Protein AF-A0A8J5KS50-F1 (afdb_monomer_lite)

Sequence (984 aa):
MDVPKGFLASLWSFVAFLPFFVLLLVLGIIKAATIGPVVTSIVLVGNSAVVIGMWPAHFIWTYYCVLKTAKLGLVLKMFSLVALPFPLLLSPALSVLGSLLVGIGYGFFAPLIATFEAAGEQVVDKLYHCFADGCVDTVKGACTLVVDFTDFCFHSYFSYMDDLIENLGAGENPMDIKLTKLPSCLLVSLIGTLVDVPMISIVALCKSPYMLIKGWQRLFHDLIGREGPFLETVCVPFAGLAILLWPLAVIGAVITAFLCSFLLGFYGGIVVHQEDSFRMGIAYIVSVISIFDEYSNDLLYLREGSCFPRPKYRKSNADRELLENKEEVEKKKAQNGKVLSSSNTTKLATQRSTLKETIQQLKPIQIWDWLFMSCEINGRILFGEGLITVEDIEECIVKGKCKKLSIRLPSWCILQCLLQSVKSDTYGLRISDEVELTNFNWPRDKVFDWILGPLLIIKEQVRKLQLKENEEACLRKLILIGKNEKPEDWDEVGFPSDDHDSRDRCKHVQDSKFSSQTRGGPIQTVRWQNNIGLRFPPPYCEAYSPRDPSPVSLAAATVPSPPSPYPEKAIAPAFPRRVEDRKVWVSVVVDLICSRCLKEKPALLGFHMPAEWEPHQQCWIGWPERLDNWRDGALPVQDTFVKVAKAISKFEPVTVCVISDQYTKAYDRLHENGNIRVVEMSMNDAWFRDIGPTFVRRVKSTTEDQEHQIAGIDWKFNCWGGPEDGCYSDWTLDVLVAQKILELDRIARFSHRMVLEGGSIHVDGDGTCITTEECLLNPNRNPDMTKEEIEQELMMYLGVSKVIWLPRGLYGDDDTNGHVDNMCCFVKPGVVLLAWTDDEQDPQYERSVEAFNVLSNTTDAKNRNIEIIKLHIPGPLYITKEEADGLISLDGNAKPRLAGTRLAAAYVNFYIANGGIIAPAFGDEKWDQQAYAVLASAFPNHEPLLGIVVIGKEYIILFPFWIWVVKRCPTRAVVFPAAVTFFQ

Foldseek 3Di:
DDQQDDDVRLVVVVVVCVVVLVVLQVLLQVLLVVQLVVLLCLLLVLQLCLCVVCLVVLLVLLLVLLVQFPQADPARSVVCNVVVVVCSVCVSVVSSVVSNVVSNVLSRVQSSLQLLVLCPDPDDCSSVSSNPPCSVVSNVVSNVSSVVSNCCSVPVSSVVSVVSNDHDDDPDDHDYDPPVCVVLLVVQLVVLLVQLLVLLLVLLVVCLVLQLVLVLVVLVVCLSVVDDPSVDPSCNSVSVVCNVCSNVVSVVVSVLSNVVSSVQSSCLSVLCRVQVDSVLSVLSSQQVSQVSNQVSCVVSVHDHGGPTDRDHSHDDPVRVVVVVVVVVVVVVVVPDDDDDDDDDDDDDDDDPDDPCPDLAADDPVVLVVLLLVLLLVVVLVCVVVVLQDPVLLVCCQPVVDRCLSQFLSSVLSLLVQLVVCLVVVHQAGCSDPPDGDDPVRYDPDPVCCLPRVVSSVLSVLVNVLPQDPLLSVLLSQCSRPFPPPDPCSSVVSPRPPDDPSSSVSSVCSFQPDDDDDDDDDDDDDDGPRPRVDPDDDDDDDDDDDDDDDDDDDDDDDDDDDDDDDDDDDFDDDDDDDDDDVSSVSSCSSSLSSLQNADPFFQLVVQKAQAAQQPAFAEWEWEQFAAQQQAFQRNVQVNVVVLQVCVVLLVQHAYEYEYAPVCQVVSCVSHVVRVSYHYHHADWPGTQCQFLAWRKIAHDDDDVVPPPARIATEQAAAAQLQHCPQHQFRDGPRSSCRRVVVCSVVRHHYHYDDFHTTNLQWGDQRPQEIEGECQQRVPCSTCVPDDPVRVQVSCCRHNVHDYYQYQHAAAPLVSNNRHGCLLAWYALHPQEIEGEADPDPPDPRHVSSVSNVVSLQPDAGPVRRRHHYDYQYFADWDWQAPNNQVRGDDDPVRGDHRDGGRTDSGGQSLWHNRNAEIRTDDQPRVVSLVVSQVSVCVSCVRHHYDSDDDNRSRRDDHIYGHHDDDDDDHDDDDDDDDDDDPSPD

Structure (mmCIF, N/CA/C/O backbone):
data_AF-A0A8J5KS50-F1
#
_entry.id   AF-A0A8J5KS50-F1
#
loop_
_atom_site.group_PDB
_atom_site.id
_atom_site.type_symbol
_atom_site.label_atom_id
_atom_site.label_alt_id
_atom_site.label_comp_id
_atom_site.label_asym_id
_atom_site.label_entity_id
_atom_site.label_seq_id
_atom_site.pdbx_PDB_ins_code
_atom_site.Cartn_x
_atom_site.Cartn_y
_atom_site.Cartn_z
_atom_site.occupancy
_atom_site.B_iso_or_equiv
_atom_site.auth_seq_id
_atom_site.auth_comp_id
_atom_site.auth_asym_id
_atom_site.auth_atom_id
_atom_site.pdbx_PDB_model_num
ATOM 1 N N . MET A 1 1 ? 6.032 19.892 -30.804 1.00 39.31 1 MET A N 1
ATOM 2 C CA . MET A 1 1 ? 7.308 19.259 -31.197 1.00 39.31 1 MET A CA 1
ATOM 3 C C . MET A 1 1 ? 7.286 17.848 -30.660 1.00 39.31 1 MET A C 1
ATOM 5 O O . MET A 1 1 ? 7.054 17.696 -29.461 1.00 39.31 1 MET A O 1
ATOM 9 N N . ASP A 1 2 ? 7.478 16.860 -31.526 1.00 38.94 2 ASP A N 1
ATOM 10 C CA . ASP A 1 2 ? 7.552 15.455 -31.123 1.00 38.94 2 ASP A CA 1
ATOM 11 C C . ASP A 1 2 ? 8.758 15.204 -30.212 1.00 38.94 2 ASP A C 1
ATOM 13 O O . ASP A 1 2 ? 9.748 15.938 -30.258 1.00 38.94 2 ASP A O 1
ATOM 17 N N . VAL A 1 3 ? 8.665 14.187 -29.352 1.00 45.38 3 VAL A N 1
ATOM 18 C CA . VAL A 1 3 ? 9.762 13.824 -28.446 1.00 45.38 3 VAL A CA 1
ATOM 19 C C . VAL A 1 3 ? 10.892 13.197 -29.274 1.00 45.38 3 VAL A C 1
ATOM 21 O O . VAL A 1 3 ? 10.651 12.182 -29.936 1.00 45.38 3 VAL A O 1
ATOM 24 N N . PRO A 1 4 ? 12.117 13.758 -29.262 1.00 54.00 4 PRO A N 1
ATOM 25 C CA . PRO A 1 4 ? 13.228 13.190 -30.012 1.00 54.00 4 PRO A CA 1
ATOM 26 C C . PRO A 1 4 ? 13.583 11.801 -29.471 1.00 54.00 4 PRO A C 1
ATOM 28 O O . PRO A 1 4 ? 13.845 11.644 -28.280 1.00 54.00 4 PRO A O 1
ATOM 31 N N . LYS A 1 5 ? 13.612 10.785 -30.340 1.00 49.81 5 LYS A N 1
ATOM 32 C CA . LYS A 1 5 ? 14.054 9.435 -29.966 1.00 49.81 5 LYS A CA 1
ATOM 33 C C . LYS A 1 5 ? 15.538 9.259 -30.295 1.00 49.81 5 LYS A C 1
ATOM 35 O O . LYS A 1 5 ? 15.928 9.316 -31.458 1.00 49.81 5 LYS A O 1
ATOM 40 N N . GLY A 1 6 ? 16.344 9.008 -29.263 1.00 59.00 6 GLY A N 1
ATOM 41 C CA . GLY A 1 6 ? 17.785 8.758 -29.363 1.00 59.00 6 GLY A CA 1
ATOM 42 C C . GLY A 1 6 ? 18.655 9.988 -29.075 1.00 59.00 6 GLY A C 1
ATOM 43 O O . GLY A 1 6 ? 18.309 11.116 -29.417 1.00 59.00 6 GLY A O 1
ATOM 44 N N . PHE A 1 7 ? 19.825 9.748 -28.472 1.00 62.09 7 PHE A N 1
ATOM 45 C CA . PHE A 1 7 ? 20.727 10.772 -27.922 1.00 62.09 7 PHE A CA 1
ATOM 46 C C . PHE A 1 7 ? 21.045 11.929 -28.886 1.00 62.09 7 PHE A C 1
ATOM 48 O O . PHE A 1 7 ? 20.964 13.091 -28.500 1.00 62.09 7 PHE A O 1
ATOM 55 N N . LEU A 1 8 ? 21.349 11.629 -30.154 1.00 64.19 8 LEU A N 1
ATOM 56 C CA . LEU A 1 8 ? 21.655 12.648 -31.167 1.00 64.19 8 LEU A CA 1
ATOM 57 C C . LEU A 1 8 ? 20.447 13.535 -31.506 1.00 64.19 8 LEU A C 1
ATOM 59 O O . LEU A 1 8 ? 20.619 14.726 -31.754 1.00 64.19 8 LEU A O 1
ATOM 63 N N . ALA A 1 9 ? 19.232 12.982 -31.486 1.00 65.69 9 ALA A N 1
ATOM 64 C CA . ALA A 1 9 ? 18.011 13.739 -31.740 1.00 65.69 9 ALA A CA 1
ATOM 65 C C . ALA A 1 9 ? 17.662 14.643 -30.543 1.00 65.69 9 ALA A C 1
ATOM 67 O O . ALA A 1 9 ? 17.290 15.801 -30.738 1.00 65.69 9 ALA A O 1
ATOM 68 N N . SER A 1 10 ? 17.852 14.157 -29.311 1.00 57.44 10 SER A N 1
ATOM 69 C CA . SER A 1 10 ? 17.684 14.962 -28.091 1.00 57.44 10 SER A CA 1
ATOM 70 C C . SER A 1 10 ? 18.717 16.089 -28.015 1.00 57.44 10 SER A C 1
ATOM 72 O O . SER A 1 10 ? 18.355 17.237 -27.757 1.00 57.44 10 SER A O 1
ATOM 74 N N . LEU A 1 11 ? 19.983 15.797 -28.335 1.00 68.06 11 LEU A N 1
ATOM 75 C CA . LEU A 1 11 ? 21.056 16.790 -28.423 1.00 68.06 11 LEU A CA 1
ATOM 76 C C . LEU A 1 11 ? 20.754 17.854 -29.489 1.00 68.06 11 LEU A C 1
ATOM 78 O O . LEU A 1 11 ? 20.898 19.045 -29.224 1.00 68.06 11 LEU A O 1
ATOM 82 N N . TRP A 1 12 ? 20.277 17.448 -30.670 1.00 71.19 12 TRP A N 1
ATOM 83 C CA . TRP A 1 12 ? 19.874 18.384 -31.722 1.00 71.19 12 TRP A CA 1
ATOM 84 C C . TRP A 1 12 ? 18.685 19.256 -31.301 1.00 71.19 12 TRP A C 1
ATOM 86 O O . TRP A 1 12 ? 18.711 20.466 -31.512 1.00 71.19 12 TRP A O 1
ATOM 96 N N . SER A 1 13 ? 17.673 18.680 -30.643 1.00 63.62 13 SER A N 1
ATOM 97 C CA . SER A 1 13 ? 16.530 19.440 -30.121 1.00 63.62 13 SER A CA 1
ATOM 98 C C . SER A 1 13 ? 16.935 20.439 -29.034 1.00 63.62 13 SER A C 1
ATOM 100 O O . SER A 1 13 ? 16.372 21.530 -28.983 1.00 63.62 13 SER A O 1
ATOM 102 N N . PHE A 1 14 ? 17.908 20.099 -28.185 1.00 65.69 14 PHE A N 1
ATOM 103 C CA . PHE A 1 14 ? 18.468 21.011 -27.185 1.00 65.69 14 PHE A CA 1
ATOM 104 C C . PHE A 1 14 ? 19.232 22.172 -27.845 1.00 65.69 14 PHE A C 1
ATOM 106 O O . PHE A 1 14 ? 18.979 23.337 -27.538 1.00 65.69 14 PHE A O 1
ATOM 113 N N . VAL A 1 15 ? 20.101 21.874 -28.819 1.00 73.44 15 VAL A N 1
ATOM 114 C CA . VAL A 1 15 ? 20.845 22.893 -29.584 1.00 73.44 15 VAL A CA 1
ATOM 115 C C . VAL A 1 15 ? 19.903 23.805 -30.380 1.00 73.44 15 VAL A C 1
ATOM 117 O O . VAL A 1 15 ? 20.111 25.015 -30.407 1.00 73.44 15 VAL A O 1
ATOM 120 N N . ALA A 1 16 ? 18.837 23.262 -30.975 1.00 70.00 16 ALA A N 1
ATOM 121 C CA . ALA A 1 16 ? 17.832 24.033 -31.711 1.00 70.00 16 ALA A CA 1
ATOM 122 C C . ALA A 1 16 ? 16.915 24.880 -30.803 1.00 70.00 16 ALA A C 1
ATOM 124 O O . ALA A 1 16 ? 16.393 25.902 -31.245 1.00 70.00 16 ALA A O 1
ATOM 125 N N . PHE A 1 17 ? 16.728 24.486 -29.539 1.00 69.25 17 PHE A N 1
ATOM 126 C CA . PHE A 1 17 ? 15.967 25.252 -28.546 1.00 69.25 17 PHE A CA 1
ATOM 127 C C . PHE A 1 17 ? 16.758 26.443 -27.981 1.00 69.25 17 PHE A C 1
ATOM 129 O O . PHE A 1 17 ? 16.169 27.482 -27.674 1.00 69.25 17 PHE A O 1
ATOM 136 N N . LEU A 1 18 ? 18.087 26.328 -27.879 1.00 71.56 18 LEU A N 1
ATOM 137 C CA . LEU A 1 18 ? 18.941 27.331 -27.235 1.00 71.56 18 LEU A CA 1
ATOM 138 C C . LEU A 1 18 ? 18.754 28.770 -27.779 1.00 71.56 18 LEU A C 1
ATOM 140 O O . LEU A 1 18 ? 18.617 29.673 -26.954 1.00 71.56 18 LEU A O 1
ATOM 144 N N . PRO A 1 19 ? 18.657 29.036 -29.103 1.00 78.69 19 PRO A N 1
ATOM 145 C CA . PRO A 1 19 ? 18.406 30.388 -29.615 1.00 78.69 19 PRO A CA 1
ATOM 146 C C . PRO A 1 19 ? 17.043 30.961 -29.202 1.00 78.69 19 PRO A C 1
ATOM 148 O O . PRO A 1 19 ? 16.933 32.158 -28.948 1.00 78.69 19 PRO A O 1
ATOM 151 N N . PHE A 1 20 ? 16.009 30.117 -29.107 1.00 74.12 20 PHE A N 1
ATOM 152 C CA . PHE A 1 20 ? 14.667 30.529 -28.688 1.00 74.12 20 PHE A CA 1
ATOM 153 C C . PHE A 1 20 ? 14.627 30.859 -27.191 1.00 74.12 20 PHE A C 1
ATOM 155 O O . PHE A 1 20 ? 14.085 31.893 -26.802 1.00 74.12 20 PHE A O 1
ATOM 162 N N . PHE A 1 21 ? 15.276 30.038 -26.359 1.00 78.25 21 PHE A N 1
ATOM 163 C CA . PHE A 1 21 ? 15.445 30.332 -24.936 1.00 78.25 21 PHE A CA 1
ATOM 164 C C . PHE A 1 21 ? 16.231 31.626 -24.703 1.00 78.25 21 PHE A C 1
ATOM 166 O O . PHE A 1 21 ? 15.783 32.479 -23.941 1.00 78.25 21 PHE A O 1
ATOM 173 N N . VAL A 1 22 ? 17.364 31.807 -25.390 1.00 80.69 22 VAL A N 1
ATOM 174 C CA . VAL A 1 22 ? 18.179 33.028 -25.285 1.00 80.69 22 VAL A CA 1
ATOM 175 C C . VAL A 1 22 ? 17.378 34.262 -25.708 1.00 80.69 22 VAL A C 1
ATOM 177 O O . VAL A 1 22 ? 17.459 35.285 -25.033 1.00 80.69 22 VAL A O 1
ATOM 180 N N . LEU A 1 23 ? 16.553 34.174 -26.758 1.00 82.62 23 LEU A N 1
ATOM 181 C CA . LEU A 1 23 ? 15.673 35.273 -27.167 1.00 82.62 23 LEU A CA 1
ATOM 182 C C . LEU A 1 23 ? 14.635 35.624 -26.088 1.00 82.62 23 LEU A C 1
ATOM 184 O O . LEU A 1 23 ? 14.498 36.797 -25.746 1.00 82.62 23 LEU A O 1
ATOM 188 N N . LEU A 1 24 ? 13.931 34.634 -25.525 1.00 80.75 24 LEU A N 1
ATOM 189 C CA . LEU A 1 24 ? 12.957 34.875 -24.450 1.00 80.75 24 LEU A CA 1
ATOM 190 C C . LEU A 1 24 ? 13.619 35.411 -23.174 1.00 80.75 24 LEU A C 1
ATOM 192 O O . LEU A 1 24 ? 13.076 36.312 -22.541 1.00 80.75 24 LEU A O 1
ATOM 196 N N . LEU A 1 25 ? 14.804 34.906 -22.822 1.00 82.88 25 LEU A N 1
ATOM 197 C CA . LEU A 1 25 ? 15.590 35.391 -21.688 1.00 82.88 25 LEU A CA 1
ATOM 198 C C . LEU A 1 25 ? 16.012 36.853 -21.892 1.00 82.88 25 LEU A C 1
ATOM 200 O O . LEU A 1 25 ? 15.869 37.659 -20.977 1.00 82.88 25 LEU A O 1
ATOM 204 N N . VAL A 1 26 ? 16.466 37.226 -23.093 1.00 85.69 26 VAL A N 1
ATOM 205 C CA . VAL A 1 26 ? 16.792 38.622 -23.435 1.00 85.69 26 VAL A CA 1
ATOM 206 C C . VAL A 1 26 ? 15.549 39.513 -23.372 1.00 85.69 26 VAL A C 1
ATOM 208 O O . VAL A 1 26 ? 15.613 40.580 -22.766 1.00 85.69 26 VAL A O 1
ATOM 211 N N . LEU A 1 27 ? 14.407 39.080 -23.919 1.00 85.38 27 LEU A N 1
ATOM 212 C CA . LEU A 1 27 ? 13.145 39.827 -23.827 1.00 85.38 27 LEU A CA 1
ATOM 213 C C . LEU A 1 27 ? 12.706 40.027 -22.368 1.00 85.38 27 LEU A C 1
ATOM 215 O O . LEU A 1 27 ? 12.360 41.144 -21.984 1.00 85.38 27 LEU A O 1
ATOM 219 N N . GLY A 1 28 ? 12.792 38.982 -21.541 1.00 85.44 28 GLY A N 1
ATOM 220 C CA . GLY A 1 28 ? 12.454 39.041 -20.120 1.00 85.44 28 GLY A CA 1
ATOM 221 C C . GLY A 1 28 ? 13.407 39.924 -19.314 1.00 85.44 28 GLY A C 1
ATOM 222 O O . GLY A 1 28 ? 12.952 40.678 -18.458 1.00 85.44 28 GLY A O 1
ATOM 223 N N . ILE A 1 29 ? 14.706 39.921 -19.633 1.00 86.69 29 ILE A N 1
ATOM 224 C CA . ILE A 1 29 ? 15.696 40.841 -19.046 1.00 86.69 29 ILE A CA 1
ATOM 225 C C . ILE A 1 29 ? 15.400 42.294 -19.441 1.00 86.69 29 ILE A C 1
ATOM 227 O O . ILE A 1 29 ? 15.468 43.171 -18.584 1.00 86.69 29 ILE A O 1
ATOM 231 N N . ILE A 1 30 ? 15.037 42.572 -20.698 1.00 88.50 30 ILE A N 1
ATOM 232 C CA . ILE A 1 30 ? 14.659 43.929 -21.134 1.00 88.50 30 ILE A CA 1
ATOM 233 C C . ILE A 1 30 ? 13.385 44.381 -20.401 1.00 88.50 30 ILE A C 1
ATOM 235 O O . ILE A 1 30 ? 13.346 45.484 -19.858 1.00 88.50 30 ILE A O 1
ATOM 239 N N . LYS A 1 31 ? 12.369 43.517 -20.305 1.00 89.25 31 LYS A N 1
ATOM 240 C CA . LYS A 1 31 ? 11.120 43.782 -19.573 1.00 89.25 31 LYS A CA 1
ATOM 241 C C . LYS A 1 31 ? 11.383 44.055 -18.086 1.00 89.25 31 LYS A C 1
ATOM 243 O O . LYS A 1 31 ? 10.950 45.085 -17.564 1.00 89.25 31 LYS A O 1
ATOM 248 N N . ALA A 1 32 ? 12.187 43.213 -17.433 1.00 88.19 32 ALA A N 1
ATOM 249 C CA . ALA A 1 32 ? 12.662 43.411 -16.064 1.00 88.19 32 ALA A CA 1
ATOM 250 C C . ALA A 1 32 ? 13.457 44.719 -15.899 1.00 88.19 32 ALA A C 1
ATOM 252 O O . ALA A 1 32 ? 13.249 45.438 -14.928 1.00 88.19 32 ALA A O 1
ATOM 253 N N . ALA A 1 33 ? 14.304 45.096 -16.859 1.00 90.06 33 ALA A N 1
ATOM 254 C CA . ALA A 1 33 ? 15.016 46.374 -16.830 1.00 90.06 33 ALA A CA 1
ATOM 255 C C . ALA A 1 33 ? 14.076 47.589 -16.970 1.00 90.06 33 ALA A C 1
ATOM 257 O O . ALA A 1 33 ? 14.356 48.638 -16.394 1.00 90.06 33 ALA A O 1
ATOM 258 N N . THR A 1 34 ? 12.954 47.461 -17.690 1.00 88.94 34 THR A N 1
ATOM 259 C CA . THR A 1 34 ? 11.964 48.548 -17.831 1.00 88.94 34 THR A CA 1
ATOM 260 C C . THR A 1 34 ? 11.023 48.698 -16.631 1.00 88.94 34 THR A C 1
ATOM 262 O O . THR A 1 34 ? 10.734 49.822 -16.229 1.00 88.94 34 THR A O 1
ATOM 265 N N . ILE A 1 35 ? 10.556 47.594 -16.036 1.00 91.56 35 ILE A N 1
ATOM 266 C CA . ILE A 1 35 ? 9.517 47.606 -14.983 1.00 91.56 35 ILE A CA 1
ATOM 267 C C . ILE A 1 35 ? 10.092 47.365 -13.587 1.00 91.56 35 ILE A C 1
ATOM 269 O O . ILE A 1 35 ? 9.594 47.925 -12.608 1.00 91.56 35 ILE A O 1
ATOM 273 N N . GLY A 1 36 ? 11.174 46.597 -13.481 1.00 90.81 36 GLY A N 1
ATOM 274 C CA . GLY A 1 36 ? 11.853 46.294 -12.225 1.00 90.81 36 GLY A CA 1
ATOM 275 C C . GLY A 1 36 ? 12.241 47.527 -11.406 1.00 90.81 36 GLY A C 1
ATOM 276 O O . GLY A 1 36 ? 12.004 47.502 -10.199 1.00 90.81 36 GLY A O 1
ATOM 277 N N . PRO A 1 37 ? 12.733 48.641 -11.992 1.00 94.56 37 PRO A N 1
ATOM 278 C CA . PRO A 1 37 ? 12.988 49.872 -11.240 1.00 94.56 37 PRO A CA 1
ATOM 279 C C . PRO A 1 37 ? 11.725 50.492 -10.625 1.00 94.56 37 PRO A C 1
ATOM 281 O O . PRO A 1 37 ? 11.770 50.993 -9.501 1.00 94.56 37 PRO A O 1
ATOM 284 N N . VAL A 1 38 ? 10.585 50.430 -11.324 1.00 93.94 38 VAL A N 1
ATOM 285 C CA . VAL A 1 38 ? 9.289 50.934 -10.830 1.00 93.94 38 VAL A CA 1
ATOM 286 C C . VAL A 1 38 ? 8.787 50.056 -9.684 1.00 93.94 38 VAL A C 1
ATOM 288 O O . VAL A 1 38 ? 8.457 50.563 -8.616 1.00 93.94 38 VAL A O 1
ATOM 291 N N . VAL A 1 39 ? 8.814 48.735 -9.869 1.00 93.19 39 VAL A N 1
ATOM 292 C CA . VAL A 1 39 ? 8.426 47.735 -8.860 1.00 93.19 39 VAL A CA 1
ATOM 293 C C . VAL A 1 39 ? 9.302 47.820 -7.610 1.00 93.19 39 VAL A C 1
ATOM 295 O O . VAL A 1 39 ? 8.782 47.895 -6.499 1.00 93.19 39 VAL A O 1
ATOM 298 N N . THR A 1 40 ? 10.623 47.899 -7.788 1.00 93.38 40 THR A N 1
ATOM 299 C CA . THR A 1 40 ? 11.587 48.103 -6.696 1.00 93.38 40 THR A CA 1
ATOM 300 C C . THR A 1 40 ? 11.275 49.386 -5.934 1.00 93.38 40 THR A C 1
ATOM 302 O O . THR A 1 40 ? 11.278 49.374 -4.708 1.00 93.38 40 THR A O 1
ATOM 305 N N . SER A 1 41 ? 10.957 50.479 -6.637 1.00 93.94 41 SER A N 1
ATOM 306 C CA . SER A 1 41 ? 10.609 51.758 -6.007 1.00 93.94 41 SER A CA 1
ATOM 307 C C . SER A 1 41 ? 9.310 51.672 -5.200 1.00 93.94 41 SER A C 1
ATOM 309 O O . SER A 1 41 ? 9.259 52.208 -4.098 1.00 93.94 41 SER A O 1
ATOM 311 N N . ILE A 1 42 ? 8.286 50.970 -5.700 1.00 93.88 42 ILE A N 1
ATOM 312 C CA . ILE A 1 42 ? 7.014 50.755 -4.987 1.00 93.88 42 ILE A CA 1
ATOM 313 C C . ILE A 1 42 ? 7.247 49.972 -3.691 1.00 93.88 42 ILE A C 1
ATOM 315 O O . ILE A 1 42 ? 6.853 50.445 -2.626 1.00 93.88 42 ILE A O 1
ATOM 319 N N . VAL A 1 43 ? 7.926 48.821 -3.761 1.00 92.75 43 VAL A N 1
ATOM 320 C CA . VAL A 1 43 ? 8.199 47.979 -2.580 1.00 92.75 43 VAL A CA 1
ATOM 321 C C . VAL A 1 43 ? 9.097 48.713 -1.582 1.00 92.75 43 VAL A C 1
ATOM 323 O O . VAL A 1 43 ? 8.799 48.738 -0.389 1.00 92.75 43 VAL A O 1
ATOM 326 N N . LEU A 1 44 ? 10.163 49.366 -2.058 1.00 93.31 44 LEU A N 1
ATOM 327 C CA . LEU A 1 44 ? 11.086 50.113 -1.207 1.00 93.31 44 LEU A CA 1
ATOM 328 C C . LEU A 1 44 ? 10.385 51.270 -0.494 1.00 93.31 44 LEU A C 1
ATOM 330 O O . LEU A 1 44 ? 10.485 51.366 0.726 1.00 93.31 44 LEU A O 1
ATOM 334 N N . VAL A 1 45 ? 9.686 52.147 -1.222 1.00 94.62 45 VAL A N 1
ATOM 335 C CA . VAL A 1 45 ? 9.026 53.325 -0.633 1.00 94.62 45 VAL A CA 1
ATOM 336 C C . VAL A 1 45 ? 7.867 52.900 0.266 1.00 94.62 45 VAL A C 1
ATOM 338 O O . VAL A 1 45 ? 7.757 53.414 1.378 1.00 94.62 45 VAL A O 1
ATOM 341 N N . GLY A 1 46 ? 7.052 51.936 -0.172 1.00 93.12 46 GLY A N 1
ATOM 342 C CA . GLY A 1 46 ? 5.922 51.408 0.589 1.00 93.12 46 GLY A CA 1
ATOM 343 C C . GLY A 1 46 ? 6.353 50.803 1.922 1.00 93.12 46 GLY A C 1
ATOM 344 O O . GLY A 1 46 ? 5.959 51.297 2.979 1.00 93.12 46 GLY A O 1
ATOM 345 N N . ASN A 1 47 ? 7.235 49.802 1.895 1.00 91.81 47 ASN A N 1
ATOM 346 C CA . ASN A 1 47 ? 7.703 49.157 3.123 1.00 91.81 47 ASN A CA 1
ATOM 347 C C . ASN A 1 47 ? 8.500 50.124 4.008 1.00 91.81 47 ASN A C 1
ATOM 349 O O . ASN A 1 47 ? 8.343 50.092 5.226 1.00 91.81 47 ASN A O 1
ATOM 353 N N . SER A 1 48 ? 9.307 51.027 3.435 1.00 92.00 48 SER A N 1
ATOM 354 C CA . SER A 1 48 ? 10.021 52.040 4.230 1.00 92.00 48 SER A CA 1
ATOM 355 C C . SER A 1 48 ? 9.058 52.987 4.948 1.00 92.00 48 SER A C 1
ATOM 357 O O . SER A 1 48 ? 9.298 53.323 6.106 1.00 92.00 48 SER A O 1
ATOM 359 N N . ALA A 1 49 ? 7.958 53.393 4.306 1.00 93.69 49 ALA A N 1
ATOM 360 C CA . ALA A 1 49 ? 6.934 54.226 4.934 1.00 93.69 49 ALA A CA 1
ATOM 361 C C . ALA A 1 49 ? 6.227 53.493 6.088 1.00 93.69 49 ALA A C 1
ATOM 363 O O . ALA A 1 49 ? 6.045 54.080 7.155 1.00 93.69 49 ALA A O 1
ATOM 364 N N . VAL A 1 50 ? 5.904 52.206 5.913 1.00 91.69 50 VAL A N 1
ATOM 365 C CA . VAL A 1 50 ? 5.332 51.343 6.966 1.00 91.69 50 VAL A CA 1
ATOM 366 C C . VAL A 1 50 ? 6.300 51.200 8.141 1.00 91.69 50 VAL A C 1
ATOM 368 O O . VAL A 1 50 ? 5.921 51.463 9.280 1.00 91.69 50 VAL A O 1
ATOM 371 N N . VAL A 1 51 ? 7.562 50.846 7.870 1.00 89.00 51 VAL A N 1
ATOM 372 C CA . VAL A 1 51 ? 8.617 50.696 8.886 1.00 89.00 51 VAL A CA 1
ATOM 373 C C . VAL A 1 51 ? 8.793 51.993 9.668 1.00 89.00 51 VAL A C 1
ATOM 375 O O . VAL A 1 51 ? 8.707 51.977 10.890 1.00 89.00 51 VAL A O 1
ATOM 378 N N . ILE A 1 52 ? 9.004 53.126 8.992 1.00 89.69 52 ILE A N 1
ATOM 379 C CA . ILE A 1 52 ? 9.252 54.417 9.652 1.00 89.69 52 ILE A CA 1
ATOM 380 C C . ILE A 1 52 ? 8.011 54.894 10.422 1.00 89.69 52 ILE A C 1
ATOM 382 O O . ILE A 1 52 ? 8.150 55.424 11.524 1.00 89.69 52 ILE A O 1
ATOM 386 N N . GLY A 1 53 ? 6.807 54.685 9.879 1.00 90.31 53 GLY A N 1
ATOM 387 C CA . GLY A 1 53 ? 5.548 55.078 10.516 1.00 90.31 53 GLY A CA 1
ATOM 388 C C . GLY A 1 53 ? 5.204 54.257 11.761 1.00 90.31 53 GLY A C 1
ATOM 389 O O . GLY A 1 53 ? 4.771 54.822 12.764 1.00 90.31 53 GLY A O 1
ATOM 390 N N . MET A 1 54 ? 5.433 52.940 11.726 1.00 89.06 54 MET A N 1
ATOM 391 C CA . MET A 1 54 ? 5.131 52.032 12.842 1.00 89.06 54 MET A CA 1
ATOM 392 C C . MET A 1 54 ? 6.263 51.927 13.869 1.00 89.06 54 MET A C 1
ATOM 394 O O . MET A 1 54 ? 5.997 51.582 15.022 1.00 89.06 54 MET A O 1
ATOM 398 N N . TRP A 1 55 ? 7.505 52.267 13.502 1.00 90.56 55 TRP A N 1
ATOM 399 C CA . TRP A 1 55 ? 8.674 52.140 14.379 1.00 90.56 55 TRP A CA 1
ATOM 400 C C . TRP A 1 55 ? 8.498 52.780 15.768 1.00 90.56 55 TRP A C 1
ATOM 402 O O . TRP A 1 55 ? 8.806 52.096 16.743 1.00 90.56 55 TRP A O 1
ATOM 412 N N . PRO A 1 56 ? 7.949 54.003 15.940 1.00 91.25 56 PRO A N 1
ATOM 413 C CA . PRO A 1 56 ? 7.724 54.564 17.274 1.00 91.25 56 PRO A CA 1
ATOM 414 C C . PRO A 1 56 ? 6.760 53.726 18.126 1.00 91.25 56 PRO A C 1
ATOM 416 O O . PRO A 1 56 ? 6.991 53.550 19.322 1.00 91.25 56 PRO A O 1
ATOM 419 N N . ALA A 1 57 ? 5.705 53.173 17.520 1.00 88.00 57 ALA A N 1
ATOM 420 C CA . ALA A 1 57 ? 4.740 52.325 18.214 1.00 88.00 57 ALA A CA 1
ATOM 421 C C . ALA A 1 57 ? 5.366 50.977 18.603 1.00 88.00 57 ALA A C 1
ATOM 423 O O . ALA A 1 57 ? 5.258 50.564 19.755 1.00 88.00 57 ALA A O 1
ATOM 424 N N . HIS A 1 58 ? 6.092 50.337 17.682 1.00 87.69 58 HIS A N 1
ATOM 425 C CA . HIS A 1 58 ? 6.840 49.098 17.931 1.00 87.69 58 HIS A CA 1
ATOM 426 C C . HIS A 1 58 ? 7.915 49.268 19.012 1.00 87.69 58 HIS A C 1
ATOM 428 O O . HIS A 1 58 ? 8.027 48.441 19.919 1.00 87.69 58 HIS A O 1
ATOM 434 N N . PHE A 1 59 ? 8.658 50.376 18.972 1.00 88.06 59 PHE A N 1
ATOM 435 C CA . PHE A 1 59 ? 9.681 50.730 19.955 1.00 88.06 59 PHE A CA 1
ATOM 436 C C . PHE A 1 59 ? 9.074 50.879 21.357 1.00 88.06 59 PHE A C 1
ATOM 438 O O . PHE A 1 59 ? 9.517 50.219 22.300 1.00 88.06 59 PHE A O 1
ATOM 445 N N . ILE A 1 60 ? 8.026 51.700 21.496 1.00 89.06 60 ILE A N 1
ATOM 446 C CA . ILE A 1 60 ? 7.354 51.941 22.782 1.00 89.06 60 ILE A CA 1
ATOM 447 C C . ILE A 1 60 ? 6.688 50.660 23.299 1.00 89.06 60 ILE A C 1
ATOM 449 O O . ILE A 1 60 ? 6.837 50.338 24.481 1.00 89.06 60 ILE A O 1
ATOM 453 N N . TRP A 1 61 ? 6.002 49.901 22.437 1.00 87.50 61 TRP A N 1
ATOM 454 C CA . TRP A 1 61 ? 5.347 48.653 22.835 1.00 87.50 61 TRP A CA 1
ATOM 455 C C . TRP A 1 61 ? 6.358 47.615 23.314 1.00 87.50 61 TRP A C 1
ATOM 457 O O . TRP A 1 61 ? 6.151 47.005 24.358 1.00 87.50 61 TRP A O 1
ATOM 467 N N . THR A 1 62 ? 7.507 47.480 22.645 1.00 86.25 62 THR A N 1
ATOM 468 C CA . THR A 1 62 ? 8.552 46.539 23.080 1.00 86.25 62 THR A CA 1
ATOM 469 C C . THR A 1 62 ? 9.103 46.892 24.454 1.00 86.25 62 THR A C 1
ATOM 471 O O . THR A 1 62 ? 9.200 46.017 25.317 1.00 86.25 62 THR A O 1
ATOM 474 N N . TYR A 1 63 ? 9.395 48.171 24.704 1.00 86.62 63 TYR A N 1
ATOM 475 C CA . TYR A 1 63 ? 9.802 48.624 26.035 1.00 86.62 63 TYR A CA 1
ATOM 476 C C . TYR A 1 63 ? 8.729 48.343 27.093 1.00 86.62 63 TYR A C 1
ATOM 478 O O . TYR A 1 63 ? 9.053 47.843 28.171 1.00 86.62 63 TYR A O 1
ATOM 486 N N . TYR A 1 64 ? 7.456 48.601 26.785 1.00 87.25 64 TYR A N 1
ATOM 487 C CA . TYR A 1 64 ? 6.334 48.303 27.676 1.00 87.25 64 TYR A CA 1
ATOM 488 C C . TYR A 1 64 ? 6.229 46.803 28.003 1.00 87.25 64 TYR A C 1
ATOM 490 O O . TYR A 1 64 ? 6.123 46.439 29.176 1.00 87.25 64 TYR A O 1
ATOM 498 N N . CYS A 1 65 ? 6.339 45.930 26.999 1.00 83.69 65 CYS A N 1
ATOM 499 C CA . CYS A 1 65 ? 6.256 44.479 27.167 1.00 83.69 65 CYS A CA 1
ATOM 500 C C . CYS A 1 65 ? 7.411 43.928 28.017 1.00 83.69 65 CYS A C 1
ATOM 502 O O . CYS A 1 65 ? 7.176 43.191 28.976 1.00 83.69 65 CYS A O 1
ATOM 504 N N . VAL A 1 66 ? 8.652 44.345 27.737 1.00 82.31 66 VAL A N 1
ATOM 505 C CA . VAL A 1 66 ? 9.847 43.927 28.499 1.00 82.31 66 VAL A CA 1
ATOM 506 C C . VAL A 1 66 ? 9.822 44.458 29.939 1.00 82.31 66 VAL A C 1
ATOM 508 O O . VAL A 1 66 ? 10.266 43.770 30.858 1.00 82.31 66 VAL A O 1
ATOM 511 N N . LEU A 1 67 ? 9.258 45.646 30.184 1.00 83.75 67 LEU A N 1
ATOM 512 C CA . LEU A 1 67 ? 9.041 46.149 31.546 1.00 83.75 67 LEU A CA 1
ATOM 513 C C . LEU A 1 67 ? 7.977 45.331 32.294 1.00 83.75 67 LEU A C 1
ATOM 515 O O . LEU A 1 67 ? 8.189 44.960 33.452 1.00 83.75 67 LEU A O 1
ATOM 519 N N . LYS A 1 68 ? 6.847 45.037 31.642 1.00 83.19 68 LYS A N 1
ATOM 520 C CA . LYS A 1 68 ? 5.653 44.454 32.273 1.00 83.19 68 LYS A CA 1
ATOM 521 C C . LYS A 1 68 ? 5.705 42.935 32.452 1.00 83.19 68 LYS A C 1
ATOM 523 O O . LYS A 1 68 ? 5.120 42.446 33.411 1.00 83.19 68 LYS A O 1
ATOM 528 N N . THR A 1 69 ? 6.409 42.203 31.586 1.00 80.69 69 THR A N 1
ATOM 529 C CA . THR A 1 69 ? 6.454 40.729 31.607 1.00 80.69 69 THR A CA 1
ATOM 530 C C . THR A 1 69 ? 6.826 40.146 32.973 1.00 80.69 69 THR A C 1
ATOM 532 O O . THR A 1 69 ? 7.800 40.574 33.598 1.00 80.69 69 THR A O 1
ATOM 535 N N . ALA A 1 70 ? 6.083 39.136 33.429 1.00 74.00 70 ALA A N 1
ATOM 536 C CA . ALA A 1 70 ? 6.456 38.332 34.594 1.00 74.00 70 ALA A CA 1
ATOM 537 C C . ALA A 1 70 ? 7.455 37.209 34.243 1.00 74.00 70 ALA A C 1
ATOM 539 O O . ALA A 1 70 ? 8.124 36.690 35.134 1.00 74.00 70 ALA A O 1
ATOM 540 N N . LYS A 1 71 ? 7.584 36.851 32.954 1.00 72.19 71 LYS A N 1
ATOM 541 C CA . LYS A 1 71 ? 8.382 35.711 32.466 1.00 72.19 71 LYS A CA 1
ATOM 542 C C . LYS A 1 71 ? 9.900 35.935 32.595 1.00 72.19 71 LYS A C 1
ATOM 544 O O . LYS A 1 71 ? 10.647 34.960 32.652 1.00 72.19 71 LYS A O 1
ATOM 549 N N . LEU A 1 72 ? 10.364 37.190 32.669 1.00 74.75 72 LEU A N 1
ATOM 550 C CA . LEU A 1 72 ? 11.780 37.551 32.851 1.00 74.75 72 LEU A CA 1
ATOM 551 C C . LEU A 1 72 ? 12.093 37.922 34.308 1.00 74.75 72 LEU A C 1
ATOM 553 O O . LEU A 1 72 ? 11.468 38.822 34.877 1.00 74.75 72 LEU A O 1
ATOM 557 N N . GLY A 1 73 ? 13.121 37.288 34.874 1.00 75.88 73 GLY A N 1
ATOM 558 C CA . GLY A 1 73 ? 13.695 37.645 36.170 1.00 75.88 73 GLY A CA 1
ATOM 559 C C . GLY A 1 73 ? 14.362 39.023 36.172 1.00 75.88 73 GLY A C 1
ATOM 560 O O . GLY A 1 73 ? 14.583 39.638 35.125 1.00 75.88 73 GLY A O 1
ATOM 561 N N . LEU A 1 74 ? 14.665 39.540 37.366 1.00 78.75 74 LEU A N 1
ATOM 562 C CA . LEU A 1 74 ? 15.081 40.935 37.547 1.00 78.75 74 LEU A CA 1
ATOM 563 C C . LEU A 1 74 ? 16.382 41.261 36.797 1.00 78.75 74 LEU A C 1
ATOM 565 O O . LEU A 1 74 ? 16.484 42.328 36.191 1.00 78.75 74 LEU A O 1
ATOM 569 N N . VAL A 1 75 ? 17.363 40.351 36.811 1.00 76.75 75 VAL A N 1
ATOM 570 C CA . VAL A 1 75 ? 18.663 40.581 36.164 1.00 76.75 75 VAL A CA 1
ATOM 571 C C . VAL A 1 75 ? 18.511 40.545 34.648 1.00 76.75 75 VAL A C 1
ATOM 573 O O . VAL A 1 75 ? 18.967 41.467 33.967 1.00 76.75 75 VAL A O 1
ATOM 576 N N . LEU A 1 76 ? 17.832 39.520 34.120 1.00 74.31 76 LEU A N 1
ATOM 577 C CA . LEU A 1 76 ? 17.575 39.406 32.684 1.00 74.31 76 LEU A CA 1
ATOM 578 C C . LEU A 1 76 ? 16.747 40.590 32.164 1.00 74.31 76 LEU A C 1
ATOM 580 O O . LEU A 1 76 ? 17.109 41.165 31.144 1.00 74.31 76 LEU A O 1
ATOM 584 N N . LYS A 1 77 ? 15.717 41.034 32.894 1.00 80.06 77 LYS A N 1
ATOM 585 C CA . LYS A 1 77 ? 14.918 42.216 32.533 1.00 80.06 77 LYS A CA 1
ATOM 586 C C . LYS A 1 77 ? 15.773 43.484 32.434 1.00 80.06 77 LYS A C 1
ATOM 588 O O . LYS A 1 77 ? 15.693 44.191 31.431 1.00 80.06 77 LYS A O 1
ATOM 593 N N . MET A 1 78 ? 16.624 43.756 33.427 1.00 81.81 78 MET A N 1
ATOM 594 C CA . MET A 1 78 ? 17.521 44.920 33.392 1.00 81.81 78 MET A CA 1
ATOM 595 C C . MET A 1 78 ? 18.526 44.845 32.236 1.00 81.81 78 MET A C 1
ATOM 597 O O . MET A 1 78 ? 18.744 45.845 31.555 1.00 81.81 78 MET A O 1
ATOM 601 N N . PHE A 1 79 ? 19.098 43.666 31.969 1.00 80.69 79 PHE A N 1
ATOM 602 C CA . PHE A 1 79 ? 19.990 43.462 30.825 1.00 80.69 79 PHE A CA 1
ATOM 603 C C . PHE A 1 79 ? 19.264 43.673 29.489 1.00 80.69 79 PHE A C 1
ATOM 605 O O . PHE A 1 79 ? 19.756 44.412 28.635 1.00 80.69 79 PHE A O 1
ATOM 612 N N . SER A 1 80 ? 18.070 43.096 29.325 1.00 78.00 80 SER A N 1
ATOM 613 C CA . SER A 1 80 ? 17.242 43.258 28.129 1.00 78.00 80 SER A CA 1
ATOM 614 C C . SER A 1 80 ? 16.932 44.726 27.851 1.00 78.00 80 SER A C 1
ATOM 616 O O . SER A 1 80 ? 17.105 45.151 26.717 1.00 78.00 80 SER A O 1
ATOM 618 N N . LEU A 1 81 ? 16.558 45.522 28.859 1.00 84.00 81 LEU A N 1
ATOM 619 C CA . LEU A 1 81 ? 16.252 46.955 28.698 1.00 84.00 81 LEU A CA 1
ATOM 620 C C . LEU A 1 81 ? 17.457 47.798 28.249 1.00 84.00 81 LEU A C 1
ATOM 622 O O . LEU A 1 81 ? 17.277 48.772 27.516 1.00 84.00 81 LEU A O 1
ATOM 626 N N . VAL A 1 82 ? 18.670 47.421 28.670 1.00 84.38 82 VAL A N 1
ATOM 627 C CA . VAL A 1 82 ? 19.932 48.066 28.260 1.00 84.38 82 VAL A CA 1
ATOM 628 C C . VAL A 1 82 ? 20.373 47.615 26.865 1.00 84.38 82 VAL A C 1
ATOM 630 O O . VAL A 1 82 ? 20.936 48.413 26.121 1.00 84.38 82 VAL A O 1
ATOM 633 N N . ALA A 1 83 ? 20.103 46.362 26.487 1.00 79.00 83 ALA A N 1
ATOM 634 C CA . ALA A 1 83 ? 20.442 45.816 25.173 1.00 79.00 83 ALA A CA 1
ATOM 635 C C . ALA A 1 83 ? 19.444 46.217 24.068 1.00 79.00 83 ALA A C 1
ATOM 637 O O . ALA A 1 83 ? 19.850 46.376 22.919 1.00 79.00 83 ALA A O 1
ATOM 638 N N . LEU A 1 84 ? 18.166 46.429 24.410 1.00 81.81 84 LEU A N 1
ATOM 639 C CA . LEU A 1 84 ? 17.057 46.736 23.492 1.00 81.81 84 LEU A CA 1
ATOM 640 C C . LEU A 1 84 ? 17.262 47.919 22.518 1.00 81.81 84 LEU A C 1
ATOM 642 O O . LEU A 1 84 ? 16.790 47.800 21.384 1.00 81.81 84 LEU A O 1
ATOM 646 N N . PRO A 1 85 ? 17.944 49.036 22.873 1.00 85.12 85 PRO A N 1
ATOM 647 C CA . PRO A 1 85 ? 18.118 50.157 21.952 1.00 85.12 85 PRO A CA 1
ATOM 648 C C . PRO A 1 85 ? 18.839 49.751 20.668 1.00 85.12 85 PRO A C 1
ATOM 650 O O . PRO A 1 85 ? 18.490 50.234 19.599 1.00 85.12 85 PRO A O 1
ATOM 653 N N . PHE A 1 86 ? 19.833 48.861 20.757 1.00 80.12 86 PHE A N 1
ATOM 654 C CA . PHE A 1 86 ? 20.674 48.492 19.620 1.00 80.12 86 PHE A CA 1
ATOM 655 C C . PHE A 1 86 ? 19.892 47.796 18.487 1.00 80.12 86 PHE A C 1
ATOM 657 O O . PHE A 1 86 ? 19.876 48.343 17.382 1.00 80.12 86 PHE A O 1
ATOM 664 N N . PRO A 1 87 ? 19.188 46.663 18.706 1.00 76.56 87 PRO A N 1
ATOM 665 C CA . PRO A 1 87 ? 18.380 46.048 17.658 1.00 76.56 87 PRO A CA 1
ATOM 666 C C . PRO A 1 87 ? 17.201 46.935 17.243 1.00 76.56 87 PRO A C 1
ATOM 668 O O . PRO A 1 87 ? 16.899 46.993 16.056 1.00 76.56 87 PRO A O 1
ATOM 671 N N . LEU A 1 88 ? 16.567 47.677 18.162 1.00 82.56 88 LEU A N 1
ATOM 672 C CA . LEU A 1 88 ? 15.445 48.551 17.801 1.00 82.56 88 LEU A CA 1
ATOM 673 C C . LEU A 1 88 ? 15.869 49.739 16.924 1.00 82.56 88 LEU A C 1
ATOM 675 O O . LEU A 1 88 ? 15.122 50.086 16.015 1.00 82.56 88 LEU A O 1
ATOM 679 N N . LEU A 1 89 ? 17.048 50.333 17.135 1.00 85.12 89 LEU A N 1
ATOM 680 C CA . LEU A 1 89 ? 17.594 51.404 16.284 1.00 85.12 89 LEU A CA 1
ATOM 681 C C . LEU A 1 89 ? 18.181 50.877 14.967 1.00 85.12 89 LEU A C 1
ATOM 683 O O . LEU A 1 89 ? 18.162 51.586 13.964 1.00 85.12 89 LEU A O 1
ATOM 687 N N . LEU A 1 90 ? 18.688 49.642 14.953 1.00 84.12 90 LEU A N 1
ATOM 688 C CA . LEU A 1 90 ? 19.221 48.997 13.751 1.00 84.12 90 LEU A CA 1
ATOM 689 C C . LEU A 1 90 ? 18.110 48.426 12.847 1.00 84.12 90 LEU A C 1
ATOM 691 O O . LEU A 1 90 ? 18.265 48.392 11.624 1.00 84.12 90 LEU A O 1
ATOM 695 N N . SER A 1 91 ? 16.980 48.010 13.430 1.00 80.94 91 SER A N 1
ATOM 696 C CA . SER A 1 91 ? 15.884 47.348 12.710 1.00 80.94 91 SER A CA 1
ATOM 697 C C . SER A 1 91 ? 15.307 48.140 11.525 1.00 80.94 91 SER A C 1
ATOM 699 O O . SER A 1 91 ? 15.075 47.499 10.497 1.00 80.94 91 SER A O 1
ATOM 701 N N . PRO A 1 92 ? 15.147 49.485 11.545 1.00 87.12 92 PRO A N 1
ATOM 702 C CA . PRO A 1 92 ? 14.633 50.207 10.385 1.00 87.12 92 PRO A CA 1
ATOM 703 C C . PRO A 1 92 ? 15.623 50.178 9.222 1.00 87.12 92 PRO A C 1
ATOM 705 O O . PRO A 1 92 ? 15.231 49.900 8.095 1.00 87.12 92 PRO A O 1
ATOM 708 N N . ALA A 1 93 ? 16.918 50.376 9.492 1.00 85.81 93 ALA A N 1
ATOM 709 C CA . ALA A 1 93 ? 17.961 50.345 8.467 1.00 85.81 93 ALA A CA 1
ATOM 710 C C . ALA A 1 93 ? 18.068 48.964 7.796 1.00 85.81 93 ALA A C 1
ATOM 712 O O . ALA A 1 93 ? 18.152 48.878 6.570 1.00 85.81 93 ALA A O 1
ATOM 713 N N . LEU A 1 94 ? 17.990 47.884 8.582 1.00 83.06 94 LEU A N 1
ATOM 714 C CA . LEU A 1 94 ? 17.945 46.517 8.052 1.00 83.06 94 LEU A CA 1
ATOM 715 C C . LEU A 1 94 ? 16.653 46.234 7.273 1.00 83.06 94 LEU A C 1
ATOM 717 O O . LEU A 1 94 ? 16.708 45.574 6.240 1.00 83.06 94 LEU A O 1
ATOM 721 N N . SER A 1 95 ? 15.507 46.760 7.715 1.00 81.94 95 SER A N 1
ATOM 722 C CA . SER A 1 95 ? 14.215 46.556 7.039 1.00 81.94 95 SER A CA 1
ATOM 723 C C . SER A 1 95 ? 14.122 47.316 5.712 1.00 81.94 95 SER A C 1
ATOM 725 O O . SER A 1 95 ? 13.579 46.794 4.739 1.00 81.94 95 SER A O 1
ATOM 727 N N . VAL A 1 96 ? 14.706 48.517 5.631 1.00 87.25 96 VAL A N 1
ATOM 728 C CA . VAL A 1 96 ? 14.847 49.287 4.381 1.00 87.25 96 VAL A CA 1
ATOM 729 C C . VAL A 1 96 ? 15.782 48.561 3.408 1.00 87.25 96 VAL A C 1
ATOM 731 O O . VAL A 1 96 ? 15.437 48.395 2.239 1.00 87.25 96 VAL A O 1
ATOM 734 N N . LEU A 1 97 ? 16.927 48.054 3.884 1.00 85.75 97 LEU A N 1
ATOM 735 C CA . LEU A 1 97 ? 17.848 47.254 3.066 1.00 85.75 97 LEU A CA 1
ATOM 736 C C . LEU A 1 97 ? 17.198 45.946 2.580 1.00 85.75 97 LEU A C 1
ATOM 738 O O . LEU A 1 97 ? 17.320 45.599 1.407 1.00 85.75 97 LEU A O 1
ATOM 742 N N . GLY A 1 98 ? 16.458 45.253 3.447 1.00 81.00 98 GLY A N 1
ATOM 743 C CA . GLY A 1 98 ? 15.673 44.073 3.080 1.00 81.00 98 GLY A CA 1
ATOM 744 C C . GLY A 1 98 ? 14.600 44.390 2.037 1.00 81.00 98 GLY A C 1
ATOM 745 O O . GLY A 1 98 ? 14.467 43.663 1.058 1.00 81.00 98 GLY A O 1
ATOM 746 N N . SER A 1 99 ? 13.900 45.518 2.177 1.00 88.88 99 SER A N 1
ATOM 747 C CA . SER A 1 99 ? 12.886 45.969 1.211 1.00 88.88 99 SER A CA 1
ATOM 748 C C . SER A 1 99 ? 13.485 46.319 -0.153 1.00 88.88 99 SER A C 1
ATOM 750 O O . SER A 1 99 ? 12.869 46.033 -1.177 1.00 88.88 99 SER A O 1
ATOM 752 N N . LEU A 1 100 ? 14.707 46.866 -0.190 1.00 88.75 100 LEU A N 1
ATOM 753 C CA . LEU A 1 100 ? 15.461 47.058 -1.432 1.00 88.75 100 LEU A CA 1
ATOM 754 C C . LEU A 1 100 ? 15.787 45.713 -2.098 1.00 88.75 100 LEU A C 1
ATOM 756 O O . LEU A 1 100 ? 15.550 45.554 -3.292 1.00 88.75 100 LEU A O 1
ATOM 760 N N . LEU A 1 101 ? 16.293 44.736 -1.338 1.00 83.38 101 LEU A N 1
ATOM 761 C CA . LEU A 1 101 ? 16.640 43.408 -1.862 1.00 83.38 101 LEU A CA 1
ATOM 762 C C . LEU A 1 101 ? 15.408 42.642 -2.370 1.00 83.38 101 LEU A C 1
ATOM 764 O O . LEU A 1 101 ? 15.448 42.085 -3.467 1.00 83.38 101 LEU A O 1
ATOM 768 N N . VAL A 1 102 ? 14.302 42.661 -1.620 1.00 82.44 102 VAL A N 1
ATOM 769 C CA . VAL A 1 102 ? 13.019 42.059 -2.027 1.00 82.44 102 VAL A CA 1
ATOM 770 C C . VAL A 1 102 ? 12.449 42.769 -3.256 1.00 82.44 102 VAL A C 1
ATOM 772 O O . VAL A 1 102 ? 12.023 42.101 -4.194 1.00 82.44 102 VAL A O 1
ATOM 775 N N . GLY A 1 103 ? 12.497 44.105 -3.295 1.00 88.12 103 GLY A N 1
ATOM 776 C CA . GLY A 1 103 ? 12.057 44.900 -4.442 1.00 88.12 103 GLY A CA 1
ATOM 777 C C . GLY A 1 103 ? 12.839 44.583 -5.719 1.00 88.12 103 GLY A C 1
ATOM 778 O O . GLY A 1 103 ? 12.221 44.346 -6.756 1.00 88.12 103 GLY A O 1
ATOM 779 N N . ILE A 1 104 ? 14.173 44.496 -5.632 1.00 87.50 104 ILE A N 1
ATOM 780 C CA . ILE A 1 104 ? 15.048 44.102 -6.750 1.00 87.50 104 ILE A CA 1
ATOM 781 C C . ILE A 1 104 ? 14.740 42.669 -7.197 1.00 87.50 104 ILE A C 1
ATOM 783 O O . ILE A 1 104 ? 14.584 42.424 -8.391 1.00 87.50 104 ILE A O 1
ATOM 787 N N . GLY A 1 105 ? 14.632 41.724 -6.256 1.00 81.50 105 GLY A N 1
ATOM 788 C CA . GLY A 1 105 ? 14.344 40.322 -6.561 1.00 81.50 105 GLY A CA 1
ATOM 789 C C . GLY A 1 105 ? 13.001 40.153 -7.269 1.00 81.50 105 GLY A C 1
ATOM 790 O O . GLY A 1 105 ? 12.946 39.623 -8.378 1.00 81.50 105 GLY A O 1
ATOM 791 N N . TYR A 1 106 ? 11.923 40.664 -6.675 1.00 85.00 106 TYR A N 1
ATOM 792 C CA . TYR A 1 106 ? 10.581 40.588 -7.253 1.00 85.00 106 TYR A CA 1
ATOM 793 C C . TYR A 1 106 ? 10.486 41.357 -8.583 1.00 85.00 106 TYR A C 1
ATOM 795 O O . TYR A 1 106 ? 9.971 40.828 -9.567 1.00 85.00 106 TYR A O 1
ATOM 803 N N . GLY A 1 107 ? 11.069 42.559 -8.658 1.00 86.88 107 GLY A N 1
ATOM 804 C CA . GLY A 1 107 ? 11.125 43.375 -9.873 1.00 86.88 107 GLY A CA 1
ATOM 805 C C . GLY A 1 107 ? 11.957 42.778 -11.013 1.00 86.88 107 GLY A C 1
ATOM 806 O O . GLY A 1 107 ? 11.733 43.139 -12.166 1.00 86.88 107 GLY A O 1
ATOM 807 N N . PHE A 1 108 ? 12.881 41.859 -10.723 1.00 86.00 108 PHE A N 1
ATOM 808 C CA . PHE A 1 108 ? 13.622 41.110 -11.737 1.00 86.00 108 PHE A CA 1
ATOM 809 C C . PHE A 1 108 ? 12.890 39.829 -12.159 1.00 86.00 108 PHE A C 1
ATOM 811 O O . PHE A 1 108 ? 12.684 39.595 -13.351 1.00 86.00 108 PHE A O 1
ATOM 818 N N . PHE A 1 109 ? 12.477 39.002 -11.194 1.00 81.75 109 PHE A N 1
ATOM 819 C CA . PHE A 1 109 ? 11.948 37.668 -11.480 1.00 81.75 109 PHE A CA 1
ATOM 820 C C . PHE A 1 109 ? 10.495 37.665 -11.964 1.00 81.75 109 PHE A C 1
ATOM 822 O O . PHE A 1 109 ? 10.191 36.914 -12.887 1.00 81.75 109 PHE A O 1
ATOM 829 N N . ALA A 1 110 ? 9.603 38.500 -11.423 1.00 82.12 110 ALA A N 1
ATOM 830 C CA . ALA A 1 110 ? 8.191 38.463 -11.819 1.00 82.12 110 ALA A CA 1
ATOM 831 C C . ALA A 1 110 ? 7.957 38.871 -13.297 1.00 82.12 110 ALA A C 1
ATOM 833 O O . ALA A 1 110 ? 7.276 38.122 -14.002 1.00 82.12 110 ALA A O 1
ATOM 834 N N . PRO A 1 111 ? 8.582 39.938 -13.850 1.00 84.88 111 PRO A N 1
ATOM 835 C CA . PRO A 1 111 ? 8.494 40.226 -15.287 1.00 84.88 111 PRO A CA 1
ATOM 836 C C . PRO A 1 111 ? 9.108 39.132 -16.170 1.00 84.88 111 PRO A C 1
ATOM 838 O O . PRO A 1 111 ? 8.594 38.848 -17.255 1.00 84.88 111 PRO A O 1
ATOM 841 N N . LEU A 1 112 ? 10.205 38.514 -15.718 1.00 82.50 112 LEU A N 1
ATOM 842 C CA . LEU A 1 112 ? 10.879 37.429 -16.433 1.00 82.50 112 LEU A CA 1
ATOM 843 C C . LEU A 1 112 ? 9.977 36.186 -16.532 1.00 82.50 112 LEU A C 1
ATOM 845 O O . LEU A 1 112 ? 9.813 35.645 -17.623 1.00 82.50 112 LEU A O 1
ATOM 849 N N . ILE A 1 113 ? 9.326 35.800 -15.431 1.00 80.19 113 ILE A N 1
ATOM 850 C CA . ILE A 1 113 ? 8.346 34.703 -15.376 1.00 80.19 113 ILE A CA 1
ATOM 851 C C . ILE A 1 113 ? 7.162 34.987 -16.310 1.00 80.19 113 ILE A C 1
ATOM 853 O O . ILE A 1 113 ? 6.899 34.189 -17.210 1.00 80.19 113 ILE A O 1
ATOM 857 N N . ALA A 1 114 ? 6.549 36.172 -16.209 1.00 82.12 114 ALA A N 1
ATOM 858 C CA . ALA A 1 114 ? 5.439 36.580 -17.076 1.00 82.12 114 ALA A CA 1
ATOM 859 C C . ALA A 1 114 ? 5.802 36.589 -18.578 1.00 82.12 114 ALA A C 1
ATOM 861 O O . ALA A 1 114 ? 4.937 36.463 -19.441 1.00 82.12 114 ALA A O 1
ATOM 862 N N . THR A 1 115 ? 7.086 36.745 -18.922 1.00 82.81 115 THR A N 1
ATOM 863 C CA . THR A 1 115 ? 7.569 36.642 -20.315 1.00 82.81 115 THR A CA 1
ATOM 864 C C . THR A 1 115 ? 7.559 35.197 -20.820 1.00 82.81 115 THR A C 1
ATOM 866 O O . THR A 1 115 ? 7.257 34.956 -21.988 1.00 82.81 115 THR A O 1
ATOM 869 N N . PHE A 1 116 ? 7.886 34.228 -19.961 1.00 79.06 116 PHE A N 1
ATOM 870 C CA . PHE A 1 116 ? 7.850 32.807 -20.311 1.00 79.06 116 PHE A CA 1
ATOM 871 C C . PHE A 1 116 ? 6.419 32.256 -20.354 1.00 79.06 116 PHE A C 1
ATOM 873 O O . PHE A 1 116 ? 6.116 31.451 -21.233 1.00 79.06 116 PHE A O 1
ATOM 880 N N . GLU A 1 117 ? 5.535 32.731 -19.475 1.00 74.94 117 GLU A N 1
ATOM 881 C CA . GLU A 1 117 ? 4.105 32.390 -19.480 1.00 74.94 117 GLU A CA 1
ATOM 882 C C . GLU A 1 117 ? 3.435 32.831 -20.792 1.00 74.94 117 GLU A C 1
ATOM 884 O O . GLU A 1 117 ? 2.914 31.992 -21.530 1.00 74.94 117 GLU A O 1
ATOM 889 N N . ALA A 1 118 ? 3.571 34.109 -21.165 1.00 78.50 118 ALA A N 1
ATOM 890 C CA . ALA A 1 118 ? 3.023 34.657 -22.412 1.00 78.50 118 ALA A CA 1
ATOM 891 C C . ALA A 1 118 ? 3.572 33.973 -23.687 1.00 78.50 118 ALA A C 1
ATOM 893 O O . ALA A 1 118 ? 2.883 33.885 -24.705 1.00 78.50 118 ALA A O 1
ATOM 894 N N . ALA A 1 119 ? 4.790 33.418 -23.648 1.00 72.56 119 ALA A N 1
ATOM 895 C CA . ALA A 1 119 ? 5.339 32.644 -24.766 1.00 72.56 119 ALA A CA 1
ATOM 896 C C . ALA A 1 119 ? 4.596 31.309 -25.001 1.00 72.56 119 ALA A C 1
ATOM 898 O O . ALA A 1 119 ? 4.553 30.815 -26.140 1.00 72.56 119 ALA A O 1
ATOM 899 N N . GLY A 1 120 ? 4.009 30.739 -23.941 1.00 66.50 120 GLY A N 1
ATOM 900 C CA . GLY A 1 120 ? 3.226 29.502 -23.961 1.00 66.50 120 GLY A CA 1
ATOM 901 C C . GLY A 1 120 ? 1.845 29.643 -24.608 1.00 66.50 120 GLY A C 1
ATOM 902 O O . GLY A 1 120 ? 1.311 28.658 -25.121 1.00 66.50 120 GLY A O 1
ATOM 903 N N . GLU A 1 121 ? 1.287 30.853 -24.658 1.00 69.00 121 GLU A N 1
ATOM 904 C CA . GLU A 1 121 ? -0.059 31.102 -25.180 1.00 69.00 121 GLU A CA 1
ATOM 905 C C . GLU A 1 121 ? -0.139 31.057 -26.719 1.00 69.00 121 GLU A C 1
ATOM 907 O O . GLU A 1 121 ? 0.844 31.259 -27.443 1.00 69.00 121 GLU A O 1
ATOM 912 N N . GLN A 1 122 ? -1.329 30.773 -27.261 1.00 59.97 122 GLN A N 1
ATOM 913 C CA . GLN A 1 122 ? -1.584 30.712 -28.710 1.00 59.97 122 GLN A CA 1
ATOM 914 C C . GLN A 1 122 ? -2.055 32.065 -29.270 1.00 59.97 122 GLN A C 1
ATOM 916 O O . GLN A 1 122 ? -3.117 32.166 -29.879 1.00 59.97 122 GLN A O 1
ATOM 921 N N . VAL A 1 123 ? -1.250 33.109 -29.064 1.00 70.44 123 VAL A N 1
ATOM 922 C CA . VAL A 1 123 ? -1.509 34.471 -29.566 1.00 70.44 123 VAL A CA 1
ATOM 923 C C . VAL A 1 123 ? -0.800 34.742 -30.897 1.00 70.44 123 VAL A C 1
ATOM 925 O O . VAL A 1 123 ? 0.243 34.152 -31.184 1.00 70.44 123 VAL A O 1
ATOM 928 N N . VAL A 1 124 ? -1.371 35.637 -31.712 1.00 69.81 124 VAL A N 1
ATOM 929 C CA . VAL A 1 124 ? -0.892 35.942 -33.076 1.00 69.81 124 VAL A CA 1
ATOM 930 C C . VAL A 1 124 ? 0.431 36.721 -33.047 1.00 69.81 124 VAL A C 1
ATOM 932 O O . VAL A 1 124 ? 1.397 36.310 -33.686 1.00 69.81 124 VAL A O 1
ATOM 935 N N . ASP A 1 125 ? 0.517 37.779 -32.234 1.00 75.94 125 ASP A N 1
ATOM 936 C CA . ASP A 1 125 ? 1.704 38.637 -32.105 1.00 75.94 125 ASP A CA 1
ATOM 937 C C . ASP A 1 125 ? 2.546 38.280 -30.868 1.00 75.94 125 ASP A C 1
ATOM 939 O O . ASP A 1 125 ? 2.762 39.098 -29.969 1.00 75.94 125 ASP A O 1
ATOM 943 N N . LYS A 1 126 ? 3.044 37.036 -30.810 1.00 75.81 126 LYS A N 1
ATOM 944 C CA . LYS A 1 126 ? 3.771 36.494 -29.640 1.00 75.81 126 LYS A CA 1
ATOM 945 C C . LYS A 1 126 ? 4.852 37.417 -29.072 1.00 75.81 126 LYS A C 1
ATOM 947 O O . LYS A 1 126 ? 4.998 37.502 -27.861 1.00 75.81 126 LYS A O 1
ATOM 952 N N . LEU A 1 127 ? 5.608 38.115 -29.922 1.00 76.69 127 LEU A N 1
ATOM 953 C CA . LEU A 1 127 ? 6.707 38.979 -29.473 1.00 76.69 127 LEU A CA 1
ATOM 954 C C . LEU A 1 127 ? 6.211 40.235 -28.733 1.00 76.69 127 LEU A C 1
ATOM 956 O O . LEU A 1 127 ? 6.868 40.675 -27.791 1.00 76.69 127 LEU A O 1
ATOM 960 N N . TYR A 1 128 ? 5.044 40.772 -29.110 1.00 81.25 128 TYR A N 1
ATOM 961 C CA . TYR A 1 128 ? 4.395 41.862 -28.380 1.00 81.25 128 TYR A CA 1
ATOM 962 C C . TYR A 1 128 ? 3.845 41.364 -27.040 1.00 81.25 128 TYR A C 1
ATOM 964 O O . TYR A 1 128 ? 4.157 41.949 -26.007 1.00 81.25 128 TYR A O 1
ATOM 972 N N . HIS A 1 129 ? 3.119 40.244 -27.044 1.00 80.25 129 HIS A N 1
ATOM 973 C CA . HIS A 1 129 ? 2.530 39.643 -25.842 1.00 80.25 129 HIS A CA 1
ATOM 974 C C . HIS A 1 129 ? 3.583 39.253 -24.791 1.00 80.25 129 HIS A C 1
ATOM 976 O O . HIS A 1 129 ? 3.480 39.662 -23.635 1.00 80.25 129 HIS A O 1
ATOM 982 N N . CYS A 1 130 ? 4.691 38.617 -25.198 1.00 80.44 130 CYS A N 1
ATOM 983 C CA . CYS A 1 130 ? 5.838 38.357 -24.317 1.00 80.44 130 CYS A CA 1
ATOM 984 C C . CYS A 1 130 ? 6.355 39.624 -23.612 1.00 80.44 130 CYS A C 1
ATOM 986 O O . CYS A 1 130 ? 6.753 39.565 -22.446 1.00 80.44 130 CYS A O 1
ATOM 988 N N . PHE A 1 131 ? 6.347 40.773 -24.295 1.00 81.31 131 PHE A N 1
ATOM 989 C CA . PHE A 1 131 ? 6.809 42.042 -23.737 1.00 81.31 131 PHE A CA 1
ATOM 990 C C . PHE A 1 131 ? 5.733 42.782 -22.924 1.00 81.31 131 PHE A C 1
ATOM 992 O O . PHE A 1 131 ? 6.073 43.400 -21.920 1.00 81.31 131 PHE A O 1
ATOM 999 N N . ALA A 1 132 ? 4.461 42.721 -23.322 1.00 80.56 132 ALA A N 1
ATOM 1000 C CA . ALA A 1 132 ? 3.374 43.524 -22.757 1.00 80.56 132 ALA A CA 1
ATOM 1001 C C . ALA A 1 132 ? 2.628 42.849 -21.591 1.00 80.56 132 ALA A C 1
ATOM 1003 O O . ALA A 1 132 ? 2.286 43.524 -20.617 1.00 80.56 132 ALA A O 1
ATOM 1004 N N . ASP A 1 133 ? 2.403 41.537 -21.644 1.00 81.38 133 ASP A N 1
ATOM 1005 C CA . ASP A 1 133 ? 1.499 40.861 -20.706 1.00 81.38 133 ASP A CA 1
ATOM 1006 C C . ASP A 1 133 ? 2.148 40.649 -19.330 1.00 81.38 133 ASP A C 1
ATOM 1008 O O . ASP A 1 133 ? 3.371 40.539 -19.202 1.00 81.38 133 ASP A O 1
ATOM 1012 N N . GLY A 1 134 ? 1.351 40.680 -18.259 1.00 79.44 134 GLY A N 1
ATOM 1013 C CA . GLY A 1 134 ? 1.832 40.605 -16.870 1.00 79.44 134 GLY A CA 1
ATOM 1014 C C . GLY A 1 134 ? 2.629 41.827 -16.375 1.00 79.44 134 GLY A C 1
ATOM 1015 O O . GLY A 1 134 ? 2.969 41.901 -15.193 1.00 79.44 134 GLY A O 1
ATOM 1016 N N . CYS A 1 135 ? 2.892 42.830 -17.223 1.00 84.88 135 CYS A N 1
ATOM 1017 C CA . CYS A 1 135 ? 3.548 44.087 -16.833 1.00 84.88 135 CYS A CA 1
ATOM 1018 C C . CYS A 1 135 ? 2.776 44.835 -15.739 1.00 84.88 135 CYS A C 1
ATOM 1020 O O . CYS A 1 135 ? 3.328 45.204 -14.702 1.00 84.88 135 CYS A O 1
ATOM 1022 N N . VAL A 1 136 ? 1.477 45.038 -15.972 1.00 85.19 136 VAL A N 1
ATOM 1023 C CA . VAL A 1 136 ? 0.575 45.727 -15.040 1.00 85.19 136 VAL A CA 1
ATOM 1024 C C . VAL A 1 136 ? 0.367 44.895 -13.775 1.00 85.19 136 VAL A C 1
ATOM 1026 O O . VAL A 1 136 ? 0.322 45.442 -12.675 1.00 85.19 136 VAL A O 1
ATOM 1029 N N . ASP A 1 137 ? 0.285 43.573 -13.906 1.00 84.62 137 ASP A N 1
ATOM 1030 C CA . ASP A 1 137 ? 0.015 42.684 -12.775 1.00 84.62 137 ASP A CA 1
ATOM 1031 C C . ASP A 1 137 ? 1.244 42.502 -11.878 1.00 84.62 137 ASP A C 1
ATOM 1033 O O . ASP A 1 137 ? 1.097 42.460 -10.657 1.00 84.62 137 ASP A O 1
ATOM 1037 N N . THR A 1 138 ? 2.459 42.579 -12.435 1.00 85.75 138 THR A N 1
ATOM 1038 C CA . THR A 1 138 ? 3.690 42.725 -11.640 1.00 85.75 138 THR A CA 1
ATOM 1039 C C . THR A 1 138 ? 3.612 43.967 -10.743 1.00 85.75 138 THR A C 1
ATOM 1041 O O . THR A 1 138 ? 3.896 43.887 -9.546 1.00 85.75 138 THR A O 1
ATOM 1044 N N . VAL A 1 139 ? 3.186 45.111 -11.295 1.00 90.00 139 VAL A N 1
ATOM 1045 C CA . VAL A 1 139 ? 3.039 46.374 -10.548 1.00 90.00 139 VAL A CA 1
ATOM 1046 C C . VAL A 1 139 ? 1.938 46.277 -9.482 1.00 90.00 139 VAL A C 1
ATOM 1048 O O . VAL A 1 139 ? 2.150 46.718 -8.355 1.00 90.00 139 VAL A O 1
ATOM 1051 N N . LYS A 1 140 ? 0.794 45.640 -9.773 1.00 86.25 140 LYS A N 1
ATOM 1052 C CA . LYS A 1 140 ? -0.254 45.372 -8.763 1.00 86.25 140 LYS A CA 1
ATOM 1053 C C . LYS A 1 140 ? 0.243 44.457 -7.637 1.00 86.25 140 LYS A C 1
ATOM 1055 O O . LYS A 1 140 ? -0.025 44.722 -6.465 1.00 86.25 140 LYS A O 1
ATOM 1060 N N . GLY A 1 141 ? 0.982 43.400 -7.974 1.00 82.56 141 GLY A N 1
ATOM 1061 C CA . GLY A 1 141 ? 1.577 42.491 -6.993 1.00 82.56 141 GLY A CA 1
ATOM 1062 C C . GLY A 1 141 ? 2.598 43.194 -6.095 1.00 82.56 141 GLY A C 1
ATOM 1063 O O . GLY A 1 141 ? 2.621 42.946 -4.894 1.00 82.56 141 GLY A O 1
ATOM 1064 N N . ALA A 1 142 ? 3.346 44.169 -6.626 1.00 87.12 142 ALA A N 1
ATOM 1065 C CA . ALA A 1 142 ? 4.226 45.027 -5.829 1.00 87.12 142 ALA A CA 1
ATOM 1066 C C . ALA A 1 142 ? 3.457 45.837 -4.768 1.00 87.12 142 ALA A C 1
ATOM 1068 O O . ALA A 1 142 ? 3.910 45.940 -3.631 1.00 87.12 142 ALA A O 1
ATOM 1069 N N . CYS A 1 143 ? 2.273 46.362 -5.102 1.00 89.81 143 CYS A N 1
ATOM 1070 C CA . CYS A 1 143 ? 1.395 47.010 -4.122 1.00 89.81 143 CYS A CA 1
ATOM 1071 C C . CYS A 1 143 ? 0.838 46.011 -3.093 1.00 89.81 143 CYS A C 1
ATOM 1073 O O . CYS A 1 143 ? 0.739 46.344 -1.916 1.00 89.81 143 CYS A O 1
ATOM 1075 N N . THR A 1 144 ? 0.512 44.785 -3.515 1.00 85.94 144 THR A N 1
ATOM 1076 C CA . THR A 1 144 ? 0.010 43.725 -2.617 1.00 85.94 144 THR A CA 1
ATOM 1077 C C . THR A 1 144 ? 1.069 43.322 -1.587 1.00 85.94 144 THR A C 1
ATOM 1079 O O . THR A 1 144 ? 0.765 43.277 -0.402 1.00 85.94 144 THR A O 1
ATOM 1082 N N . LEU A 1 145 ? 2.333 43.167 -2.003 1.00 79.44 145 LEU A N 1
ATOM 1083 C CA . LEU A 1 145 ? 3.463 42.902 -1.099 1.00 79.44 145 LEU A CA 1
ATOM 1084 C C . LEU A 1 145 ? 3.613 43.967 0.002 1.00 79.44 145 LEU A C 1
ATOM 1086 O O . LEU A 1 145 ? 3.947 43.630 1.136 1.00 79.44 145 LEU A O 1
ATOM 1090 N N . VAL A 1 146 ? 3.352 45.241 -0.315 1.00 88.31 146 VAL A N 1
ATOM 1091 C CA . VAL A 1 146 ? 3.371 46.335 0.673 1.00 88.31 146 VAL A CA 1
ATOM 1092 C C . VAL A 1 146 ? 2.188 46.229 1.642 1.00 88.31 146 VAL A C 1
ATOM 1094 O O . VAL A 1 146 ? 2.359 46.467 2.838 1.00 88.31 146 VAL A O 1
ATOM 1097 N N . VAL A 1 147 ? 0.998 45.851 1.164 1.00 85.19 147 VAL A N 1
ATOM 1098 C CA . VAL A 1 147 ? -0.190 45.643 2.014 1.00 85.19 147 VAL A CA 1
ATOM 1099 C C . VAL A 1 147 ? 0.018 44.464 2.967 1.00 85.19 147 VAL A C 1
ATOM 1101 O O . VAL A 1 147 ? -0.128 44.643 4.173 1.00 85.19 147 VAL A O 1
ATOM 1104 N N . ASP A 1 148 ? 0.458 43.306 2.470 1.00 74.50 148 ASP A N 1
ATOM 1105 C CA . ASP A 1 148 ? 0.710 42.117 3.298 1.00 74.50 148 ASP A CA 1
ATOM 1106 C C . ASP A 1 148 ? 1.781 42.389 4.375 1.00 74.50 148 ASP A C 1
ATOM 1108 O O . ASP A 1 148 ? 1.649 41.979 5.533 1.00 74.50 148 ASP A O 1
ATOM 1112 N N . PHE A 1 149 ? 2.830 43.143 4.024 1.00 81.31 149 PHE A N 1
ATOM 1113 C CA . PHE A 1 149 ? 3.844 43.601 4.977 1.00 81.31 149 PHE A CA 1
ATOM 1114 C C . PHE A 1 149 ? 3.273 44.583 6.019 1.00 81.31 149 PHE A C 1
ATOM 1116 O O . PHE A 1 149 ? 3.632 44.515 7.198 1.00 81.31 149 PHE A O 1
ATOM 1123 N N . THR A 1 150 ? 2.346 45.459 5.616 1.00 84.31 150 THR A N 1
ATOM 1124 C CA . THR A 1 150 ? 1.632 46.372 6.527 1.00 84.31 150 THR A CA 1
ATOM 1125 C C . THR A 1 150 ? 0.806 45.596 7.549 1.00 84.31 150 THR A C 1
ATOM 1127 O O . THR A 1 150 ? 0.948 45.840 8.749 1.00 84.31 150 THR A O 1
ATOM 1130 N N . ASP A 1 151 ? 0.009 44.624 7.103 1.00 74.88 151 ASP A N 1
ATOM 1131 C CA . ASP A 1 151 ? -0.837 43.794 7.970 1.00 74.88 151 ASP A CA 1
ATOM 1132 C C . ASP A 1 151 ? 0.002 42.988 8.975 1.00 74.88 151 ASP A C 1
ATOM 1134 O O . ASP A 1 151 ? -0.338 42.909 10.162 1.00 74.88 151 ASP A O 1
ATOM 1138 N N . PHE A 1 152 ? 1.150 42.450 8.547 1.00 74.69 152 PHE A N 1
ATOM 1139 C CA . PHE A 1 152 ? 2.100 41.787 9.445 1.00 74.69 152 PHE A CA 1
ATOM 1140 C C . PHE A 1 152 ? 2.631 42.740 10.530 1.00 74.69 152 PHE A C 1
ATOM 1142 O O . PHE A 1 152 ? 2.573 42.421 11.724 1.00 74.69 152 PHE A O 1
ATOM 1149 N N . CYS A 1 153 ? 3.098 43.930 10.141 1.00 77.31 153 CYS A N 1
ATOM 1150 C CA . CYS A 1 153 ? 3.581 44.949 11.074 1.00 77.31 153 CYS A CA 1
ATOM 1151 C C . CYS A 1 153 ? 2.487 45.476 12.018 1.00 77.31 153 CYS A C 1
ATOM 1153 O O . CYS A 1 153 ? 2.798 45.847 13.152 1.00 77.31 153 CYS A O 1
ATOM 1155 N N . PHE A 1 154 ? 1.227 45.522 11.584 1.00 82.12 154 PHE A N 1
ATOM 1156 C CA . PHE A 1 154 ? 0.128 46.079 12.375 1.00 82.12 154 PHE A CA 1
ATOM 1157 C C . PHE A 1 154 ? -0.541 45.059 13.307 1.00 82.12 154 PHE A C 1
ATOM 1159 O O . PHE A 1 154 ? -0.952 45.421 14.406 1.00 82.12 154 PHE A O 1
ATOM 1166 N N . HIS A 1 155 ? -0.624 43.785 12.911 1.00 73.62 155 HIS A N 1
ATOM 1167 C CA . HIS A 1 155 ? -1.331 42.755 13.681 1.00 73.62 155 HIS A CA 1
ATOM 1168 C C . HIS A 1 155 ? -0.408 41.698 14.290 1.00 73.62 155 HIS A C 1
ATOM 1170 O O . HIS A 1 155 ? -0.475 41.445 15.493 1.00 73.62 155 HIS A O 1
ATOM 1176 N N . SER A 1 156 ? 0.474 41.096 13.487 1.00 71.88 156 SER A N 1
ATOM 1177 C CA . SER A 1 156 ? 1.304 39.973 13.952 1.00 71.88 156 SER A CA 1
ATOM 1178 C C . SER A 1 156 ? 2.324 40.427 14.994 1.00 71.88 156 SER A C 1
ATOM 1180 O O . SER A 1 156 ? 2.497 39.772 16.019 1.00 71.88 156 SER A O 1
ATOM 1182 N N . TYR A 1 157 ? 2.957 41.583 14.769 1.00 74.50 157 TYR A N 1
ATOM 1183 C CA . TYR A 1 157 ? 3.959 42.130 15.685 1.00 74.50 157 TYR A CA 1
ATOM 1184 C C . TYR A 1 157 ? 3.421 42.345 17.106 1.00 74.50 157 TYR A C 1
ATOM 1186 O O . TYR A 1 157 ? 4.026 41.880 18.067 1.00 74.50 157 TYR A O 1
ATOM 1194 N N . PHE A 1 158 ? 2.281 43.029 17.248 1.00 77.56 158 PHE A N 1
ATOM 1195 C CA . PHE A 1 158 ? 1.714 43.318 18.567 1.00 77.56 158 PHE A CA 1
ATOM 1196 C C . PHE A 1 158 ? 1.265 42.036 19.273 1.00 77.56 158 PHE A C 1
ATOM 1198 O O . PHE A 1 158 ? 1.584 41.874 20.445 1.00 77.56 158 PHE A O 1
ATOM 1205 N N . SER A 1 159 ? 0.666 41.079 18.551 1.00 73.69 159 SER A N 1
ATOM 1206 C CA . SER A 1 159 ? 0.304 39.770 19.117 1.00 73.69 159 SER A CA 1
ATOM 1207 C C . SER A 1 159 ? 1.513 39.042 19.723 1.00 73.69 159 SER A C 1
ATOM 1209 O O . SER A 1 159 ? 1.449 38.620 20.873 1.00 73.69 159 SER A O 1
ATOM 1211 N N . TYR A 1 160 ? 2.643 38.962 19.007 1.00 67.75 160 TYR A N 1
ATOM 1212 C CA . TYR A 1 160 ? 3.866 38.333 19.534 1.00 67.75 160 TYR A CA 1
ATOM 1213 C C . TYR A 1 160 ? 4.441 39.042 20.770 1.00 67.75 160 TYR A C 1
ATOM 1215 O O . TYR A 1 160 ? 5.103 38.417 21.601 1.00 67.75 160 TYR A O 1
ATOM 1223 N N . MET A 1 161 ? 4.226 40.353 20.886 1.00 76.56 161 MET A N 1
ATOM 1224 C CA . MET A 1 161 ? 4.688 41.141 22.028 1.00 76.56 161 MET A CA 1
ATOM 1225 C C . MET A 1 161 ? 3.723 41.071 23.223 1.00 76.56 161 MET A C 1
ATOM 1227 O O . MET A 1 161 ? 4.165 41.183 24.368 1.00 76.56 161 MET A O 1
ATOM 1231 N N . ASP A 1 162 ? 2.441 40.804 22.984 1.00 74.56 162 ASP A N 1
ATOM 1232 C CA . ASP A 1 162 ? 1.436 40.602 24.030 1.00 74.56 162 ASP A CA 1
ATOM 1233 C C . ASP A 1 162 ? 1.615 39.242 24.727 1.00 74.56 162 ASP A C 1
ATOM 1235 O O . ASP A 1 162 ? 1.570 39.182 25.959 1.00 74.56 162 ASP A O 1
ATOM 1239 N N . ASP A 1 163 ? 1.972 38.186 23.985 1.00 71.25 163 ASP A N 1
ATOM 1240 C CA . ASP A 1 163 ? 2.350 36.869 24.536 1.00 71.25 163 ASP A CA 1
ATOM 1241 C C . ASP A 1 163 ? 3.530 36.964 25.529 1.00 71.25 163 ASP A C 1
ATOM 1243 O O . ASP A 1 163 ? 3.662 36.179 26.476 1.00 71.25 163 ASP A O 1
ATOM 1247 N N . LEU A 1 164 ? 4.410 37.955 25.346 1.00 66.75 164 LEU A N 1
ATOM 1248 C CA . LEU A 1 164 ? 5.511 38.252 26.264 1.00 66.75 164 LEU A CA 1
ATOM 1249 C C . LEU A 1 164 ? 5.016 38.814 27.607 1.00 66.75 164 LEU A C 1
ATOM 1251 O O . LEU A 1 164 ? 5.694 38.612 28.613 1.00 66.75 164 LEU A O 1
ATOM 1255 N N . ILE A 1 165 ? 3.862 39.487 27.661 1.00 70.44 165 ILE A N 1
ATOM 1256 C CA . ILE A 1 165 ? 3.311 40.108 28.880 1.00 70.44 165 ILE A CA 1
ATOM 1257 C C . ILE A 1 165 ? 2.649 39.088 29.820 1.00 70.44 165 ILE A C 1
ATOM 1259 O O . ILE A 1 165 ? 2.583 39.353 31.022 1.00 70.44 165 ILE A O 1
ATOM 1263 N N . GLU A 1 166 ? 2.167 37.951 29.313 1.00 65.31 166 GLU A N 1
ATOM 1264 C CA . GLU A 1 166 ? 1.396 36.983 30.105 1.00 65.31 166 GLU A CA 1
ATOM 1265 C C . GLU A 1 166 ? 2.118 36.485 31.374 1.00 65.31 166 GLU A C 1
ATOM 1267 O O . GLU A 1 166 ? 3.348 36.396 31.443 1.00 65.31 166 GLU A O 1
ATOM 1272 N N . ASN A 1 167 ? 1.331 36.134 32.395 1.00 59.03 167 ASN A N 1
ATOM 1273 C CA . ASN A 1 167 ? 1.845 35.651 33.675 1.00 59.03 167 ASN A CA 1
ATOM 1274 C C . ASN A 1 167 ? 2.366 34.205 33.584 1.00 59.03 167 ASN A C 1
ATOM 1276 O O . ASN A 1 167 ? 1.859 33.404 32.805 1.00 59.03 167 ASN A O 1
ATOM 1280 N N . LEU A 1 168 ? 3.349 33.876 34.427 1.00 59.00 168 LEU A N 1
ATOM 1281 C CA . LEU A 1 168 ? 3.868 32.514 34.604 1.00 59.00 168 LEU A CA 1
ATOM 1282 C C . LEU A 1 168 ? 2.781 31.549 35.099 1.00 59.00 168 LEU A C 1
ATOM 1284 O O . LEU A 1 168 ? 1.938 31.925 35.922 1.00 59.00 168 LEU A O 1
ATOM 1288 N N . GLY A 1 169 ? 2.840 30.298 34.639 1.00 52.84 169 GLY A N 1
ATOM 1289 C CA . GLY A 1 169 ? 1.983 29.221 35.127 1.00 52.84 169 GLY A CA 1
ATOM 1290 C C . GLY A 1 169 ? 2.260 28.870 36.593 1.00 52.84 169 GLY A C 1
ATOM 1291 O O . GLY A 1 169 ? 3.334 29.138 37.136 1.00 52.84 169 GLY A O 1
ATOM 1292 N N . ALA A 1 170 ? 1.287 28.244 37.259 1.00 41.09 170 ALA A N 1
ATOM 1293 C CA . ALA A 1 170 ? 1.425 27.833 38.655 1.00 41.09 170 ALA A CA 1
ATOM 1294 C C . ALA A 1 170 ? 2.532 26.769 38.815 1.00 41.09 170 ALA A C 1
ATOM 1296 O O . ALA A 1 170 ? 2.315 25.594 38.535 1.00 41.09 170 ALA A O 1
ATOM 1297 N N . GLY A 1 171 ? 3.711 27.198 39.277 1.00 53.56 171 GLY A N 1
ATOM 1298 C CA . GLY A 1 171 ? 4.903 26.356 39.452 1.00 53.56 171 GLY A CA 1
ATOM 1299 C C . GLY A 1 171 ? 6.093 26.737 38.562 1.00 53.56 171 GLY A C 1
ATOM 1300 O O . GLY A 1 171 ? 7.191 26.227 38.779 1.00 53.56 171 GLY A O 1
ATOM 1301 N N . GLU A 1 172 ? 5.925 27.649 37.602 1.00 55.66 172 GLU A N 1
ATOM 1302 C CA . GLU A 1 172 ? 7.026 28.118 36.757 1.00 55.66 172 GLU A CA 1
ATOM 1303 C C . GLU A 1 172 ? 7.831 29.236 37.434 1.00 55.66 172 GLU A C 1
ATOM 1305 O O . GLU A 1 172 ? 7.283 30.223 37.929 1.00 55.66 172 GLU A O 1
ATOM 1310 N N . ASN A 1 173 ? 9.160 29.107 37.423 1.00 61.16 173 ASN A N 1
ATOM 1311 C CA . ASN A 1 173 ? 10.060 30.165 37.881 1.00 61.16 173 ASN A CA 1
ATOM 1312 C C . ASN A 1 173 ? 10.372 31.140 36.729 1.00 61.16 173 ASN A C 1
ATOM 1314 O O . ASN A 1 173 ? 10.566 30.679 35.601 1.00 61.16 173 ASN A O 1
ATOM 1318 N N . PRO A 1 174 ? 10.507 32.458 36.987 1.00 65.94 174 PRO A N 1
ATOM 1319 C CA . PRO A 1 174 ? 10.956 33.411 35.975 1.00 65.94 174 PRO A CA 1
ATOM 1320 C C . PRO A 1 174 ? 12.298 33.000 35.363 1.00 65.94 174 PRO A C 1
ATOM 1322 O O . PRO A 1 174 ? 13.213 32.577 36.076 1.00 65.94 174 PRO A O 1
ATOM 1325 N N . MET A 1 175 ? 12.449 33.181 34.050 1.00 64.25 175 MET A N 1
ATOM 1326 C CA . MET A 1 175 ? 13.735 33.004 33.379 1.00 64.25 175 MET A CA 1
ATOM 1327 C C . MET A 1 175 ? 14.696 34.090 33.862 1.00 64.25 175 MET A C 1
ATOM 1329 O O . MET A 1 175 ? 14.541 35.256 33.502 1.00 64.25 175 MET A O 1
ATOM 1333 N N . ASP A 1 176 ? 15.688 33.721 34.673 1.00 66.81 176 ASP A N 1
ATOM 1334 C CA . ASP A 1 176 ? 16.716 34.648 35.147 1.00 66.81 176 ASP A CA 1
ATOM 1335 C C . ASP A 1 176 ? 18.128 34.116 34.900 1.00 66.81 176 ASP A C 1
ATOM 1337 O O . ASP A 1 176 ? 18.421 32.924 35.051 1.00 66.81 176 ASP A O 1
ATOM 1341 N N . ILE A 1 177 ? 19.040 35.019 34.544 1.00 66.75 177 ILE A N 1
ATOM 1342 C CA . ILE A 1 177 ? 20.434 34.648 34.316 1.00 66.75 177 ILE A CA 1
ATOM 1343 C C . ILE A 1 177 ? 21.109 34.459 35.674 1.00 66.75 177 ILE A C 1
ATOM 1345 O O . ILE A 1 177 ? 21.373 35.420 36.397 1.00 66.75 177 ILE A O 1
ATOM 1349 N N . LYS A 1 178 ? 21.500 33.215 35.982 1.00 70.81 178 LYS A N 1
ATOM 1350 C CA . LYS A 1 178 ? 22.474 32.926 37.045 1.00 70.81 178 LYS A CA 1
ATOM 1351 C C . LYS A 1 178 ? 23.784 33.661 36.720 1.00 70.81 178 LYS A C 1
ATOM 1353 O O . LYS A 1 178 ? 24.608 33.148 35.964 1.00 70.81 178 LYS A O 1
ATOM 1358 N N . LEU A 1 179 ? 23.991 34.849 37.296 1.00 71.94 179 LEU A N 1
ATOM 1359 C CA . LEU A 1 179 ? 25.174 35.704 37.081 1.00 71.94 179 LEU A CA 1
ATOM 1360 C C . LEU A 1 179 ? 26.503 34.952 37.270 1.00 71.94 179 LEU A C 1
ATOM 1362 O O . LEU A 1 179 ? 27.465 35.191 36.548 1.00 71.94 179 LEU A O 1
ATOM 1366 N N . THR A 1 180 ? 26.531 33.977 38.180 1.00 75.75 180 THR A N 1
ATOM 1367 C CA . THR A 1 180 ? 27.673 33.082 38.434 1.00 75.75 180 THR A CA 1
ATOM 1368 C C . THR A 1 180 ? 28.062 32.197 37.243 1.00 75.75 180 THR A C 1
ATOM 1370 O O . THR A 1 180 ? 29.192 31.716 37.186 1.00 75.75 180 THR A O 1
ATOM 1373 N N . LYS A 1 181 ? 27.152 31.972 36.288 1.00 74.31 181 LYS A N 1
ATOM 1374 C CA . LYS A 1 181 ? 27.356 31.145 35.087 1.00 74.31 181 LYS A CA 1
ATOM 1375 C C . LYS A 1 181 ? 27.624 31.975 33.832 1.00 74.31 181 LYS A C 1
ATOM 1377 O O . LYS A 1 181 ? 28.162 31.430 32.872 1.00 74.31 181 LYS A O 1
ATOM 1382 N N . LEU A 1 182 ? 27.341 33.281 33.852 1.00 79.94 182 LEU A N 1
ATOM 1383 C CA . LEU A 1 182 ? 27.546 34.183 32.714 1.00 79.94 182 LEU A CA 1
ATOM 1384 C C . LEU A 1 182 ? 28.976 34.115 32.124 1.00 79.94 182 LEU A C 1
ATOM 1386 O O . LEU A 1 182 ? 29.076 33.996 30.903 1.00 79.94 182 LEU A O 1
ATOM 1390 N N . PRO A 1 183 ? 30.075 34.069 32.914 1.00 85.19 183 PRO A N 1
ATOM 1391 C CA . PRO A 1 183 ? 31.422 33.908 32.355 1.00 85.19 183 PRO A CA 1
ATOM 1392 C C . PRO A 1 183 ? 31.614 32.581 31.607 1.00 85.19 183 PRO A C 1
ATOM 1394 O O . PRO A 1 183 ? 32.295 32.538 30.589 1.00 85.19 183 PRO A O 1
ATOM 1397 N N . SER A 1 184 ? 30.989 31.497 32.085 1.00 83.44 184 SER A N 1
ATOM 1398 C CA . SER A 1 184 ? 31.037 30.183 31.428 1.00 83.44 184 SER A CA 1
ATOM 1399 C C . SER A 1 184 ? 30.220 30.157 30.137 1.00 83.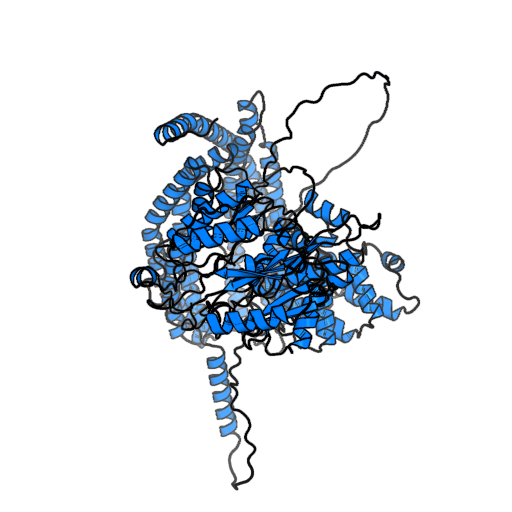44 184 SER A C 1
ATOM 1401 O O . SER A 1 184 ? 30.671 29.577 29.154 1.00 83.44 184 SER A O 1
ATOM 1403 N N . CYS A 1 185 ? 29.049 30.801 30.117 1.00 83.94 185 CYS A N 1
ATOM 1404 C CA . CYS A 1 185 ? 28.227 30.919 28.912 1.00 83.94 185 CYS A CA 1
ATOM 1405 C C . CYS A 1 185 ? 28.949 31.735 27.831 1.00 83.94 185 CYS A C 1
ATOM 1407 O O . CYS A 1 185 ? 29.075 31.259 26.709 1.00 83.94 185 CYS A O 1
ATOM 1409 N N . LEU A 1 186 ? 29.494 32.907 28.185 1.00 85.94 186 LEU A N 1
ATOM 1410 C CA . LEU A 1 186 ? 30.265 33.755 27.266 1.00 85.94 186 LEU A CA 1
ATOM 1411 C C . LEU A 1 186 ? 31.507 33.035 26.721 1.00 85.94 186 LEU A C 1
ATOM 1413 O O . LEU A 1 186 ? 31.783 33.116 25.526 1.00 85.94 186 LEU A O 1
ATOM 1417 N N . LEU A 1 187 ? 32.225 32.290 27.570 1.00 89.75 187 LEU A N 1
ATOM 1418 C CA . LEU A 1 187 ? 33.385 31.503 27.149 1.00 89.75 187 LEU A CA 1
ATOM 1419 C C . LEU A 1 187 ? 32.999 30.390 26.162 1.00 89.75 187 LEU A C 1
ATOM 1421 O O . LEU A 1 187 ? 33.674 30.231 25.149 1.00 89.75 187 LEU A O 1
ATOM 1425 N N . VAL A 1 188 ? 31.914 29.646 26.410 1.00 90.38 188 VAL A N 1
ATOM 1426 C CA . VAL A 1 188 ? 31.456 28.606 25.471 1.00 90.38 188 VAL A CA 1
ATOM 1427 C C . VAL A 1 188 ? 30.907 29.209 24.182 1.00 90.38 188 VAL A C 1
ATOM 1429 O O . VAL A 1 188 ? 31.235 28.693 23.124 1.00 90.38 188 VAL A O 1
ATOM 1432 N N . SER A 1 189 ? 30.155 30.311 24.223 1.00 88.50 189 SER A N 1
ATOM 1433 C CA . SER A 1 189 ? 29.706 31.004 23.006 1.00 88.50 189 SER A CA 1
ATOM 1434 C C . SER A 1 189 ? 30.877 31.509 22.152 1.00 88.50 189 SER A C 1
ATOM 1436 O O . SER A 1 189 ? 30.825 31.420 20.926 1.00 88.50 189 SER A O 1
ATOM 1438 N N . LEU A 1 190 ? 31.954 31.999 22.779 1.00 91.50 190 LEU A N 1
ATOM 1439 C CA . LEU A 1 190 ? 33.178 32.391 22.075 1.00 91.50 190 LEU A CA 1
ATOM 1440 C C . LEU A 1 190 ? 33.879 31.177 21.448 1.00 91.50 190 LEU A C 1
ATOM 1442 O O . LEU A 1 190 ? 34.224 31.224 20.272 1.00 91.50 190 LEU A O 1
ATOM 1446 N N . ILE A 1 191 ? 34.055 30.085 22.203 1.00 91.81 191 ILE A N 1
ATOM 1447 C CA . ILE A 1 191 ? 34.661 28.841 21.694 1.00 91.81 191 ILE A CA 1
ATOM 1448 C C . ILE A 1 191 ? 33.817 28.252 20.556 1.00 91.81 191 ILE A C 1
ATOM 1450 O O . ILE A 1 191 ? 34.374 27.889 19.528 1.00 91.81 191 ILE A O 1
ATOM 1454 N N . GLY A 1 192 ? 32.492 28.205 20.709 1.00 89.12 192 GLY A N 1
ATOM 1455 C CA . GLY A 1 192 ? 31.561 27.715 19.693 1.00 89.12 192 GLY A CA 1
ATOM 1456 C C . GLY A 1 192 ? 31.654 28.529 18.414 1.00 89.12 192 GLY A C 1
ATOM 1457 O O . GLY A 1 192 ? 31.868 27.966 17.353 1.00 89.12 192 GLY A O 1
ATOM 1458 N N . THR A 1 193 ? 31.641 29.859 18.507 1.00 89.94 193 THR A N 1
ATOM 1459 C CA . THR A 1 193 ? 31.829 30.724 17.329 1.00 89.94 193 THR A CA 1
ATOM 1460 C C . THR A 1 193 ? 33.204 30.516 16.674 1.00 89.94 193 THR A C 1
ATOM 1462 O O . THR A 1 193 ? 33.303 30.472 15.453 1.00 89.94 193 THR A O 1
ATOM 1465 N N . LEU A 1 194 ? 34.273 30.337 17.459 1.00 92.81 194 LEU A N 1
ATOM 1466 C CA . LEU A 1 194 ? 35.625 30.074 16.940 1.00 92.81 194 LEU A CA 1
ATOM 1467 C C . LEU A 1 194 ? 35.805 28.676 16.319 1.00 92.81 194 LEU A C 1
ATOM 1469 O O . LEU A 1 194 ? 36.797 28.461 15.626 1.00 92.81 194 LEU A O 1
ATOM 1473 N N . VAL A 1 195 ? 34.887 27.738 16.566 1.00 91.75 195 VAL A N 1
ATOM 1474 C CA . VAL A 1 195 ? 34.955 26.347 16.089 1.00 91.75 195 VAL A CA 1
ATOM 1475 C C . VAL A 1 195 ? 33.928 26.092 14.985 1.00 91.75 195 VAL A C 1
ATOM 1477 O O . VAL A 1 195 ? 34.304 25.661 13.896 1.00 91.75 195 VAL A O 1
ATOM 1480 N N . ASP A 1 196 ? 32.660 26.420 15.218 1.00 90.19 196 ASP A N 1
ATOM 1481 C CA . ASP A 1 196 ? 31.560 26.170 14.286 1.00 90.19 196 ASP A CA 1
ATOM 1482 C C . ASP A 1 196 ? 31.706 27.011 13.017 1.00 90.19 196 ASP A C 1
ATOM 1484 O O . ASP A 1 196 ? 31.536 26.476 11.924 1.00 90.19 196 ASP A O 1
ATOM 1488 N N . VAL A 1 197 ? 32.101 28.289 13.123 1.00 92.38 197 VAL A N 1
ATOM 1489 C CA . VAL A 1 197 ? 32.274 29.161 11.946 1.00 92.38 197 VAL A CA 1
ATOM 1490 C C . VAL A 1 197 ? 33.287 28.595 10.947 1.00 92.38 197 VAL A C 1
ATOM 1492 O O . VAL A 1 197 ? 32.900 28.378 9.795 1.00 92.38 197 VAL A O 1
ATOM 1495 N N . PRO A 1 198 ? 34.553 28.302 11.311 1.00 94.25 198 PRO A N 1
ATOM 1496 C CA . PRO A 1 198 ? 35.479 27.697 10.360 1.00 94.25 198 PRO A CA 1
ATOM 1497 C C . PRO A 1 198 ? 35.060 26.279 9.951 1.00 94.25 198 PRO A C 1
ATOM 1499 O O . PRO A 1 198 ? 35.148 25.963 8.767 1.00 94.25 198 PRO A O 1
ATOM 1502 N N . MET A 1 199 ? 34.572 25.432 10.865 1.00 93.06 199 MET A N 1
ATOM 1503 C CA . MET A 1 199 ? 34.264 24.032 10.539 1.00 93.06 199 MET A CA 1
ATOM 1504 C C . MET A 1 199 ? 33.065 23.882 9.597 1.00 93.06 199 MET A C 1
ATOM 1506 O O . MET A 1 199 ? 33.184 23.208 8.575 1.00 93.06 199 MET A O 1
ATOM 1510 N N . ILE A 1 200 ? 31.940 24.544 9.883 1.00 90.56 200 ILE A N 1
ATOM 1511 C CA . ILE A 1 200 ? 30.742 24.528 9.026 1.00 90.56 200 ILE A CA 1
ATOM 1512 C C . ILE A 1 200 ? 31.066 25.146 7.663 1.00 90.56 200 ILE A C 1
ATOM 1514 O O . ILE A 1 200 ? 30.677 24.597 6.632 1.00 90.56 200 ILE A O 1
ATOM 1518 N N . SER A 1 201 ? 31.849 26.230 7.634 1.00 93.00 201 SER A N 1
ATOM 1519 C CA . SER A 1 201 ? 32.276 26.861 6.378 1.00 93.00 201 SER A CA 1
ATOM 1520 C C . SER A 1 201 ? 33.186 25.959 5.546 1.00 93.00 201 SER A C 1
ATOM 1522 O O . SER A 1 201 ? 33.019 25.894 4.331 1.00 93.00 201 SER A O 1
ATOM 1524 N N . ILE A 1 202 ? 34.117 25.226 6.169 1.00 93.94 202 ILE A N 1
ATOM 1525 C CA . ILE A 1 202 ? 34.963 24.242 5.477 1.00 93.94 202 ILE A CA 1
ATOM 1526 C C . ILE A 1 202 ? 34.106 23.101 4.919 1.00 93.94 202 ILE A C 1
ATOM 1528 O O . ILE A 1 202 ? 34.245 22.778 3.742 1.00 93.94 202 ILE A O 1
ATOM 1532 N N . VAL A 1 203 ? 33.183 22.532 5.703 1.00 89.56 203 VAL A N 1
ATOM 1533 C CA . VAL A 1 203 ? 32.273 21.469 5.231 1.00 89.56 203 VAL A CA 1
ATOM 1534 C C . VAL A 1 203 ? 31.421 21.961 4.055 1.00 89.56 203 VAL A C 1
ATOM 1536 O O . VAL A 1 203 ? 31.362 21.291 3.023 1.00 89.56 203 VAL A O 1
ATOM 1539 N N . ALA A 1 204 ? 30.830 23.156 4.158 1.00 90.19 204 ALA A N 1
ATOM 1540 C CA . ALA A 1 204 ? 30.046 23.766 3.084 1.00 90.19 204 ALA A CA 1
ATOM 1541 C C . ALA A 1 204 ? 30.889 24.022 1.821 1.00 90.19 204 ALA A C 1
ATOM 1543 O O . ALA A 1 204 ? 30.470 23.662 0.721 1.00 90.19 204 ALA A O 1
ATOM 1544 N N . LEU A 1 205 ? 32.100 24.573 1.959 1.00 93.50 205 LEU A N 1
ATOM 1545 C CA . LEU A 1 205 ? 33.018 24.800 0.838 1.00 93.50 205 LEU A CA 1
ATOM 1546 C C . LEU A 1 205 ? 33.458 23.488 0.181 1.00 93.50 205 LEU A C 1
ATOM 1548 O O . LEU A 1 205 ? 33.419 23.401 -1.043 1.00 93.50 205 LEU A O 1
ATOM 1552 N N . CYS A 1 206 ? 33.807 22.457 0.955 1.00 91.94 206 CYS A N 1
ATOM 1553 C CA . CYS A 1 206 ? 34.194 21.141 0.440 1.00 91.94 206 CYS A CA 1
ATOM 1554 C C . CYS A 1 206 ? 33.044 20.405 -0.264 1.00 91.94 206 CYS A C 1
ATOM 1556 O O . CYS A 1 206 ? 33.291 19.681 -1.229 1.00 91.94 206 CYS A O 1
ATOM 1558 N N . LYS A 1 207 ? 31.795 20.592 0.182 1.00 91.00 207 LYS A N 1
ATOM 1559 C CA . LYS A 1 207 ? 30.601 19.992 -0.439 1.00 91.00 207 LYS A CA 1
ATOM 1560 C C . LYS A 1 207 ? 30.032 20.819 -1.599 1.00 91.00 207 LYS A C 1
ATOM 1562 O O . LYS A 1 207 ? 29.368 20.258 -2.471 1.00 91.00 207 LYS A O 1
ATOM 1567 N N . SER A 1 208 ? 30.343 22.115 -1.686 1.00 91.25 208 SER A N 1
ATOM 1568 C CA . SER A 1 208 ? 29.840 23.001 -2.749 1.00 91.25 208 SER A CA 1
ATOM 1569 C C . SER A 1 208 ? 30.116 22.532 -4.196 1.00 91.25 208 SER A C 1
ATOM 1571 O O . SER A 1 208 ? 29.197 22.653 -5.009 1.00 91.25 208 SER A O 1
ATOM 1573 N N . PRO A 1 209 ? 31.264 21.907 -4.558 1.00 92.44 209 PRO A N 1
ATOM 1574 C CA . PRO A 1 209 ? 31.482 21.398 -5.914 1.00 92.44 209 PRO A CA 1
ATOM 1575 C C . PRO A 1 209 ? 30.610 20.176 -6.218 1.00 92.44 209 PRO A C 1
ATOM 1577 O O . PRO A 1 209 ? 30.125 20.032 -7.337 1.00 92.44 209 PRO A O 1
ATOM 1580 N N . TYR A 1 210 ? 30.355 19.322 -5.219 1.00 86.56 210 TYR A N 1
ATOM 1581 C CA . TYR A 1 210 ? 29.443 18.185 -5.357 1.00 86.56 210 TYR A CA 1
ATOM 1582 C C . TYR A 1 210 ? 28.004 18.662 -5.562 1.00 86.56 210 TYR A C 1
ATOM 1584 O O . TYR A 1 210 ? 27.320 18.145 -6.441 1.00 86.56 210 TYR A O 1
ATOM 1592 N N . MET A 1 211 ? 27.564 19.682 -4.817 1.00 87.25 211 MET A N 1
ATOM 1593 C CA . MET A 1 211 ? 26.238 20.284 -4.994 1.00 87.25 211 MET A CA 1
ATOM 1594 C C . MET A 1 211 ? 26.081 20.967 -6.358 1.00 87.25 211 MET A C 1
ATOM 1596 O O . MET A 1 211 ? 25.043 20.828 -7.006 1.00 87.25 211 MET A O 1
ATOM 1600 N N . LEU A 1 212 ? 27.125 21.654 -6.832 1.00 87.31 212 LEU A N 1
ATOM 1601 C CA . LEU A 1 212 ? 27.162 22.244 -8.168 1.00 87.31 212 LEU A CA 1
ATOM 1602 C C . LEU A 1 212 ? 27.018 21.167 -9.254 1.00 87.31 212 LEU A C 1
ATOM 1604 O O . LEU A 1 212 ? 26.106 21.245 -10.073 1.00 87.31 212 LEU A O 1
ATOM 1608 N N . ILE A 1 213 ? 27.876 20.141 -9.227 1.00 87.12 213 ILE A N 1
ATOM 1609 C CA . ILE A 1 213 ? 27.929 19.098 -10.261 1.00 87.12 213 ILE A CA 1
ATOM 1610 C C . ILE A 1 213 ? 26.685 18.203 -10.223 1.00 87.12 213 ILE A C 1
ATOM 1612 O O . ILE A 1 213 ? 26.063 18.018 -11.267 1.00 87.12 213 ILE A O 1
ATOM 1616 N N . LYS A 1 214 ? 26.272 17.684 -9.054 1.00 79.25 214 LYS A N 1
ATOM 1617 C CA . LYS A 1 214 ? 25.061 16.846 -8.947 1.00 79.25 214 LYS A CA 1
ATOM 1618 C C . LYS A 1 214 ? 23.793 17.628 -9.283 1.00 79.25 214 LYS A C 1
ATOM 1620 O O . LYS A 1 214 ? 22.928 17.096 -9.971 1.00 79.25 214 LYS A O 1
ATOM 1625 N N . GLY A 1 215 ? 23.678 18.876 -8.825 1.00 78.81 215 GLY A N 1
ATOM 1626 C CA . GLY A 1 215 ? 22.513 19.708 -9.123 1.00 78.81 215 GLY A CA 1
ATOM 1627 C C . GLY A 1 215 ? 22.399 20.030 -10.612 1.00 78.81 215 GLY A C 1
ATOM 1628 O O . GLY A 1 215 ? 21.323 19.874 -11.180 1.00 78.81 215 GLY A O 1
ATOM 1629 N N . TRP A 1 216 ? 23.509 20.348 -11.287 1.00 84.25 216 TRP A N 1
ATOM 1630 C CA . TRP A 1 216 ? 23.522 20.449 -12.749 1.00 84.25 216 TRP A CA 1
ATOM 1631 C C . TRP A 1 216 ? 23.203 19.123 -13.437 1.00 84.25 216 TRP A C 1
ATOM 1633 O O . TRP A 1 216 ? 22.354 19.111 -14.321 1.00 84.25 216 TRP A O 1
ATOM 1643 N N . GLN A 1 217 ? 23.832 18.013 -13.041 1.00 79.12 217 GLN A N 1
ATOM 1644 C CA . GLN A 1 217 ? 23.563 16.692 -13.620 1.00 79.12 217 GLN A CA 1
ATOM 1645 C C . GLN A 1 217 ? 22.071 16.345 -13.545 1.00 79.12 217 GLN A C 1
ATOM 1647 O O . GLN A 1 217 ? 21.505 15.893 -14.537 1.00 79.12 217 GLN A O 1
ATOM 1652 N N . ARG A 1 218 ? 21.431 16.619 -12.401 1.00 75.25 218 ARG A N 1
ATOM 1653 C CA . ARG A 1 218 ? 19.990 16.452 -12.199 1.00 75.25 218 ARG A CA 1
ATOM 1654 C C . ARG A 1 218 ? 19.173 17.395 -13.080 1.00 75.25 218 ARG A C 1
ATOM 1656 O O . ARG A 1 218 ? 18.347 16.923 -13.841 1.00 75.25 218 ARG A O 1
ATOM 1663 N N . LEU A 1 219 ? 19.443 18.701 -13.063 1.00 74.06 219 LEU A N 1
ATOM 1664 C CA . LEU A 1 219 ? 18.697 19.667 -13.881 1.00 74.06 219 LEU A CA 1
ATOM 1665 C C . LEU A 1 219 ? 18.825 19.395 -15.394 1.00 74.06 219 LEU A C 1
ATOM 1667 O O . LEU A 1 219 ? 17.863 19.595 -16.131 1.00 74.06 219 LEU A O 1
ATOM 1671 N N . PHE A 1 220 ? 19.979 18.908 -15.866 1.00 74.56 220 PHE A N 1
ATOM 1672 C CA . PHE A 1 220 ? 20.146 18.442 -17.247 1.00 74.56 220 PHE A CA 1
ATOM 1673 C C . PHE A 1 220 ? 19.400 17.129 -17.516 1.00 74.56 220 PHE A C 1
ATOM 1675 O O . PHE A 1 220 ? 18.814 16.996 -18.588 1.00 74.56 220 PHE A O 1
ATOM 1682 N N . HIS A 1 221 ? 19.393 16.180 -16.574 1.00 66.31 221 HIS A N 1
ATOM 1683 C CA . HIS A 1 221 ? 18.614 14.944 -16.684 1.00 66.31 221 HIS A CA 1
ATOM 1684 C C . HIS A 1 221 ? 17.114 15.246 -16.784 1.00 66.31 221 HIS A C 1
ATOM 1686 O O . HIS A 1 221 ? 16.480 14.861 -17.764 1.00 66.31 221 HIS A O 1
ATOM 1692 N N . ASP A 1 222 ? 16.581 16.026 -15.843 1.00 62.91 222 ASP A N 1
ATOM 1693 C CA . ASP A 1 222 ? 15.168 16.404 -15.769 1.00 62.91 222 ASP A CA 1
ATOM 1694 C C . ASP A 1 222 ? 14.733 17.170 -17.043 1.00 62.91 222 ASP A C 1
ATOM 1696 O O . ASP A 1 222 ? 13.662 16.914 -17.598 1.00 62.91 222 ASP A O 1
ATOM 1700 N N . LEU A 1 223 ? 15.598 18.046 -17.581 1.00 66.06 223 LEU A N 1
ATOM 1701 C CA . LEU A 1 223 ? 15.379 18.763 -18.847 1.00 66.06 223 LEU A CA 1
ATOM 1702 C C . LEU A 1 223 ? 15.387 17.845 -20.086 1.00 66.06 223 LEU A C 1
ATOM 1704 O O . LEU A 1 223 ? 14.595 18.053 -21.007 1.00 66.06 223 LEU A O 1
ATOM 1708 N N . ILE A 1 224 ? 16.284 16.856 -20.145 1.00 64.94 224 ILE A N 1
ATOM 1709 C CA . ILE A 1 224 ? 16.412 15.942 -21.295 1.00 64.94 224 ILE A CA 1
ATOM 1710 C C . ILE A 1 224 ? 15.317 14.864 -21.271 1.00 64.94 224 ILE A C 1
ATOM 1712 O O . ILE A 1 224 ? 14.775 14.534 -22.326 1.00 64.94 224 ILE A O 1
ATOM 1716 N N . GLY A 1 225 ? 14.974 14.346 -20.089 1.00 55.44 225 GLY A N 1
ATOM 1717 C CA . GLY A 1 225 ? 13.925 13.342 -19.885 1.00 55.44 225 GLY A CA 1
ATOM 1718 C C . GLY A 1 225 ? 12.498 13.903 -19.898 1.00 55.44 225 GLY A C 1
ATOM 1719 O O . GLY A 1 225 ? 11.560 13.145 -20.126 1.00 55.44 225 GLY A O 1
ATOM 1720 N N . ARG A 1 226 ? 12.325 15.223 -19.707 1.00 54.34 226 ARG A N 1
ATOM 1721 C CA . ARG A 1 226 ? 11.036 15.872 -19.367 1.00 54.34 226 ARG A CA 1
ATOM 1722 C C . ARG A 1 226 ? 10.415 15.304 -18.089 1.00 54.34 226 ARG A C 1
ATOM 1724 O O . ARG A 1 226 ? 9.210 15.070 -18.012 1.00 54.34 226 ARG A O 1
ATOM 1731 N N . GLU A 1 227 ? 11.256 15.098 -17.087 1.00 45.56 227 GLU A N 1
ATOM 1732 C CA . GLU A 1 227 ? 10.866 14.576 -15.779 1.00 45.56 227 GLU A CA 1
ATOM 1733 C C . GLU A 1 227 ? 10.707 15.714 -14.754 1.00 45.56 227 GLU A C 1
ATOM 1735 O O . GLU A 1 227 ? 11.172 16.842 -14.947 1.00 45.56 227 GLU A O 1
ATOM 1740 N N . GLY A 1 228 ? 10.005 15.433 -13.653 1.00 48.19 228 GLY A N 1
ATOM 1741 C CA . GLY A 1 228 ? 9.792 16.396 -12.571 1.00 48.19 228 GLY A CA 1
ATOM 1742 C C . GLY A 1 228 ? 9.042 17.668 -13.020 1.00 48.19 228 GLY A C 1
ATOM 1743 O O . GLY A 1 228 ? 8.057 17.568 -13.756 1.00 48.19 228 GLY A O 1
ATOM 1744 N N . PRO A 1 229 ? 9.459 18.877 -12.589 1.00 34.81 229 PRO A N 1
ATOM 1745 C CA . PRO A 1 229 ? 8.745 20.130 -12.874 1.00 34.81 229 PRO A CA 1
ATOM 1746 C C . PRO A 1 229 ? 8.772 20.562 -14.354 1.00 34.81 229 PRO A C 1
ATOM 1748 O O . PRO A 1 229 ? 8.196 21.595 -14.697 1.00 34.81 229 PRO A O 1
ATOM 1751 N N . PHE A 1 230 ? 9.426 19.800 -15.238 1.00 52.69 230 PHE A N 1
ATOM 1752 C CA . PHE A 1 230 ? 9.647 20.148 -16.647 1.00 52.69 230 PHE A CA 1
ATOM 1753 C C . PHE A 1 230 ? 8.838 19.287 -17.639 1.00 52.69 230 PHE A C 1
ATOM 1755 O O . PHE A 1 230 ? 9.137 19.258 -18.834 1.00 52.69 230 PHE A O 1
ATOM 1762 N N . LEU A 1 231 ? 7.782 18.627 -17.145 1.00 46.62 231 LEU A N 1
ATOM 1763 C CA . LEU A 1 231 ? 6.813 17.844 -17.926 1.00 46.62 231 LEU A CA 1
ATOM 1764 C C . LEU A 1 231 ? 6.114 18.650 -19.039 1.00 46.62 231 LEU A C 1
ATOM 1766 O O . LEU A 1 231 ? 5.850 18.117 -20.119 1.00 46.62 231 LEU A O 1
ATOM 1770 N N . GLU A 1 232 ? 5.814 19.931 -18.805 1.00 48.94 232 GLU A N 1
ATOM 1771 C CA . GLU A 1 232 ? 5.161 20.788 -19.799 1.00 48.94 232 GLU A CA 1
ATOM 1772 C C . GLU A 1 232 ? 6.167 21.586 -20.640 1.00 48.94 232 GLU A C 1
ATOM 1774 O O . GLU A 1 232 ? 7.158 22.116 -20.140 1.00 48.94 232 GLU A O 1
ATOM 1779 N N . THR A 1 233 ? 5.873 21.776 -21.933 1.00 51.94 233 THR A N 1
ATOM 1780 C CA . THR A 1 233 ? 6.714 22.590 -22.832 1.00 51.94 233 THR A CA 1
ATOM 1781 C C . THR A 1 233 ? 6.828 24.061 -22.415 1.00 51.94 233 THR A C 1
ATOM 1783 O O . THR A 1 233 ? 7.757 24.738 -22.850 1.00 51.94 233 THR A O 1
ATOM 1786 N N . VAL A 1 234 ? 5.916 24.546 -21.565 1.00 50.47 234 VAL A N 1
ATOM 1787 C CA . VAL A 1 234 ? 5.957 25.888 -20.959 1.00 50.47 234 VAL A CA 1
ATOM 1788 C C . VAL A 1 234 ? 7.045 25.983 -19.878 1.00 50.47 234 VAL A C 1
ATOM 1790 O O . VAL A 1 234 ? 7.613 27.050 -19.680 1.00 50.47 234 VAL A O 1
ATOM 1793 N N . CYS A 1 235 ? 7.418 24.868 -19.241 1.00 55.97 235 CYS A N 1
ATOM 1794 C CA . CYS A 1 235 ? 8.409 24.820 -18.161 1.00 55.97 235 CYS A CA 1
ATOM 1795 C C . CYS A 1 235 ? 9.872 24.772 -18.653 1.00 55.97 235 CYS A C 1
ATOM 1797 O O . CYS A 1 235 ? 10.803 24.946 -17.867 1.00 55.97 235 CYS A O 1
ATOM 1799 N N . VAL A 1 236 ? 10.112 24.564 -19.952 1.00 57.47 236 VAL A N 1
ATOM 1800 C CA . VAL A 1 236 ? 11.468 24.402 -20.520 1.00 57.47 236 VAL A CA 1
ATOM 1801 C C . VAL A 1 236 ? 12.343 25.671 -20.381 1.00 57.47 236 VAL A C 1
ATOM 1803 O O . VAL A 1 236 ? 13.520 25.537 -20.039 1.00 57.47 236 VAL A O 1
ATOM 1806 N N . PRO A 1 237 ? 11.829 26.911 -20.551 1.00 59.84 237 PRO A N 1
ATOM 1807 C CA . PRO A 1 237 ? 12.583 28.123 -20.215 1.00 59.84 237 PRO A CA 1
ATOM 1808 C C . PRO A 1 237 ? 12.930 28.231 -18.722 1.00 59.84 237 PRO A C 1
ATOM 1810 O O . PRO A 1 237 ? 14.023 28.674 -18.373 1.00 59.84 237 PRO A O 1
ATOM 1813 N N . PHE A 1 238 ? 12.044 27.772 -17.834 1.00 62.91 238 PHE A N 1
ATOM 1814 C CA . PHE A 1 238 ? 12.288 27.765 -16.390 1.00 62.91 238 PHE A CA 1
ATOM 1815 C C . PHE A 1 238 ? 13.411 26.785 -16.017 1.00 62.91 238 PHE A C 1
ATOM 1817 O O . PHE A 1 238 ? 14.263 27.122 -15.197 1.00 62.91 238 PHE A O 1
ATOM 1824 N N . ALA A 1 239 ? 13.489 25.627 -16.685 1.00 64.62 239 ALA A N 1
ATOM 1825 C CA . ALA A 1 239 ? 14.618 24.699 -16.568 1.00 64.62 239 ALA A CA 1
ATOM 1826 C C . ALA A 1 239 ? 15.946 25.343 -17.002 1.00 64.62 239 ALA A C 1
ATOM 1828 O O . ALA A 1 239 ? 16.943 25.272 -16.283 1.00 64.62 239 ALA A O 1
ATOM 1829 N N . GLY A 1 240 ? 15.955 26.023 -18.156 1.00 68.12 240 GLY A N 1
ATOM 1830 C CA . GLY A 1 240 ? 17.131 26.742 -18.656 1.00 68.12 240 GLY A CA 1
ATOM 1831 C C . GLY A 1 240 ? 17.611 27.832 -17.691 1.00 68.12 240 GLY A C 1
ATOM 1832 O O . GLY A 1 240 ? 18.813 27.967 -17.454 1.00 68.12 240 GLY A O 1
ATOM 1833 N N . LEU A 1 241 ? 16.676 28.565 -17.078 1.00 70.25 241 LEU A N 1
ATOM 1834 C CA . LEU A 1 241 ? 16.981 29.562 -16.052 1.00 70.25 241 LEU A CA 1
ATOM 1835 C C . LEU A 1 241 ? 17.527 28.912 -14.769 1.00 70.25 241 LEU A C 1
ATOM 1837 O O . LEU A 1 241 ? 18.523 29.390 -14.229 1.00 70.25 241 LEU A O 1
ATOM 1841 N N . ALA A 1 242 ? 16.934 27.806 -14.308 1.00 71.94 242 ALA A N 1
ATOM 1842 C CA . ALA A 1 242 ? 17.398 27.073 -13.130 1.00 71.94 242 ALA A CA 1
ATOM 1843 C C . ALA A 1 242 ? 18.832 26.541 -13.305 1.00 71.94 242 ALA A C 1
ATOM 1845 O O . ALA A 1 242 ? 19.659 26.719 -12.414 1.00 71.94 242 ALA A O 1
ATOM 1846 N N . ILE A 1 243 ? 19.162 25.972 -14.472 1.00 78.44 243 ILE A N 1
ATOM 1847 C CA . ILE A 1 243 ? 20.525 25.520 -14.813 1.00 78.44 243 ILE A CA 1
ATOM 1848 C C . ILE A 1 243 ? 21.519 26.689 -14.773 1.00 78.44 243 ILE A C 1
ATOM 1850 O O . ILE A 1 243 ? 22.609 26.557 -14.210 1.00 78.44 243 ILE A O 1
ATOM 1854 N N . LEU A 1 244 ? 21.149 27.837 -15.348 1.00 78.19 244 LEU A N 1
ATOM 1855 C CA . LEU A 1 244 ? 22.014 29.016 -15.436 1.00 78.19 244 LEU A CA 1
ATOM 1856 C C . LEU A 1 244 ? 22.231 29.697 -14.074 1.00 78.19 244 LEU A C 1
ATOM 1858 O O . LEU A 1 244 ? 23.330 30.179 -13.803 1.00 78.19 244 LEU A O 1
ATOM 1862 N N . LEU A 1 245 ? 21.214 29.718 -13.208 1.00 78.50 245 LEU A N 1
ATOM 1863 C CA . LEU A 1 245 ? 21.280 30.330 -11.874 1.00 78.50 245 LEU A CA 1
ATOM 1864 C C . LEU A 1 245 ? 21.770 29.372 -10.774 1.00 78.50 245 LEU A C 1
ATOM 1866 O O . LEU A 1 245 ? 22.101 29.838 -9.683 1.00 78.50 245 LEU A O 1
ATOM 1870 N N . TRP A 1 246 ? 21.883 28.065 -11.039 1.00 85.69 246 TRP A N 1
ATOM 1871 C CA . TRP A 1 246 ? 22.352 27.077 -10.058 1.00 85.69 246 TRP A CA 1
ATOM 1872 C C . TRP A 1 246 ? 23.684 27.444 -9.361 1.00 85.69 246 TRP A C 1
ATOM 1874 O O . TRP A 1 246 ? 23.755 27.314 -8.138 1.00 85.69 246 TRP A O 1
ATOM 1884 N N . PRO A 1 247 ? 24.715 27.998 -10.040 1.00 87.75 247 PRO A N 1
ATOM 1885 C CA . PRO A 1 247 ? 25.934 28.458 -9.366 1.00 87.75 247 PRO A CA 1
ATOM 1886 C C . PRO A 1 247 ? 25.687 29.548 -8.316 1.00 87.75 247 PRO A C 1
ATOM 1888 O O . PRO A 1 247 ? 26.345 29.562 -7.278 1.00 87.75 247 PRO A O 1
ATOM 1891 N N . LEU A 1 248 ? 24.725 30.447 -8.554 1.00 81.25 248 LEU A N 1
ATOM 1892 C CA . LEU A 1 248 ? 24.358 31.494 -7.599 1.00 81.25 248 LEU A CA 1
ATOM 1893 C C . LEU A 1 248 ? 23.608 30.909 -6.396 1.00 81.25 248 LEU A C 1
ATOM 1895 O O . LEU A 1 248 ? 23.842 31.351 -5.275 1.00 81.25 248 LEU A O 1
ATOM 1899 N N . ALA A 1 249 ? 22.783 29.877 -6.601 1.00 77.81 249 ALA A N 1
ATOM 1900 C CA . ALA A 1 249 ? 22.160 29.130 -5.507 1.00 77.81 249 ALA A CA 1
ATOM 1901 C C . ALA A 1 249 ? 23.209 28.404 -4.639 1.00 77.81 249 ALA A C 1
ATOM 1903 O O . ALA A 1 249 ? 23.131 28.453 -3.412 1.00 77.81 249 ALA A O 1
ATOM 1904 N N . VAL A 1 250 ? 24.240 27.809 -5.256 1.00 84.31 250 VAL A N 1
ATOM 1905 C CA . VAL A 1 250 ? 25.371 27.186 -4.543 1.00 84.31 250 VAL A CA 1
ATOM 1906 C C . VAL A 1 250 ? 26.156 28.216 -3.722 1.00 84.31 250 VAL A C 1
ATOM 1908 O O . VAL A 1 250 ? 26.427 27.977 -2.545 1.00 84.31 250 VAL A O 1
ATOM 1911 N N . ILE A 1 251 ? 26.478 29.378 -4.300 1.00 85.88 251 ILE A N 1
ATOM 1912 C CA . ILE A 1 251 ? 27.141 30.481 -3.582 1.00 85.88 251 ILE A CA 1
ATOM 1913 C C . ILE A 1 251 ? 26.264 30.978 -2.423 1.00 85.88 251 ILE A C 1
ATOM 1915 O O . ILE A 1 251 ? 26.760 31.147 -1.309 1.00 85.88 251 ILE A O 1
ATOM 1919 N N . GLY A 1 252 ? 24.961 31.154 -2.659 1.00 79.12 252 GLY A N 1
ATOM 1920 C CA . GLY A 1 252 ? 23.990 31.550 -1.640 1.00 79.12 252 GLY A CA 1
ATOM 1921 C C . GLY A 1 252 ? 23.959 30.582 -0.459 1.00 79.12 252 GLY A C 1
ATOM 1922 O O . GLY A 1 252 ? 24.067 31.016 0.681 1.00 79.12 252 GLY A O 1
ATOM 1923 N N . ALA A 1 253 ? 23.912 29.273 -0.714 1.00 80.44 253 ALA A N 1
ATOM 1924 C CA . ALA A 1 253 ? 23.928 28.253 0.333 1.00 80.44 253 ALA A CA 1
ATOM 1925 C C . ALA A 1 253 ? 25.213 28.274 1.182 1.00 80.44 253 ALA A C 1
ATOM 1927 O O . ALA A 1 253 ? 25.138 28.133 2.402 1.00 80.44 253 ALA A O 1
ATOM 1928 N N . VAL A 1 254 ? 26.385 28.497 0.571 1.00 86.69 254 VAL A N 1
ATOM 1929 C CA . VAL A 1 254 ? 27.659 28.634 1.306 1.00 86.69 254 VAL A CA 1
ATOM 1930 C C . VAL A 1 254 ? 27.664 29.895 2.177 1.00 86.69 254 VAL A C 1
ATOM 1932 O O . VAL A 1 254 ? 28.072 29.832 3.337 1.00 86.69 254 VAL A O 1
ATOM 1935 N N . ILE A 1 255 ? 27.171 31.026 1.659 1.00 83.44 255 ILE A N 1
ATOM 1936 C CA . ILE A 1 255 ? 27.042 32.275 2.429 1.00 83.44 255 ILE A CA 1
ATOM 1937 C C . ILE A 1 255 ? 26.061 32.090 3.595 1.00 83.44 255 ILE A C 1
ATOM 1939 O O . ILE A 1 255 ? 26.371 32.483 4.718 1.00 83.44 255 ILE A O 1
ATOM 1943 N N . THR A 1 256 ? 24.913 31.452 3.367 1.00 81.50 256 THR A N 1
ATOM 1944 C CA . THR A 1 256 ? 23.932 31.159 4.420 1.00 81.50 256 THR A CA 1
ATOM 1945 C C . THR A 1 256 ? 24.516 30.232 5.485 1.00 81.50 256 THR A C 1
ATOM 1947 O O . THR A 1 256 ? 24.403 30.542 6.667 1.00 81.50 256 THR A O 1
ATOM 1950 N N . ALA A 1 257 ? 25.220 29.159 5.108 1.00 82.88 257 ALA A N 1
ATOM 1951 C CA . ALA A 1 257 ? 25.895 28.276 6.065 1.00 82.88 257 ALA A CA 1
ATOM 1952 C C . ALA A 1 257 ? 26.926 29.032 6.925 1.00 82.88 257 ALA A C 1
ATOM 1954 O O . ALA A 1 257 ? 26.941 28.875 8.148 1.00 82.88 257 ALA A O 1
ATOM 1955 N N . PHE A 1 258 ? 27.727 29.913 6.313 1.00 89.62 258 PHE A N 1
ATOM 1956 C CA . PHE A 1 258 ? 28.639 30.806 7.033 1.00 89.62 258 PHE A CA 1
ATOM 1957 C C . PHE A 1 258 ? 27.884 31.721 8.012 1.00 89.62 258 PHE A C 1
ATOM 1959 O O . PHE A 1 258 ? 28.250 31.786 9.182 1.00 89.62 258 PHE A O 1
ATOM 1966 N N . LEU A 1 259 ? 26.801 32.382 7.598 1.00 81.81 259 LEU A N 1
ATOM 1967 C CA . LEU A 1 259 ? 26.037 33.282 8.476 1.00 81.81 259 LEU A CA 1
ATOM 1968 C C . LEU A 1 259 ? 25.344 32.536 9.634 1.00 81.81 259 LEU A C 1
ATOM 1970 O O . LEU A 1 259 ? 25.415 32.977 10.782 1.00 81.81 259 LEU A O 1
ATOM 1974 N N . CYS A 1 260 ? 24.729 31.382 9.364 1.00 82.62 260 CYS A N 1
ATOM 1975 C CA . CYS A 1 260 ? 24.066 30.549 10.372 1.00 82.62 260 CYS A CA 1
ATOM 1976 C C . CYS A 1 260 ? 25.049 29.957 11.397 1.00 82.62 260 CYS A C 1
ATOM 1978 O O . CYS A 1 260 ? 24.690 29.801 12.565 1.00 82.62 260 CYS A O 1
ATOM 1980 N N . SER A 1 261 ? 26.296 29.675 11.000 1.00 86.88 261 SER A N 1
ATOM 1981 C CA . SER A 1 261 ? 27.319 29.097 11.887 1.00 86.88 261 SER A CA 1
ATOM 1982 C C . SER A 1 261 ? 27.636 29.960 13.118 1.00 86.88 261 SER A C 1
ATOM 1984 O O . SER A 1 261 ? 27.883 29.418 14.195 1.00 86.88 261 SER A O 1
ATOM 1986 N N . PHE A 1 262 ? 27.528 31.292 13.014 1.00 83.75 262 PHE A N 1
ATOM 1987 C CA . PHE A 1 262 ? 27.655 32.191 14.168 1.00 83.75 262 PHE A CA 1
ATOM 1988 C C . PHE A 1 262 ? 26.540 31.949 15.191 1.00 83.75 262 PHE A C 1
ATOM 1990 O O . PHE A 1 262 ? 26.811 31.815 16.381 1.00 83.75 262 PHE A O 1
ATOM 1997 N N . LEU A 1 263 ? 25.285 31.866 14.736 1.00 82.25 263 LEU A N 1
ATOM 1998 C CA . LEU A 1 263 ? 24.122 31.653 15.605 1.00 82.25 263 LEU A CA 1
ATOM 1999 C C . LEU A 1 263 ? 24.198 30.294 16.312 1.00 82.25 263 LEU A C 1
ATOM 2001 O O . LEU A 1 263 ? 23.940 30.211 17.515 1.00 82.25 263 LEU A O 1
ATOM 2005 N N . LEU A 1 264 ? 24.618 29.256 15.583 1.00 81.62 264 LEU A N 1
ATOM 2006 C CA . LEU A 1 264 ? 24.860 27.924 16.133 1.00 81.62 264 LEU A CA 1
ATOM 2007 C C . LEU A 1 264 ? 25.955 27.954 17.212 1.00 81.62 264 LEU A C 1
ATOM 2009 O O . LEU A 1 264 ? 25.706 27.487 18.324 1.00 81.62 264 LEU A O 1
ATOM 2013 N N . GLY A 1 265 ? 27.093 28.603 16.943 1.00 82.12 265 GLY A N 1
ATOM 2014 C CA . GLY A 1 265 ? 28.185 28.762 17.908 1.00 82.12 265 GLY A CA 1
ATOM 2015 C C . GLY A 1 265 ? 27.784 29.537 19.168 1.00 82.12 265 GLY A C 1
ATOM 2016 O O . GLY A 1 265 ? 28.114 29.129 20.286 1.00 82.12 265 GLY A O 1
ATOM 2017 N N . PHE A 1 266 ? 26.999 30.612 19.028 1.00 84.25 266 PHE A N 1
ATOM 2018 C CA . PHE A 1 266 ? 26.452 31.349 20.174 1.00 84.25 266 PHE A CA 1
ATOM 2019 C C . PHE A 1 266 ? 25.530 30.478 21.041 1.00 84.25 266 PHE A C 1
ATOM 2021 O O . PHE A 1 266 ? 25.600 30.572 22.273 1.00 84.25 266 PHE A O 1
ATOM 2028 N N . TYR A 1 267 ? 24.724 29.599 20.432 1.00 82.19 267 TYR A N 1
ATOM 2029 C CA . TYR A 1 267 ? 23.771 28.726 21.130 1.00 82.19 267 TYR A CA 1
ATOM 2030 C C . TYR A 1 267 ? 24.444 27.745 22.109 1.00 82.19 267 TYR A C 1
ATOM 2032 O O . TYR A 1 267 ? 23.835 27.366 23.113 1.00 82.19 267 TYR A O 1
ATOM 2040 N N . GLY A 1 268 ? 25.729 27.414 21.930 1.00 83.56 268 GLY A N 1
ATOM 2041 C CA . GLY A 1 268 ? 26.487 26.618 22.905 1.00 83.56 268 GLY A CA 1
ATOM 2042 C C . GLY A 1 268 ? 26.478 27.213 24.322 1.00 83.56 268 GLY A C 1
ATOM 2043 O O . GLY A 1 268 ? 26.355 26.479 25.304 1.00 83.56 268 GLY A O 1
ATOM 2044 N N . GLY A 1 269 ? 26.506 28.545 24.453 1.00 81.88 269 GLY A N 1
ATOM 2045 C CA . GLY A 1 269 ? 26.370 29.230 25.747 1.00 81.88 269 GLY A CA 1
ATOM 2046 C C . GLY A 1 269 ? 24.961 29.147 26.350 1.00 81.88 269 GLY A C 1
ATOM 2047 O O . GLY A 1 269 ? 24.818 29.130 27.575 1.00 81.88 269 GLY A O 1
ATOM 2048 N N . ILE A 1 270 ? 23.924 29.018 25.515 1.00 81.62 270 ILE A N 1
ATOM 2049 C CA . ILE A 1 270 ? 22.543 28.763 25.957 1.00 81.62 270 ILE A CA 1
ATOM 2050 C C . ILE A 1 270 ? 22.437 27.340 26.522 1.00 81.62 270 ILE A C 1
ATOM 2052 O O . ILE A 1 270 ? 21.837 27.151 27.579 1.00 81.62 270 ILE A O 1
ATOM 2056 N N . VAL A 1 271 ? 23.095 26.350 25.905 1.00 80.00 271 VAL A N 1
ATOM 2057 C CA . VAL A 1 271 ? 23.162 24.972 26.433 1.00 80.00 271 VAL A CA 1
ATOM 2058 C C . VAL A 1 271 ? 23.853 24.918 27.802 1.00 80.00 271 VAL A C 1
ATOM 2060 O O . VAL A 1 271 ? 23.356 24.238 28.700 1.00 80.00 271 VAL A O 1
ATOM 2063 N N . VAL A 1 272 ? 24.936 25.681 28.022 1.00 83.69 272 VAL A N 1
ATOM 2064 C CA . VAL A 1 272 ? 25.571 25.795 29.359 1.00 83.69 272 VAL A CA 1
ATOM 2065 C C . VAL A 1 272 ? 24.575 26.273 30.415 1.00 83.69 272 VAL A C 1
ATOM 2067 O O . VAL A 1 272 ? 24.582 25.760 31.535 1.00 83.69 272 VAL A O 1
ATOM 2070 N N . HIS A 1 273 ? 23.724 27.239 30.061 1.00 79.69 273 HIS A N 1
ATOM 2071 C CA . HIS A 1 273 ? 22.710 27.790 30.955 1.00 79.69 273 HIS A CA 1
ATOM 2072 C C . HIS A 1 273 ? 21.551 26.804 31.202 1.00 79.69 273 HIS A C 1
ATOM 2074 O O . HIS A 1 273 ? 21.187 26.588 32.356 1.00 79.69 273 HIS A O 1
ATOM 2080 N N . GLN A 1 274 ? 21.024 26.156 30.154 1.00 77.56 274 GLN A N 1
ATOM 2081 C CA . GLN A 1 274 ? 19.907 25.197 30.241 1.00 77.56 274 GLN A CA 1
ATOM 2082 C C . GLN A 1 274 ? 20.258 23.906 31.005 1.00 77.56 274 GLN A C 1
ATOM 2084 O O . GLN A 1 274 ? 19.432 23.388 31.756 1.00 77.56 274 GLN A O 1
ATOM 2089 N N . GLU A 1 275 ? 21.471 23.373 30.822 1.00 80.44 275 GLU A N 1
ATOM 2090 C CA . GLU A 1 275 ? 21.911 22.096 31.416 1.00 80.44 275 GLU A CA 1
ATOM 2091 C C . GLU A 1 275 ? 22.698 22.259 32.732 1.00 80.44 275 GLU A C 1
ATOM 2093 O O . GLU A 1 275 ? 23.101 21.265 33.355 1.00 80.44 275 GLU A O 1
ATOM 2098 N N . ASP A 1 276 ? 22.939 23.513 33.131 1.00 81.00 276 ASP A N 1
ATOM 2099 C CA . ASP A 1 276 ? 23.818 23.956 34.221 1.00 81.00 276 ASP A CA 1
ATOM 2100 C C . ASP A 1 276 ? 25.227 23.321 34.166 1.00 81.00 276 ASP A C 1
ATOM 2102 O O . ASP A 1 276 ? 25.818 22.925 35.175 1.00 81.00 276 ASP A O 1
ATOM 2106 N N . SER A 1 277 ? 25.767 23.160 32.950 1.00 83.69 277 SER A N 1
ATOM 2107 C CA . SER A 1 277 ? 26.992 22.390 32.706 1.00 83.69 277 SER A CA 1
ATOM 2108 C C . SER A 1 277 ? 27.823 22.919 31.537 1.00 83.69 277 SER A C 1
ATOM 2110 O O . SER A 1 277 ? 27.441 22.818 30.372 1.00 83.69 277 SER A O 1
ATOM 2112 N N . PHE A 1 278 ? 29.038 23.380 31.849 1.00 87.12 278 PHE A N 1
ATOM 2113 C CA . PHE A 1 278 ? 30.049 23.767 30.859 1.00 87.12 278 PHE A CA 1
ATOM 2114 C C . PHE A 1 278 ? 30.380 22.620 29.887 1.00 87.12 278 PHE A C 1
ATOM 2116 O O . PHE A 1 278 ? 30.489 22.836 28.684 1.00 87.12 278 PHE A O 1
ATOM 2123 N N . ARG A 1 279 ? 30.475 21.378 30.392 1.00 87.19 279 ARG A N 1
ATOM 2124 C CA . ARG A 1 279 ? 30.782 20.196 29.567 1.00 87.19 279 ARG A CA 1
ATOM 2125 C C . ARG A 1 279 ? 29.706 19.920 28.514 1.00 87.19 279 ARG A C 1
ATOM 2127 O O . ARG A 1 279 ? 30.049 19.483 27.424 1.00 87.19 279 ARG A O 1
ATOM 2134 N N . MET A 1 280 ? 28.439 20.202 28.824 1.00 86.94 280 MET A N 1
ATOM 2135 C CA . MET A 1 280 ? 27.333 20.016 27.877 1.00 86.94 280 MET A CA 1
ATOM 2136 C C . MET A 1 280 ? 27.363 21.067 26.764 1.00 86.94 280 MET A C 1
ATOM 2138 O O . MET A 1 280 ? 27.166 20.722 25.605 1.00 86.94 280 MET A O 1
ATOM 2142 N N . GLY A 1 281 ? 27.717 22.317 27.078 1.00 86.62 281 GLY A N 1
ATOM 2143 C CA . GLY A 1 281 ? 27.954 23.345 26.059 1.00 86.62 281 GLY A CA 1
ATOM 2144 C C . GLY A 1 281 ? 29.097 22.996 25.097 1.00 86.62 281 GLY A C 1
ATOM 2145 O O . GLY A 1 281 ? 28.949 23.150 23.889 1.00 86.62 281 GLY A O 1
ATOM 2146 N N . ILE A 1 282 ? 30.206 22.442 25.605 1.00 90.62 282 ILE A N 1
ATOM 2147 C CA . ILE A 1 282 ? 31.306 21.947 24.756 1.00 90.62 282 ILE A CA 1
ATOM 2148 C C . ILE A 1 282 ? 30.884 20.718 23.930 1.00 90.62 282 ILE A C 1
ATOM 2150 O O . ILE A 1 282 ? 31.227 20.626 22.754 1.00 90.62 282 ILE A O 1
ATOM 2154 N N . ALA A 1 283 ? 30.107 19.792 24.503 1.00 88.19 283 ALA A N 1
ATOM 2155 C CA . ALA A 1 283 ? 29.567 18.648 23.764 1.00 88.19 283 ALA A CA 1
ATOM 2156 C C . ALA A 1 283 ? 28.608 19.078 22.637 1.00 88.19 283 ALA A C 1
ATOM 2158 O O . ALA A 1 283 ? 28.609 18.468 21.569 1.00 88.19 283 ALA A O 1
ATOM 2159 N N . TYR A 1 284 ? 27.823 20.138 22.844 1.00 91.12 284 TYR A N 1
ATOM 2160 C CA . TYR A 1 284 ? 26.931 20.686 21.822 1.00 91.12 284 TYR A CA 1
ATOM 2161 C C . TYR A 1 284 ? 27.704 21.174 20.589 1.00 91.12 284 TYR A C 1
ATOM 2163 O O . TYR A 1 284 ? 27.378 20.737 19.493 1.00 91.12 284 TYR A O 1
ATOM 2171 N N . ILE A 1 285 ? 28.765 21.973 20.767 1.00 89.62 285 ILE A N 1
ATOM 2172 C CA . ILE A 1 285 ? 29.620 22.488 19.671 1.00 89.62 285 ILE A CA 1
ATOM 2173 C C . ILE A 1 285 ? 30.100 21.335 18.772 1.00 89.62 285 ILE A C 1
ATOM 2175 O O . ILE A 1 285 ? 29.890 21.322 17.563 1.00 89.62 285 ILE A O 1
ATOM 2179 N N . VAL A 1 286 ? 30.652 20.283 19.383 1.00 88.31 286 VAL A N 1
ATOM 2180 C CA . VAL A 1 286 ? 31.118 19.090 18.655 1.00 88.31 286 VAL A CA 1
ATOM 2181 C C . VAL A 1 286 ? 29.966 18.363 17.937 1.00 88.31 286 VAL A C 1
ATOM 2183 O O . VAL A 1 286 ? 30.133 17.885 16.817 1.00 88.31 286 VAL A O 1
ATOM 2186 N N . SER A 1 287 ? 28.782 18.313 18.554 1.00 85.88 287 SER A N 1
ATOM 2187 C CA . SER A 1 287 ? 27.598 17.646 17.992 1.00 85.88 287 SER A CA 1
ATOM 2188 C C . SER A 1 287 ? 26.974 18.399 16.819 1.00 85.88 287 SER A C 1
ATOM 2190 O O . SER A 1 287 ? 26.464 17.758 15.905 1.00 85.88 287 SER A O 1
ATOM 2192 N N . VAL A 1 288 ? 26.999 19.735 16.827 1.00 87.38 288 VAL A N 1
ATOM 2193 C CA . VAL A 1 288 ? 26.450 20.573 15.748 1.00 87.38 288 VAL A CA 1
ATOM 2194 C C . VAL A 1 288 ? 27.166 20.307 14.434 1.00 87.38 288 VAL A C 1
ATOM 2196 O O . VAL A 1 288 ? 26.507 20.135 13.413 1.00 87.38 288 VAL A O 1
ATOM 2199 N N . ILE A 1 289 ? 28.498 20.215 14.459 1.00 87.62 289 ILE A N 1
ATOM 2200 C CA . ILE A 1 289 ? 29.296 19.920 13.262 1.00 87.62 289 ILE A CA 1
ATOM 2201 C C . ILE A 1 289 ? 28.918 18.543 12.697 1.00 87.62 289 ILE A C 1
ATOM 2203 O O . ILE A 1 289 ? 28.742 18.410 11.489 1.00 87.62 289 ILE A O 1
ATOM 2207 N N . SER A 1 290 ? 28.720 17.546 13.568 1.00 87.06 290 SER A N 1
ATOM 2208 C CA . SER A 1 290 ? 28.248 16.207 13.185 1.00 87.06 290 SER A CA 1
ATOM 2209 C C . SER A 1 290 ? 26.853 16.244 12.545 1.00 87.06 290 SER A C 1
ATOM 2211 O O . SER A 1 290 ? 26.656 15.692 11.468 1.00 87.06 290 SER A O 1
ATOM 2213 N N . ILE A 1 291 ? 25.905 16.973 13.142 1.00 83.19 291 ILE A N 1
ATOM 2214 C CA . ILE A 1 291 ? 24.537 17.127 12.615 1.00 83.19 291 ILE A CA 1
ATOM 2215 C C . ILE A 1 291 ? 24.527 17.867 11.265 1.00 83.19 291 ILE A C 1
ATOM 2217 O O . ILE A 1 291 ? 23.813 17.464 10.351 1.00 83.19 291 ILE A O 1
ATOM 2221 N N . PHE A 1 292 ? 25.322 18.930 11.114 1.00 85.06 292 PHE A N 1
ATOM 2222 C CA . PHE A 1 292 ? 25.419 19.682 9.860 1.00 85.06 292 PHE A CA 1
ATOM 2223 C C . PHE A 1 292 ? 26.063 18.853 8.739 1.00 85.06 292 PHE A C 1
ATOM 2225 O O . PHE A 1 292 ? 25.630 18.914 7.586 1.00 85.06 292 PHE A O 1
ATOM 2232 N N . ASP A 1 293 ? 27.091 18.067 9.060 1.00 85.31 293 ASP A N 1
ATOM 2233 C CA . ASP A 1 293 ? 27.747 17.162 8.118 1.00 85.31 293 ASP A CA 1
ATOM 2234 C C . ASP A 1 293 ? 26.826 16.008 7.682 1.00 85.31 293 ASP A C 1
ATOM 2236 O O . ASP A 1 293 ? 26.728 15.758 6.484 1.00 85.31 293 ASP A O 1
ATOM 2240 N N . GLU A 1 294 ? 26.099 15.387 8.615 1.00 81.88 294 GLU A N 1
ATOM 2241 C CA . GLU A 1 294 ? 25.062 14.371 8.354 1.00 81.88 294 GLU A CA 1
ATOM 2242 C C . GLU A 1 294 ? 23.969 14.931 7.425 1.00 81.88 294 GLU A C 1
ATOM 2244 O O . GLU A 1 294 ? 23.817 14.470 6.296 1.00 81.88 294 GLU A O 1
ATOM 2249 N N . TYR A 1 295 ? 23.320 16.034 7.814 1.00 75.94 295 TYR A N 1
ATOM 2250 C CA . TYR A 1 295 ? 22.261 16.675 7.021 1.00 75.94 295 TYR A CA 1
ATOM 2251 C C . TYR A 1 295 ? 22.715 17.081 5.606 1.00 75.94 295 TYR A C 1
ATOM 2253 O O . TYR A 1 295 ? 21.971 16.957 4.631 1.00 75.94 295 TYR A O 1
ATOM 2261 N N . SER A 1 296 ? 23.958 17.555 5.465 1.00 77.19 296 SER A N 1
ATOM 2262 C CA . SER A 1 2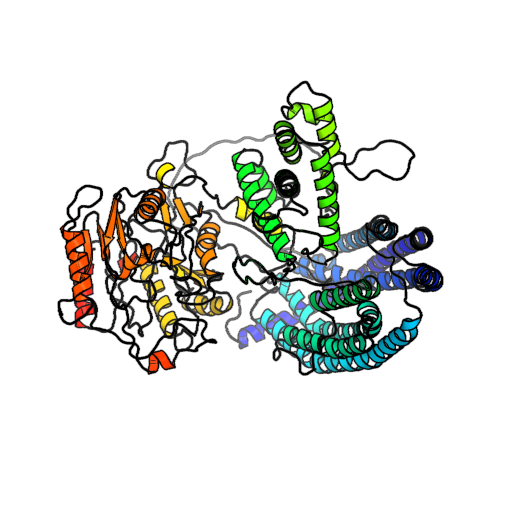96 ? 24.526 17.906 4.156 1.00 77.19 296 SER A CA 1
ATOM 2263 C C . SER A 1 296 ? 25.048 16.705 3.356 1.00 77.19 296 SER A C 1
ATOM 2265 O O . SER A 1 296 ? 25.293 16.858 2.159 1.00 77.19 296 SER A O 1
ATOM 2267 N N . ASN A 1 297 ? 25.212 15.522 3.961 1.00 76.44 297 ASN A N 1
ATOM 2268 C CA . ASN A 1 297 ? 25.392 14.271 3.218 1.00 76.44 297 ASN A CA 1
ATOM 2269 C C . ASN A 1 297 ? 24.058 13.808 2.630 1.00 76.44 297 ASN A C 1
ATOM 2271 O O . ASN A 1 297 ? 24.000 13.551 1.426 1.00 76.44 297 ASN A O 1
ATOM 2275 N N . ASP A 1 298 ? 22.996 13.802 3.436 1.00 72.75 298 ASP A N 1
ATOM 2276 C CA . ASP A 1 298 ? 21.654 13.371 3.031 1.00 72.75 298 ASP A CA 1
ATOM 2277 C C . ASP A 1 298 ? 21.115 14.233 1.878 1.00 72.75 298 ASP A C 1
ATOM 2279 O O . ASP A 1 298 ? 20.732 13.716 0.827 1.00 72.75 298 ASP A O 1
ATOM 2283 N N . LEU A 1 299 ? 21.198 15.566 2.011 1.00 69.62 299 LEU A N 1
ATOM 2284 C CA . LEU A 1 299 ? 20.779 16.528 0.979 1.00 69.62 299 LEU A CA 1
ATOM 2285 C C . LEU A 1 299 ? 21.502 16.333 -0.368 1.00 69.62 299 LEU A C 1
ATOM 2287 O O . LEU A 1 299 ? 20.976 16.685 -1.425 1.00 69.62 299 LEU A O 1
ATOM 2291 N N . LEU A 1 300 ? 22.722 15.791 -0.337 1.00 73.19 300 LEU A N 1
ATOM 2292 C CA . LEU A 1 300 ? 23.560 15.568 -1.514 1.00 73.19 300 LEU A CA 1
ATOM 2293 C C . LEU A 1 300 ? 23.594 14.105 -1.964 1.00 73.19 300 LEU A C 1
ATOM 2295 O O . LEU A 1 300 ? 24.326 13.797 -2.912 1.00 73.19 300 LEU A O 1
ATOM 2299 N N . TYR A 1 301 ? 22.825 13.211 -1.336 1.00 72.00 301 TYR A N 1
ATOM 2300 C CA . TYR A 1 301 ? 22.874 11.761 -1.557 1.00 72.00 301 TYR A CA 1
ATOM 2301 C C . TYR A 1 301 ? 24.324 11.237 -1.511 1.00 72.00 301 TYR A C 1
ATOM 2303 O O . TYR A 1 301 ? 24.836 10.654 -2.476 1.00 72.00 301 TYR A O 1
ATOM 2311 N N . LEU A 1 302 ? 25.042 11.593 -0.447 1.00 71.88 302 LEU A N 1
ATOM 2312 C CA . LEU A 1 302 ? 26.375 11.080 -0.120 1.00 71.88 302 LEU A CA 1
ATOM 2313 C C . LEU A 1 302 ? 26.245 9.930 0.893 1.00 71.88 302 LEU A C 1
ATOM 2315 O O . LEU A 1 302 ? 25.148 9.469 1.183 1.00 71.88 302 LEU A O 1
ATOM 2319 N N . ARG A 1 303 ? 27.376 9.424 1.396 1.00 72.38 303 ARG A N 1
ATOM 2320 C CA . ARG A 1 303 ? 27.388 8.355 2.401 1.00 72.38 303 ARG A CA 1
ATOM 2321 C C . ARG A 1 303 ? 26.649 8.800 3.669 1.00 72.38 303 ARG A C 1
ATOM 2323 O O . ARG A 1 303 ? 26.969 9.857 4.204 1.00 72.38 303 ARG A O 1
ATOM 2330 N N . GLU A 1 304 ? 25.747 7.950 4.149 1.00 75.06 304 GLU A N 1
ATOM 2331 C CA . GLU A 1 304 ? 24.957 8.164 5.364 1.00 75.06 304 GLU A CA 1
ATOM 2332 C C . GLU A 1 304 ? 25.818 8.383 6.619 1.00 75.06 304 GLU A C 1
ATOM 2334 O O . GLU A 1 304 ? 26.900 7.799 6.781 1.00 75.06 304 GLU A O 1
ATOM 2339 N N . GLY A 1 305 ? 25.291 9.206 7.529 1.00 72.69 305 GLY A N 1
ATOM 2340 C CA . GLY A 1 305 ? 25.937 9.588 8.782 1.00 72.69 305 GLY A CA 1
ATOM 2341 C C . GLY A 1 305 ? 27.005 10.675 8.621 1.00 72.69 305 GLY A C 1
ATOM 2342 O O . GLY A 1 305 ? 27.213 11.242 7.548 1.00 72.69 305 GLY A O 1
ATOM 2343 N N . SER A 1 306 ? 27.700 10.974 9.720 1.00 80.88 306 SER A N 1
ATOM 2344 C CA . SER A 1 306 ? 28.783 11.964 9.768 1.00 80.88 306 SER A CA 1
ATOM 2345 C C . SER A 1 306 ? 30.128 11.340 10.137 1.00 80.88 306 SER A C 1
ATOM 2347 O O . SER A 1 306 ? 30.199 10.377 10.902 1.00 80.88 306 SER A O 1
ATOM 2349 N N . CYS A 1 307 ? 31.219 11.930 9.640 1.00 83.25 307 CYS A N 1
ATOM 2350 C CA . CYS A 1 307 ? 32.577 11.587 10.070 1.00 83.25 307 CYS A CA 1
ATOM 2351 C C . CYS A 1 307 ? 32.991 12.242 11.406 1.00 83.25 307 CYS A C 1
ATOM 2353 O O . CYS A 1 307 ? 34.051 11.913 11.943 1.00 83.25 307 CYS A O 1
ATOM 2355 N N . PHE A 1 308 ? 32.170 13.142 11.961 1.00 85.56 308 PHE A N 1
ATOM 2356 C CA . PHE A 1 308 ? 32.426 13.834 13.225 1.00 85.56 308 PHE A CA 1
ATOM 2357 C C . PHE A 1 308 ? 31.723 13.150 14.413 1.00 85.56 308 PHE A C 1
ATOM 2359 O O . PHE A 1 308 ? 30.600 12.658 14.272 1.00 85.56 308 PHE A O 1
ATOM 2366 N N . PRO A 1 309 ? 32.337 13.138 15.614 1.00 85.25 309 PRO A N 1
ATOM 2367 C CA . PRO A 1 309 ? 31.756 12.505 16.797 1.00 85.25 309 PRO A CA 1
ATOM 2368 C C . PRO A 1 309 ? 30.506 13.243 17.304 1.00 85.25 309 PRO A C 1
ATOM 2370 O O . PRO A 1 309 ? 30.449 14.468 17.291 1.00 85.25 309 PRO A O 1
ATOM 2373 N N . ARG A 1 310 ? 29.533 12.493 17.841 1.00 85.62 310 ARG A N 1
ATOM 2374 C CA . ARG A 1 310 ? 28.230 13.011 18.305 1.00 85.62 310 ARG A CA 1
ATOM 2375 C C . ARG A 1 310 ? 28.011 12.790 19.816 1.00 85.62 310 ARG A C 1
ATOM 2377 O O . ARG A 1 310 ? 27.273 11.883 20.208 1.00 85.62 310 ARG A O 1
ATOM 2384 N N . PRO A 1 311 ? 28.691 13.542 20.702 1.00 86.06 311 PRO A N 1
ATOM 2385 C CA . PRO A 1 311 ? 28.553 13.379 22.150 1.00 86.06 311 PRO A CA 1
ATOM 2386 C C . PRO A 1 311 ? 27.172 13.829 22.665 1.00 86.06 311 PRO A C 1
ATOM 2388 O O . PRO A 1 311 ? 26.564 14.765 22.160 1.00 86.06 311 PRO A O 1
ATOM 2391 N N . LYS A 1 312 ? 26.663 13.202 23.733 1.00 81.50 312 LYS A N 1
ATOM 2392 C CA . LYS A 1 312 ? 25.384 13.618 24.337 1.00 81.50 312 LYS A CA 1
ATOM 2393 C C . LYS A 1 312 ? 25.539 14.960 25.064 1.00 81.50 312 LYS A C 1
ATOM 2395 O O . LYS A 1 312 ? 26.273 15.041 26.045 1.00 81.50 312 LYS A O 1
ATOM 2400 N N . TYR A 1 313 ? 24.811 15.983 24.612 1.00 77.12 313 TYR A N 1
ATOM 2401 C CA . TYR A 1 313 ? 24.849 17.345 25.167 1.00 77.12 313 TYR A CA 1
ATOM 2402 C C . TYR A 1 313 ? 23.606 17.738 25.991 1.00 77.12 313 TYR A C 1
ATOM 2404 O O . TYR A 1 313 ? 23.522 18.866 26.468 1.00 77.12 313 TYR A O 1
ATOM 2412 N N . ARG A 1 314 ? 22.649 16.822 26.200 1.00 76.75 314 ARG A N 1
ATOM 2413 C CA . ARG A 1 314 ? 21.452 17.031 27.039 1.00 76.75 314 ARG A CA 1
ATOM 2414 C C . ARG A 1 314 ? 21.275 15.882 28.035 1.00 76.75 314 ARG A C 1
ATOM 2416 O O . ARG A 1 314 ? 21.505 14.730 27.666 1.00 76.75 314 ARG A O 1
ATOM 2423 N N . LYS A 1 315 ? 20.896 16.179 29.281 1.00 69.50 315 LYS A N 1
ATOM 2424 C CA . LYS A 1 315 ? 20.493 15.167 30.281 1.00 69.50 315 LYS A CA 1
ATOM 2425 C C . LYS A 1 315 ? 19.098 14.629 29.942 1.00 69.50 315 LYS A C 1
ATOM 2427 O O . LYS A 1 315 ? 18.282 15.372 29.397 1.00 69.50 315 LYS A O 1
ATOM 2432 N N . SER A 1 316 ? 18.801 13.367 30.262 1.00 54.50 316 SER A N 1
ATOM 2433 C CA . SER A 1 316 ? 17.428 12.858 30.128 1.00 54.50 316 SER A CA 1
ATOM 2434 C C . SER A 1 316 ? 16.547 13.340 31.288 1.00 54.50 316 SER A C 1
ATOM 2436 O O . SER A 1 316 ? 17.057 13.708 32.349 1.00 54.50 316 SER A O 1
ATOM 2438 N N . ASN A 1 317 ? 15.220 13.321 31.113 1.00 46.66 317 ASN A N 1
ATOM 2439 C CA . ASN A 1 317 ? 14.291 13.661 32.199 1.00 46.66 317 ASN A CA 1
ATOM 2440 C C . ASN A 1 317 ? 14.477 12.725 33.409 1.00 46.66 317 ASN A C 1
ATOM 2442 O O . ASN A 1 317 ? 14.517 13.204 34.538 1.00 46.66 317 ASN A O 1
ATOM 2446 N N . ALA A 1 318 ? 14.720 11.431 33.168 1.00 46.44 318 ALA A N 1
ATOM 2447 C CA . ALA A 1 318 ? 15.002 10.454 34.220 1.00 46.44 318 ALA A CA 1
ATOM 2448 C C . ALA A 1 318 ? 16.264 10.805 35.036 1.00 46.44 318 ALA A C 1
ATOM 2450 O O . ALA A 1 318 ? 16.279 10.619 36.250 1.00 46.44 318 ALA A O 1
ATOM 2451 N N . ASP A 1 319 ? 17.307 11.364 34.404 1.00 50.38 319 ASP A N 1
ATOM 2452 C CA . ASP A 1 319 ? 18.513 11.819 35.116 1.00 50.38 319 ASP A CA 1
ATOM 2453 C C . ASP A 1 319 ? 18.239 13.050 36.000 1.00 50.38 319 ASP A C 1
ATOM 2455 O O . ASP A 1 319 ? 18.866 13.202 37.051 1.00 50.38 319 ASP A O 1
ATOM 2459 N N . ARG A 1 320 ? 17.317 13.936 35.587 1.00 50.59 320 ARG A N 1
ATOM 2460 C CA . ARG A 1 320 ? 16.881 15.091 36.395 1.00 50.59 320 ARG A CA 1
ATOM 2461 C C . ARG A 1 320 ? 16.048 14.643 37.593 1.00 50.59 320 ARG A C 1
ATOM 2463 O O . ARG A 1 320 ? 16.400 14.993 38.716 1.00 50.59 320 ARG A O 1
ATOM 2470 N N . GLU A 1 321 ? 15.038 13.802 37.380 1.00 50.28 321 GLU A N 1
ATOM 2471 C CA . GLU A 1 321 ? 14.211 13.246 38.462 1.00 50.28 321 GLU A CA 1
ATOM 2472 C C . GLU A 1 321 ? 15.048 12.445 39.471 1.00 50.28 321 GLU A C 1
ATOM 2474 O O . GLU A 1 321 ? 14.832 12.556 40.677 1.00 50.28 321 GLU A O 1
ATOM 2479 N N . LEU A 1 322 ? 16.045 11.676 39.017 1.00 49.47 322 LEU A N 1
ATOM 2480 C CA . LEU A 1 322 ? 16.974 10.960 39.902 1.00 49.47 322 LEU A CA 1
ATOM 2481 C C . LEU A 1 322 ? 17.843 11.894 40.754 1.00 49.47 322 LEU A C 1
ATOM 2483 O O . LEU A 1 322 ? 18.173 11.541 41.886 1.00 49.47 322 LEU A O 1
ATOM 2487 N N . LEU A 1 323 ? 18.226 13.065 40.238 1.00 52.28 323 LEU A N 1
ATOM 2488 C CA . LEU A 1 323 ? 18.993 14.066 40.986 1.00 52.28 323 LEU A CA 1
ATOM 2489 C C . LEU A 1 323 ? 18.113 14.813 41.997 1.00 52.28 323 LEU A C 1
ATOM 2491 O O . LEU A 1 323 ? 18.492 14.921 43.163 1.00 52.28 323 LEU A O 1
ATOM 2495 N N . GLU A 1 324 ? 16.923 15.252 41.590 1.00 51.50 324 GLU A N 1
ATOM 2496 C CA . GLU A 1 324 ? 15.980 15.976 42.454 1.00 51.50 324 GLU A CA 1
ATOM 2497 C C . GLU A 1 324 ? 15.466 15.092 43.602 1.00 51.50 324 GLU A C 1
ATOM 2499 O O . GLU A 1 324 ? 15.513 15.501 44.765 1.00 51.50 324 GLU A O 1
ATOM 2504 N N . ASN A 1 325 ? 15.108 13.831 43.322 1.00 51.31 325 ASN A N 1
ATOM 2505 C CA . ASN A 1 325 ? 14.758 12.856 44.364 1.00 51.31 325 ASN A CA 1
ATOM 2506 C C . ASN A 1 325 ? 15.916 12.597 45.340 1.00 51.31 325 ASN A C 1
ATOM 2508 O O . ASN A 1 325 ? 15.690 12.353 46.526 1.00 51.31 325 ASN A O 1
ATOM 2512 N N . LYS A 1 326 ? 17.170 12.652 44.876 1.00 49.56 326 LYS A N 1
ATOM 2513 C CA . LYS A 1 326 ? 18.341 12.436 45.735 1.00 49.56 326 LYS A CA 1
ATOM 2514 C C . LYS A 1 326 ? 18.570 13.611 46.689 1.00 49.56 326 LYS A C 1
ATOM 2516 O O . LYS A 1 326 ? 18.806 13.377 47.874 1.00 49.56 326 LYS A O 1
ATOM 2521 N N . GLU A 1 327 ? 18.417 14.848 46.215 1.00 50.75 327 GLU A N 1
ATOM 2522 C CA . GLU A 1 327 ? 18.467 16.045 47.067 1.00 50.75 327 GLU A CA 1
ATOM 2523 C C . GLU A 1 327 ? 17.289 16.114 48.059 1.00 50.75 327 GLU A C 1
ATOM 2525 O O . GLU A 1 327 ? 17.476 16.498 49.218 1.00 50.75 327 GLU A O 1
ATOM 2530 N N . GLU A 1 328 ? 16.085 15.694 47.656 1.00 51.41 328 GLU A N 1
ATOM 2531 C CA . GLU A 1 328 ? 14.937 15.533 48.561 1.00 51.41 328 GLU A CA 1
ATOM 2532 C C . GLU A 1 328 ? 15.200 14.495 49.663 1.00 51.41 328 GLU A C 1
ATOM 2534 O O . GLU A 1 328 ? 14.921 14.747 50.839 1.00 51.41 328 GLU A O 1
ATOM 2539 N N . VAL A 1 329 ? 15.742 13.325 49.308 1.00 51.62 329 VAL A N 1
ATOM 2540 C CA . VAL A 1 329 ? 16.034 12.242 50.261 1.00 51.62 329 VAL A CA 1
ATOM 2541 C C . VAL A 1 329 ? 17.144 12.636 51.238 1.00 51.62 329 VAL A C 1
ATOM 2543 O O . VAL A 1 329 ? 17.060 12.292 52.420 1.00 51.62 329 VAL A O 1
ATOM 2546 N N . GLU A 1 330 ? 18.155 13.390 50.800 1.00 51.97 330 GLU A N 1
ATOM 2547 C CA . GLU A 1 330 ? 19.186 13.929 51.696 1.00 51.97 330 GLU A CA 1
ATOM 2548 C C . GLU A 1 330 ? 18.623 15.008 52.639 1.00 51.97 330 GLU A C 1
ATOM 2550 O O . GLU A 1 330 ? 18.890 14.952 53.844 1.00 51.97 330 GLU A O 1
ATOM 2555 N N . LYS A 1 331 ? 17.742 15.904 52.165 1.00 50.03 331 LYS A N 1
ATOM 2556 C CA . LYS A 1 331 ? 17.014 16.858 53.031 1.00 50.03 331 LYS A CA 1
ATOM 2557 C C . LYS A 1 331 ? 16.113 16.156 54.056 1.00 50.03 331 LYS A C 1
ATOM 2559 O O . LYS A 1 331 ? 16.154 16.500 55.237 1.00 50.03 331 LYS A O 1
ATOM 2564 N N . LYS A 1 332 ? 15.355 15.132 53.648 1.00 50.34 332 LYS A N 1
ATOM 2565 C CA . LYS A 1 332 ? 14.483 14.343 54.545 1.00 50.34 332 LYS A CA 1
ATOM 2566 C C . LYS A 1 332 ? 15.289 13.544 55.583 1.00 50.34 332 LYS A C 1
ATOM 2568 O O . LYS A 1 332 ? 14.879 13.467 56.742 1.00 50.34 332 LYS A O 1
ATOM 2573 N N . LYS A 1 333 ? 16.474 13.029 55.223 1.00 48.59 333 LYS A N 1
ATOM 2574 C CA . LYS A 1 333 ? 17.421 12.412 56.178 1.00 48.59 333 LYS A CA 1
ATOM 2575 C C . LYS A 1 333 ? 18.028 13.407 57.169 1.00 48.59 333 LYS A C 1
ATOM 2577 O O . LYS A 1 333 ? 18.299 13.016 58.300 1.00 48.59 333 LYS A O 1
ATOM 2582 N N . ALA A 1 334 ? 18.230 14.664 56.776 1.00 49.16 334 ALA A N 1
ATOM 2583 C CA . ALA A 1 334 ? 18.745 15.700 57.671 1.00 49.16 334 ALA A CA 1
ATOM 2584 C C . ALA A 1 334 ? 17.715 16.175 58.716 1.00 49.16 334 ALA A C 1
ATOM 2586 O O . ALA A 1 334 ? 18.112 16.643 59.781 1.00 49.16 334 ALA A O 1
ATOM 2587 N N . GLN A 1 335 ? 16.409 16.049 58.443 1.00 50.16 335 GLN A N 1
ATOM 2588 C CA . GLN A 1 335 ? 15.347 16.490 59.360 1.00 50.16 335 GLN A CA 1
ATOM 2589 C C . GLN A 1 335 ? 14.905 15.428 60.381 1.00 50.16 335 GLN A C 1
ATOM 2591 O O . GLN A 1 335 ? 14.671 15.774 61.538 1.00 50.16 335 GLN A O 1
ATOM 2596 N N . ASN A 1 336 ? 14.832 14.142 60.012 1.00 42.44 336 ASN A N 1
ATOM 2597 C CA . ASN A 1 336 ? 14.322 13.095 60.912 1.00 42.44 336 ASN A CA 1
ATOM 2598 C C . ASN A 1 336 ? 15.428 12.342 61.664 1.00 42.44 336 ASN A C 1
ATOM 2600 O O . ASN A 1 336 ? 15.772 11.196 61.367 1.00 42.44 336 ASN A O 1
ATOM 2604 N N . GLY A 1 337 ? 15.947 12.985 62.709 1.00 38.44 337 GLY A N 1
ATOM 2605 C CA . GLY A 1 337 ? 16.814 12.345 63.690 1.00 38.44 337 GLY A CA 1
ATOM 2606 C C . GLY A 1 337 ? 16.050 11.581 64.783 1.00 38.44 337 GLY A C 1
ATOM 2607 O O . GLY A 1 337 ? 15.456 12.207 65.655 1.00 38.44 337 GLY A O 1
ATOM 2608 N N . LYS A 1 338 ? 16.282 10.255 64.838 1.00 36.03 338 LYS A N 1
ATOM 2609 C CA . LYS A 1 338 ? 16.272 9.374 66.040 1.00 36.03 338 LYS A CA 1
ATOM 2610 C C . LYS A 1 338 ? 14.963 8.625 66.426 1.00 36.03 338 LYS A C 1
ATOM 2612 O O . LYS A 1 338 ? 13.907 9.216 66.587 1.00 36.03 338 LYS A O 1
ATOM 2617 N N . VAL A 1 339 ? 15.167 7.337 66.774 1.00 32.66 339 VAL A N 1
ATOM 2618 C CA . VAL A 1 339 ? 14.367 6.410 67.635 1.00 32.66 339 VAL A CA 1
ATOM 2619 C C . VAL A 1 339 ? 13.539 5.271 66.970 1.00 32.66 339 VAL A C 1
ATOM 2621 O O . VAL A 1 339 ? 12.339 5.368 66.769 1.00 32.66 339 VAL A O 1
ATOM 2624 N N . LEU A 1 340 ? 14.241 4.133 66.824 1.00 31.36 340 LEU A N 1
ATOM 2625 C CA . LEU A 1 340 ? 13.894 2.729 67.164 1.00 31.36 340 LEU A CA 1
ATOM 2626 C C . LEU A 1 340 ? 12.930 1.808 66.363 1.00 31.36 340 LEU A C 1
ATOM 2628 O O . LEU A 1 340 ? 11.912 2.171 65.797 1.00 31.36 340 LEU A O 1
ATOM 2632 N N . SER A 1 341 ? 13.343 0.539 66.418 1.00 29.75 341 SER A N 1
ATOM 2633 C CA . SER A 1 341 ? 12.956 -0.722 65.769 1.00 29.75 341 SER A CA 1
ATOM 2634 C C . SER A 1 341 ? 11.659 -1.425 66.211 1.00 29.75 341 SER A C 1
ATOM 2636 O O . SER A 1 341 ? 11.361 -1.451 67.402 1.00 29.75 341 SER A O 1
ATOM 2638 N N . SER A 1 342 ? 11.067 -2.237 65.320 1.00 26.30 342 SER A N 1
ATOM 2639 C CA . SER A 1 342 ? 10.972 -3.720 65.450 1.00 26.30 342 SER A CA 1
ATOM 2640 C C . SER A 1 342 ? 10.392 -4.357 64.162 1.00 26.30 342 SER A C 1
ATOM 2642 O O . SER A 1 342 ? 10.126 -3.634 63.204 1.00 26.30 342 SER A O 1
ATOM 2644 N N . SER A 1 343 ? 10.309 -5.693 64.068 1.00 26.36 343 SER A N 1
ATOM 2645 C CA . SER A 1 343 ? 10.241 -6.447 62.797 1.00 26.36 343 SER A CA 1
ATOM 2646 C C . SER A 1 343 ? 9.076 -7.449 62.659 1.00 26.36 343 SER A C 1
ATOM 2648 O O . SER A 1 343 ? 8.679 -8.068 63.638 1.00 26.36 343 SER A O 1
ATOM 2650 N N . ASN A 1 344 ? 8.675 -7.702 61.395 1.00 25.62 344 ASN A N 1
ATOM 2651 C CA . ASN A 1 344 ? 7.885 -8.843 60.864 1.00 25.62 344 ASN A CA 1
ATOM 2652 C C . ASN A 1 344 ? 6.419 -8.952 61.366 1.00 25.62 344 ASN A C 1
ATOM 2654 O O . ASN A 1 344 ? 6.163 -8.987 62.557 1.00 25.62 344 ASN A O 1
ATOM 2658 N N . THR A 1 345 ? 5.366 -9.060 60.547 1.00 23.50 345 THR A N 1
ATOM 2659 C CA . THR A 1 345 ? 5.083 -9.828 59.305 1.00 23.50 345 THR A CA 1
ATOM 2660 C C . THR A 1 345 ? 3.928 -9.114 58.541 1.00 23.50 345 THR A C 1
ATOM 2662 O O . THR A 1 345 ? 3.384 -8.159 59.076 1.00 23.50 345 THR A O 1
ATOM 2665 N N . THR A 1 346 ? 3.488 -9.431 57.313 1.00 24.25 346 THR A N 1
ATOM 2666 C CA . THR A 1 346 ? 3.526 -10.668 56.498 1.00 24.25 346 THR A CA 1
ATOM 2667 C C . THR A 1 346 ? 3.556 -10.331 54.990 1.00 24.25 346 THR A C 1
ATOM 2669 O O . THR A 1 346 ? 3.276 -9.205 54.591 1.00 24.25 346 THR A O 1
ATOM 2672 N N . LYS A 1 347 ? 3.905 -11.304 54.134 1.00 30.06 347 LYS A N 1
ATOM 2673 C CA . LYS A 1 347 ? 3.977 -11.146 52.667 1.00 30.06 347 LYS A CA 1
ATOM 2674 C C . LYS A 1 347 ? 2.588 -11.134 52.011 1.00 30.06 347 LYS A C 1
ATOM 2676 O O . LYS A 1 347 ? 1.780 -12.002 52.325 1.00 30.06 347 LYS A O 1
ATOM 2681 N N . LEU A 1 348 ? 2.431 -10.345 50.949 1.00 22.23 348 LEU A N 1
ATOM 2682 C CA . LEU A 1 348 ? 1.793 -10.830 49.722 1.00 22.23 348 LEU A CA 1
ATOM 2683 C C . LEU A 1 348 ? 2.722 -10.515 48.545 1.00 22.23 348 LEU A C 1
ATOM 2685 O O . LEU A 1 348 ? 3.352 -9.459 48.521 1.00 22.23 348 LEU A O 1
ATOM 2689 N N . ALA A 1 349 ? 2.873 -11.460 47.621 1.00 30.55 349 ALA A N 1
ATOM 2690 C CA . ALA A 1 349 ? 3.722 -11.303 46.450 1.00 30.55 349 ALA A CA 1
ATOM 2691 C C . ALA A 1 349 ? 2.843 -11.124 45.214 1.00 30.55 349 ALA A C 1
ATOM 2693 O O . ALA A 1 349 ? 2.112 -12.045 44.861 1.00 30.55 349 ALA A O 1
ATOM 2694 N N . THR A 1 350 ? 2.986 -9.990 44.529 1.00 24.44 350 THR A N 1
ATOM 2695 C CA . THR A 1 350 ? 2.469 -9.821 43.170 1.00 24.44 350 THR A CA 1
ATOM 2696 C C . THR A 1 350 ? 3.466 -9.005 42.353 1.00 24.44 350 THR A C 1
ATOM 2698 O O . THR A 1 350 ? 3.925 -7.958 42.796 1.00 24.44 350 THR A O 1
ATOM 2701 N N . GLN A 1 351 ? 3.840 -9.566 41.203 1.00 23.88 351 GLN A N 1
ATOM 2702 C CA . GLN A 1 351 ? 4.473 -8.952 40.029 1.00 23.88 351 GLN A CA 1
ATOM 2703 C C . GLN A 1 351 ? 5.421 -7.752 40.229 1.00 23.88 351 GLN A C 1
ATOM 2705 O O . GLN A 1 351 ? 5.024 -6.604 40.407 1.00 23.88 351 GLN A O 1
ATOM 2710 N N . ARG A 1 352 ? 6.711 -8.010 39.971 1.00 28.34 352 ARG A N 1
ATOM 2711 C CA . ARG A 1 352 ? 7.589 -7.002 39.363 1.00 28.34 352 ARG A CA 1
ATOM 2712 C C . ARG A 1 352 ? 7.128 -6.765 37.919 1.00 28.34 352 ARG A C 1
ATOM 2714 O O . ARG A 1 352 ? 7.620 -7.441 37.020 1.00 28.34 352 ARG A O 1
ATOM 2721 N N . SER A 1 353 ? 6.231 -5.812 37.699 1.00 23.95 353 SER A N 1
ATOM 2722 C CA . SER A 1 353 ? 6.072 -5.162 36.398 1.00 23.95 353 SER A CA 1
ATOM 2723 C C . SER A 1 353 ? 6.783 -3.810 36.419 1.00 23.95 353 SER A C 1
ATOM 2725 O O . SER A 1 353 ? 6.755 -3.044 37.379 1.00 23.95 353 SER A O 1
ATOM 2727 N N . THR A 1 354 ? 7.530 -3.581 35.354 1.00 30.16 354 THR A N 1
ATOM 2728 C CA . THR A 1 354 ? 8.361 -2.420 35.060 1.00 30.16 354 THR A CA 1
ATOM 2729 C C . THR A 1 354 ? 7.634 -1.083 35.213 1.00 30.16 354 THR A C 1
ATOM 2731 O O . THR A 1 354 ? 6.958 -0.648 34.287 1.00 30.16 354 THR A O 1
ATOM 2734 N N . LEU A 1 355 ? 7.900 -0.342 36.298 1.00 26.11 355 LEU A N 1
ATOM 2735 C CA . LEU A 1 355 ? 7.562 1.090 36.400 1.00 26.11 355 LEU A CA 1
ATOM 2736 C C . LEU A 1 355 ? 8.555 1.946 35.578 1.00 26.11 355 LEU A C 1
ATOM 2738 O O . LEU A 1 355 ? 9.246 2.832 36.076 1.00 26.11 355 LEU A O 1
ATOM 2742 N N . LYS A 1 356 ? 8.678 1.576 34.302 1.00 30.45 356 LYS A N 1
ATOM 2743 C CA . LYS A 1 356 ? 9.472 2.211 33.247 1.00 30.45 356 LYS A CA 1
ATOM 2744 C C . LYS A 1 356 ? 8.618 2.325 31.979 1.00 30.45 356 LYS A C 1
ATOM 2746 O O . LYS A 1 356 ? 9.122 2.189 30.862 1.00 30.45 356 LYS A O 1
ATOM 2751 N N . GLU A 1 357 ? 7.321 2.564 32.162 1.00 29.16 357 GLU A N 1
ATOM 2752 C CA . GLU A 1 357 ? 6.483 3.077 31.089 1.00 29.16 357 GLU A CA 1
ATOM 2753 C C . GLU A 1 357 ? 7.040 4.441 30.702 1.00 29.16 357 GLU A C 1
ATOM 2755 O O . GLU A 1 357 ? 7.122 5.392 31.479 1.00 29.16 357 GLU A O 1
ATOM 2760 N N . THR A 1 358 ? 7.604 4.448 29.506 1.00 32.66 358 THR A N 1
ATOM 2761 C CA . THR A 1 358 ? 8.368 5.561 28.978 1.00 32.66 358 THR A CA 1
ATOM 2762 C C . THR A 1 358 ? 7.357 6.557 28.444 1.00 32.66 358 THR A C 1
ATOM 2764 O O . THR A 1 358 ? 6.644 6.215 27.506 1.00 32.66 358 THR A O 1
ATOM 2767 N N . ILE A 1 359 ? 7.290 7.768 29.011 1.00 42.47 359 ILE A N 1
ATOM 2768 C CA . ILE A 1 359 ? 6.443 8.838 28.462 1.00 42.47 359 ILE A CA 1
ATOM 2769 C C . ILE A 1 359 ? 6.940 9.137 27.043 1.00 42.47 359 ILE A C 1
ATOM 2771 O O . ILE A 1 359 ? 7.925 9.854 26.849 1.00 42.47 359 ILE A O 1
ATOM 2775 N N . GLN A 1 360 ? 6.282 8.541 26.049 1.00 47.19 360 GLN A N 1
ATOM 2776 C CA . GLN A 1 360 ? 6.525 8.828 24.646 1.00 47.19 360 GLN A CA 1
ATOM 2777 C C . GLN A 1 360 ? 6.018 10.239 24.359 1.00 47.19 360 GLN A C 1
ATOM 2779 O O . GLN A 1 360 ? 4.865 10.569 24.633 1.00 47.19 360 GLN A O 1
ATOM 2784 N N . GLN A 1 361 ? 6.890 11.079 23.805 1.00 57.34 361 GLN A N 1
ATOM 2785 C CA . GLN A 1 361 ? 6.459 12.342 23.219 1.00 57.34 361 GLN A CA 1
ATOM 2786 C C . GLN A 1 361 ? 5.756 12.044 21.899 1.00 57.34 361 GLN A C 1
ATOM 2788 O O . GLN A 1 361 ? 6.332 11.396 21.022 1.00 57.34 361 GLN A O 1
ATOM 2793 N N . LEU A 1 362 ? 4.527 12.533 21.763 1.00 58.31 362 LEU A N 1
ATOM 2794 C CA . LEU A 1 362 ? 3.778 12.471 20.518 1.00 58.31 362 LEU A CA 1
ATOM 2795 C C . LEU A 1 362 ? 4.479 13.342 19.473 1.00 58.31 362 LEU A C 1
ATOM 2797 O O . LEU A 1 362 ? 4.903 14.467 19.749 1.00 58.31 362 LEU A O 1
ATOM 2801 N N . LYS A 1 363 ? 4.612 12.815 18.258 1.00 67.75 363 LYS A N 1
ATOM 2802 C CA . LYS A 1 363 ? 5.140 13.555 17.109 1.00 67.75 363 LYS A CA 1
ATOM 2803 C C . LYS A 1 363 ? 4.049 14.483 16.553 1.00 67.75 363 LYS A C 1
ATOM 2805 O O . LYS A 1 363 ? 2.888 14.079 16.538 1.00 67.75 363 LYS A O 1
ATOM 2810 N N . PRO A 1 364 ? 4.399 15.662 15.998 1.00 57.28 364 PRO A N 1
ATOM 2811 C CA . PRO A 1 364 ? 3.466 16.547 15.290 1.00 57.28 364 PRO A CA 1
ATOM 2812 C C . PRO A 1 364 ? 2.524 15.831 14.317 1.00 57.28 364 PRO A C 1
ATOM 2814 O O . PRO A 1 364 ? 1.329 16.112 14.290 1.00 57.28 364 PRO A O 1
ATOM 2817 N N . ILE A 1 365 ? 3.065 14.870 13.558 1.00 56.09 365 ILE A N 1
ATOM 2818 C CA . ILE A 1 365 ? 2.312 14.091 12.574 1.00 56.09 365 ILE A CA 1
ATOM 2819 C C . ILE A 1 365 ? 1.154 13.317 13.218 1.00 56.09 365 ILE A C 1
ATOM 2821 O O . ILE A 1 365 ? 0.044 13.417 12.730 1.00 56.09 365 ILE A O 1
ATOM 2825 N N . GLN A 1 366 ? 1.341 12.708 14.396 1.00 59.72 366 GLN A N 1
ATOM 2826 C CA . GLN A 1 366 ? 0.307 11.898 15.059 1.00 59.72 366 GLN A CA 1
ATOM 2827 C C . GLN A 1 366 ? -0.921 12.719 15.491 1.00 59.72 366 GLN A C 1
ATOM 2829 O O . GLN A 1 366 ? -2.029 12.190 15.553 1.00 59.72 366 GLN A O 1
ATOM 2834 N N . ILE A 1 367 ? -0.745 14.013 15.785 1.00 65.56 367 ILE A N 1
ATOM 2835 C CA . ILE A 1 367 ? -1.861 14.910 16.127 1.00 65.56 367 ILE A CA 1
ATOM 2836 C C . ILE A 1 367 ? -2.588 15.374 14.860 1.00 65.56 367 ILE A C 1
ATOM 2838 O O . ILE A 1 367 ? -3.815 15.475 14.864 1.00 65.56 367 ILE A O 1
ATOM 2842 N N . TRP A 1 368 ? -1.854 15.627 13.773 1.00 60.72 368 TRP A N 1
ATOM 2843 C CA . TRP A 1 368 ? -2.462 15.918 12.475 1.00 60.72 368 TRP A CA 1
ATOM 2844 C C . TRP A 1 368 ? -3.218 14.703 11.926 1.00 60.72 368 TRP A C 1
ATOM 2846 O O . TRP A 1 368 ? -4.384 14.847 11.573 1.00 60.72 368 TRP A O 1
ATOM 2856 N N . ASP A 1 369 ? -2.612 13.515 11.958 1.00 59.28 369 ASP A N 1
ATOM 2857 C CA . ASP A 1 369 ? -3.220 12.239 11.564 1.00 59.28 369 ASP A CA 1
ATOM 2858 C C . ASP A 1 369 ? -4.515 11.986 12.343 1.00 59.28 369 ASP A C 1
ATOM 2860 O O . ASP A 1 369 ? -5.546 11.678 11.746 1.00 59.28 369 ASP A O 1
ATOM 2864 N N . TRP A 1 370 ? -4.506 12.201 13.665 1.00 77.62 370 TRP A N 1
ATOM 2865 C CA . TRP A 1 370 ? -5.727 12.150 14.468 1.00 77.62 370 TRP A CA 1
ATOM 2866 C C . TRP A 1 370 ? -6.776 13.162 14.008 1.00 77.62 370 TRP A C 1
ATOM 2868 O O . TRP A 1 370 ? -7.944 12.803 13.862 1.00 77.62 370 TRP A O 1
ATOM 2878 N N . LEU A 1 371 ? -6.400 14.428 13.802 1.00 67.50 371 LEU A N 1
ATOM 2879 C CA . LEU A 1 371 ? -7.363 15.455 13.412 1.00 67.50 371 LEU A CA 1
ATOM 2880 C C . LEU A 1 371 ? -7.970 15.138 12.040 1.00 67.50 371 LEU A C 1
ATOM 2882 O O . LEU A 1 371 ? -9.164 15.360 11.848 1.00 67.50 371 LEU A O 1
ATOM 2886 N N . PHE A 1 372 ? -7.189 14.578 11.114 1.00 58.78 372 PHE A N 1
ATOM 2887 C CA . PHE A 1 372 ? -7.663 14.126 9.806 1.00 58.78 372 PHE A CA 1
ATOM 2888 C C . PHE A 1 372 ? -8.586 12.910 9.924 1.00 58.78 372 PHE A C 1
ATOM 2890 O O . PHE A 1 372 ? -9.705 12.976 9.422 1.00 58.78 372 PHE A O 1
ATOM 2897 N N . MET A 1 373 ? -8.195 11.873 10.671 1.00 57.34 373 MET A N 1
ATOM 2898 C CA . MET A 1 373 ? -9.025 10.695 10.969 1.00 57.34 373 MET A CA 1
ATOM 2899 C C . MET A 1 373 ? -10.343 11.086 11.662 1.00 57.34 373 MET A C 1
ATOM 2901 O O . MET A 1 373 ? -11.418 10.579 11.351 1.00 57.34 373 MET A O 1
ATOM 2905 N N . SER A 1 374 ? -10.292 12.060 12.572 1.00 65.31 374 SER A N 1
ATOM 2906 C CA . SER A 1 374 ? -11.468 12.615 13.242 1.00 65.31 374 SER A CA 1
ATOM 2907 C C . SER A 1 374 ? -12.346 13.418 12.274 1.00 65.31 374 SER A C 1
ATOM 2909 O O . SER A 1 374 ? -13.566 13.254 12.288 1.00 65.31 374 SER A O 1
ATOM 2911 N N . CYS A 1 375 ? -11.765 14.238 11.390 1.00 65.19 375 CYS A N 1
ATOM 2912 C CA . CYS A 1 375 ? -12.512 14.941 10.338 1.00 65.19 375 CYS A CA 1
ATOM 2913 C C . CYS A 1 375 ? -13.154 13.974 9.337 1.00 65.19 375 CYS A C 1
ATOM 2915 O O . CYS A 1 375 ? -14.287 14.205 8.928 1.00 65.19 375 CYS A O 1
ATOM 2917 N N . GLU A 1 376 ? -12.483 12.879 8.991 1.00 56.28 376 GLU A N 1
ATOM 2918 C CA . GLU A 1 376 ? -13.037 11.797 8.181 1.00 56.28 376 GLU A CA 1
ATOM 2919 C C . GLU A 1 376 ? -14.251 11.162 8.877 1.00 56.28 376 GLU A C 1
ATOM 2921 O O . GLU A 1 376 ? -15.372 11.259 8.372 1.00 56.28 376 GLU A O 1
ATOM 2926 N N . ILE A 1 377 ? -14.050 10.540 10.048 1.00 60.00 377 ILE A N 1
ATOM 2927 C CA . ILE A 1 377 ? -15.086 9.783 10.777 1.00 60.00 377 ILE A CA 1
ATOM 2928 C C . ILE A 1 377 ? -16.330 10.646 10.989 1.00 60.00 377 ILE A C 1
ATOM 2930 O O . ILE A 1 377 ? -17.459 10.213 10.748 1.00 60.00 377 ILE A O 1
ATOM 2934 N N . ASN A 1 378 ? -16.124 11.894 11.397 1.00 67.75 378 ASN A N 1
ATOM 2935 C CA . ASN A 1 378 ? -17.210 12.807 11.708 1.00 67.75 378 ASN A CA 1
ATOM 2936 C C . ASN A 1 378 ? -17.805 13.467 10.460 1.00 67.75 378 ASN A C 1
ATOM 2938 O O . ASN A 1 378 ? -19.013 13.682 10.415 1.00 67.75 378 ASN A O 1
ATOM 2942 N N . GLY A 1 379 ? -17.017 13.706 9.411 1.00 63.78 379 GLY A N 1
ATOM 2943 C CA . GLY A 1 379 ? -17.520 14.156 8.113 1.00 63.78 379 GLY A CA 1
ATOM 2944 C C . GLY A 1 379 ? -18.478 13.138 7.496 1.00 63.78 379 GLY A C 1
ATOM 2945 O O . GLY A 1 379 ? -19.558 13.509 7.043 1.00 63.78 379 GLY A O 1
ATOM 2946 N N . ARG A 1 380 ? -18.147 11.843 7.594 1.00 57.00 380 ARG A N 1
ATOM 2947 C CA . ARG A 1 380 ? -19.017 10.722 7.193 1.00 57.00 380 ARG A CA 1
ATOM 2948 C C . ARG A 1 380 ? -20.331 10.690 7.986 1.00 57.00 380 ARG A C 1
ATOM 2950 O O . ARG A 1 380 ? -21.388 10.475 7.399 1.00 57.00 380 ARG A O 1
ATOM 2957 N N . ILE A 1 381 ? -20.280 10.917 9.305 1.00 65.00 381 ILE A N 1
ATOM 2958 C CA . ILE A 1 381 ? -21.477 10.992 10.167 1.00 65.00 381 ILE A CA 1
ATOM 2959 C C . ILE A 1 381 ? -22.364 12.170 9.748 1.00 65.00 381 ILE A C 1
ATOM 2961 O O . ILE A 1 381 ? -23.548 11.986 9.489 1.00 65.00 381 ILE A O 1
ATOM 2965 N N . LEU A 1 382 ? -21.783 13.361 9.606 1.00 69.12 382 LEU A N 1
ATOM 2966 C CA . LEU A 1 382 ? -22.504 14.590 9.265 1.00 69.12 382 LEU A CA 1
ATOM 2967 C C . LEU A 1 382 ? -23.051 14.602 7.827 1.00 69.12 382 LEU A C 1
ATOM 2969 O O . LEU A 1 382 ? -24.049 15.271 7.558 1.00 69.12 382 LEU A O 1
ATOM 2973 N N . PHE A 1 383 ? -22.430 13.847 6.920 1.00 64.62 383 PHE A N 1
ATOM 2974 C CA . PHE A 1 383 ? -22.966 13.542 5.592 1.00 64.62 383 PHE A CA 1
ATOM 2975 C C . PHE A 1 383 ? -24.165 12.583 5.676 1.00 64.62 383 PHE A C 1
ATOM 2977 O O . PHE A 1 383 ? -25.197 12.833 5.060 1.00 64.62 383 PHE A O 1
ATOM 2984 N N . GLY A 1 384 ? -24.082 11.531 6.501 1.00 52.34 384 GLY A N 1
ATOM 2985 C CA . GLY A 1 384 ? -25.207 10.625 6.775 1.00 52.34 384 GLY A CA 1
ATOM 2986 C C . GLY A 1 384 ? -26.405 11.299 7.461 1.00 52.34 384 GLY A C 1
ATOM 2987 O O . GLY A 1 384 ? -27.544 10.912 7.223 1.00 52.34 384 GLY A O 1
ATOM 2988 N N . GLU A 1 385 ? -26.164 12.339 8.262 1.00 66.81 385 GLU A N 1
ATOM 2989 C CA . GLU A 1 385 ? -27.198 13.190 8.875 1.00 66.81 385 GLU A CA 1
ATOM 2990 C C . GLU A 1 385 ? -27.745 14.282 7.925 1.00 66.81 385 GLU A C 1
ATOM 2992 O O . GLU A 1 385 ? -28.618 15.056 8.319 1.00 66.81 385 GLU A O 1
ATOM 2997 N N . GLY A 1 386 ? -27.243 14.378 6.686 1.00 62.00 386 GLY A N 1
ATOM 2998 C CA . GLY A 1 386 ? -27.676 15.367 5.687 1.00 62.00 386 GLY A CA 1
ATOM 2999 C C . GLY A 1 386 ? -27.245 16.813 5.971 1.00 62.00 386 GLY A C 1
ATOM 3000 O O . GLY A 1 386 ? -27.769 17.747 5.366 1.00 62.00 386 GLY A O 1
ATOM 3001 N N . LEU A 1 387 ? -26.305 17.029 6.898 1.00 68.06 387 LEU A N 1
ATOM 3002 C CA . LEU A 1 387 ? -25.835 18.362 7.305 1.00 68.06 387 LEU A CA 1
ATOM 3003 C C . LEU A 1 387 ? -24.672 18.871 6.433 1.00 68.06 387 LEU A C 1
ATOM 3005 O O . LEU A 1 387 ? -24.501 20.085 6.246 1.00 68.06 387 LEU A O 1
ATOM 3009 N N . ILE A 1 388 ? -23.904 17.936 5.872 1.00 70.12 388 ILE A N 1
ATOM 3010 C CA . ILE A 1 388 ? -23.003 18.132 4.732 1.00 70.12 388 ILE A CA 1
ATOM 3011 C C . ILE A 1 388 ? -23.690 17.489 3.522 1.00 70.12 388 ILE A C 1
ATOM 3013 O O . ILE A 1 388 ? -24.083 16.329 3.605 1.00 70.12 388 ILE A O 1
ATOM 3017 N N . THR A 1 389 ? -23.858 18.224 2.425 1.00 71.06 389 THR A N 1
ATOM 3018 C CA . THR A 1 389 ? -24.501 17.729 1.198 1.00 71.06 389 THR A CA 1
ATOM 3019 C C . THR A 1 389 ? -23.480 17.412 0.106 1.00 71.06 389 THR A C 1
ATOM 3021 O O . THR A 1 389 ? -22.297 17.747 0.219 1.00 71.06 389 THR A O 1
ATOM 3024 N N . VAL A 1 390 ? -23.929 16.767 -0.975 1.00 61.97 390 VAL A N 1
ATOM 3025 C CA . VAL A 1 390 ? -23.081 16.506 -2.150 1.00 61.97 390 VAL A CA 1
ATOM 3026 C C . VAL A 1 390 ? -22.650 17.827 -2.796 1.00 61.97 390 VAL A C 1
ATOM 3028 O O . VAL A 1 390 ? -21.483 17.979 -3.141 1.00 61.97 390 VAL A O 1
ATOM 3031 N N . GLU A 1 391 ? -23.528 18.831 -2.850 1.00 65.00 391 GLU A N 1
ATOM 3032 C CA . GLU A 1 391 ? -23.206 20.163 -3.376 1.00 65.00 391 GLU A CA 1
ATOM 3033 C C . GLU A 1 391 ? -22.151 20.896 -2.528 1.00 65.00 391 GLU A C 1
ATOM 3035 O O . GLU A 1 391 ? -21.305 21.593 -3.086 1.00 65.00 391 GLU A O 1
ATOM 3040 N N . ASP A 1 392 ? -22.145 20.723 -1.197 1.00 62.91 392 ASP A N 1
ATOM 3041 C CA . ASP A 1 392 ? -21.086 21.276 -0.334 1.00 62.91 392 ASP A CA 1
ATOM 3042 C C . ASP A 1 392 ? -19.712 20.654 -0.644 1.00 62.91 392 ASP A C 1
ATOM 3044 O O . ASP A 1 392 ? -18.684 21.330 -0.524 1.00 62.91 392 ASP A O 1
ATOM 3048 N N . ILE A 1 393 ? -19.690 19.366 -1.008 1.00 59.47 393 ILE A N 1
ATOM 3049 C CA . ILE A 1 393 ? -18.484 18.615 -1.380 1.00 59.47 393 ILE A CA 1
ATOM 3050 C C . ILE A 1 393 ? -18.021 19.033 -2.780 1.00 59.47 393 ILE A C 1
ATOM 3052 O O . ILE A 1 393 ? -16.862 19.416 -2.949 1.00 59.47 393 ILE A O 1
ATOM 3056 N N . GLU A 1 394 ? -18.924 19.062 -3.763 1.00 52.62 394 GLU A N 1
ATOM 3057 C CA . GLU A 1 394 ? -18.638 19.520 -5.128 1.00 52.62 394 GLU A CA 1
ATOM 3058 C C . GLU A 1 394 ? -18.166 20.980 -5.163 1.00 52.62 394 GLU A C 1
ATOM 3060 O O . GLU A 1 394 ? -17.180 21.288 -5.833 1.00 52.62 394 GLU A O 1
ATOM 3065 N N . GLU A 1 395 ? -18.782 21.889 -4.397 1.00 60.34 395 GLU A N 1
ATOM 3066 C CA . GLU A 1 395 ? -18.302 23.272 -4.276 1.00 60.34 395 GLU A CA 1
ATOM 3067 C C . GLU A 1 395 ? -16.887 23.334 -3.677 1.00 60.34 395 GLU A C 1
ATOM 3069 O O . GLU A 1 395 ? -16.073 24.170 -4.087 1.00 60.34 395 GLU A O 1
ATOM 3074 N N . CYS A 1 396 ? -16.556 22.434 -2.747 1.00 55.34 396 CYS A N 1
ATOM 3075 C CA . CYS A 1 396 ? -15.212 22.345 -2.185 1.00 55.34 396 CYS A CA 1
ATOM 3076 C C . CYS A 1 396 ? -14.186 21.879 -3.226 1.00 55.34 396 CYS A C 1
ATOM 3078 O O . CYS A 1 396 ? -13.143 22.519 -3.362 1.00 55.34 396 CYS A O 1
ATOM 3080 N N . ILE A 1 397 ? -14.503 20.831 -3.995 1.00 44.91 397 ILE A N 1
ATOM 3081 C CA . ILE A 1 397 ? -13.648 20.292 -5.067 1.00 44.91 397 ILE A CA 1
ATOM 3082 C C . ILE A 1 397 ? -13.454 21.334 -6.181 1.00 44.91 397 ILE A C 1
ATOM 3084 O O . ILE A 1 397 ? -12.327 21.610 -6.589 1.00 44.91 397 ILE A O 1
ATOM 3088 N N . VAL A 1 398 ? -14.542 21.940 -6.665 1.00 43.81 398 VAL A N 1
ATOM 3089 C CA . VAL A 1 398 ? -14.536 22.810 -7.855 1.00 43.81 398 VAL A CA 1
ATOM 3090 C C . VAL A 1 398 ? -14.013 24.216 -7.553 1.00 43.81 398 VAL A C 1
ATOM 3092 O O . VAL A 1 398 ? -13.299 24.791 -8.373 1.00 43.81 398 VAL A O 1
ATOM 3095 N N . LYS A 1 399 ? -14.358 24.802 -6.396 1.00 48.44 399 LYS A N 1
ATOM 3096 C CA . LYS A 1 399 ? -13.996 26.196 -6.055 1.00 48.44 399 LYS A CA 1
ATOM 3097 C C . LYS A 1 399 ? -12.879 26.307 -5.014 1.00 48.44 399 LYS A C 1
ATOM 3099 O O . LYS A 1 399 ? -12.459 27.424 -4.702 1.00 48.44 399 LYS A O 1
ATOM 3104 N N . GLY A 1 400 ? -12.429 25.193 -4.428 1.00 41.59 400 GLY A N 1
ATOM 3105 C CA . GLY A 1 400 ? -11.431 25.163 -3.349 1.00 41.59 400 GLY A CA 1
ATOM 3106 C C . GLY A 1 400 ? -11.875 25.868 -2.059 1.00 41.59 400 GLY A C 1
ATOM 3107 O O . GLY A 1 400 ? -11.029 26.266 -1.256 1.00 41.59 400 GLY A O 1
ATOM 3108 N N . LYS A 1 401 ? -13.183 26.126 -1.890 1.00 47.88 401 LYS A N 1
ATOM 3109 C CA . LYS A 1 401 ? -13.732 27.049 -0.878 1.00 47.88 401 LYS A CA 1
ATOM 3110 C C . LYS A 1 401 ? -15.132 26.643 -0.378 1.00 47.88 401 LYS A C 1
ATOM 3112 O O . LYS A 1 401 ? -16.076 27.409 -0.542 1.00 47.88 401 LYS A O 1
ATOM 3117 N N . CYS A 1 402 ? -15.273 25.511 0.316 1.00 60.84 402 CYS A N 1
ATOM 3118 C CA . CYS A 1 402 ? -16.486 25.234 1.106 1.00 60.84 402 CYS A CA 1
ATOM 3119 C C . CYS A 1 402 ? -16.237 25.471 2.601 1.00 60.84 402 CYS A C 1
ATOM 3121 O O . CYS A 1 402 ? -15.527 24.705 3.247 1.00 60.84 402 CYS A O 1
ATOM 3123 N N . LYS A 1 403 ? -16.868 26.498 3.191 1.00 59.88 403 LYS A N 1
ATOM 3124 C CA . LYS A 1 403 ? -16.704 26.823 4.626 1.00 59.88 403 LYS A CA 1
ATOM 3125 C C . LYS A 1 403 ? -17.181 25.706 5.567 1.00 59.88 403 LYS A C 1
ATOM 3127 O O . LYS A 1 403 ? -16.700 25.653 6.701 1.00 59.88 403 LYS A O 1
ATOM 3132 N N . LYS A 1 404 ? -18.121 24.844 5.144 1.00 67.25 404 LYS A N 1
ATOM 3133 C CA . LYS A 1 404 ? -18.584 23.714 5.969 1.00 67.25 404 LYS A CA 1
ATOM 3134 C C . LYS A 1 404 ? -17.452 22.713 6.185 1.00 67.25 404 LYS A C 1
ATOM 3136 O O . LYS A 1 404 ? -17.032 22.516 7.320 1.00 67.25 404 LYS A O 1
ATOM 3141 N N . LEU A 1 405 ? -16.901 22.174 5.101 1.00 61.41 405 LEU A N 1
ATOM 3142 C CA . LEU A 1 405 ? -15.778 21.236 5.155 1.00 61.41 405 LEU A CA 1
ATOM 3143 C C . LEU A 1 405 ? -14.502 21.916 5.666 1.00 61.41 405 LEU A C 1
ATOM 3145 O O . LEU A 1 405 ? -13.813 21.372 6.520 1.00 61.41 405 LEU A O 1
ATOM 3149 N N . SER A 1 406 ? -14.217 23.140 5.210 1.00 52.78 406 SER A N 1
ATOM 3150 C CA . SER A 1 406 ? -12.907 23.757 5.428 1.00 52.78 406 SER A CA 1
ATOM 3151 C C . SER A 1 406 ? -12.722 24.475 6.775 1.00 52.78 406 SER A C 1
ATOM 3153 O O . SER A 1 406 ? -11.629 24.962 7.050 1.00 52.78 406 SER A O 1
ATOM 3155 N N . ILE A 1 407 ? -13.783 24.651 7.573 1.00 59.84 407 ILE A N 1
ATOM 3156 C CA . ILE A 1 407 ? -13.729 25.349 8.876 1.00 59.84 407 ILE A CA 1
ATOM 3157 C C . ILE A 1 407 ? -14.665 24.683 9.888 1.00 59.84 407 ILE A C 1
ATOM 3159 O O . ILE A 1 407 ? -14.253 24.396 11.014 1.00 59.84 407 ILE A O 1
ATOM 3163 N N . ARG A 1 408 ? -15.933 24.449 9.517 1.00 69.00 408 ARG A N 1
ATOM 3164 C CA . ARG A 1 408 ? -16.946 23.960 10.470 1.00 69.00 408 ARG A CA 1
ATOM 3165 C C . ARG A 1 408 ? -16.696 22.509 10.886 1.00 69.00 408 ARG A C 1
ATOM 3167 O O . ARG A 1 408 ? -16.815 22.223 12.071 1.00 69.00 408 ARG A O 1
ATOM 3174 N N . LEU A 1 409 ? -16.288 21.635 9.963 1.00 69.75 409 LEU A N 1
ATOM 3175 C CA . LEU A 1 409 ? -15.993 20.227 10.249 1.00 69.75 409 LEU A CA 1
ATOM 3176 C C . LEU A 1 409 ? -14.846 20.053 11.276 1.00 69.75 409 LEU A C 1
ATOM 3178 O O . LEU A 1 409 ? -15.114 19.467 12.323 1.00 69.75 409 LEU A O 1
ATOM 3182 N N . PRO A 1 410 ? -13.640 20.643 11.119 1.00 67.69 410 PRO A N 1
ATOM 3183 C CA . PRO A 1 410 ? -12.614 20.588 12.171 1.00 67.69 410 PRO A CA 1
ATOM 3184 C C . PRO A 1 410 ? -13.056 21.208 13.494 1.00 67.69 410 PRO A C 1
ATOM 3186 O O . PRO A 1 410 ? -12.778 20.655 14.554 1.00 67.69 410 PRO A O 1
ATOM 3189 N N . SER A 1 411 ? -13.782 22.333 13.447 1.00 71.38 411 SER A N 1
ATOM 3190 C CA . SER A 1 411 ? -14.314 22.976 14.659 1.00 71.38 411 SER A CA 1
ATOM 3191 C C . SER A 1 411 ? -15.269 22.047 15.420 1.00 71.38 411 SER A C 1
ATOM 3193 O O . SER A 1 411 ? -15.271 22.028 16.649 1.00 71.38 411 SER A O 1
ATOM 3195 N N . TRP A 1 412 ? -16.056 21.248 14.695 1.00 76.12 412 TRP A N 1
ATOM 3196 C CA . TRP A 1 412 ? -16.954 20.239 15.250 1.00 76.12 412 TRP A CA 1
ATOM 3197 C C . TRP A 1 412 ? -16.172 19.062 15.853 1.00 76.12 412 TRP A C 1
ATOM 3199 O O . TRP A 1 412 ? -16.456 18.659 16.978 1.00 76.12 412 TRP A O 1
ATOM 3209 N N . CYS A 1 413 ? -15.142 18.555 15.166 1.00 74.88 413 CYS A N 1
ATOM 3210 C CA . CYS A 1 413 ? -14.272 17.479 15.666 1.00 74.88 413 CYS A CA 1
ATOM 3211 C C . CYS A 1 413 ? -13.526 17.879 16.947 1.00 74.88 413 CYS A C 1
ATOM 3213 O O . CYS A 1 413 ? -13.471 17.112 17.909 1.00 74.88 413 CYS A O 1
ATOM 3215 N N . ILE A 1 414 ? -13.015 19.111 16.988 1.00 79.44 414 ILE A N 1
ATOM 3216 C CA . ILE A 1 414 ? -12.380 19.693 18.173 1.00 79.44 414 ILE A CA 1
ATOM 3217 C C . ILE A 1 414 ? -13.401 19.836 19.312 1.00 79.44 414 ILE A C 1
ATOM 3219 O O . ILE A 1 414 ? -13.095 19.457 20.441 1.00 79.44 414 ILE A O 1
ATOM 3223 N N . LEU A 1 415 ? -14.634 20.293 19.040 1.00 80.00 415 LEU A N 1
ATOM 3224 C CA . LEU A 1 415 ? -15.685 20.337 20.065 1.00 80.00 415 LEU A CA 1
ATOM 3225 C C . LEU A 1 415 ? -16.000 18.940 20.630 1.00 80.00 415 LEU A C 1
ATOM 3227 O O . LEU A 1 415 ? -16.156 18.810 21.843 1.00 80.00 415 LEU A O 1
ATOM 3231 N N . GLN A 1 416 ? -16.066 17.895 19.798 1.00 81.31 416 GLN A N 1
ATOM 3232 C CA . GLN A 1 416 ? -16.271 16.531 20.304 1.00 81.31 416 GLN A CA 1
ATOM 3233 C C . GLN A 1 416 ? -15.134 16.073 21.207 1.00 81.31 416 GLN A C 1
ATOM 3235 O O . GLN A 1 416 ? -15.404 15.560 22.290 1.00 81.31 416 GLN A O 1
ATOM 3240 N N . CYS A 1 417 ? -13.881 16.302 20.803 1.00 83.00 417 CYS A N 1
ATOM 3241 C CA . CYS A 1 417 ? -12.713 15.986 21.623 1.00 83.00 417 CYS A CA 1
ATOM 3242 C C . CYS A 1 417 ? -12.812 16.651 23.004 1.00 83.00 417 CYS A C 1
ATOM 3244 O O . CYS A 1 417 ? -12.624 15.990 24.026 1.00 83.00 417 CYS A O 1
ATOM 3246 N N . LEU A 1 418 ? -13.193 17.933 23.053 1.00 81.69 418 LEU A N 1
ATOM 3247 C CA . LEU A 1 418 ? -13.404 18.667 24.303 1.00 81.69 418 LEU A CA 1
ATOM 3248 C C . LEU A 1 418 ? -14.512 18.032 25.157 1.00 81.69 418 LEU A C 1
ATOM 3250 O O . LEU A 1 418 ? -14.269 17.708 26.319 1.00 81.69 418 LEU A O 1
ATOM 3254 N N . LEU A 1 419 ? -15.698 17.790 24.588 1.00 81.62 419 LEU A N 1
ATOM 3255 C CA . LEU A 1 419 ? -16.834 17.190 25.303 1.00 81.62 419 LEU A CA 1
ATOM 3256 C C . LEU A 1 419 ? -16.520 15.773 25.811 1.00 81.62 419 LEU A C 1
ATOM 3258 O O . LEU A 1 419 ? -16.794 15.458 26.967 1.00 81.62 419 LEU A O 1
ATOM 3262 N N . GLN A 1 420 ? -15.888 14.927 24.995 1.00 81.31 420 GLN A N 1
ATOM 3263 C CA . GLN A 1 420 ? -15.484 13.571 25.378 1.00 81.31 420 GLN A CA 1
ATOM 3264 C C . GLN A 1 420 ? -14.398 13.579 26.463 1.00 81.31 420 GLN A C 1
ATOM 3266 O O . GLN A 1 420 ? -14.445 12.754 27.377 1.00 81.31 420 GLN A O 1
ATOM 3271 N N . SER A 1 421 ? -13.463 14.534 26.415 1.00 84.56 421 SER A N 1
ATOM 3272 C CA . SER A 1 421 ? -12.446 14.734 27.460 1.00 84.56 421 SER A CA 1
ATOM 3273 C C . SER A 1 421 ? -13.065 15.176 28.788 1.00 84.56 421 SER A C 1
ATOM 3275 O O . SER A 1 421 ? -12.612 14.754 29.848 1.00 84.56 421 SER A O 1
ATOM 3277 N N . VAL A 1 422 ? -14.109 16.011 28.747 1.00 83.12 422 VAL A N 1
ATOM 3278 C CA . VAL A 1 422 ? -14.879 16.407 29.937 1.00 83.12 422 VAL A CA 1
ATOM 3279 C C . VAL A 1 422 ? -15.665 15.219 30.500 1.00 83.12 422 VAL A C 1
ATOM 3281 O O . VAL A 1 422 ? -15.572 14.956 31.695 1.00 83.12 422 VAL A O 1
ATOM 3284 N N . LYS A 1 423 ? -16.385 14.459 29.660 1.00 81.19 423 LYS A N 1
ATOM 3285 C CA . LYS A 1 423 ? -17.164 13.282 30.099 1.00 81.19 423 LYS A CA 1
ATOM 3286 C C . LYS A 1 423 ? -16.303 12.131 30.625 1.00 81.19 423 LYS A C 1
ATOM 3288 O O . LYS A 1 423 ? -16.750 11.406 31.504 1.00 81.19 423 LYS A O 1
ATOM 3293 N N . SER A 1 424 ? -15.086 11.969 30.103 1.00 76.44 424 SER A N 1
ATOM 3294 C CA . SER A 1 424 ? -14.122 10.954 30.566 1.00 76.44 424 SER A CA 1
ATOM 3295 C C . SER A 1 424 ? -13.348 11.379 31.827 1.00 76.44 424 SER A C 1
ATOM 3297 O O . SER A 1 424 ? -12.482 10.635 32.271 1.00 76.44 424 SER A O 1
ATOM 3299 N N . ASP A 1 425 ? -13.599 12.588 32.343 1.00 78.50 425 ASP A N 1
ATOM 3300 C CA . ASP A 1 425 ? -12.870 13.263 33.430 1.00 78.50 425 ASP A CA 1
ATOM 3301 C C . ASP A 1 425 ? -11.330 13.205 33.335 1.00 78.50 425 ASP A C 1
ATOM 3303 O O . ASP A 1 425 ? -10.619 13.180 34.338 1.00 78.50 425 ASP A O 1
ATOM 3307 N N . THR A 1 426 ? -10.789 13.224 32.113 1.00 78.38 426 THR A N 1
ATOM 3308 C CA . THR A 1 426 ? -9.337 13.191 31.876 1.00 78.38 426 THR A CA 1
ATOM 3309 C C . THR A 1 426 ? -8.659 14.473 32.364 1.00 78.38 426 THR A C 1
ATOM 3311 O O . THR A 1 426 ? -9.312 15.503 32.586 1.00 78.38 426 THR A O 1
ATOM 3314 N N . TYR A 1 427 ? -7.330 14.480 32.455 1.00 75.19 427 TYR A N 1
ATOM 3315 C CA . TYR A 1 427 ? -6.553 15.694 32.705 1.00 75.19 427 TYR A CA 1
ATOM 3316 C C . TYR A 1 427 ? -6.351 16.478 31.394 1.00 75.19 427 TYR A C 1
ATOM 3318 O O . TYR A 1 427 ? -6.813 17.613 31.263 1.00 75.19 427 TYR A O 1
ATOM 3326 N N . GLY A 1 428 ? -5.795 15.833 30.370 1.00 80.19 428 GLY A N 1
ATOM 3327 C CA . GLY A 1 428 ? -5.540 16.352 29.025 1.00 80.19 428 GLY A CA 1
ATOM 3328 C C . GLY A 1 428 ? -6.685 16.187 28.013 1.00 80.19 428 GLY A C 1
ATOM 3329 O O . GLY A 1 428 ? -7.814 15.834 28.362 1.00 80.19 428 GLY A O 1
ATOM 3330 N N . LEU A 1 429 ? -6.405 16.451 26.736 1.00 81.06 429 LEU A N 1
ATOM 3331 C CA . LEU A 1 429 ? -7.326 16.198 25.622 1.00 81.06 429 LEU A CA 1
ATOM 3332 C C . LEU A 1 429 ? -7.278 14.713 25.246 1.00 81.06 429 LEU A C 1
ATOM 3334 O O . LEU A 1 429 ? -6.226 14.197 24.878 1.00 81.06 429 LEU A O 1
ATOM 3338 N N . ARG A 1 430 ? -8.410 14.012 25.323 1.00 79.50 430 ARG A N 1
ATOM 3339 C CA . ARG A 1 430 ? -8.515 12.617 24.893 1.00 79.50 430 ARG A CA 1
ATOM 3340 C C . ARG A 1 430 ? -8.594 12.567 23.369 1.00 79.50 430 ARG A C 1
ATOM 3342 O O . ARG A 1 430 ? -9.581 13.003 22.778 1.00 79.50 430 ARG A O 1
ATOM 3349 N N . ILE A 1 431 ? -7.522 12.074 22.759 1.00 74.56 431 ILE A N 1
ATOM 3350 C CA . ILE A 1 431 ? -7.327 12.007 21.309 1.00 74.56 431 ILE A CA 1
ATOM 3351 C C . ILE A 1 431 ? -7.792 10.641 20.790 1.00 74.56 431 ILE A C 1
ATOM 3353 O O . ILE A 1 431 ? -8.584 10.573 19.853 1.00 74.56 431 ILE A O 1
ATOM 3357 N N . SER A 1 432 ? -7.408 9.555 21.456 1.00 66.75 432 SER A N 1
ATOM 3358 C CA . SER A 1 432 ? -7.975 8.221 21.223 1.00 66.75 432 SER A CA 1
ATOM 3359 C C . SER A 1 432 ? -8.348 7.555 22.547 1.00 66.75 432 SER A C 1
ATOM 3361 O O . SER A 1 432 ? -8.173 8.140 23.620 1.00 66.75 432 SER A O 1
ATOM 3363 N N . ASP A 1 433 ? -8.874 6.331 22.492 1.00 57.91 433 ASP A N 1
ATOM 3364 C CA . ASP A 1 433 ? -9.240 5.604 23.707 1.00 57.91 433 ASP A CA 1
ATOM 3365 C C . ASP A 1 433 ? -8.038 5.328 24.626 1.00 57.91 433 ASP A C 1
ATOM 3367 O O . ASP A 1 433 ? -8.222 5.311 25.843 1.00 57.91 433 ASP A O 1
ATOM 3371 N N . GLU A 1 434 ? -6.832 5.223 24.057 1.00 54.53 434 GLU A N 1
ATOM 3372 C CA . GLU A 1 434 ? -5.565 4.934 24.749 1.00 54.53 434 GLU A CA 1
ATOM 3373 C C . GLU A 1 434 ? -4.608 6.143 24.829 1.00 54.53 434 GLU A C 1
ATOM 3375 O O . GLU A 1 434 ? -3.655 6.123 25.606 1.00 54.53 434 GLU A O 1
ATOM 3380 N N . VAL A 1 435 ? -4.839 7.212 24.050 1.00 69.44 435 VAL A N 1
ATOM 3381 C CA . VAL A 1 435 ? -3.945 8.383 23.981 1.00 69.44 435 VAL A CA 1
ATOM 3382 C C . VAL A 1 435 ? -4.607 9.634 24.559 1.00 69.44 435 VAL A C 1
ATOM 3384 O O . VAL A 1 435 ? -5.472 10.267 23.943 1.00 69.44 435 VAL A O 1
ATOM 3387 N N . GLU A 1 436 ? -4.122 10.035 25.733 1.00 79.31 436 GLU A N 1
ATOM 3388 C CA . GLU A 1 436 ? -4.422 11.311 26.379 1.00 79.31 436 GLU A CA 1
ATOM 3389 C C . GLU A 1 436 ? -3.285 12.314 26.140 1.00 79.31 436 GLU A C 1
ATOM 3391 O O . GLU A 1 436 ? -2.130 12.076 26.496 1.00 79.31 436 GLU A O 1
ATOM 3396 N N . LEU A 1 437 ? -3.610 13.457 25.543 1.00 77.06 437 LEU A N 1
ATOM 3397 C CA . LEU A 1 437 ? -2.664 14.513 25.213 1.00 77.06 437 LEU A CA 1
ATOM 3398 C C . LEU A 1 437 ? -2.636 15.582 26.313 1.00 77.06 437 LEU A C 1
ATOM 3400 O O . LEU A 1 437 ? -3.605 16.302 26.552 1.00 77.06 437 LEU A O 1
ATOM 3404 N N . THR A 1 438 ? -1.488 15.695 26.966 1.00 74.69 438 THR A N 1
ATOM 3405 C CA . THR A 1 438 ? -1.219 16.547 28.127 1.00 74.69 438 THR A CA 1
ATOM 3406 C C . THR A 1 438 ? -0.027 17.465 27.854 1.00 74.69 438 THR A C 1
ATOM 3408 O O . THR A 1 438 ? 0.794 17.202 26.972 1.00 74.69 438 THR A O 1
ATOM 3411 N N . ASN A 1 439 ? 0.153 18.476 28.706 1.00 67.12 439 ASN A N 1
ATOM 3412 C CA . ASN A 1 439 ? 1.309 19.384 28.691 1.00 67.12 439 ASN A CA 1
ATOM 3413 C C . ASN A 1 439 ? 2.676 18.666 28.823 1.00 67.12 439 ASN A C 1
ATOM 3415 O O . ASN A 1 439 ? 3.722 19.294 28.666 1.00 67.12 439 ASN A O 1
ATOM 3419 N N . PHE A 1 440 ? 2.691 17.368 29.156 1.00 61.47 440 PHE A N 1
ATOM 3420 C CA . PHE A 1 440 ? 3.906 16.578 29.367 1.00 61.47 440 PHE A CA 1
ATOM 3421 C C . PHE A 1 440 ? 4.310 15.719 28.157 1.00 61.47 440 PHE A C 1
ATOM 3423 O O . PHE A 1 440 ? 5.497 15.408 28.022 1.00 61.47 440 PHE A O 1
ATOM 3430 N N . ASN A 1 441 ? 3.365 15.347 27.282 1.00 67.38 441 ASN A N 1
ATOM 3431 C CA . ASN A 1 441 ? 3.602 14.432 26.154 1.00 67.38 441 ASN A CA 1
ATOM 3432 C C . ASN A 1 441 ? 3.324 15.028 24.761 1.00 67.38 441 ASN A C 1
ATOM 3434 O O . ASN A 1 441 ? 3.645 14.372 23.770 1.00 67.38 441 ASN A O 1
ATOM 3438 N N . TRP A 1 442 ? 2.788 16.248 24.653 1.00 71.44 442 TRP A N 1
ATOM 3439 C CA . TRP A 1 442 ? 2.583 16.904 23.356 1.00 71.44 442 TRP A CA 1
ATOM 3440 C C . TRP A 1 442 ? 3.898 17.386 22.692 1.00 71.44 442 TRP A C 1
ATOM 3442 O O . TRP A 1 442 ? 4.921 17.535 23.376 1.00 71.44 442 TRP A O 1
ATOM 3452 N N . PRO A 1 443 ? 3.916 17.648 21.366 1.00 64.25 443 PRO A N 1
ATOM 3453 C CA . PRO A 1 443 ? 5.078 18.201 20.677 1.00 64.25 443 PRO A CA 1
ATOM 3454 C C . PRO A 1 443 ? 5.467 19.575 21.225 1.00 64.25 443 PRO A C 1
ATOM 3456 O O . PRO A 1 443 ? 4.624 20.455 21.352 1.00 64.25 443 PRO A O 1
ATOM 3459 N N . ARG A 1 444 ? 6.764 19.800 21.457 1.00 55.97 444 ARG A N 1
ATOM 3460 C CA . ARG A 1 444 ? 7.317 21.098 21.903 1.00 55.97 444 ARG A CA 1
ATOM 3461 C C . ARG A 1 444 ? 7.546 22.091 20.755 1.00 55.97 444 ARG A C 1
ATOM 3463 O O . ARG A 1 444 ? 8.534 22.824 20.749 1.00 55.97 444 ARG A O 1
ATOM 3470 N N . ASP A 1 445 ? 6.685 22.038 19.748 1.00 58.41 445 ASP A N 1
ATOM 3471 C CA . ASP A 1 445 ? 6.685 22.978 18.633 1.00 58.41 445 ASP A CA 1
ATOM 3472 C C . ASP A 1 445 ? 5.710 24.117 18.958 1.00 58.41 445 ASP A C 1
ATOM 3474 O O . ASP A 1 445 ? 4.590 23.875 19.412 1.00 58.41 445 ASP A O 1
ATOM 3478 N N . LYS A 1 446 ? 6.125 25.363 18.704 1.00 48.88 446 LYS A N 1
ATOM 3479 C CA . LYS A 1 446 ? 5.338 26.562 19.025 1.00 48.88 446 LYS A CA 1
ATOM 3480 C C . LYS A 1 446 ? 3.949 26.568 18.385 1.00 48.88 446 LYS A C 1
ATOM 3482 O O . LYS A 1 446 ? 3.036 27.160 18.955 1.00 48.88 446 LYS A O 1
ATOM 3487 N N . VAL A 1 447 ? 3.774 25.929 17.225 1.00 46.97 447 VAL A N 1
ATOM 3488 C CA . VAL A 1 447 ? 2.464 25.803 16.566 1.00 46.97 447 VAL A CA 1
ATOM 3489 C C . VAL A 1 447 ? 1.505 24.981 17.429 1.00 46.97 447 VAL A C 1
ATOM 3491 O O . VAL A 1 447 ? 0.330 25.318 17.542 1.00 46.97 447 VAL A O 1
ATOM 3494 N N . PHE A 1 448 ? 2.004 23.931 18.081 1.00 55.72 448 PHE A N 1
ATOM 3495 C CA . PHE A 1 448 ? 1.200 23.062 18.933 1.00 55.72 448 PHE A CA 1
ATOM 3496 C C . PHE A 1 448 ? 0.935 23.679 20.304 1.00 55.72 448 PHE A C 1
ATOM 3498 O O . PHE A 1 448 ? -0.204 23.612 20.760 1.00 55.72 448 PHE A O 1
ATOM 3505 N N . ASP A 1 449 ? 1.906 24.369 20.908 1.00 56.38 449 ASP A N 1
ATOM 3506 C CA . ASP A 1 449 ? 1.662 25.141 22.136 1.00 56.38 449 ASP A CA 1
ATOM 3507 C C . ASP A 1 449 ? 0.571 26.218 21.916 1.00 56.38 449 ASP A C 1
ATOM 3509 O O . ASP A 1 449 ? -0.333 26.363 22.744 1.00 56.38 449 ASP A O 1
ATOM 3513 N N . TRP A 1 450 ? 0.591 26.916 20.767 1.00 52.03 450 TRP A N 1
ATOM 3514 C CA . TRP A 1 450 ? -0.407 27.936 20.397 1.00 52.03 450 TRP A CA 1
ATOM 3515 C C . TRP A 1 450 ? -1.821 27.366 20.179 1.00 52.03 450 TRP A C 1
ATOM 3517 O O . TRP A 1 450 ? -2.805 28.030 20.501 1.00 52.03 450 TRP A O 1
ATOM 3527 N N . ILE A 1 451 ? -1.944 26.138 19.661 1.00 58.62 451 ILE A N 1
ATOM 3528 C CA . ILE A 1 451 ? -3.243 25.493 19.399 1.00 58.62 451 ILE A CA 1
ATOM 3529 C C . ILE A 1 451 ? -3.786 24.780 20.646 1.00 58.62 451 ILE A C 1
ATOM 3531 O O . ILE A 1 451 ? -4.961 24.925 20.984 1.00 58.62 451 ILE A O 1
ATOM 3535 N N . LEU A 1 452 ? -2.960 23.988 21.330 1.00 66.94 452 LEU A N 1
ATOM 3536 C CA . LEU A 1 452 ? -3.408 23.024 22.342 1.00 66.94 452 LEU A CA 1
ATOM 3537 C C . LEU A 1 452 ? -3.624 23.658 23.723 1.00 66.94 452 LEU A C 1
ATOM 3539 O O . LEU A 1 452 ? -4.557 23.271 24.431 1.00 66.94 452 LEU A O 1
ATOM 3543 N N . GLY A 1 453 ? -2.820 24.663 24.090 1.00 65.38 453 GLY A N 1
ATOM 3544 C CA . GLY A 1 453 ? -2.973 25.405 25.347 1.00 65.38 453 GLY A CA 1
ATOM 3545 C C . GLY A 1 453 ? -4.367 26.030 25.507 1.00 65.38 453 GLY A C 1
ATOM 3546 O O . GLY A 1 453 ? -5.054 25.734 26.491 1.00 65.38 453 GLY A O 1
ATOM 3547 N N . PRO A 1 454 ? -4.852 26.825 24.532 1.00 69.38 454 PRO A N 1
ATOM 3548 C CA . PRO A 1 454 ? -6.209 27.367 24.553 1.00 69.38 454 PRO A CA 1
ATOM 3549 C C . PRO A 1 454 ? -7.305 26.294 24.598 1.00 69.38 454 PRO A C 1
ATOM 3551 O O . PRO A 1 454 ? -8.314 26.489 25.274 1.00 69.38 454 PRO A O 1
ATOM 3554 N N . LEU A 1 455 ? -7.116 25.146 23.935 1.00 73.75 455 LEU A N 1
ATOM 3555 C CA . LEU A 1 455 ? -8.101 24.058 23.943 1.00 73.75 455 LEU A CA 1
ATOM 3556 C C . LEU A 1 455 ? -8.262 23.420 25.329 1.00 73.75 455 LEU A C 1
ATOM 3558 O O . LEU A 1 455 ? -9.392 23.157 25.736 1.00 73.75 455 LEU A O 1
ATOM 3562 N N . LEU A 1 456 ? -7.186 23.248 26.102 1.00 71.75 456 LEU A N 1
ATOM 3563 C CA . LEU A 1 456 ? -7.299 22.804 27.498 1.00 71.75 456 LEU A CA 1
ATOM 3564 C C . LEU A 1 456 ? -8.040 23.822 28.378 1.00 71.75 456 LEU A C 1
ATOM 3566 O O . LEU A 1 456 ? -8.852 23.435 29.217 1.00 71.75 456 LEU A O 1
ATOM 3570 N N . ILE A 1 457 ? -7.836 25.123 28.159 1.00 70.31 457 ILE A N 1
ATOM 3571 C CA . ILE A 1 457 ? -8.583 26.167 28.880 1.00 70.31 457 ILE A CA 1
ATOM 3572 C C . ILE A 1 457 ? -10.080 26.090 28.539 1.00 70.31 457 ILE A C 1
ATOM 3574 O O . ILE A 1 457 ? -10.918 26.149 29.442 1.00 70.31 457 ILE A O 1
ATOM 3578 N N . ILE A 1 458 ? -10.424 25.903 27.260 1.00 68.69 458 ILE A N 1
ATOM 3579 C CA . ILE A 1 458 ? -11.815 25.728 26.812 1.00 68.69 458 ILE A CA 1
ATOM 3580 C C . ILE A 1 458 ? -12.415 24.446 27.408 1.00 68.69 458 ILE A C 1
ATOM 3582 O O . ILE A 1 458 ? -13.553 24.477 27.873 1.00 68.69 458 ILE A O 1
ATOM 3586 N N . LYS A 1 459 ? -11.658 23.342 27.487 1.00 80.56 459 LYS A N 1
ATOM 3587 C CA . LYS A 1 459 ? -12.091 22.101 28.156 1.00 80.56 459 LYS A CA 1
ATOM 3588 C C . LYS A 1 459 ? -12.508 22.366 29.607 1.00 80.56 459 LYS A C 1
ATOM 3590 O O . LYS A 1 459 ? -13.597 21.960 30.007 1.00 80.56 459 LYS A O 1
ATOM 3595 N N . GLU A 1 460 ? -11.697 23.087 30.384 1.00 76.25 460 GLU A N 1
ATOM 3596 C CA . GLU A 1 460 ? -12.038 23.425 31.776 1.00 76.25 460 GLU A CA 1
ATOM 3597 C C . GLU A 1 460 ? -13.223 24.395 31.896 1.00 76.25 460 GLU A C 1
ATOM 3599 O O . GLU A 1 460 ? -13.979 24.336 32.869 1.00 76.25 460 GLU A O 1
ATOM 3604 N N . GLN A 1 461 ? -13.418 25.288 30.922 1.00 71.12 461 GLN A N 1
ATOM 3605 C CA . GLN A 1 461 ? -14.600 26.155 30.862 1.00 71.12 461 GLN A CA 1
ATOM 3606 C C . GLN A 1 461 ? -15.869 25.337 30.579 1.00 71.12 461 GLN A C 1
ATOM 3608 O O . GLN A 1 461 ? -16.855 25.475 31.300 1.00 71.12 461 GLN A O 1
ATOM 3613 N N . VAL A 1 462 ? -15.824 24.421 29.608 1.00 73.44 462 VAL A N 1
ATOM 3614 C CA . VAL A 1 462 ? -16.928 23.504 29.280 1.00 73.44 462 VAL A CA 1
ATOM 3615 C C . VAL A 1 462 ? -17.239 22.563 30.453 1.00 73.44 462 VAL A C 1
ATOM 3617 O O . VAL A 1 462 ? -18.409 22.407 30.800 1.00 73.44 462 VAL A O 1
ATOM 3620 N N . ARG A 1 463 ? -16.221 22.026 31.150 1.00 78.50 463 ARG A N 1
ATOM 3621 C CA . ARG A 1 463 ? -16.388 21.230 32.386 1.00 78.50 463 ARG A CA 1
ATOM 3622 C C . ARG A 1 463 ? -17.169 21.995 33.459 1.00 78.50 463 ARG A C 1
ATOM 3624 O O . ARG A 1 463 ? -18.067 21.436 34.083 1.00 78.50 463 ARG A O 1
ATOM 3631 N N . LYS A 1 464 ? -16.860 23.281 33.662 1.00 74.75 464 LYS A N 1
ATOM 3632 C CA . LYS A 1 464 ? -17.537 24.140 34.655 1.00 74.75 464 LYS A CA 1
ATOM 3633 C C . LYS A 1 464 ? -18.980 24.492 34.293 1.00 74.75 464 LYS A C 1
ATOM 3635 O O . LYS A 1 464 ? -19.748 24.808 35.195 1.00 74.75 464 LYS A O 1
ATOM 3640 N N . LEU A 1 465 ? -19.344 24.449 33.012 1.00 71.75 465 LEU A N 1
ATOM 3641 C CA . LEU A 1 465 ? -20.691 24.788 32.543 1.00 71.75 465 LEU A CA 1
ATOM 3642 C C . LEU A 1 465 ? -21.701 23.641 32.679 1.00 71.75 465 LEU A C 1
ATOM 3644 O O . LEU A 1 465 ? -22.894 23.912 32.587 1.00 71.75 465 LEU A O 1
ATOM 3648 N N . GLN A 1 466 ? -21.241 22.403 32.917 1.00 73.31 466 GLN A N 1
ATOM 3649 C CA . GLN A 1 466 ? -22.082 21.215 33.147 1.00 73.31 466 GLN A CA 1
ATOM 3650 C C . GLN A 1 466 ? -23.222 21.069 32.121 1.00 73.31 466 GLN A C 1
ATOM 3652 O O . GLN A 1 466 ? -24.389 20.911 32.482 1.00 73.31 466 GLN A O 1
ATOM 3657 N N . LEU A 1 467 ? -22.871 21.153 30.833 1.00 74.19 467 LEU A N 1
ATOM 3658 C CA . LEU A 1 467 ? -23.831 21.077 29.732 1.00 74.19 467 LEU A CA 1
ATOM 3659 C C . LEU A 1 467 ? -24.612 19.755 29.761 1.00 74.19 467 LEU A C 1
ATOM 3661 O O . LEU A 1 467 ? -24.040 18.671 29.881 1.00 74.19 467 LEU A O 1
ATOM 3665 N N . LYS A 1 468 ? -25.930 19.852 29.600 1.00 75.38 468 LYS A N 1
ATOM 3666 C CA . LYS A 1 468 ? -26.833 18.717 29.392 1.00 75.38 468 LYS A CA 1
ATOM 3667 C C . LYS A 1 468 ? -26.710 18.208 27.952 1.00 75.38 468 LYS A C 1
ATOM 3669 O O . LYS A 1 468 ? -26.348 18.947 27.039 1.00 75.38 468 LYS A O 1
ATOM 3674 N N . GLU A 1 469 ? -27.080 16.953 27.707 1.00 71.44 469 GLU A N 1
ATOM 3675 C CA . GLU A 1 469 ? -26.919 16.322 26.384 1.00 71.44 469 GLU A CA 1
ATOM 3676 C C . GLU A 1 469 ? -27.687 17.033 25.253 1.00 71.44 469 GLU A C 1
ATOM 3678 O O . GLU A 1 469 ? -27.229 17.063 24.110 1.00 71.44 469 GLU A O 1
ATOM 3683 N N . ASN A 1 470 ? -28.822 17.664 25.568 1.00 67.12 470 ASN A N 1
ATOM 3684 C CA . ASN A 1 470 ? -29.576 18.494 24.626 1.00 67.12 470 ASN A CA 1
ATOM 3685 C C . ASN A 1 470 ? -28.870 19.827 24.302 1.00 67.12 470 ASN A C 1
ATOM 3687 O O . ASN A 1 470 ? -28.941 20.287 23.162 1.00 67.12 470 ASN A O 1
ATOM 3691 N N . GLU A 1 471 ? -28.157 20.421 25.263 1.00 68.00 471 GLU A N 1
ATOM 3692 C CA . GLU A 1 471 ? -27.322 21.613 25.056 1.00 68.00 471 GLU A CA 1
ATOM 3693 C C . GLU A 1 471 ? -26.092 21.271 24.195 1.00 68.00 471 GLU A C 1
ATOM 3695 O O . GLU A 1 471 ? -25.800 21.978 23.229 1.00 68.00 471 GLU A O 1
ATOM 3700 N N . GLU A 1 472 ? -25.425 20.138 24.459 1.00 72.88 472 GLU A N 1
ATOM 3701 C CA . GLU A 1 472 ? -24.328 19.630 23.617 1.00 72.88 472 GLU A CA 1
ATOM 3702 C C . GLU A 1 472 ? -24.770 19.394 22.167 1.00 72.88 472 GLU A C 1
ATOM 3704 O O . GLU A 1 472 ? -24.086 19.801 21.223 1.00 72.88 472 GLU A O 1
ATOM 3709 N N . ALA A 1 473 ? -25.919 18.738 21.976 1.00 68.94 473 ALA A N 1
ATOM 3710 C CA . ALA A 1 473 ? -26.481 18.473 20.655 1.00 68.94 473 ALA A CA 1
ATOM 3711 C C . ALA A 1 473 ? -26.812 19.770 19.899 1.00 68.94 473 ALA A C 1
ATOM 3713 O O . ALA A 1 473 ? -26.586 19.853 18.688 1.00 68.94 473 ALA A O 1
ATOM 3714 N N . CYS A 1 474 ? -27.292 20.801 20.600 1.00 65.50 474 CYS A N 1
ATOM 3715 C CA . CYS A 1 474 ? -27.541 22.106 19.998 1.00 65.50 474 CYS A CA 1
ATOM 3716 C C . CYS A 1 474 ? -26.237 22.813 19.594 1.00 65.50 474 CYS A C 1
ATOM 3718 O O . CYS A 1 474 ? -26.113 23.260 18.453 1.00 65.50 474 CYS A O 1
ATOM 3720 N N . LEU A 1 475 ? -25.231 22.839 20.476 1.00 69.19 475 LEU A N 1
ATOM 3721 C CA . LEU A 1 475 ? -23.926 23.455 20.207 1.00 69.19 475 LEU A CA 1
ATOM 3722 C C . LEU A 1 475 ? -23.231 22.822 18.983 1.00 69.19 475 LEU A C 1
ATOM 3724 O O . LEU A 1 475 ? -22.697 23.531 18.126 1.00 69.19 475 LEU A O 1
ATOM 3728 N N . ARG A 1 476 ? -23.324 21.492 18.841 1.00 71.06 476 ARG A N 1
ATOM 3729 C CA . ARG A 1 476 ? -22.855 20.741 17.659 1.00 71.06 476 ARG A CA 1
ATOM 3730 C C . ARG A 1 476 ? -23.566 21.175 16.368 1.00 71.06 476 ARG A C 1
ATOM 3732 O O . ARG A 1 476 ? -22.900 21.394 15.355 1.00 71.06 476 ARG A O 1
ATOM 3739 N N . LYS A 1 477 ? -24.896 21.342 16.391 1.00 66.69 477 LYS A N 1
ATOM 3740 C CA . LYS A 1 477 ? -25.677 21.824 15.231 1.00 66.69 477 LYS A CA 1
ATOM 3741 C C . LYS A 1 477 ? -25.363 23.283 14.881 1.00 66.69 477 LYS A C 1
ATOM 3743 O O . LYS A 1 477 ? -25.220 23.604 13.701 1.00 66.69 477 LYS A O 1
ATOM 3748 N N . LEU A 1 478 ? -25.196 24.151 15.880 1.00 66.25 478 LEU A N 1
ATOM 3749 C CA . LEU A 1 478 ? -24.872 25.573 15.703 1.00 66.25 478 LEU A CA 1
ATOM 3750 C C . LEU A 1 478 ? -23.548 25.790 14.957 1.00 66.25 478 LEU A C 1
ATOM 3752 O O . LEU A 1 478 ? -23.514 26.583 14.015 1.00 66.25 478 LEU A O 1
ATOM 3756 N N . ILE A 1 479 ? -22.488 25.048 15.306 1.00 68.31 479 ILE A N 1
ATOM 3757 C CA . ILE A 1 479 ? -21.188 25.115 14.608 1.00 68.31 479 ILE A CA 1
ATOM 3758 C C . ILE A 1 479 ? -21.329 24.805 13.114 1.00 68.31 479 ILE A C 1
ATOM 3760 O O . ILE A 1 479 ? -20.669 25.438 12.286 1.00 68.31 479 ILE A O 1
ATOM 3764 N N . LEU A 1 480 ? -22.175 23.831 12.768 1.00 66.56 480 LEU A N 1
ATOM 3765 C CA . LEU A 1 480 ? -22.242 23.265 11.425 1.00 66.56 480 LEU A CA 1
ATOM 3766 C C . LEU A 1 480 ? -23.254 23.965 10.508 1.00 66.56 480 LEU A C 1
ATOM 3768 O O . LEU A 1 480 ? -22.978 24.129 9.318 1.00 66.56 480 LEU A O 1
ATOM 3772 N N . ILE A 1 481 ? -24.386 24.422 11.049 1.00 62.62 481 ILE A N 1
ATOM 3773 C CA . ILE A 1 481 ? -25.492 25.032 10.293 1.00 62.62 481 ILE A CA 1
ATOM 3774 C C . ILE A 1 481 ? -25.413 26.566 10.334 1.00 62.62 481 ILE A C 1
ATOM 3776 O O . ILE A 1 481 ? -25.451 27.216 9.284 1.00 62.62 481 ILE A O 1
ATOM 3780 N N . GLY A 1 482 ? -25.239 27.151 11.524 1.00 57.47 482 GLY A N 1
ATOM 3781 C CA . GLY A 1 482 ? -25.489 28.570 11.791 1.00 57.47 482 GLY A CA 1
ATOM 3782 C C . GLY A 1 482 ? -24.703 29.537 10.901 1.00 57.47 482 GLY A C 1
ATOM 3783 O O . GLY A 1 482 ? -23.482 29.429 10.747 1.00 57.47 482 GLY A O 1
ATOM 3784 N N . LYS A 1 483 ? -25.386 30.537 10.326 1.00 52.34 483 LYS A N 1
ATOM 3785 C CA . LYS A 1 483 ? -24.718 31.675 9.660 1.00 52.34 483 LYS A CA 1
ATOM 3786 C C . LYS A 1 483 ? -23.916 32.505 10.677 1.00 52.34 483 LYS A C 1
ATOM 3788 O O . LYS A 1 483 ? -22.829 32.985 10.342 1.00 52.34 483 LYS A O 1
ATOM 3793 N N . ASN A 1 484 ? -24.383 32.531 11.931 1.00 51.28 484 ASN A N 1
ATOM 3794 C CA . ASN A 1 484 ? -23.748 33.163 13.089 1.00 51.28 484 ASN A CA 1
ATOM 3795 C C . ASN A 1 484 ? -23.556 34.674 12.893 1.00 51.28 484 ASN A C 1
ATOM 3797 O O . ASN A 1 484 ? -22.527 35.247 13.257 1.00 51.28 484 ASN A O 1
ATOM 3801 N N . GLU A 1 485 ? -24.546 35.318 12.278 1.00 42.84 485 GLU A N 1
ATOM 3802 C CA . GLU A 1 485 ? -24.557 36.755 12.013 1.00 42.84 485 GLU A CA 1
ATOM 3803 C C . GLU A 1 485 ? -25.403 37.514 13.040 1.00 42.84 485 GLU A C 1
ATOM 3805 O O . GLU A 1 485 ? -25.080 38.671 13.315 1.00 42.84 485 GLU A O 1
ATOM 3810 N N . LYS A 1 486 ? -26.436 36.881 13.624 1.00 47.06 486 LYS A N 1
ATOM 3811 C CA . LYS A 1 486 ? -27.353 37.508 14.597 1.00 47.06 486 LYS A CA 1
ATOM 3812 C C . LYS A 1 486 ? -27.823 36.560 15.720 1.00 47.06 486 LYS A C 1
ATOM 3814 O O . LYS A 1 486 ? -27.839 35.347 15.518 1.00 47.06 486 LYS A O 1
ATOM 3819 N N . PRO A 1 487 ? -28.257 37.082 16.888 1.00 42.41 487 PRO A N 1
ATOM 3820 C CA . PRO A 1 487 ? -28.853 36.282 17.971 1.00 42.41 487 PRO A CA 1
ATOM 3821 C C . PRO A 1 487 ? -30.141 35.530 17.594 1.00 42.41 487 PRO A C 1
ATOM 3823 O O . PRO A 1 487 ? -30.452 34.513 18.218 1.00 42.41 487 PRO A O 1
ATOM 3826 N N . GLU A 1 488 ? -30.863 36.017 16.582 1.00 49.31 488 GLU A N 1
ATOM 3827 C CA . GLU A 1 488 ? -32.072 35.388 16.028 1.00 49.31 488 GLU A CA 1
ATOM 3828 C C . GLU A 1 488 ? -31.771 34.114 15.205 1.00 49.31 488 GLU A C 1
ATOM 3830 O O . GLU A 1 488 ? -32.632 33.248 15.084 1.00 49.31 488 GLU A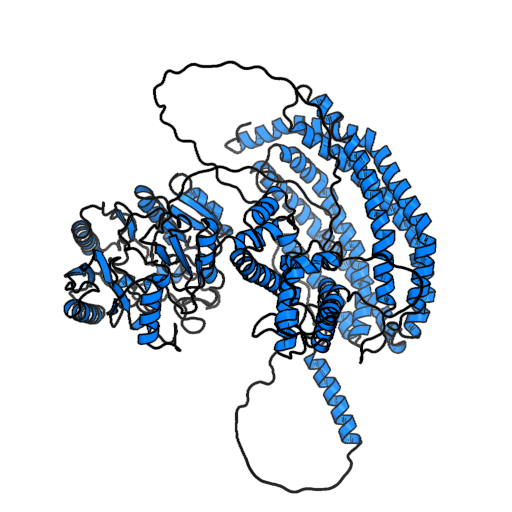 O 1
ATOM 3835 N N . ASP A 1 489 ? -30.534 33.930 14.710 1.00 48.62 489 ASP A N 1
ATOM 3836 C CA . ASP A 1 489 ? -30.114 32.722 13.963 1.00 48.62 489 ASP A CA 1
ATOM 3837 C C . ASP A 1 489 ? -30.220 31.428 14.811 1.00 48.62 489 ASP A C 1
ATOM 3839 O O . ASP A 1 489 ? -30.101 30.319 14.292 1.00 48.62 489 ASP A O 1
ATOM 3843 N N . TRP A 1 490 ? -30.396 31.563 16.129 1.00 49.06 490 TRP A N 1
ATOM 3844 C CA . TRP A 1 490 ? -30.517 30.462 17.090 1.00 49.06 490 TRP A CA 1
ATOM 3845 C C . TRP A 1 490 ? -31.917 29.838 17.110 1.00 49.06 490 TRP A C 1
ATOM 3847 O O . TRP A 1 490 ? -32.061 28.677 17.493 1.00 49.06 490 TRP A O 1
ATOM 3857 N N . ASP A 1 491 ? -32.941 30.593 16.708 1.00 51.75 491 ASP A N 1
ATOM 3858 C CA . ASP A 1 491 ? -34.339 30.160 16.779 1.00 51.75 491 ASP A CA 1
ATOM 3859 C C . ASP A 1 491 ? -34.695 29.179 15.640 1.00 51.75 491 ASP A C 1
ATOM 3861 O O . ASP A 1 491 ? -35.551 28.313 15.807 1.00 51.75 491 ASP A O 1
ATOM 3865 N N . GLU A 1 492 ? -33.961 29.218 14.518 1.00 49.31 492 GLU A N 1
ATOM 3866 C CA . GLU A 1 492 ? -34.111 28.278 13.390 1.00 49.31 492 GLU A CA 1
ATOM 3867 C C . GLU A 1 492 ? -33.543 26.866 13.670 1.00 49.31 492 GLU A C 1
ATOM 3869 O O . GLU A 1 492 ? -33.852 25.921 12.946 1.00 49.31 492 GLU A O 1
ATOM 3874 N N . VAL A 1 493 ? -32.718 26.681 14.713 1.00 52.66 493 VAL A N 1
ATOM 3875 C CA . VAL A 1 493 ? -31.973 25.420 14.963 1.00 52.66 493 VAL A CA 1
ATOM 3876 C C . VAL A 1 493 ? -32.772 24.405 15.807 1.00 52.66 493 VAL A C 1
ATOM 3878 O O . VAL A 1 493 ? -32.295 23.303 16.086 1.00 52.66 493 VAL A O 1
ATOM 3881 N N . GLY A 1 494 ? -34.006 24.742 16.202 1.00 50.75 494 GLY A N 1
ATOM 3882 C CA . GLY A 1 494 ? -34.866 23.861 17.002 1.00 50.75 494 GLY A CA 1
ATOM 3883 C C . GLY A 1 494 ? -34.398 23.723 18.453 1.00 50.75 494 GLY A C 1
ATOM 3884 O O . GLY A 1 494 ? -34.350 22.616 18.992 1.00 50.75 494 GLY A O 1
ATOM 3885 N N . PHE A 1 495 ? -34.017 24.841 19.078 1.00 51.75 495 PHE A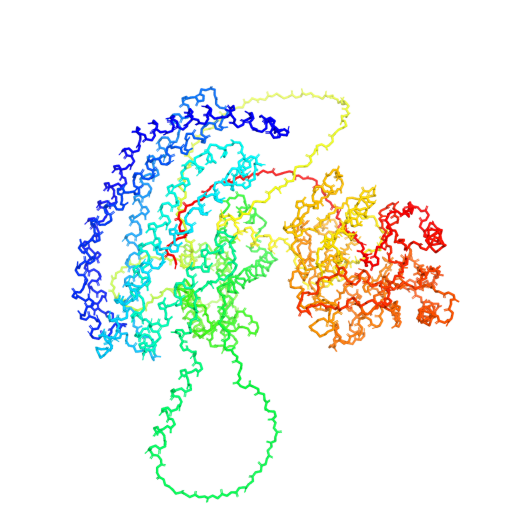 N 1
ATOM 3886 C CA . PHE A 1 495 ? -33.696 24.891 20.506 1.00 51.75 495 PHE A CA 1
ATOM 3887 C C . PHE A 1 495 ? -34.931 24.478 21.335 1.00 51.75 495 PHE A C 1
ATOM 3889 O O . PHE A 1 495 ? -36.029 24.961 21.046 1.00 51.75 495 PHE A O 1
ATOM 3896 N N . PRO A 1 496 ? -34.798 23.638 22.379 1.00 47.81 496 PRO A N 1
ATOM 3897 C CA . PRO A 1 496 ? -35.887 23.398 23.319 1.00 47.81 496 PRO A CA 1
ATOM 3898 C C . PRO A 1 496 ? -36.223 24.671 24.117 1.00 47.81 496 PRO A C 1
ATOM 3900 O O . PRO A 1 496 ? -35.607 24.961 25.143 1.00 47.81 496 PRO A O 1
ATOM 3903 N N . SER A 1 497 ? -37.207 25.421 23.615 1.00 53.09 497 SER A N 1
ATOM 3904 C CA . SER A 1 497 ? -38.059 26.365 24.360 1.00 53.09 497 SER A CA 1
ATOM 3905 C C . SER A 1 497 ? -38.355 25.777 25.757 1.00 53.09 497 SER A C 1
ATOM 3907 O O . SER A 1 497 ? -38.777 24.626 25.835 1.00 53.09 497 SER A O 1
ATOM 3909 N N . ASP A 1 498 ? -38.095 26.409 26.907 1.00 50.62 498 ASP A N 1
ATOM 3910 C CA . ASP A 1 498 ? -38.147 27.845 27.232 1.00 50.62 498 ASP A CA 1
ATOM 3911 C C . ASP A 1 498 ? -37.016 28.322 28.188 1.00 50.62 498 ASP A C 1
ATOM 3913 O O . ASP A 1 498 ? -37.139 29.355 28.848 1.00 50.62 498 ASP A O 1
ATOM 3917 N N . ASP A 1 499 ? -35.922 27.565 28.334 1.00 56.53 499 ASP A N 1
ATOM 3918 C CA . ASP A 1 499 ? -34.915 27.803 29.386 1.00 56.53 499 ASP A CA 1
ATOM 3919 C C . ASP A 1 499 ? -33.837 28.838 28.984 1.00 56.53 499 ASP A C 1
ATOM 3921 O O . ASP A 1 499 ? -32.845 28.521 28.317 1.00 56.53 499 ASP A O 1
ATOM 3925 N N . HIS A 1 500 ? -34.026 30.091 29.413 1.00 58.09 500 HIS A N 1
ATOM 3926 C CA . HIS A 1 500 ? -33.134 31.220 29.108 1.00 58.09 500 HIS A CA 1
ATOM 3927 C C . HIS A 1 500 ? -31.689 30.981 29.587 1.00 58.09 500 HIS A C 1
ATOM 3929 O O . HIS A 1 500 ? -30.741 31.293 28.860 1.00 58.09 500 HIS A O 1
ATOM 3935 N N . ASP A 1 501 ? -31.515 30.337 30.748 1.00 57.12 501 ASP A N 1
ATOM 3936 C CA . ASP A 1 501 ? -30.198 30.020 31.309 1.00 57.12 501 ASP A CA 1
ATOM 3937 C C . ASP A 1 501 ? -29.442 29.008 30.430 1.00 57.12 501 ASP A C 1
ATOM 3939 O O . ASP A 1 501 ? -28.219 29.083 30.304 1.00 57.12 501 ASP A O 1
ATOM 3943 N N . SER A 1 502 ? -30.155 28.072 29.786 1.00 56.41 502 SER A N 1
ATOM 3944 C CA . SER A 1 502 ? -29.565 27.116 28.833 1.00 56.41 502 SER A CA 1
ATOM 3945 C C . SER A 1 502 ? -29.049 27.810 27.569 1.00 56.41 502 SER A C 1
ATOM 3947 O O . SER A 1 502 ? -27.947 27.519 27.089 1.00 56.41 502 SER A O 1
ATOM 3949 N N . ARG A 1 503 ? -29.805 28.784 27.043 1.00 60.19 503 ARG A N 1
ATOM 3950 C CA . ARG A 1 503 ? -29.387 29.586 25.880 1.00 60.19 503 ARG A CA 1
ATOM 3951 C C . ARG A 1 503 ? -28.173 30.451 26.216 1.00 60.19 503 ARG A C 1
ATOM 3953 O O . ARG A 1 503 ? -27.250 30.530 25.408 1.00 60.19 503 ARG A O 1
ATOM 3960 N N . ASP A 1 504 ? -28.128 31.040 27.408 1.00 59.78 504 ASP A N 1
ATOM 3961 C CA . ASP A 1 504 ? -27.016 31.898 27.821 1.00 59.78 504 ASP A CA 1
ATOM 3962 C C . ASP A 1 504 ? -25.753 31.100 28.222 1.00 59.78 504 ASP A C 1
ATOM 3964 O O . ASP A 1 504 ? -24.648 31.557 27.927 1.00 59.78 504 ASP A O 1
ATOM 3968 N N . ARG A 1 505 ? -25.868 29.862 28.738 1.00 61.66 505 ARG A N 1
ATOM 3969 C CA . ARG A 1 505 ? -24.723 28.924 28.854 1.00 61.66 505 ARG A CA 1
ATOM 3970 C C . ARG A 1 505 ? -24.137 28.549 27.492 1.00 61.66 505 ARG A C 1
ATOM 3972 O O . ARG A 1 505 ? -22.921 28.604 27.319 1.00 61.66 505 ARG A O 1
ATOM 3979 N N . CYS A 1 506 ? -24.978 28.206 26.514 1.00 58.31 506 CYS A N 1
ATOM 3980 C CA . CYS A 1 506 ? -24.516 27.861 25.164 1.00 58.31 506 CYS A CA 1
ATOM 3981 C C . CYS A 1 506 ? -23.868 29.061 24.458 1.00 58.31 506 CYS A C 1
ATOM 3983 O O . CYS A 1 506 ? -22.802 28.916 23.855 1.00 58.31 506 CYS A O 1
ATOM 3985 N N . LYS A 1 507 ? -24.452 30.262 24.592 1.00 59.88 507 LYS A N 1
ATOM 3986 C CA . LYS A 1 507 ? -23.796 31.507 24.165 1.00 59.88 507 LYS A CA 1
ATOM 3987 C C . LYS A 1 507 ? -22.474 31.712 24.884 1.00 59.88 507 LYS A C 1
ATOM 3989 O O . LYS A 1 507 ? -21.522 32.079 24.223 1.00 59.88 507 LYS A O 1
ATOM 3994 N N . HIS A 1 508 ? -22.356 31.422 26.181 1.00 59.25 508 HIS A N 1
ATOM 3995 C CA . HIS A 1 508 ? -21.085 31.585 26.890 1.00 59.25 508 HIS A CA 1
ATOM 3996 C C . HIS A 1 508 ? -19.956 30.728 26.291 1.00 59.25 508 HIS A C 1
ATOM 3998 O O . HIS A 1 508 ? -18.841 31.222 26.203 1.00 59.25 508 HIS A O 1
ATOM 4004 N N . VAL A 1 509 ? -20.230 29.512 25.796 1.00 57.62 509 VAL A N 1
ATOM 4005 C CA . VAL A 1 509 ? -19.237 28.691 25.055 1.00 57.62 509 VAL A CA 1
ATOM 4006 C C . VAL A 1 509 ? -18.922 29.267 23.665 1.00 57.62 509 VAL A C 1
ATOM 4008 O O . VAL A 1 509 ? -17.797 29.163 23.176 1.00 57.62 509 VAL A O 1
ATOM 4011 N N . GLN A 1 510 ? -19.905 29.887 23.007 1.00 52.38 510 GLN A N 1
ATOM 4012 C CA . GLN A 1 510 ? -19.719 30.525 21.698 1.00 52.38 510 GLN A CA 1
ATOM 4013 C C . GLN A 1 510 ? -19.078 31.928 21.784 1.00 52.38 510 GLN A C 1
ATOM 4015 O O . GLN A 1 510 ? -18.405 32.366 20.853 1.00 52.38 510 GLN A O 1
ATOM 4020 N N . ASP A 1 511 ? -19.246 32.627 22.899 1.00 48.09 511 ASP A N 1
ATOM 4021 C CA . ASP A 1 511 ? -18.756 33.984 23.137 1.00 48.09 511 ASP A CA 1
ATOM 4022 C C . ASP A 1 511 ? -17.520 33.992 24.053 1.00 48.09 511 ASP A C 1
ATOM 4024 O O . ASP A 1 511 ? -16.937 35.054 24.278 1.00 48.09 511 ASP A O 1
ATOM 4028 N N . SER A 1 512 ? -17.055 32.826 24.533 1.00 44.66 512 SER A N 1
ATOM 4029 C CA . SER A 1 512 ? -15.805 32.654 25.289 1.00 44.66 512 SER A CA 1
ATOM 4030 C C . SER A 1 512 ? -14.561 32.845 24.413 1.00 44.66 512 SER A C 1
ATOM 4032 O O . SER A 1 512 ? -13.718 31.960 24.258 1.00 44.66 512 SER A O 1
ATOM 4034 N N . LYS A 1 513 ? -14.395 34.062 23.897 1.00 41.72 513 LYS A N 1
ATOM 4035 C CA . LYS A 1 513 ? -13.078 34.674 23.755 1.00 41.72 513 LYS A CA 1
ATOM 4036 C C . LYS A 1 513 ? -12.747 35.398 25.058 1.00 41.72 513 LYS A C 1
ATOM 4038 O O . LYS A 1 513 ? -13.442 36.331 25.438 1.00 41.72 513 LYS A O 1
ATOM 4043 N N . PHE A 1 514 ? -11.677 34.940 25.709 1.00 37.28 514 PHE A N 1
ATOM 4044 C CA . PHE A 1 514 ? -10.805 35.678 26.633 1.00 37.28 514 PHE A CA 1
ATOM 4045 C C . PHE A 1 514 ? -11.337 37.013 27.196 1.00 37.28 514 PHE A C 1
ATOM 4047 O O . PHE A 1 514 ? -11.310 38.039 26.519 1.00 37.28 514 PHE A O 1
ATOM 4054 N N . SER A 1 515 ? -11.698 37.036 28.487 1.00 25.30 515 SER A N 1
ATOM 4055 C CA . SER A 1 515 ? -11.983 38.287 29.206 1.00 25.30 515 SER A CA 1
ATOM 4056 C C . SER A 1 515 ? -11.533 38.270 30.672 1.00 25.30 515 SER A C 1
ATOM 4058 O O . SER A 1 515 ? -12.296 37.969 31.585 1.00 25.30 515 SER A O 1
ATOM 4060 N N . SER A 1 516 ? -10.273 38.654 30.884 1.00 25.14 516 SER A N 1
ATOM 4061 C CA . SER A 1 516 ? -9.844 39.671 31.865 1.00 25.14 516 SER A CA 1
ATOM 4062 C C . SER A 1 516 ? -8.359 39.942 31.577 1.00 25.14 516 SER A C 1
ATOM 4064 O O . SER A 1 516 ? -7.588 38.992 31.576 1.00 25.14 516 SER A O 1
ATOM 4066 N N . GLN A 1 517 ? -7.859 41.145 31.283 1.00 24.06 517 GLN A N 1
ATOM 4067 C CA . GLN A 1 517 ? -8.215 42.521 31.677 1.00 24.06 517 GLN A CA 1
ATOM 4068 C C . GLN A 1 517 ? -7.989 43.464 30.456 1.00 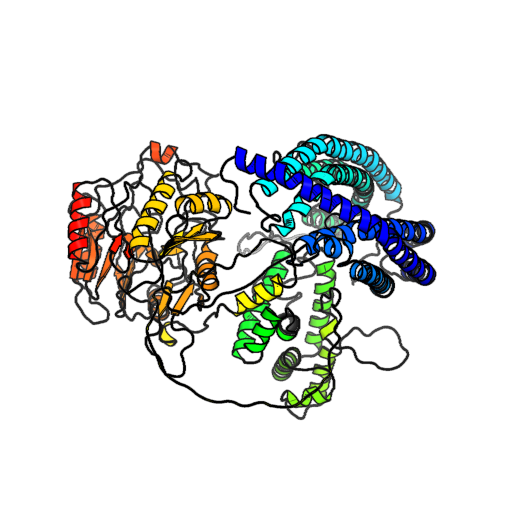24.06 517 GLN A C 1
ATOM 4070 O O . GLN A 1 517 ? -7.208 43.118 29.584 1.00 24.06 517 GLN A O 1
ATOM 4075 N N . THR A 1 518 ? -8.577 44.658 30.275 1.00 24.44 518 THR A N 1
ATOM 4076 C CA . THR A 1 518 ? -9.129 45.658 31.217 1.00 24.44 518 THR A CA 1
ATOM 4077 C C . THR A 1 518 ? -10.221 46.520 30.532 1.00 24.44 518 THR A C 1
ATOM 4079 O O . THR A 1 518 ? -10.318 46.550 29.313 1.00 24.44 518 THR A O 1
ATOM 4082 N N . ARG A 1 519 ? -11.042 47.237 31.317 1.00 25.83 519 ARG A N 1
ATOM 4083 C CA . ARG A 1 519 ? -12.253 47.996 30.903 1.00 25.83 519 ARG A CA 1
ATOM 4084 C C . ARG A 1 519 ? -12.047 49.088 29.824 1.00 25.83 519 ARG A C 1
ATOM 4086 O O . ARG A 1 519 ? -11.151 49.908 29.992 1.00 25.83 519 ARG A O 1
ATOM 4093 N N . GLY A 1 520 ? -13.027 49.259 28.914 1.00 23.42 520 GLY A N 1
ATOM 4094 C CA . GLY A 1 520 ? -13.426 50.600 28.427 1.00 23.42 520 GLY A CA 1
ATOM 4095 C C . GLY A 1 520 ? -13.953 50.772 26.985 1.00 23.42 520 GLY A C 1
ATOM 4096 O O . GLY A 1 520 ? -13.206 51.240 26.137 1.00 23.42 520 GLY A O 1
ATOM 4097 N N . GLY A 1 521 ? -15.257 50.572 26.731 1.00 21.50 521 GLY A N 1
ATOM 4098 C CA . GLY A 1 521 ? -15.944 51.127 25.537 1.00 21.50 521 GLY A CA 1
ATOM 4099 C C . GLY A 1 521 ? -16.467 50.106 24.505 1.00 21.50 521 GLY A C 1
ATOM 4100 O O . GLY A 1 521 ? -16.089 48.939 24.573 1.00 21.50 521 GLY A O 1
ATOM 4101 N N . PRO A 1 522 ? -17.423 50.486 23.627 1.00 28.83 522 PRO A N 1
ATOM 4102 C CA . PRO A 1 522 ? -18.531 49.581 23.302 1.00 28.83 522 PRO A CA 1
ATOM 4103 C C . PRO A 1 522 ? -18.454 48.805 21.971 1.00 28.83 522 PRO A C 1
ATOM 4105 O O . PRO A 1 522 ? -18.296 49.380 20.901 1.00 28.83 522 PRO A O 1
ATOM 4108 N N . ILE A 1 523 ? -18.744 47.502 22.085 1.00 26.06 523 ILE A N 1
ATOM 4109 C CA . ILE A 1 523 ? -19.533 46.647 21.172 1.00 26.06 523 ILE A CA 1
ATOM 4110 C C . ILE A 1 523 ? -19.231 46.741 19.660 1.00 26.06 523 ILE A C 1
ATOM 4112 O O . ILE A 1 523 ? -19.880 47.498 18.942 1.00 26.06 523 ILE A O 1
ATOM 4116 N N . GLN A 1 524 ? -18.432 45.791 19.155 1.00 22.19 524 GLN A N 1
ATOM 4117 C CA . GLN A 1 524 ? -18.780 45.020 17.947 1.00 22.19 524 GLN A CA 1
ATOM 4118 C C . GLN A 1 524 ? -18.387 43.538 18.115 1.00 22.19 524 GLN A C 1
ATOM 4120 O O . GLN A 1 524 ? -17.300 43.211 18.584 1.00 22.19 524 GLN A O 1
ATOM 4125 N N . THR A 1 525 ? -19.304 42.638 17.757 1.00 25.05 525 THR A N 1
ATOM 4126 C CA . THR A 1 525 ? -19.218 41.171 17.894 1.00 25.05 525 THR A CA 1
ATOM 4127 C C . THR A 1 525 ? -18.304 40.513 16.853 1.00 25.05 525 THR A C 1
ATOM 4129 O O . THR A 1 525 ? -18.455 40.778 15.661 1.00 25.05 525 THR A O 1
ATOM 4132 N N . VAL A 1 526 ? -17.434 39.571 17.260 1.00 25.91 526 VAL A N 1
ATOM 4133 C CA . VAL A 1 526 ? -16.609 38.761 16.332 1.00 25.91 526 VAL A CA 1
ATOM 4134 C C . VAL A 1 526 ? -16.657 37.261 16.661 1.00 25.91 526 VAL A C 1
ATOM 4136 O O . VAL A 1 526 ? -16.265 36.824 17.737 1.00 25.91 526 VAL A O 1
ATOM 4139 N N . ARG A 1 527 ? -17.083 36.487 15.656 1.00 32.19 527 ARG A N 1
ATOM 4140 C CA . ARG A 1 527 ? -17.496 35.069 15.679 1.00 32.19 527 ARG A CA 1
ATOM 4141 C C . ARG A 1 527 ? -16.388 34.058 16.034 1.00 32.19 527 ARG A C 1
ATOM 4143 O O . ARG A 1 527 ? -15.222 34.255 15.682 1.00 32.19 527 ARG A O 1
ATOM 4150 N N . TRP A 1 528 ? -16.810 32.895 16.549 1.00 29.61 528 TRP A N 1
ATOM 4151 C CA . TRP A 1 528 ? -16.017 31.656 16.730 1.00 29.61 528 TRP A CA 1
ATOM 4152 C C . TRP A 1 528 ? -15.178 31.261 15.496 1.00 29.61 528 TRP A C 1
ATOM 4154 O O . TRP A 1 528 ? -14.040 30.820 15.624 1.00 29.61 528 TRP A O 1
ATOM 4164 N N . GLN A 1 529 ? -15.710 31.482 14.286 1.00 30.00 529 GLN A N 1
ATOM 4165 C CA . GLN A 1 529 ? -15.121 31.040 13.009 1.00 30.00 529 GLN A CA 1
ATOM 4166 C C . GLN A 1 529 ? -13.720 31.600 12.685 1.00 30.00 529 GLN A C 1
ATOM 4168 O O . GLN A 1 529 ? -13.070 31.080 11.783 1.00 30.00 529 GLN A O 1
ATOM 4173 N N . ASN A 1 530 ? -13.252 32.660 13.356 1.00 32.31 530 ASN A N 1
ATOM 4174 C CA . ASN A 1 530 ? -12.011 33.349 12.973 1.00 32.31 530 ASN A CA 1
ATOM 4175 C C . ASN A 1 530 ? -10.746 32.940 13.754 1.00 32.31 530 ASN A C 1
ATOM 4177 O O . ASN A 1 530 ? -9.671 33.318 13.307 1.00 32.31 530 ASN A O 1
ATOM 4181 N N . ASN A 1 531 ? -10.827 32.193 14.866 1.00 33.91 531 ASN A N 1
ATOM 4182 C CA . ASN A 1 531 ? -9.639 31.907 15.702 1.00 33.91 531 ASN A CA 1
ATOM 4183 C C . ASN A 1 531 ? -8.995 30.525 15.499 1.00 33.91 531 ASN A C 1
ATOM 4185 O O . ASN A 1 531 ? -7.840 30.361 15.862 1.00 33.91 531 ASN A O 1
ATOM 4189 N N . ILE A 1 532 ? -9.692 29.566 14.884 1.00 30.62 532 ILE A N 1
ATOM 4190 C CA . ILE A 1 532 ? -9.099 28.293 14.410 1.00 30.62 532 ILE A CA 1
ATOM 4191 C C . ILE A 1 532 ? -8.693 28.424 12.919 1.00 30.62 532 ILE A C 1
ATOM 4193 O O . ILE A 1 532 ? -8.102 27.536 12.311 1.00 30.62 532 ILE A O 1
ATOM 4197 N N . GLY A 1 533 ? -9.003 29.566 12.295 1.00 27.23 533 GLY A N 1
ATOM 4198 C CA . GLY A 1 533 ? -8.758 29.808 10.881 1.00 27.23 533 GLY A CA 1
ATOM 4199 C C . GLY A 1 533 ? -7.296 30.110 10.567 1.00 27.23 533 GLY A C 1
ATOM 4200 O O . GLY A 1 533 ? -6.907 31.276 10.557 1.00 27.23 533 GLY A O 1
ATOM 4201 N N . LEU A 1 534 ? -6.538 29.088 10.160 1.00 26.17 534 LEU A N 1
ATOM 4202 C CA . LEU A 1 534 ? -5.362 29.264 9.304 1.00 26.17 534 LEU A CA 1
ATOM 4203 C C . LEU A 1 534 ? -5.772 30.101 8.074 1.00 26.17 534 LEU A C 1
ATOM 4205 O O . LEU A 1 534 ? -6.421 29.597 7.149 1.00 26.17 534 LEU A O 1
ATOM 4209 N N . ARG A 1 535 ? -5.425 31.393 8.051 1.00 26.34 535 ARG A N 1
ATOM 4210 C CA . ARG A 1 535 ? -5.655 32.310 6.921 1.00 26.34 535 ARG A CA 1
ATOM 4211 C C . ARG A 1 535 ? -4.337 32.603 6.201 1.00 26.34 535 ARG A C 1
ATOM 4213 O O . ARG A 1 535 ? -3.444 33.218 6.761 1.00 26.34 535 ARG A O 1
ATOM 4220 N N . PHE A 1 536 ? -4.278 32.195 4.938 1.00 25.05 536 PHE A N 1
ATOM 4221 C CA . PHE A 1 536 ? -3.381 32.733 3.915 1.00 25.05 536 PHE A CA 1
ATOM 4222 C C . PHE A 1 536 ? -4.173 33.803 3.118 1.00 25.05 536 PHE A C 1
ATOM 4224 O O . PHE A 1 536 ? -5.412 33.740 3.138 1.00 25.05 536 PHE A O 1
ATOM 4231 N N . PRO A 1 537 ? -3.513 34.795 2.487 1.00 21.45 537 PRO A N 1
ATOM 4232 C CA . PRO A 1 537 ? -4.161 36.019 1.993 1.00 21.45 537 PRO A CA 1
ATOM 4233 C C . PRO A 1 537 ? -5.199 35.803 0.867 1.00 21.45 537 PRO A C 1
ATOM 4235 O O . PRO A 1 537 ? -5.235 34.744 0.231 1.00 21.45 537 PRO A O 1
ATOM 4238 N N . PRO A 1 538 ? -6.103 36.780 0.639 1.00 23.39 538 PRO A N 1
ATOM 4239 C CA . PRO A 1 538 ? -7.263 36.612 -0.233 1.00 23.39 538 PRO A CA 1
ATOM 4240 C C . PRO A 1 538 ? -6.978 36.941 -1.712 1.00 23.39 538 PRO A C 1
ATOM 4242 O O . PRO A 1 538 ? -6.335 37.946 -2.003 1.00 23.39 538 PRO A O 1
ATOM 4245 N N . PRO A 1 539 ? -7.577 36.214 -2.674 1.00 23.12 539 PRO A N 1
ATOM 4246 C CA . PRO A 1 539 ? -7.824 36.765 -4.000 1.00 23.12 539 PRO A CA 1
ATOM 4247 C C . PRO A 1 539 ? -9.044 37.701 -3.949 1.00 23.12 539 PRO A C 1
ATOM 4249 O O . PRO A 1 539 ? -10.094 37.333 -3.410 1.00 23.12 539 PRO A O 1
ATOM 4252 N N . TYR A 1 540 ? -8.898 38.899 -4.517 1.00 24.20 540 TYR A N 1
ATOM 4253 C CA . TYR A 1 540 ? -9.971 39.887 -4.647 1.00 24.20 540 TYR A CA 1
ATOM 4254 C C . TYR A 1 540 ? -11.115 39.382 -5.542 1.00 24.20 540 TYR A C 1
ATOM 4256 O O . TYR A 1 540 ? -10.890 38.680 -6.527 1.00 24.20 540 TYR A O 1
ATOM 4264 N N . CYS A 1 541 ? -12.338 39.805 -5.221 1.00 23.31 541 CYS A N 1
ATOM 4265 C CA . CYS A 1 541 ? -13.506 39.694 -6.092 1.00 23.31 541 CYS A CA 1
ATOM 4266 C C . CYS A 1 541 ? -13.941 41.090 -6.538 1.00 23.31 541 CYS A C 1
ATOM 4268 O O . CYS A 1 541 ? -13.956 42.004 -5.718 1.00 23.31 541 CYS A O 1
ATOM 4270 N N . GLU A 1 542 ? -14.454 41.205 -7.760 1.00 22.86 542 GLU A N 1
ATOM 4271 C CA . GLU A 1 542 ? -15.524 42.154 -8.073 1.00 22.86 542 GLU A CA 1
ATOM 4272 C C . GLU A 1 542 ? -16.468 41.525 -9.108 1.00 22.86 542 GLU A C 1
ATOM 4274 O O . GLU A 1 542 ? -16.059 40.653 -9.878 1.00 22.86 542 GLU A O 1
ATOM 4279 N N . ALA A 1 543 ? -17.755 41.874 -9.059 1.00 22.64 543 ALA A N 1
ATOM 4280 C CA . ALA A 1 543 ? -18.807 41.196 -9.816 1.00 22.64 543 ALA A CA 1
ATOM 4281 C C . ALA A 1 543 ? -19.993 42.128 -10.124 1.00 22.64 543 ALA A C 1
ATOM 4283 O O . ALA A 1 543 ? -20.262 43.043 -9.349 1.00 22.64 543 ALA A O 1
ATOM 4284 N N . TYR A 1 544 ? -20.756 41.781 -11.176 1.00 21.84 544 TYR A N 1
ATOM 4285 C CA . TYR A 1 544 ? -22.059 42.358 -11.579 1.00 21.84 544 TYR A CA 1
ATOM 4286 C C . TYR A 1 544 ? -22.011 43.807 -12.151 1.00 21.84 544 TYR A C 1
ATOM 4288 O O . TYR A 1 544 ? -21.121 44.578 -11.826 1.00 21.84 544 TYR A O 1
ATOM 4296 N N . SER A 1 545 ? -22.898 44.272 -13.053 1.00 23.92 545 SER A N 1
ATOM 4297 C CA . SER A 1 545 ? -24.215 43.771 -13.514 1.00 23.92 545 SER A CA 1
ATOM 4298 C C . SER A 1 545 ? -24.598 44.303 -14.945 1.00 23.92 545 SER A C 1
ATOM 4300 O O . SER A 1 545 ? -23.677 44.640 -15.687 1.00 23.92 545 SER A O 1
ATOM 4302 N N . PRO A 1 546 ? -25.867 44.336 -15.444 1.00 32.50 546 PRO A N 1
ATOM 4303 C CA . PRO A 1 546 ? -26.284 43.499 -16.583 1.00 32.50 546 PRO A CA 1
ATOM 4304 C C . PRO A 1 546 ? -26.837 44.274 -17.807 1.00 32.50 546 PRO A C 1
ATOM 4306 O O . PRO A 1 546 ? -27.159 45.457 -17.700 1.00 32.50 546 PRO A O 1
ATOM 4309 N N . ARG A 1 547 ? -27.081 43.589 -18.943 1.00 23.25 547 ARG A N 1
ATOM 4310 C CA . ARG A 1 547 ? -28.100 43.990 -19.945 1.00 23.25 547 ARG A CA 1
ATOM 4311 C C . ARG A 1 547 ? -28.745 42.788 -20.645 1.00 23.25 547 ARG A C 1
ATOM 4313 O O . ARG A 1 547 ? -28.053 41.922 -21.161 1.00 23.25 547 ARG A O 1
ATOM 4320 N N . ASP A 1 548 ? -30.066 42.843 -20.704 1.00 24.09 548 ASP A N 1
ATOM 4321 C CA . ASP A 1 548 ? -31.013 42.019 -21.470 1.00 24.09 548 ASP A CA 1
ATOM 4322 C C . ASP A 1 548 ? -31.856 43.014 -22.322 1.00 24.09 548 ASP A C 1
ATOM 4324 O O . ASP A 1 548 ? -31.745 44.224 -22.067 1.00 24.09 548 ASP A O 1
ATOM 4328 N N . PRO A 1 549 ? -32.765 42.628 -23.244 1.00 43.81 549 PRO A N 1
ATOM 4329 C CA . PRO A 1 549 ? -32.950 41.351 -23.948 1.00 43.81 549 PRO A CA 1
ATOM 4330 C C . PRO A 1 549 ? -33.087 41.525 -25.489 1.00 43.81 549 PRO A C 1
ATOM 4332 O O . PRO A 1 549 ? -33.177 42.646 -25.990 1.00 43.81 549 PRO A O 1
ATOM 4335 N N . SER A 1 550 ? -33.199 40.432 -26.262 1.00 23.44 550 SER A N 1
ATOM 4336 C CA . SER A 1 550 ? -34.224 40.241 -27.334 1.00 23.44 550 SER A CA 1
ATOM 4337 C C . SER A 1 550 ? -33.983 38.975 -28.198 1.00 23.44 550 SER A C 1
ATOM 4339 O O . SER A 1 550 ? -32.862 38.470 -28.228 1.00 23.44 550 SER A O 1
ATOM 4341 N N . PRO A 1 551 ? -35.022 38.409 -28.862 1.00 33.69 551 PRO A N 1
ATOM 4342 C CA . PRO A 1 551 ? -35.001 37.022 -29.346 1.00 33.69 551 PRO A CA 1
ATOM 4343 C C . PRO A 1 551 ? -34.993 36.864 -30.880 1.00 33.69 551 PRO A C 1
ATOM 4345 O O . PRO A 1 551 ? -35.522 37.708 -31.600 1.00 33.69 551 PRO A O 1
ATOM 4348 N N . VAL A 1 552 ? -34.535 35.704 -31.376 1.00 24.27 552 VAL A N 1
ATOM 4349 C CA . VAL A 1 552 ? -34.870 35.200 -32.726 1.00 24.27 552 VAL A CA 1
ATOM 4350 C C . VAL A 1 552 ? -35.124 33.687 -32.688 1.00 24.27 552 VAL A C 1
ATOM 4352 O O . VAL A 1 552 ? -34.334 32.921 -32.146 1.00 24.27 552 VAL A O 1
ATOM 4355 N N . SER A 1 553 ? -36.236 33.265 -33.290 1.00 22.12 553 SER A N 1
ATOM 4356 C CA . SER A 1 553 ? -36.676 31.873 -33.459 1.00 22.12 553 SER A CA 1
ATOM 4357 C C . SER A 1 553 ? -36.456 31.364 -34.888 1.00 22.12 553 SER A C 1
ATOM 4359 O O . SER A 1 553 ? -36.747 32.123 -35.803 1.00 22.12 553 SER A O 1
ATOM 4361 N N . LEU A 1 554 ? -36.107 30.086 -35.085 1.00 23.83 554 LEU A N 1
ATOM 4362 C CA . LEU A 1 554 ? -36.469 29.219 -36.239 1.00 23.83 554 LEU A CA 1
ATOM 4363 C C . LEU A 1 554 ? -35.816 27.835 -35.974 1.00 23.83 554 LEU A C 1
ATOM 4365 O O . LEU A 1 554 ? -34.608 27.772 -35.799 1.00 23.83 554 LEU A O 1
ATOM 4369 N N . ALA A 1 555 ? -36.517 26.738 -35.665 1.00 21.95 555 ALA A N 1
ATOM 4370 C CA . ALA A 1 555 ? -37.542 25.972 -36.396 1.00 21.95 555 ALA A CA 1
ATOM 4371 C C . ALA A 1 555 ? -36.981 24.913 -37.386 1.00 21.95 555 ALA A C 1
ATOM 4373 O O . ALA A 1 555 ? -36.506 25.250 -38.460 1.00 21.95 555 ALA A O 1
ATOM 4374 N N . ALA A 1 556 ? -37.153 23.639 -36.989 1.00 22.81 556 ALA A N 1
ATOM 4375 C CA . ALA A 1 556 ? -37.311 22.398 -37.774 1.00 22.81 556 ALA A CA 1
ATOM 4376 C C . ALA A 1 556 ? -36.295 21.980 -38.871 1.00 22.81 556 ALA A C 1
ATOM 4378 O O . ALA A 1 556 ? -36.193 22.623 -39.908 1.00 22.81 556 ALA A O 1
ATOM 4379 N N . ALA A 1 557 ? -35.741 20.759 -38.741 1.00 23.42 557 ALA A N 1
ATOM 4380 C CA . ALA A 1 557 ? -36.035 19.624 -39.646 1.00 23.42 557 ALA A CA 1
ATOM 4381 C C . ALA A 1 557 ? -35.359 18.305 -39.192 1.00 23.42 557 ALA A C 1
ATOM 4383 O O . ALA A 1 557 ? -34.249 18.305 -38.670 1.00 23.42 557 ALA A O 1
ATOM 4384 N N . THR A 1 558 ? -36.034 17.175 -39.414 1.00 23.66 558 THR A N 1
ATOM 4385 C CA . THR A 1 558 ? -35.567 15.792 -39.180 1.00 23.66 558 THR A CA 1
ATOM 4386 C C . THR A 1 558 ? -34.992 15.147 -40.451 1.00 23.66 558 THR A C 1
ATOM 4388 O O . THR A 1 558 ? -35.463 15.468 -41.536 1.00 23.66 558 THR A O 1
ATOM 4391 N N . VAL A 1 559 ? -34.047 14.195 -40.310 1.00 23.09 559 VAL A N 1
ATOM 4392 C CA . VAL A 1 559 ? -33.894 12.904 -41.053 1.00 23.09 559 VAL A CA 1
ATOM 4393 C C . VAL A 1 559 ? -32.603 12.175 -40.559 1.00 23.09 559 VAL A C 1
ATOM 4395 O O . VAL A 1 559 ? -31.665 12.875 -40.180 1.00 23.09 559 VAL A O 1
ATOM 4398 N N . PRO A 1 560 ? -32.522 10.818 -40.482 1.00 29.27 560 PRO A N 1
ATOM 4399 C CA . PRO A 1 560 ? -31.464 10.113 -39.720 1.00 29.27 560 PRO A CA 1
ATOM 4400 C C . PRO A 1 560 ? -30.478 9.218 -40.529 1.00 29.27 560 PRO A C 1
ATOM 4402 O O . PRO A 1 560 ? -30.658 9.004 -41.726 1.00 29.27 560 PRO A O 1
ATOM 4405 N N . SER A 1 561 ? -29.538 8.578 -39.795 1.00 22.84 561 SER A N 1
ATOM 4406 C CA . SER A 1 561 ? -28.570 7.493 -40.153 1.00 22.84 561 SER A CA 1
ATOM 4407 C C . SER A 1 561 ? -27.230 7.906 -40.808 1.00 22.84 561 SER A C 1
ATOM 4409 O O . SER A 1 561 ? -27.193 8.969 -41.426 1.00 22.84 561 SER A O 1
ATOM 4411 N N . PRO A 1 562 ? -26.129 7.103 -40.723 1.00 24.06 562 PRO A N 1
ATOM 4412 C CA . PRO A 1 562 ? -25.886 5.825 -40.008 1.00 24.06 562 PRO A CA 1
ATOM 4413 C C . PRO A 1 562 ? -24.741 5.900 -38.938 1.00 24.06 562 PRO A C 1
ATOM 4415 O O . PRO A 1 562 ? -24.118 6.952 -38.797 1.00 24.06 562 PRO A O 1
ATOM 4418 N N . PRO A 1 563 ? -24.436 4.834 -38.155 1.00 24.34 563 PRO A N 1
ATOM 4419 C CA . PRO A 1 563 ? -23.439 4.898 -37.071 1.00 24.34 563 PRO A CA 1
ATOM 4420 C C . PRO A 1 563 ? -21.976 4.736 -37.537 1.00 24.34 563 PRO A C 1
ATOM 4422 O O . PRO A 1 563 ? -21.682 3.939 -38.425 1.00 24.34 563 PRO A O 1
ATOM 4425 N N . SER A 1 564 ? -21.050 5.443 -36.872 1.00 23.75 564 SER A N 1
ATOM 4426 C CA . SER A 1 564 ? -19.590 5.346 -37.067 1.00 23.75 564 SER A CA 1
ATOM 4427 C C . SER A 1 564 ? -18.913 4.615 -35.885 1.00 23.75 564 SER A C 1
ATOM 4429 O O . SER A 1 564 ? -19.317 4.853 -34.744 1.00 23.75 564 SER A O 1
ATOM 4431 N N . PRO A 1 565 ? -17.905 3.739 -36.097 1.00 26.22 565 PRO A N 1
ATOM 4432 C CA . PRO A 1 565 ? -17.460 2.787 -35.075 1.00 26.22 565 PRO A CA 1
ATOM 4433 C C . PRO A 1 565 ? -16.149 3.171 -34.348 1.00 26.22 565 PRO A C 1
ATOM 4435 O O . PRO A 1 565 ? -15.127 2.531 -34.571 1.00 26.22 565 PRO A O 1
ATOM 4438 N N . TYR A 1 566 ? -16.159 4.154 -33.434 1.00 21.58 566 TYR A N 1
ATOM 4439 C CA . TYR A 1 566 ? -15.035 4.388 -32.495 1.00 21.58 566 TYR A CA 1
ATOM 4440 C C . TYR A 1 566 ? -15.470 5.061 -31.173 1.00 21.58 566 TYR A C 1
ATOM 4442 O O . TYR A 1 566 ? -15.848 6.232 -31.201 1.00 21.58 566 TYR A O 1
ATOM 4450 N N . PRO A 1 567 ? -15.342 4.403 -30.001 1.00 26.22 567 PRO A N 1
ATOM 4451 C CA . PRO A 1 567 ? -15.491 5.054 -28.699 1.00 26.22 567 PRO A CA 1
ATOM 4452 C C . PRO A 1 567 ? -14.134 5.458 -28.089 1.00 26.22 567 PRO A C 1
ATOM 4454 O O . PRO A 1 567 ? -13.495 4.676 -27.391 1.00 26.22 567 PRO A O 1
ATOM 4457 N N . GLU A 1 568 ? -13.745 6.711 -28.333 1.00 25.16 568 GLU A N 1
ATOM 4458 C CA . GLU A 1 568 ? -12.812 7.578 -27.577 1.00 25.16 568 GLU A CA 1
ATOM 4459 C C . GLU A 1 568 ? -11.879 6.939 -26.521 1.00 25.16 568 GLU A C 1
ATOM 4461 O O . GLU A 1 568 ? -12.319 6.414 -25.489 1.00 25.16 568 GLU A O 1
ATOM 4466 N N . LYS A 1 569 ? -10.563 7.126 -26.716 1.00 23.69 569 LYS A N 1
ATOM 4467 C CA . LYS A 1 569 ? -9.520 6.842 -25.715 1.00 23.69 569 LYS A CA 1
ATOM 4468 C C . LYS A 1 569 ? -9.781 7.634 -24.428 1.00 23.69 569 LYS A C 1
ATOM 4470 O O . LYS A 1 569 ? -9.766 8.862 -24.453 1.00 23.69 569 LYS A O 1
ATOM 4475 N N . ALA A 1 570 ? -9.969 6.936 -23.309 1.00 22.72 570 ALA A N 1
ATOM 4476 C CA . ALA A 1 570 ? -10.000 7.567 -21.994 1.00 22.72 570 ALA A CA 1
ATOM 4477 C C . ALA A 1 570 ? -8.576 7.992 -21.597 1.00 22.72 570 ALA A C 1
ATOM 4479 O O . ALA A 1 570 ? -7.639 7.202 -21.703 1.00 22.72 570 ALA A O 1
ATOM 4480 N N . ILE A 1 571 ? -8.417 9.244 -21.168 1.00 24.84 571 ILE A N 1
ATOM 4481 C CA . ILE A 1 571 ? -7.140 9.803 -20.712 1.00 24.84 571 ILE A CA 1
ATOM 4482 C C . ILE A 1 571 ? -7.110 9.710 -19.185 1.00 24.84 571 ILE A C 1
ATOM 4484 O O . ILE A 1 571 ? -8.025 10.196 -18.520 1.00 24.84 571 ILE A O 1
ATOM 4488 N N . ALA A 1 572 ? -6.069 9.079 -18.640 1.00 22.67 572 ALA A N 1
ATOM 4489 C CA . ALA A 1 572 ? -5.885 8.936 -17.200 1.00 22.67 572 ALA A CA 1
ATOM 4490 C C . ALA A 1 572 ? -5.594 10.296 -16.525 1.00 22.67 572 ALA A C 1
ATOM 4492 O O . ALA A 1 572 ? -4.848 11.104 -17.089 1.00 22.67 572 ALA A O 1
ATOM 4493 N N . PRO A 1 573 ? -6.129 10.564 -15.319 1.00 23.56 573 PRO A N 1
ATOM 4494 C CA . PRO A 1 573 ? -5.728 11.720 -14.528 1.00 23.56 573 PRO A CA 1
ATOM 4495 C C . PRO A 1 573 ? -4.347 11.477 -13.901 1.00 23.56 573 PRO A C 1
ATOM 4497 O O . PRO A 1 573 ? -4.173 10.576 -13.085 1.00 23.56 573 PRO A O 1
ATOM 4500 N N . ALA A 1 574 ? -3.363 12.298 -14.265 1.00 22.92 574 ALA A N 1
ATOM 4501 C CA . ALA A 1 574 ? -2.062 12.309 -13.605 1.00 22.92 574 ALA A CA 1
ATOM 4502 C C . ALA A 1 574 ? -2.129 13.108 -12.289 1.00 22.92 574 ALA A C 1
ATOM 4504 O O . ALA A 1 574 ? -2.530 14.274 -12.297 1.00 22.92 574 ALA A O 1
ATOM 4505 N N . PHE A 1 575 ? -1.687 12.507 -11.182 1.00 24.53 575 PHE A N 1
ATOM 4506 C CA . PHE A 1 575 ? -1.476 13.184 -9.897 1.00 24.53 575 PHE A CA 1
ATOM 4507 C C . PHE A 1 575 ? 0.011 13.557 -9.721 1.00 24.53 575 PHE A C 1
ATOM 4509 O O . PHE A 1 575 ? 0.862 12.673 -9.823 1.00 24.53 575 PHE A O 1
ATOM 4516 N N . PRO A 1 576 ? 0.361 14.829 -9.443 1.00 26.94 576 PRO A N 1
ATOM 4517 C CA . PRO A 1 576 ? 1.741 15.239 -9.179 1.00 26.94 576 PRO A CA 1
ATOM 4518 C C . PRO A 1 576 ? 2.085 15.290 -7.676 1.00 26.94 576 PRO A C 1
ATOM 4520 O O . PRO A 1 576 ? 1.269 15.663 -6.834 1.00 26.94 576 PRO A O 1
ATOM 4523 N N . ARG A 1 577 ? 3.342 14.964 -7.341 1.00 25.47 577 ARG A N 1
ATOM 4524 C CA . ARG A 1 577 ? 3.885 14.981 -5.969 1.00 25.47 577 ARG A CA 1
ATOM 4525 C C . ARG A 1 577 ? 4.199 16.420 -5.484 1.00 25.47 577 ARG A C 1
ATOM 4527 O O . ARG A 1 577 ? 4.898 17.153 -6.171 1.00 25.47 577 ARG A O 1
ATOM 4534 N N . ARG A 1 578 ? 3.753 16.749 -4.258 1.00 26.78 578 ARG A N 1
ATOM 4535 C CA . ARG A 1 578 ? 4.156 17.858 -3.340 1.00 26.78 578 ARG A CA 1
ATOM 4536 C C . ARG A 1 578 ? 4.304 19.297 -3.897 1.00 26.78 578 ARG A C 1
ATOM 4538 O O . ARG A 1 578 ? 5.371 19.674 -4.366 1.00 26.78 578 ARG A O 1
ATOM 4545 N N . VAL A 1 579 ? 3.286 20.134 -3.643 1.00 29.48 579 VAL A N 1
ATOM 4546 C CA . VAL A 1 579 ? 3.277 21.345 -2.763 1.00 29.48 579 VAL A CA 1
ATOM 4547 C C . VAL A 1 579 ? 2.063 22.211 -3.148 1.00 29.48 579 VAL A C 1
ATOM 4549 O O . VAL A 1 579 ? 2.101 22.885 -4.171 1.00 29.48 579 VAL A O 1
ATOM 4552 N N . GLU A 1 580 ? 0.994 22.196 -2.337 1.00 28.77 580 GLU A N 1
ATOM 4553 C CA . GLU A 1 580 ? -0.103 23.193 -2.336 1.00 28.77 580 GLU A CA 1
ATOM 4554 C C . GLU A 1 580 ? -1.070 22.925 -1.146 1.00 28.77 580 GLU A C 1
ATOM 4556 O O . GLU A 1 580 ? -2.161 22.359 -1.285 1.00 28.77 580 GLU A O 1
ATOM 4561 N N . ASP A 1 581 ? -0.664 23.327 0.065 1.00 34.78 581 ASP A N 1
ATOM 4562 C CA . ASP A 1 581 ? -1.196 22.847 1.365 1.00 34.78 581 ASP A CA 1
ATOM 4563 C C . ASP A 1 581 ? -2.634 23.279 1.749 1.00 34.78 581 ASP A C 1
ATOM 4565 O O . ASP A 1 581 ? -3.035 23.201 2.909 1.00 34.78 581 ASP A O 1
ATOM 4569 N N . ARG A 1 582 ? -3.459 23.713 0.788 1.00 28.52 582 ARG A N 1
ATOM 4570 C CA . ARG A 1 582 ? -4.919 23.879 0.972 1.00 28.52 582 ARG A CA 1
ATOM 4571 C C . ARG A 1 582 ? -5.746 22.896 0.156 1.00 28.52 582 ARG A C 1
ATOM 4573 O O . ARG A 1 582 ? -6.750 22.400 0.662 1.00 28.52 582 ARG A O 1
ATOM 4580 N N . LYS A 1 583 ? -5.334 22.605 -1.083 1.00 32.06 583 LYS A N 1
ATOM 4581 C CA . LYS A 1 583 ? -6.038 21.638 -1.938 1.00 32.06 583 LYS A CA 1
ATOM 4582 C C . LYS A 1 583 ? -5.841 20.219 -1.421 1.00 32.06 583 LYS A C 1
ATOM 4584 O O . LYS A 1 583 ? -6.801 19.466 -1.411 1.00 32.06 583 LYS A O 1
ATOM 4589 N N . VAL A 1 584 ? -4.647 19.894 -0.912 1.00 37.06 584 VAL A N 1
ATOM 4590 C CA . VAL A 1 584 ? -4.365 18.590 -0.286 1.00 37.06 584 VAL A CA 1
ATOM 4591 C C . VAL A 1 584 ? -5.289 18.341 0.900 1.00 37.06 584 VAL A C 1
ATOM 4593 O O . VAL A 1 584 ? -5.894 17.285 0.972 1.00 37.06 584 VAL A O 1
ATOM 4596 N N . TRP A 1 585 ? -5.455 19.312 1.802 1.00 35.78 585 TRP A N 1
ATOM 4597 C CA . TRP A 1 585 ? -6.281 19.105 2.991 1.00 35.78 585 TRP A CA 1
ATOM 4598 C C . TRP A 1 585 ? -7.770 18.917 2.657 1.00 35.78 585 TRP A C 1
ATOM 4600 O O . TRP A 1 585 ? -8.417 18.033 3.212 1.00 35.78 585 TRP A O 1
ATOM 4610 N N . VAL A 1 586 ? -8.298 19.686 1.697 1.00 36.09 586 VAL A N 1
ATOM 4611 C CA . VAL A 1 586 ? -9.659 19.475 1.181 1.00 36.09 586 VAL A CA 1
ATOM 4612 C C . VAL A 1 586 ? -9.780 18.143 0.441 1.00 36.09 586 VAL A C 1
ATOM 4614 O O . VAL A 1 586 ? -10.732 17.429 0.717 1.00 36.09 586 VAL A O 1
ATOM 4617 N N . SER A 1 587 ? -8.847 17.797 -0.454 1.00 36.22 587 SER A N 1
ATOM 4618 C CA . SER A 1 587 ? -8.895 16.536 -1.210 1.00 36.22 587 SER A CA 1
ATOM 4619 C C . SER A 1 587 ? -8.811 15.350 -0.265 1.00 36.22 587 SER A C 1
ATOM 4621 O O . SER A 1 587 ? -9.737 14.571 -0.243 1.00 36.22 587 SER A O 1
ATOM 4623 N N . VAL A 1 588 ? -7.809 15.273 0.615 1.00 36.53 588 VAL A N 1
ATOM 4624 C CA . VAL A 1 588 ? -7.656 14.164 1.570 1.00 36.53 588 VAL A CA 1
ATOM 4625 C C . VAL A 1 588 ? -8.896 14.011 2.451 1.00 36.53 588 VAL A C 1
ATOM 4627 O O . VAL A 1 588 ? -9.415 12.910 2.562 1.00 36.53 588 VAL A O 1
ATOM 4630 N N . VAL A 1 589 ? -9.440 15.093 3.022 1.00 36.69 589 VAL A N 1
ATOM 4631 C CA . VAL A 1 589 ? -10.674 14.999 3.825 1.00 36.69 589 VAL A CA 1
ATOM 4632 C C . VAL A 1 589 ? -11.886 14.616 2.967 1.00 36.69 589 VAL A C 1
ATOM 4634 O O . VAL A 1 589 ? -12.731 13.861 3.433 1.00 36.69 589 VAL A O 1
ATOM 4637 N N . VAL A 1 590 ? -11.988 15.083 1.720 1.00 39.41 590 VAL A N 1
ATOM 4638 C CA . VAL A 1 590 ? -13.086 14.722 0.809 1.00 39.41 590 VAL A CA 1
ATOM 4639 C C . VAL A 1 590 ? -12.957 13.286 0.305 1.00 39.41 590 VAL A C 1
ATOM 4641 O O . VAL A 1 590 ? -13.949 12.576 0.344 1.00 39.41 590 VAL A O 1
ATOM 4644 N N . ASP A 1 591 ? -11.779 12.829 -0.103 1.00 39.78 591 ASP A N 1
ATOM 4645 C CA . ASP A 1 591 ? -11.496 11.480 -0.597 1.00 39.78 591 ASP A CA 1
ATOM 4646 C C . ASP A 1 591 ? -11.714 10.447 0.530 1.00 39.78 591 ASP A C 1
ATOM 4648 O O . ASP A 1 591 ? -12.400 9.442 0.323 1.00 39.78 591 ASP A O 1
ATOM 4652 N N . LEU A 1 592 ? -11.280 10.764 1.760 1.00 41.69 592 LEU A N 1
ATOM 4653 C CA . LEU A 1 592 ? -11.576 9.985 2.971 1.00 41.69 592 LEU A CA 1
ATOM 4654 C C . LEU A 1 592 ? -13.067 10.017 3.364 1.00 41.69 592 LEU A C 1
ATOM 4656 O O . LEU A 1 592 ? -13.590 9.023 3.861 1.00 41.69 592 LEU A O 1
ATOM 4660 N N . ILE A 1 593 ? -13.797 11.115 3.137 1.00 39.84 593 ILE A N 1
ATOM 4661 C CA . ILE A 1 593 ? -15.267 11.142 3.302 1.00 39.84 593 ILE A CA 1
ATOM 4662 C C . ILE A 1 593 ? -15.974 10.360 2.173 1.00 39.84 593 ILE A C 1
ATOM 4664 O O . ILE A 1 593 ? -17.032 9.774 2.418 1.00 39.84 593 ILE A O 1
ATOM 4668 N N . CYS A 1 594 ? -15.405 10.341 0.961 1.00 38.75 594 CYS A N 1
ATOM 4669 C CA . CYS A 1 594 ? -16.001 9.778 -0.255 1.00 38.75 594 CYS A CA 1
ATOM 4670 C C . CYS A 1 594 ? -15.891 8.255 -0.362 1.00 38.75 594 CYS A C 1
ATOM 4672 O O . CYS A 1 594 ? -16.833 7.641 -0.866 1.00 38.75 594 CYS A O 1
ATOM 4674 N N . SER A 1 595 ? -14.819 7.611 0.120 1.00 44.66 595 SER A N 1
ATOM 4675 C CA . SER A 1 595 ? -14.907 6.162 0.368 1.00 44.66 595 SER A CA 1
ATOM 4676 C C . SER A 1 595 ? -15.976 5.987 1.443 1.00 44.66 595 SER A C 1
ATOM 4678 O O . SER A 1 595 ? -15.842 6.570 2.505 1.00 44.66 595 SER A O 1
ATOM 4680 N N . ARG A 1 596 ? -17.094 5.290 1.211 1.00 57.81 596 ARG A N 1
ATOM 4681 C CA . ARG A 1 596 ? -18.193 5.204 2.202 1.00 57.81 596 ARG A CA 1
ATOM 4682 C C . ARG A 1 596 ? -17.993 3.964 3.078 1.00 57.81 596 ARG A C 1
ATOM 4684 O O . ARG A 1 596 ? -18.137 2.849 2.591 1.00 57.81 596 ARG A O 1
ATOM 4691 N N . CYS A 1 597 ? -17.650 4.148 4.354 1.00 63.09 597 CYS A N 1
ATOM 4692 C CA . CYS A 1 597 ? -17.506 3.061 5.318 1.00 63.09 597 CYS A CA 1
ATOM 4693 C C . CYS A 1 597 ? -18.894 2.702 5.859 1.00 63.09 597 CYS A C 1
ATOM 4695 O O . CYS A 1 597 ? -19.551 3.521 6.510 1.00 63.09 597 CYS A O 1
ATOM 4697 N N . LEU A 1 598 ? -19.363 1.507 5.522 1.00 75.56 598 LEU A N 1
ATOM 4698 C CA . LEU A 1 598 ? -20.685 1.008 5.870 1.00 75.56 598 LEU A CA 1
ATOM 4699 C C . LEU A 1 598 ? -20.637 0.407 7.281 1.00 75.56 598 LEU A C 1
ATOM 4701 O O . LEU A 1 598 ? -19.786 -0.425 7.583 1.00 75.56 598 LEU A O 1
ATOM 4705 N N . LYS A 1 599 ? -21.535 0.871 8.160 1.00 73.12 599 LYS A N 1
ATOM 4706 C CA . LYS A 1 599 ? -21.540 0.512 9.593 1.00 73.12 599 LYS A CA 1
ATOM 4707 C C . LYS A 1 599 ? -22.222 -0.821 9.912 1.00 73.12 599 LYS A C 1
ATOM 4709 O O . LYS A 1 599 ? -21.978 -1.372 10.977 1.00 73.12 599 LYS A O 1
ATOM 4714 N N . GLU A 1 600 ? -23.101 -1.287 9.031 1.00 85.19 600 GLU A N 1
ATOM 4715 C CA . GLU A 1 600 ? -23.832 -2.549 9.189 1.00 85.19 600 GLU A CA 1
ATOM 4716 C C . GLU A 1 600 ? -23.086 -3.709 8.530 1.00 85.19 600 GLU A C 1
ATOM 4718 O O . GLU A 1 600 ? -22.271 -3.493 7.633 1.00 85.19 600 GLU A O 1
ATOM 4723 N N . LYS A 1 601 ? -23.383 -4.949 8.934 1.00 89.12 601 LYS A N 1
ATOM 4724 C CA . LYS A 1 601 ? -22.753 -6.133 8.328 1.00 89.12 601 LYS A CA 1
ATOM 4725 C C . LYS A 1 601 ? -23.259 -6.370 6.888 1.00 89.12 601 LYS A C 1
ATOM 4727 O O . LYS A 1 601 ? -24.458 -6.192 6.644 1.00 89.12 601 LYS A O 1
ATOM 4732 N N . PRO A 1 602 ? -22.405 -6.816 5.942 1.00 92.12 602 PRO A N 1
ATOM 4733 C CA . PRO A 1 602 ? -22.765 -7.019 4.534 1.00 92.12 602 PRO A CA 1
ATOM 4734 C C . PRO A 1 602 ? -24.075 -7.783 4.301 1.00 92.12 602 PRO A C 1
ATOM 4736 O O . PRO A 1 602 ? -24.938 -7.298 3.562 1.00 92.12 602 PRO A O 1
ATOM 4739 N N . ALA A 1 603 ? -24.273 -8.921 4.976 1.00 91.88 603 ALA A N 1
ATOM 4740 C CA . ALA A 1 603 ? -25.462 -9.758 4.807 1.00 91.88 603 ALA A CA 1
ATOM 4741 C C . ALA A 1 603 ? -26.773 -9.031 5.170 1.00 91.88 603 ALA A C 1
ATOM 4743 O O . ALA A 1 603 ? -27.780 -9.195 4.480 1.00 91.88 603 ALA A O 1
ATOM 4744 N N . LEU A 1 604 ? -26.762 -8.167 6.197 1.00 90.12 604 LEU A N 1
ATOM 4745 C CA . LEU A 1 604 ? -27.929 -7.360 6.597 1.00 90.12 604 LEU A CA 1
ATOM 4746 C C . LEU A 1 604 ? -28.306 -6.331 5.526 1.00 90.12 604 LEU A C 1
ATOM 4748 O O . LEU A 1 604 ? -29.481 -6.035 5.322 1.00 90.12 604 LEU A O 1
ATOM 4752 N N . LEU A 1 605 ? -27.305 -5.824 4.805 1.00 88.56 605 LEU A N 1
ATOM 4753 C CA . LEU A 1 605 ? -27.468 -4.915 3.673 1.00 88.56 605 LEU A CA 1
ATOM 4754 C C . LEU A 1 605 ? -27.675 -5.649 2.332 1.00 88.56 605 LEU A C 1
ATOM 4756 O O . LEU A 1 605 ? -27.630 -5.011 1.274 1.00 88.56 605 LEU A O 1
ATOM 4760 N N . GLY A 1 606 ? -27.906 -6.967 2.359 1.00 89.62 606 GLY A N 1
ATOM 4761 C CA . GLY A 1 606 ? -28.172 -7.800 1.184 1.00 89.62 606 GLY A CA 1
ATOM 4762 C C . GLY A 1 606 ? -26.964 -8.030 0.273 1.00 89.62 606 GLY A C 1
ATOM 4763 O O . GLY A 1 606 ? -27.159 -8.361 -0.900 1.00 89.62 606 GLY A O 1
ATOM 4764 N N . PHE A 1 607 ? -25.746 -7.820 0.783 1.00 92.69 607 PHE A N 1
ATOM 4765 C CA . PHE A 1 607 ? -24.497 -8.145 0.098 1.00 92.69 607 PHE A CA 1
ATOM 4766 C C . PHE A 1 607 ? -24.069 -9.593 0.373 1.00 92.69 607 PHE A C 1
ATOM 4768 O O . PHE A 1 607 ? -24.333 -10.141 1.441 1.00 92.69 607 PHE A O 1
ATOM 4775 N N . HIS A 1 608 ? -23.379 -10.187 -0.598 1.00 94.38 608 HIS A N 1
ATOM 4776 C CA . HIS A 1 608 ? -22.721 -11.492 -0.502 1.00 94.38 608 HIS A CA 1
ATOM 4777 C C . HIS A 1 608 ? -21.448 -11.491 -1.355 1.00 94.38 608 HIS A C 1
ATOM 4779 O O . HIS A 1 608 ? -21.349 -10.715 -2.313 1.00 94.38 608 HIS A O 1
ATOM 4785 N N . MET A 1 609 ? -20.492 -12.353 -1.024 1.00 96.25 609 MET A N 1
ATOM 4786 C CA . MET A 1 609 ? -19.334 -12.637 -1.864 1.00 96.25 609 MET A CA 1
ATOM 4787 C C . MET A 1 609 ? -19.796 -13.497 -3.058 1.00 96.25 609 MET A C 1
ATOM 4789 O O . MET A 1 609 ? -20.403 -14.549 -2.832 1.00 96.25 609 MET A O 1
ATOM 4793 N N . PRO A 1 610 ? -19.575 -13.062 -4.314 1.00 94.31 610 PRO A N 1
ATOM 4794 C CA . PRO A 1 610 ? -19.868 -13.879 -5.490 1.00 94.31 610 PRO A CA 1
ATOM 4795 C C . PRO A 1 610 ? -18.927 -15.087 -5.568 1.00 94.31 610 PRO A C 1
ATOM 4797 O O . PRO A 1 610 ? -17.866 -15.098 -4.942 1.00 94.31 610 PRO A O 1
ATOM 4800 N N . ALA A 1 611 ? -19.289 -16.089 -6.366 1.00 93.56 611 ALA A N 1
ATOM 4801 C CA . ALA A 1 611 ? -18.367 -17.177 -6.672 1.00 93.56 611 ALA A CA 1
ATOM 4802 C C . ALA A 1 611 ? -17.204 -16.702 -7.554 1.00 93.56 611 ALA A C 1
ATOM 4804 O O . ALA A 1 611 ? -17.367 -15.816 -8.393 1.00 93.56 611 ALA A O 1
ATOM 4805 N N . GLU A 1 612 ? -16.053 -17.363 -7.424 1.00 91.00 612 GLU A N 1
ATOM 4806 C CA . GLU A 1 612 ? -14.838 -17.012 -8.167 1.00 91.00 612 GLU A CA 1
ATOM 4807 C C . GLU A 1 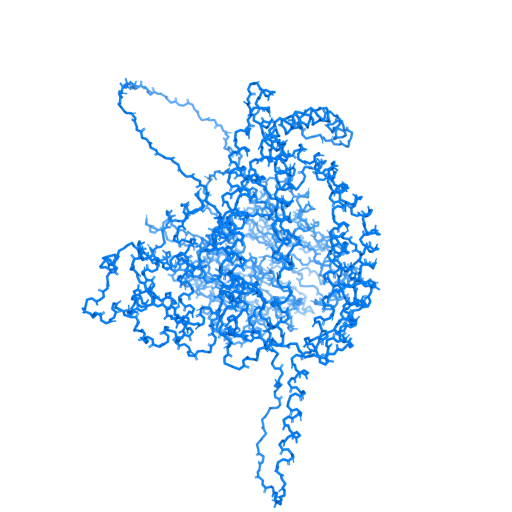612 ? -14.977 -17.184 -9.699 1.00 91.00 612 GLU A C 1
ATOM 4809 O O . GLU A 1 612 ? -14.302 -16.502 -10.452 1.00 91.00 612 GLU A O 1
ATOM 4814 N N . TRP A 1 613 ? -15.889 -18.021 -10.203 1.00 90.44 613 TRP A N 1
ATOM 4815 C CA . TRP A 1 613 ? -16.142 -18.159 -11.652 1.00 90.44 613 TRP A CA 1
ATOM 4816 C C . TRP A 1 613 ? -17.177 -17.176 -12.223 1.00 90.44 613 TRP A C 1
ATOM 4818 O O . TRP A 1 613 ? -17.576 -17.306 -13.384 1.00 90.44 613 TRP A O 1
ATOM 4828 N N . GLU A 1 614 ? -17.713 -16.250 -11.426 1.00 91.06 614 GLU A N 1
ATOM 4829 C CA . GLU A 1 614 ? -18.635 -15.244 -11.956 1.00 91.06 614 GLU A CA 1
ATOM 4830 C C . GLU A 1 614 ? -17.857 -14.146 -12.765 1.00 91.06 614 GLU A C 1
ATOM 4832 O O . GLU A 1 614 ? -16.675 -13.920 -12.515 1.00 91.06 614 GLU A O 1
ATOM 4837 N N . PRO A 1 615 ? -18.489 -13.417 -13.716 1.00 90.56 615 PRO A N 1
ATOM 4838 C CA . PRO A 1 615 ? -17.803 -12.483 -14.645 1.00 90.56 615 PRO A CA 1
ATOM 4839 C C . PRO A 1 615 ? -17.037 -11.224 -14.122 1.00 90.56 615 PRO A C 1
ATOM 4841 O O . PRO A 1 615 ? -17.577 -10.114 -14.136 1.00 90.56 615 PRO A O 1
ATOM 4844 N N . HIS A 1 616 ? -15.749 -11.337 -13.775 1.00 86.75 616 HIS A N 1
ATOM 4845 C CA . HIS A 1 616 ? -14.856 -10.234 -13.345 1.00 86.75 616 HIS A CA 1
ATOM 4846 C C . HIS A 1 616 ? -14.820 -8.960 -14.218 1.00 86.75 616 HIS A C 1
ATOM 4848 O O . HIS A 1 616 ? -15.114 -8.967 -15.413 1.00 86.75 616 HIS A O 1
ATOM 4854 N N . GLN A 1 617 ? -14.327 -7.857 -13.634 1.00 88.12 617 GLN A N 1
ATOM 4855 C CA . GLN A 1 617 ? -13.959 -6.648 -14.388 1.00 88.12 617 GLN A CA 1
ATOM 4856 C C . GLN A 1 617 ? -12.448 -6.493 -14.581 1.00 88.12 617 GLN A C 1
ATOM 4858 O O . GLN A 1 617 ? -12.029 -6.082 -15.661 1.00 88.12 617 GLN A O 1
ATOM 4863 N N . GLN A 1 618 ? -11.640 -6.724 -13.542 1.00 90.56 618 GLN A N 1
ATOM 4864 C CA . GLN A 1 618 ? -10.195 -6.519 -13.611 1.00 90.56 618 GLN A CA 1
ATOM 4865 C C . GLN A 1 618 ? -9.424 -7.357 -12.587 1.00 90.56 618 GLN A C 1
ATOM 4867 O O . GLN A 1 618 ? -9.835 -7.491 -11.439 1.00 90.56 618 GLN A O 1
ATOM 4872 N N . CYS A 1 619 ? -8.234 -7.815 -12.950 1.00 91.44 619 CYS A N 1
ATOM 4873 C CA . CYS A 1 619 ? -7.291 -8.429 -12.025 1.00 91.44 619 CYS A CA 1
ATOM 4874 C C . CYS A 1 619 ? -6.508 -7.398 -11.202 1.00 91.44 619 CYS A C 1
ATOM 4876 O O . CYS A 1 619 ? -6.192 -6.336 -11.728 1.00 91.44 619 CYS A O 1
ATOM 4878 N N . TRP A 1 620 ? -6.169 -7.693 -9.942 1.00 95.38 620 TRP A N 1
ATOM 4879 C CA . TRP A 1 620 ? -5.278 -6.860 -9.123 1.00 95.38 620 TRP A CA 1
ATOM 4880 C C . TRP A 1 620 ? -4.054 -7.665 -8.683 1.00 95.38 620 TRP A C 1
ATOM 4882 O O . TRP A 1 620 ? -4.177 -8.742 -8.111 1.00 95.38 620 TRP A O 1
ATOM 4892 N N . ILE A 1 621 ? -2.858 -7.143 -8.953 1.00 92.69 621 ILE A N 1
ATOM 4893 C CA . ILE A 1 621 ? -1.594 -7.859 -8.737 1.00 92.69 621 ILE A CA 1
ATOM 4894 C C . ILE A 1 621 ? -0.600 -6.942 -8.024 1.00 92.69 621 ILE A C 1
ATOM 4896 O O . ILE A 1 621 ? -0.324 -5.848 -8.511 1.00 92.69 621 ILE A O 1
ATOM 4900 N N . GLY A 1 622 ? -0.014 -7.398 -6.917 1.00 92.50 622 GLY A N 1
ATOM 4901 C CA . GLY A 1 622 ? 1.137 -6.741 -6.295 1.00 92.50 622 GLY A CA 1
ATOM 4902 C C . GLY A 1 622 ? 2.435 -7.071 -7.033 1.00 92.50 622 GLY A C 1
ATOM 4903 O O . GLY A 1 622 ? 2.626 -8.187 -7.503 1.00 92.50 622 GLY A O 1
ATOM 4904 N N . TRP A 1 623 ? 3.346 -6.112 -7.160 1.00 94.94 623 TRP A N 1
ATOM 4905 C CA . TRP A 1 623 ? 4.661 -6.326 -7.766 1.00 94.94 623 TRP A CA 1
ATOM 4906 C C . TRP A 1 623 ? 5.711 -6.792 -6.738 1.00 94.94 623 TRP A C 1
ATOM 4908 O O . TRP A 1 623 ? 6.002 -6.042 -5.805 1.00 94.94 623 TRP A O 1
ATOM 4918 N N . PRO A 1 624 ? 6.326 -7.978 -6.900 1.00 91.00 624 PRO A N 1
ATOM 4919 C CA . PRO A 1 624 ? 7.284 -8.515 -5.934 1.00 91.00 624 PRO A CA 1
ATOM 4920 C C . PRO A 1 624 ? 8.656 -7.838 -6.042 1.00 91.00 624 PRO A C 1
ATOM 4922 O O . PRO A 1 624 ? 9.169 -7.602 -7.141 1.00 91.00 624 PRO A O 1
ATOM 4925 N N . GLU A 1 625 ? 9.285 -7.554 -4.900 1.00 89.94 625 GLU A N 1
ATOM 4926 C CA . GLU A 1 625 ? 10.646 -6.993 -4.870 1.00 89.94 625 GLU A CA 1
ATOM 4927 C C . GLU A 1 625 ? 11.521 -7.333 -3.654 1.00 89.94 625 GLU A C 1
ATOM 4929 O O . GLU A 1 625 ? 12.742 -7.216 -3.757 1.00 89.94 625 GLU A O 1
ATOM 4934 N N . ARG A 1 626 ? 10.941 -7.729 -2.514 1.00 88.75 626 ARG A N 1
ATOM 4935 C CA . ARG A 1 626 ? 11.698 -7.938 -1.273 1.00 88.75 626 ARG A CA 1
ATOM 4936 C C . ARG A 1 626 ? 12.746 -9.055 -1.405 1.00 88.75 626 ARG A C 1
ATOM 4938 O O . ARG A 1 626 ? 12.462 -10.149 -1.884 1.00 88.75 626 ARG A O 1
ATOM 4945 N N . LEU A 1 627 ? 13.972 -8.765 -0.980 1.00 90.88 627 LEU A N 1
ATOM 4946 C CA . LEU A 1 627 ? 15.161 -9.567 -1.308 1.00 90.88 627 LEU A CA 1
ATOM 4947 C C . LEU A 1 627 ? 15.404 -10.750 -0.357 1.00 90.88 627 LEU A C 1
ATOM 4949 O O . LEU A 1 627 ? 16.241 -11.607 -0.628 1.00 90.88 627 LEU A O 1
ATOM 4953 N N . ASP A 1 628 ? 14.685 -10.776 0.757 1.00 87.38 628 ASP A N 1
ATOM 4954 C CA . ASP A 1 628 ? 14.688 -11.806 1.797 1.00 87.38 628 ASP A CA 1
ATOM 4955 C C . ASP A 1 628 ? 13.682 -12.942 1.522 1.00 87.38 628 ASP A C 1
ATOM 4957 O O . ASP A 1 628 ? 13.862 -14.042 2.040 1.00 87.38 628 ASP A O 1
ATOM 4961 N N . ASN A 1 629 ? 12.670 -12.704 0.675 1.00 86.75 629 ASN A N 1
ATOM 4962 C CA . ASN A 1 629 ? 11.723 -13.722 0.198 1.00 86.75 629 ASN A CA 1
ATOM 4963 C C . ASN A 1 629 ? 11.929 -14.103 -1.281 1.00 86.75 629 ASN A C 1
ATOM 4965 O O . ASN A 1 629 ? 11.751 -15.266 -1.636 1.00 86.75 629 ASN A O 1
ATOM 4969 N N . TRP A 1 630 ? 12.321 -13.152 -2.138 1.00 87.75 630 TRP A N 1
ATOM 4970 C CA . TRP A 1 630 ? 12.465 -13.354 -3.585 1.00 87.75 630 TRP A CA 1
ATOM 4971 C C . TRP A 1 630 ? 13.938 -13.295 -4.014 1.00 87.75 630 TRP A C 1
ATOM 4973 O O . TRP A 1 630 ? 14.621 -12.286 -3.811 1.00 87.75 630 TRP A O 1
ATOM 4983 N N . ARG A 1 631 ? 14.445 -14.375 -4.618 1.00 86.75 631 ARG A N 1
ATOM 4984 C CA . ARG A 1 631 ? 15.886 -14.535 -4.896 1.00 86.75 631 ARG A CA 1
ATOM 4985 C C . ARG A 1 631 ? 16.358 -13.683 -6.071 1.00 86.75 631 ARG A C 1
ATOM 4987 O O . ARG A 1 631 ? 15.563 -13.178 -6.865 1.00 86.75 631 ARG A O 1
ATOM 4994 N N . ASP A 1 632 ? 17.675 -13.548 -6.207 1.00 89.12 632 ASP A N 1
ATOM 4995 C CA . ASP A 1 632 ? 18.341 -12.949 -7.372 1.00 89.12 632 ASP A CA 1
ATOM 4996 C C . ASP A 1 632 ? 17.816 -11.538 -7.722 1.00 89.12 632 ASP A C 1
ATOM 4998 O O . ASP A 1 632 ? 17.618 -11.185 -8.888 1.00 89.12 632 ASP A O 1
ATOM 5002 N N . GLY A 1 633 ? 17.554 -10.714 -6.701 1.00 88.06 633 GLY A N 1
ATOM 5003 C CA . GLY A 1 633 ? 17.023 -9.360 -6.896 1.00 88.06 633 GLY A CA 1
ATOM 5004 C C . GLY A 1 633 ? 15.521 -9.303 -7.202 1.00 88.06 633 GLY A C 1
ATOM 5005 O O . GLY A 1 633 ? 15.082 -8.336 -7.825 1.00 88.06 633 GLY A O 1
ATOM 5006 N N . ALA A 1 634 ? 14.765 -10.351 -6.852 1.00 89.81 634 ALA A N 1
ATOM 5007 C CA . ALA A 1 634 ? 13.377 -10.601 -7.255 1.00 89.81 634 ALA A CA 1
ATOM 5008 C C . ALA A 1 634 ? 13.146 -10.690 -8.780 1.00 89.81 634 ALA A C 1
ATOM 5010 O O . ALA A 1 634 ? 12.006 -10.741 -9.245 1.00 89.81 634 ALA A O 1
ATOM 5011 N N . LEU A 1 635 ? 14.202 -10.727 -9.599 1.00 91.12 635 LEU A N 1
ATOM 5012 C CA . LEU A 1 635 ? 14.070 -10.768 -11.058 1.00 91.12 635 LEU A CA 1
ATOM 5013 C C . LEU A 1 635 ? 13.323 -12.020 -11.577 1.00 91.12 635 LEU A C 1
ATOM 5015 O O . LEU A 1 635 ? 12.474 -11.846 -12.458 1.00 91.12 635 LEU A O 1
ATOM 5019 N N . PRO A 1 636 ? 13.549 -13.247 -11.050 1.00 85.81 636 PRO A N 1
ATOM 5020 C CA . PRO A 1 636 ? 12.863 -14.452 -11.529 1.00 85.81 636 PRO A CA 1
ATOM 5021 C C . PRO A 1 636 ? 11.348 -14.429 -11.266 1.00 85.81 636 PRO A C 1
ATOM 5023 O O . PRO A 1 636 ? 10.554 -14.691 -12.180 1.00 85.81 636 PRO A O 1
ATOM 5026 N N . VAL A 1 637 ? 10.930 -14.034 -10.059 1.00 85.94 637 VAL A N 1
ATOM 5027 C CA . VAL A 1 637 ? 9.510 -13.862 -9.731 1.00 85.94 637 VAL A CA 1
ATOM 5028 C C . VAL A 1 637 ? 8.888 -12.715 -10.539 1.00 85.94 637 VAL A C 1
ATOM 5030 O O . VAL A 1 637 ? 7.808 -12.889 -11.101 1.00 85.94 637 VAL A O 1
ATOM 5033 N N . GLN A 1 638 ? 9.573 -11.581 -10.731 1.00 91.94 638 GLN A N 1
ATOM 5034 C CA . GLN A 1 638 ? 9.051 -10.482 -11.555 1.00 91.94 638 GLN A CA 1
ATOM 5035 C C . GLN A 1 638 ? 8.872 -10.886 -13.028 1.00 91.94 638 GLN A C 1
ATOM 5037 O O . GLN A 1 638 ? 7.909 -10.472 -13.671 1.00 91.94 638 GLN A O 1
ATOM 5042 N N . ASP A 1 639 ? 9.780 -11.691 -13.594 1.00 88.69 639 ASP A N 1
ATOM 5043 C CA . ASP A 1 639 ? 9.596 -12.303 -14.923 1.00 88.69 639 ASP A CA 1
ATOM 5044 C C . ASP A 1 639 ? 8.342 -13.172 -14.987 1.00 88.69 639 ASP A C 1
ATOM 5046 O O . ASP A 1 639 ? 7.667 -13.209 -16.020 1.00 88.69 639 ASP A O 1
ATOM 5050 N N . THR A 1 640 ? 7.998 -13.840 -13.890 1.00 83.69 640 THR A N 1
ATOM 5051 C CA . THR A 1 640 ? 6.758 -14.606 -13.794 1.00 83.69 640 THR A CA 1
ATOM 5052 C C . THR A 1 640 ? 5.528 -13.716 -13.684 1.00 83.69 640 THR A C 1
ATOM 5054 O O . THR A 1 640 ? 4.612 -13.874 -14.488 1.00 83.69 640 THR A O 1
ATOM 5057 N N . PHE A 1 641 ? 5.513 -12.743 -12.773 1.00 89.62 641 PHE A N 1
ATOM 5058 C CA . PHE A 1 641 ? 4.380 -11.827 -12.596 1.00 89.62 641 PHE A CA 1
ATOM 5059 C C . PHE A 1 641 ? 4.053 -11.068 -13.895 1.00 89.62 641 PHE A C 1
ATOM 5061 O O . PHE A 1 641 ? 2.882 -10.869 -14.218 1.00 89.62 641 PHE A O 1
ATOM 5068 N N . VAL A 1 642 ? 5.057 -10.739 -14.719 1.00 91.56 642 VAL A N 1
ATOM 5069 C CA . VAL A 1 642 ? 4.840 -10.183 -16.068 1.00 91.56 642 VAL A CA 1
ATOM 5070 C C . VAL A 1 642 ? 4.172 -11.182 -17.019 1.00 91.56 642 VAL A C 1
ATOM 5072 O O . VAL A 1 642 ? 3.251 -10.798 -17.742 1.00 91.56 642 VAL A O 1
ATOM 5075 N N . LYS A 1 643 ? 4.608 -12.450 -17.053 1.00 88.00 643 LYS A N 1
ATOM 5076 C CA . LYS A 1 643 ? 3.990 -13.499 -17.896 1.00 88.00 643 LYS A CA 1
ATOM 5077 C C . LYS A 1 643 ? 2.540 -13.746 -17.492 1.00 88.00 643 LYS A C 1
ATOM 5079 O O . LYS A 1 643 ? 1.668 -13.802 -18.352 1.00 88.00 643 LYS A O 1
ATOM 5084 N N . VAL A 1 644 ? 2.305 -13.827 -16.189 1.00 86.38 644 VAL A N 1
ATOM 5085 C CA . VAL A 1 644 ? 1.002 -13.961 -15.543 1.00 86.38 644 VAL A CA 1
ATOM 5086 C C . VAL A 1 644 ? 0.073 -12.802 -15.902 1.00 86.38 644 VAL A C 1
ATOM 5088 O O . VAL A 1 644 ? -0.991 -13.034 -16.469 1.00 86.38 644 VAL A O 1
ATOM 5091 N N . ALA A 1 645 ? 0.482 -11.550 -15.674 1.00 91.38 645 ALA A N 1
ATOM 5092 C CA . ALA A 1 645 ? -0.338 -10.387 -16.008 1.00 91.38 645 ALA A CA 1
ATOM 5093 C C . ALA A 1 645 ? -0.648 -10.343 -17.518 1.00 91.38 645 ALA A C 1
ATOM 5095 O O . ALA A 1 645 ? -1.762 -10.015 -17.930 1.00 91.38 645 ALA A O 1
ATOM 5096 N N . LYS A 1 646 ? 0.305 -10.761 -18.365 1.00 91.31 646 LYS A N 1
ATOM 5097 C CA . LYS A 1 646 ? 0.117 -10.926 -19.820 1.00 91.31 646 LYS A CA 1
ATOM 5098 C C . LYS A 1 646 ? -0.761 -12.125 -20.215 1.00 91.31 646 LYS A C 1
ATOM 5100 O O . LYS A 1 646 ? -1.296 -12.124 -21.321 1.00 91.31 646 LYS A O 1
ATOM 5105 N N . ALA A 1 647 ? -0.939 -13.124 -19.354 1.00 88.06 647 ALA A N 1
ATOM 5106 C CA . ALA A 1 647 ? -1.876 -14.227 -19.561 1.00 88.06 647 ALA A CA 1
ATOM 5107 C C . ALA A 1 647 ? -3.305 -13.803 -19.190 1.00 88.06 647 ALA A C 1
ATOM 5109 O O . ALA A 1 647 ? -4.213 -13.959 -20.001 1.00 88.06 647 ALA A O 1
ATOM 5110 N N . ILE A 1 648 ? -3.476 -13.180 -18.021 1.00 88.75 648 ILE A N 1
ATOM 5111 C CA . ILE A 1 648 ? -4.768 -12.701 -17.507 1.00 88.75 648 ILE A CA 1
ATOM 5112 C C . ILE A 1 648 ? -5.362 -11.614 -18.412 1.00 88.75 648 ILE A C 1
ATOM 5114 O O . ILE A 1 648 ? -6.532 -11.686 -18.781 1.00 88.75 648 ILE A O 1
ATOM 5118 N N . SER A 1 649 ? -4.530 -10.671 -18.867 1.00 93.12 649 SER A N 1
ATOM 5119 C CA . SER A 1 649 ? -4.926 -9.564 -19.760 1.00 93.12 649 SER A CA 1
ATOM 5120 C C . SER A 1 649 ? -5.498 -9.967 -21.125 1.00 93.12 649 SER A C 1
ATOM 5122 O O . SER A 1 649 ? -5.978 -9.101 -21.861 1.00 93.12 649 SER A O 1
ATOM 5124 N N . LYS A 1 650 ? -5.478 -11.261 -21.473 1.00 91.81 650 LYS A N 1
ATOM 5125 C CA . LYS A 1 650 ? -6.198 -11.817 -22.630 1.00 91.81 650 LYS A CA 1
ATOM 5126 C C . LYS A 1 650 ? -7.702 -11.955 -22.382 1.00 91.81 650 LYS A C 1
ATOM 5128 O O . LYS A 1 650 ? -8.469 -11.879 -23.337 1.00 91.81 650 LYS A O 1
ATOM 5133 N N . PHE A 1 651 ? -8.102 -12.167 -21.129 1.00 90.31 651 PHE A N 1
ATOM 5134 C CA . PHE A 1 651 ? -9.483 -12.429 -20.719 1.00 90.31 651 PHE A CA 1
ATOM 5135 C C . PHE A 1 651 ? -10.131 -11.207 -20.064 1.00 90.31 651 PHE A C 1
ATOM 5137 O O . PHE A 1 651 ? -11.313 -10.958 -20.277 1.00 90.31 651 PHE A O 1
ATOM 5144 N N . GLU A 1 652 ? -9.358 -10.420 -19.313 1.00 91.50 652 GLU A N 1
ATOM 5145 C CA . GLU A 1 652 ? -9.853 -9.253 -18.578 1.00 91.50 652 GLU A CA 1
ATOM 5146 C C . GLU A 1 652 ? -8.744 -8.234 -18.273 1.00 91.50 652 GLU A C 1
ATOM 5148 O O . GLU A 1 652 ? -7.582 -8.620 -18.181 1.00 91.50 652 GLU A O 1
ATOM 5153 N N . PRO A 1 653 ? -9.061 -6.935 -18.115 1.00 94.81 653 PRO A N 1
ATOM 5154 C CA . PRO A 1 653 ? -8.120 -5.919 -17.642 1.00 94.81 653 PRO A CA 1
ATOM 5155 C C . PRO A 1 653 ? -7.309 -6.341 -16.406 1.00 94.81 653 PRO A C 1
ATOM 5157 O O . PRO A 1 653 ? -7.772 -7.121 -15.586 1.00 94.81 653 PRO A O 1
ATOM 5160 N N . VAL A 1 654 ? -6.110 -5.790 -16.227 1.00 94.12 654 VAL A N 1
ATOM 5161 C CA . VAL A 1 654 ? -5.244 -6.055 -15.065 1.00 94.12 654 VAL A CA 1
ATOM 5162 C C . VAL A 1 654 ? -4.728 -4.735 -14.508 1.00 94.12 654 VAL A C 1
ATOM 5164 O O . VAL A 1 654 ? -4.260 -3.896 -15.270 1.00 94.12 654 VAL A O 1
ATOM 5167 N N . THR A 1 655 ? -4.749 -4.562 -13.193 1.00 95.50 655 THR A N 1
ATOM 5168 C CA . THR A 1 655 ? -4.087 -3.475 -12.475 1.00 95.50 655 THR A CA 1
ATOM 5169 C C . THR A 1 655 ? -2.923 -4.036 -11.668 1.00 95.50 655 THR A C 1
ATOM 5171 O O . THR A 1 655 ? -3.114 -4.802 -10.727 1.00 95.50 655 THR A O 1
ATOM 5174 N N . VAL A 1 656 ? -1.704 -3.656 -12.043 1.00 95.56 656 VAL A N 1
ATOM 5175 C CA . VAL A 1 656 ? -0.478 -4.027 -11.333 1.00 95.56 656 VAL A CA 1
ATOM 5176 C C . VAL A 1 656 ? -0.064 -2.875 -10.422 1.00 95.56 656 VAL A C 1
ATOM 5178 O O . VAL A 1 656 ? 0.253 -1.778 -10.886 1.00 95.56 656 VAL A O 1
ATOM 5181 N N . CYS A 1 657 ? -0.080 -3.136 -9.122 1.00 94.88 657 CYS A N 1
ATOM 5182 C CA . CYS A 1 657 ? 0.331 -2.232 -8.061 1.00 94.88 657 CYS A CA 1
ATOM 5183 C C . CYS A 1 657 ? 1.824 -2.390 -7.782 1.00 94.88 657 CYS A C 1
ATOM 5185 O O . CYS A 1 657 ? 2.314 -3.496 -7.564 1.00 94.88 657 CYS A O 1
ATOM 5187 N N . VAL A 1 658 ? 2.554 -1.279 -7.812 1.00 92.50 658 VAL A N 1
ATOM 5188 C CA . VAL A 1 658 ? 4.018 -1.255 -7.773 1.00 92.50 658 VAL A CA 1
ATOM 5189 C C . VAL A 1 658 ? 4.482 -0.177 -6.806 1.00 92.50 658 VAL A C 1
ATOM 5191 O O . VAL A 1 658 ? 3.999 0.952 -6.864 1.00 92.50 658 VAL A O 1
ATOM 5194 N N . ILE A 1 659 ? 5.457 -0.479 -5.952 1.00 87.19 659 ILE A N 1
ATOM 5195 C CA . ILE A 1 659 ? 6.073 0.545 -5.104 1.00 87.19 659 ILE A CA 1
ATOM 5196 C C . ILE A 1 659 ? 6.853 1.569 -5.957 1.00 87.19 659 ILE A C 1
ATOM 5198 O O . ILE A 1 659 ? 7.325 1.247 -7.051 1.00 87.19 659 ILE A O 1
ATOM 5202 N N . SER A 1 660 ? 7.005 2.802 -5.455 1.00 86.44 660 SER A N 1
ATOM 5203 C CA . SER A 1 660 ? 7.645 3.937 -6.158 1.00 86.44 660 SER A CA 1
ATOM 5204 C C . SER A 1 660 ? 8.917 3.551 -6.930 1.00 86.44 660 SER A C 1
ATOM 5206 O O . SER A 1 660 ? 9.064 3.894 -8.102 1.00 86.44 660 SER A O 1
ATOM 5208 N N . ASP A 1 661 ? 9.816 2.798 -6.299 1.00 88.06 661 ASP A N 1
ATOM 5209 C CA . ASP A 1 661 ? 11.181 2.593 -6.794 1.00 88.06 661 ASP A CA 1
ATOM 5210 C C . ASP A 1 661 ? 11.283 1.488 -7.864 1.00 88.06 661 ASP A C 1
ATOM 5212 O O . ASP A 1 661 ? 12.257 1.427 -8.622 1.00 88.06 661 ASP A O 1
ATOM 5216 N N . GLN A 1 662 ? 10.251 0.646 -7.989 1.00 90.69 662 GLN A N 1
ATOM 5217 C CA . GLN A 1 662 ? 10.119 -0.339 -9.071 1.00 90.69 662 GLN A CA 1
ATOM 5218 C C . GLN A 1 662 ? 9.178 0.135 -10.185 1.00 90.69 662 GLN A C 1
ATOM 5220 O O . GLN A 1 662 ? 9.169 -0.485 -11.252 1.00 90.69 662 GLN A O 1
ATOM 5225 N N . TYR A 1 663 ? 8.415 1.221 -9.977 1.00 91.31 663 TYR A N 1
ATOM 5226 C CA . TYR A 1 663 ? 7.343 1.662 -10.879 1.00 91.31 663 TYR A CA 1
ATOM 5227 C C . TYR A 1 663 ? 7.795 1.731 -12.341 1.00 91.31 663 TYR A C 1
ATOM 5229 O O . TYR A 1 663 ? 7.183 1.092 -13.194 1.00 91.31 663 TYR A O 1
ATOM 5237 N N . THR A 1 664 ? 8.906 2.415 -12.636 1.00 90.31 664 THR A N 1
ATOM 5238 C CA . THR A 1 664 ? 9.431 2.539 -14.008 1.00 90.31 664 THR A CA 1
ATOM 5239 C C . THR A 1 664 ? 9.781 1.179 -14.619 1.00 90.31 664 THR A C 1
ATOM 5241 O O . THR A 1 664 ? 9.397 0.903 -15.751 1.00 90.31 664 THR A O 1
ATOM 5244 N N . LYS A 1 665 ? 10.430 0.280 -13.863 1.00 90.75 665 LYS A N 1
ATOM 5245 C CA . LYS A 1 665 ? 10.822 -1.054 -14.360 1.00 90.75 665 LYS A CA 1
ATOM 5246 C C . LYS A 1 665 ? 9.608 -1.934 -14.662 1.00 90.75 665 LYS A C 1
ATOM 5248 O O . LYS A 1 665 ? 9.610 -2.667 -15.650 1.00 90.75 665 LYS A O 1
ATOM 5253 N N . ALA A 1 666 ? 8.588 -1.887 -13.807 1.00 90.69 666 ALA A N 1
ATOM 5254 C CA . ALA A 1 666 ? 7.341 -2.615 -14.012 1.00 90.69 666 ALA A CA 1
ATOM 5255 C C . ALA A 1 666 ? 6.554 -2.030 -15.195 1.00 90.69 666 ALA A C 1
ATOM 5257 O O . ALA A 1 666 ? 6.116 -2.774 -16.074 1.00 90.69 666 ALA A O 1
ATOM 5258 N N . TYR A 1 667 ? 6.450 -0.699 -15.262 1.00 91.69 667 TYR A N 1
ATOM 5259 C CA . TYR A 1 667 ? 5.815 0.030 -16.357 1.00 91.69 667 TYR A CA 1
ATOM 5260 C C . TYR A 1 667 ? 6.449 -0.331 -17.703 1.00 91.69 667 TYR A C 1
ATOM 5262 O O . TYR A 1 667 ? 5.748 -0.814 -18.591 1.00 91.69 667 TYR A O 1
ATOM 5270 N N . ASP A 1 668 ? 7.773 -0.225 -17.843 1.00 91.94 668 ASP A N 1
ATOM 5271 C CA . ASP A 1 668 ? 8.498 -0.550 -19.081 1.00 91.94 668 ASP A CA 1
ATOM 5272 C C . ASP A 1 668 ? 8.214 -1.976 -19.584 1.00 91.94 668 ASP A C 1
ATOM 5274 O O . ASP A 1 668 ? 8.122 -2.203 -20.789 1.00 91.94 668 ASP A O 1
ATOM 5278 N N . ARG A 1 669 ? 7.992 -2.935 -18.676 1.00 93.00 669 ARG A N 1
ATOM 5279 C CA . ARG A 1 669 ? 7.740 -4.352 -19.002 1.00 93.00 669 ARG A CA 1
ATOM 5280 C C . ARG A 1 669 ? 6.272 -4.677 -19.306 1.00 93.00 669 ARG A C 1
ATOM 5282 O O . ARG A 1 669 ? 5.999 -5.728 -19.902 1.00 93.00 669 ARG A O 1
ATOM 5289 N N . LEU A 1 670 ? 5.335 -3.814 -18.905 1.00 91.75 670 LEU A N 1
ATOM 5290 C CA . LEU A 1 670 ? 3.886 -4.065 -18.937 1.00 91.75 670 LEU A CA 1
ATOM 5291 C C . LEU A 1 670 ? 3.094 -3.118 -19.855 1.00 91.75 670 LEU A C 1
ATOM 5293 O O . LEU A 1 670 ? 2.145 -3.574 -20.488 1.00 91.75 670 LEU A O 1
ATOM 5297 N N . HIS A 1 671 ? 3.490 -1.845 -19.969 1.00 84.81 671 HIS A N 1
ATOM 5298 C CA . HIS A 1 671 ? 2.709 -0.771 -20.611 1.00 84.81 671 HIS A CA 1
ATOM 5299 C C . HIS A 1 671 ? 2.387 -0.986 -22.100 1.00 84.81 671 HIS A C 1
ATOM 5301 O O . HIS A 1 671 ? 1.449 -0.384 -22.619 1.00 84.81 671 HIS A O 1
ATOM 5307 N N . GLU A 1 672 ? 3.153 -1.827 -22.803 1.00 82.94 672 GLU A N 1
ATOM 5308 C CA . GLU A 1 672 ? 2.878 -2.192 -24.200 1.00 82.94 672 GLU A CA 1
ATOM 5309 C C . GLU A 1 672 ? 1.524 -2.905 -24.359 1.00 82.94 672 GLU A C 1
ATOM 5311 O O . GLU A 1 672 ? 0.913 -2.861 -25.429 1.00 82.94 672 GLU A O 1
ATOM 5316 N N . ASN A 1 673 ? 1.040 -3.558 -23.298 1.00 84.81 673 ASN A N 1
ATOM 5317 C CA . ASN A 1 673 ? -0.258 -4.209 -23.272 1.00 84.81 673 ASN A CA 1
ATOM 5318 C C . ASN A 1 673 ? -1.320 -3.247 -22.723 1.00 84.81 673 ASN A C 1
ATOM 5320 O O . ASN A 1 673 ? -1.407 -3.019 -21.520 1.00 84.81 673 ASN A O 1
ATOM 5324 N N . GLY A 1 674 ? -2.169 -2.724 -23.612 1.00 81.31 674 GLY A N 1
ATOM 5325 C CA . GLY A 1 674 ? -3.213 -1.752 -23.266 1.00 81.31 674 GLY A CA 1
ATOM 5326 C C . GLY A 1 674 ? -4.303 -2.248 -22.305 1.00 81.31 674 GLY A C 1
ATOM 5327 O O . GLY A 1 674 ? -5.077 -1.423 -21.825 1.00 81.31 674 GLY A O 1
ATOM 5328 N N . ASN A 1 675 ? -4.359 -3.550 -22.005 1.00 91.75 675 ASN A N 1
ATOM 5329 C CA . ASN A 1 675 ? -5.230 -4.111 -20.968 1.00 91.75 675 ASN A CA 1
ATOM 5330 C C . ASN A 1 675 ? -4.572 -4.118 -19.572 1.00 91.75 675 ASN A C 1
ATOM 5332 O O . ASN A 1 675 ? -5.224 -4.531 -18.617 1.00 91.75 675 ASN A O 1
ATOM 5336 N N . ILE A 1 676 ? -3.313 -3.679 -19.427 1.00 94.69 676 ILE A N 1
ATOM 5337 C CA . ILE A 1 676 ? -2.599 -3.630 -18.143 1.00 94.69 676 ILE A CA 1
ATOM 5338 C C . ILE A 1 676 ? -2.407 -2.172 -17.687 1.00 94.69 676 ILE A C 1
ATOM 5340 O O . ILE A 1 676 ? -1.628 -1.412 -18.261 1.00 94.69 676 ILE A O 1
ATOM 5344 N N . ARG A 1 677 ? -3.107 -1.789 -16.615 1.00 93.62 677 ARG A N 1
ATOM 5345 C CA . ARG A 1 677 ? -2.928 -0.554 -15.837 1.00 93.62 677 ARG A CA 1
ATOM 5346 C C . ARG A 1 677 ? -1.785 -0.776 -14.836 1.00 93.62 677 ARG A C 1
ATOM 5348 O O . ARG A 1 677 ? -1.769 -1.787 -14.147 1.00 93.62 677 ARG A O 1
ATOM 5355 N N . VAL A 1 678 ? -0.841 0.158 -14.727 1.00 92.50 678 VAL A N 1
ATOM 5356 C CA . VAL A 1 678 ? 0.231 0.119 -13.710 1.00 92.50 678 VAL A CA 1
ATOM 5357 C C . VAL A 1 678 ? 0.046 1.304 -12.764 1.00 92.50 678 VAL A C 1
ATOM 5359 O O . VAL A 1 678 ? -0.173 2.424 -13.223 1.00 92.50 678 VAL A O 1
ATOM 5362 N N . VAL A 1 679 ? 0.073 1.052 -11.456 1.00 89.94 679 VAL A N 1
ATOM 5363 C CA . VAL A 1 679 ? -0.295 2.007 -10.396 1.00 89.94 679 VAL A CA 1
ATOM 5364 C C . VAL A 1 679 ? 0.798 2.058 -9.337 1.00 89.94 679 VAL A C 1
ATOM 5366 O O . VAL A 1 679 ? 1.266 1.016 -8.888 1.00 89.94 679 VAL A O 1
ATOM 5369 N N . GLU A 1 680 ? 1.170 3.261 -8.895 1.00 90.50 680 GLU A N 1
ATOM 5370 C CA . GLU A 1 680 ? 2.028 3.421 -7.719 1.00 90.50 680 GLU A CA 1
ATOM 5371 C C . GLU A 1 680 ? 1.234 3.095 -6.441 1.00 90.50 680 GLU A C 1
ATOM 5373 O O . GLU A 1 680 ? 0.240 3.755 -6.139 1.00 90.50 680 GLU A O 1
ATOM 5378 N N . MET A 1 681 ? 1.665 2.085 -5.685 1.00 89.19 681 MET A N 1
ATOM 5379 C CA . MET A 1 681 ? 1.059 1.697 -4.411 1.00 89.19 681 MET A CA 1
ATOM 5380 C C . MET A 1 681 ? 2.120 1.116 -3.471 1.00 89.19 681 MET A C 1
ATOM 5382 O O . MET A 1 681 ? 2.810 0.165 -3.820 1.00 89.19 681 MET A O 1
ATOM 5386 N N . SER A 1 682 ? 2.255 1.683 -2.271 1.00 86.19 682 SER A N 1
ATOM 5387 C CA . SER A 1 682 ? 3.153 1.154 -1.234 1.00 86.19 682 SER A CA 1
ATOM 5388 C C . SER A 1 682 ? 2.548 -0.081 -0.556 1.00 86.19 682 SER A C 1
ATOM 5390 O O . SER A 1 682 ? 1.399 -0.013 -0.117 1.00 86.19 682 SER A O 1
ATOM 5392 N N . MET A 1 683 ? 3.336 -1.144 -0.415 1.00 90.94 683 MET A N 1
ATOM 5393 C CA . MET A 1 683 ? 3.051 -2.406 0.290 1.00 90.94 683 MET A CA 1
ATOM 5394 C C . MET A 1 683 ? 4.385 -2.978 0.819 1.00 90.94 683 MET A C 1
ATOM 5396 O O . MET A 1 683 ? 5.437 -2.475 0.419 1.00 90.94 683 MET A O 1
ATOM 5400 N N . ASN A 1 684 ? 4.366 -3.983 1.695 1.00 90.81 684 ASN A N 1
ATOM 5401 C CA . ASN A 1 684 ? 5.569 -4.685 2.165 1.00 90.81 684 ASN A CA 1
ATOM 5402 C C . ASN A 1 684 ? 5.844 -5.972 1.354 1.00 90.81 684 ASN A C 1
ATOM 5404 O O . ASN A 1 684 ? 7.010 -6.330 1.181 1.00 90.81 684 ASN A O 1
ATOM 5408 N N . ASP A 1 685 ? 4.817 -6.651 0.822 1.00 90.81 685 ASP A N 1
ATOM 5409 C CA . ASP A 1 685 ? 4.986 -7.741 -0.159 1.00 90.81 685 ASP A CA 1
ATOM 5410 C C . ASP A 1 685 ? 3.775 -7.893 -1.116 1.00 90.81 685 ASP A C 1
ATOM 5412 O O . ASP A 1 685 ? 2.760 -7.209 -0.998 1.00 90.81 685 ASP A O 1
ATOM 5416 N N . ALA A 1 686 ? 3.890 -8.759 -2.125 1.00 91.62 686 ALA A N 1
ATOM 5417 C CA . ALA A 1 686 ? 3.010 -8.820 -3.300 1.00 91.62 686 ALA A CA 1
ATOM 5418 C C . ALA A 1 686 ? 1.693 -9.630 -3.151 1.00 91.62 686 ALA A C 1
ATOM 5420 O O . ALA A 1 686 ? 1.014 -9.883 -4.150 1.00 91.62 686 ALA A O 1
ATOM 5421 N N . TRP A 1 687 ? 1.297 -10.025 -1.939 1.00 91.44 687 TRP A N 1
ATOM 5422 C CA . TRP A 1 687 ? 0.250 -11.033 -1.676 1.00 91.44 687 TRP A CA 1
ATOM 5423 C C . TRP A 1 687 ? -1.191 -10.509 -1.723 1.00 91.44 687 TRP A C 1
ATOM 5425 O O . TRP A 1 687 ? -1.942 -10.571 -0.752 1.00 91.44 687 TRP A O 1
ATOM 5435 N N . PHE A 1 688 ? -1.608 -10.000 -2.882 1.00 93.38 688 PHE A N 1
ATOM 5436 C CA . PHE A 1 688 ? -2.893 -9.303 -3.055 1.00 93.38 688 PHE A CA 1
ATOM 5437 C C . PHE A 1 688 ? -4.146 -10.174 -2.850 1.00 93.38 688 PHE A C 1
ATOM 5439 O O . PHE A 1 688 ? -5.217 -9.618 -2.613 1.00 93.38 688 PHE A O 1
ATOM 5446 N N . ARG A 1 689 ? -4.022 -11.510 -2.871 1.00 91.12 689 ARG A N 1
ATOM 5447 C CA . ARG A 1 689 ? -5.083 -12.430 -2.417 1.00 91.12 689 ARG A CA 1
ATOM 5448 C C . ARG A 1 689 ? -5.423 -12.215 -0.936 1.00 91.12 689 ARG A C 1
ATOM 5450 O O . ARG A 1 689 ? -6.593 -12.291 -0.575 1.00 91.12 689 ARG A O 1
ATOM 5457 N N . ASP A 1 690 ? -4.419 -11.920 -0.115 1.00 93.19 690 ASP A N 1
ATOM 5458 C CA . ASP A 1 690 ? -4.523 -11.916 1.346 1.00 93.19 690 ASP A CA 1
ATOM 5459 C C . ASP A 1 690 ? -4.641 -10.509 1.933 1.00 93.19 690 ASP A C 1
ATOM 5461 O O . ASP A 1 690 ? -5.384 -10.306 2.889 1.00 93.19 690 ASP A O 1
ATOM 5465 N N . ILE A 1 691 ? -3.958 -9.533 1.325 1.00 93.88 691 ILE A N 1
ATOM 5466 C CA . ILE A 1 691 ? -3.925 -8.125 1.772 1.00 93.88 691 ILE A CA 1
ATOM 5467 C C . ILE A 1 691 ? -4.903 -7.220 0.995 1.00 93.88 691 ILE A C 1
ATOM 5469 O O . ILE A 1 691 ? -5.038 -6.029 1.286 1.00 93.88 691 ILE A O 1
ATOM 5473 N N . GLY A 1 692 ? -5.555 -7.766 -0.038 1.00 94.38 692 GLY A N 1
ATOM 5474 C CA . GLY A 1 692 ? -6.573 -7.087 -0.839 1.00 94.38 692 GLY A CA 1
ATOM 5475 C C . GLY A 1 692 ? -7.978 -7.163 -0.219 1.00 94.38 692 GLY A C 1
ATOM 5476 O O . GLY A 1 692 ? -8.222 -7.952 0.693 1.00 94.38 692 GLY A O 1
ATOM 5477 N N . PRO A 1 693 ? -8.941 -6.359 -0.703 1.00 95.62 693 PRO A N 1
ATOM 5478 C CA . PRO A 1 693 ? -10.290 -6.352 -0.157 1.00 95.62 693 PRO A CA 1
ATOM 5479 C C . PRO A 1 693 ? -11.103 -7.530 -0.702 1.00 95.62 693 PRO A C 1
ATOM 5481 O O . PRO A 1 693 ? -11.063 -7.812 -1.895 1.00 95.62 693 PRO A O 1
ATOM 5484 N N . THR A 1 694 ? -11.923 -8.178 0.126 1.00 96.75 694 THR A N 1
ATOM 5485 C CA . THR A 1 694 ? -12.882 -9.190 -0.358 1.00 96.75 694 THR A CA 1
ATOM 5486 C C . THR A 1 694 ? -14.143 -8.504 -0.875 1.00 96.75 694 THR A C 1
ATOM 5488 O O . THR A 1 694 ? -14.916 -7.945 -0.099 1.00 96.75 694 THR A O 1
ATOM 5491 N N . PHE A 1 695 ? -14.367 -8.514 -2.188 1.00 94.69 695 PHE A N 1
ATOM 5492 C CA . PHE A 1 695 ? -15.500 -7.807 -2.791 1.00 94.69 695 PHE A CA 1
ATOM 5493 C C . PHE A 1 695 ? -16.821 -8.556 -2.614 1.00 94.69 695 PHE A C 1
ATOM 5495 O O . PHE A 1 695 ? -16.900 -9.776 -2.740 1.00 94.69 695 PHE A O 1
ATOM 5502 N N . VAL A 1 696 ? -17.883 -7.791 -2.367 1.00 93.94 696 VAL A N 1
ATOM 5503 C CA . VAL A 1 696 ? -19.248 -8.279 -2.167 1.00 93.94 696 VAL A CA 1
ATOM 5504 C C . VAL A 1 696 ? -20.240 -7.478 -3.009 1.00 93.94 696 VAL A C 1
ATOM 5506 O O . VAL A 1 696 ? -20.078 -6.272 -3.216 1.00 93.94 696 VAL A O 1
ATOM 5509 N N . ARG A 1 697 ? -21.301 -8.137 -3.489 1.00 89.69 697 ARG A N 1
ATOM 5510 C CA . ARG A 1 697 ? -22.328 -7.545 -4.366 1.00 89.69 697 ARG A CA 1
ATOM 5511 C C . ARG A 1 697 ? -23.745 -7.710 -3.817 1.00 89.69 697 ARG A C 1
ATOM 5513 O O . ARG A 1 697 ? -24.056 -8.714 -3.173 1.00 89.69 697 ARG A O 1
ATOM 5520 N N . ARG A 1 698 ? -24.629 -6.751 -4.102 1.00 86.25 698 ARG A N 1
ATOM 5521 C CA . ARG A 1 698 ? -26.052 -6.786 -3.708 1.00 86.25 698 ARG A CA 1
ATOM 5522 C C . ARG A 1 698 ? -26.921 -7.437 -4.793 1.00 86.25 698 ARG A C 1
ATOM 5524 O O . ARG A 1 698 ? -26.817 -7.090 -5.964 1.00 86.25 698 ARG A O 1
ATOM 5531 N N . VAL A 1 699 ? -27.818 -8.355 -4.410 1.00 69.12 699 VAL A N 1
ATOM 5532 C CA . VAL A 1 699 ? -28.660 -9.126 -5.366 1.00 69.12 699 VAL A CA 1
ATOM 5533 C C . VAL A 1 699 ? -29.938 -8.394 -5.809 1.00 69.12 699 VAL A C 1
ATOM 5535 O O . VAL A 1 699 ? -30.478 -8.685 -6.875 1.00 69.12 699 VAL A O 1
ATOM 5538 N N . LYS A 1 700 ? -30.456 -7.450 -5.012 1.00 55.69 700 LYS A N 1
ATOM 5539 C CA . LYS A 1 700 ? -31.735 -6.770 -5.283 1.00 55.69 700 LYS A CA 1
ATOM 5540 C C . LYS A 1 700 ? -31.556 -5.278 -5.542 1.00 55.69 700 LYS A C 1
ATOM 5542 O O . LYS A 1 700 ? -31.141 -4.549 -4.649 1.00 55.69 700 LYS A O 1
ATOM 5547 N N . SER A 1 701 ? -31.977 -4.839 -6.728 1.00 44.66 701 SER A N 1
ATOM 5548 C CA . SER A 1 701 ? -32.366 -3.451 -6.978 1.00 44.66 701 SER A CA 1
ATOM 5549 C C . SER A 1 701 ? -33.854 -3.296 -6.666 1.00 44.66 701 SER A C 1
ATOM 5551 O O . SER A 1 701 ? -34.719 -3.772 -7.401 1.00 44.66 701 SER A O 1
ATOM 5553 N N . THR A 1 702 ? -34.151 -2.609 -5.569 1.00 45.72 702 THR A N 1
ATOM 5554 C CA . THR A 1 702 ? -35.292 -1.692 -5.504 1.00 45.72 702 THR A CA 1
ATOM 5555 C C . THR A 1 702 ? -35.019 -0.536 -6.470 1.00 45.72 702 THR A C 1
ATOM 5557 O O . THR A 1 702 ? -33.870 -0.136 -6.660 1.00 45.72 702 THR A O 1
ATOM 5560 N N . THR A 1 703 ? -36.057 0.004 -7.111 1.00 45.59 703 THR A N 1
ATOM 5561 C CA . THR A 1 703 ? -35.925 1.062 -8.135 1.00 45.59 703 THR A CA 1
ATOM 5562 C C . THR A 1 703 ? -35.442 2.413 -7.597 1.00 45.59 703 THR A C 1
ATOM 5564 O O . THR A 1 703 ? -35.223 3.327 -8.385 1.00 45.59 703 THR A O 1
ATOM 5567 N N . GLU A 1 704 ? -35.272 2.536 -6.280 1.00 45.28 704 GLU A N 1
ATOM 5568 C CA . GLU A 1 704 ? -34.827 3.749 -5.583 1.00 45.28 704 GLU A CA 1
ATOM 5569 C C . GLU A 1 704 ? -33.350 3.666 -5.131 1.00 45.28 704 GLU A C 1
ATOM 5571 O O . GLU A 1 704 ? -32.713 4.700 -4.958 1.00 45.28 704 GLU A O 1
ATOM 5576 N N . ASP A 1 705 ? -32.758 2.463 -5.052 1.00 45.62 705 ASP A N 1
ATOM 5577 C CA . ASP A 1 705 ? -31.379 2.228 -4.586 1.00 45.62 705 ASP A CA 1
ATOM 5578 C C . ASP A 1 705 ? -30.425 1.878 -5.747 1.00 45.62 705 ASP A C 1
ATOM 5580 O O . ASP A 1 705 ? -29.928 0.753 -5.855 1.00 45.62 705 ASP A O 1
ATOM 5584 N N . GLN A 1 706 ? -30.157 2.830 -6.650 1.00 45.31 706 GLN A N 1
ATOM 5585 C CA . GLN A 1 706 ? -29.109 2.652 -7.677 1.00 45.31 706 GLN A CA 1
ATOM 5586 C C . GLN A 1 706 ? -27.686 2.950 -7.174 1.00 45.31 706 GLN A C 1
ATOM 5588 O O . GLN A 1 706 ? -26.713 2.679 -7.877 1.00 45.31 706 GLN A O 1
ATOM 5593 N N . GLU A 1 707 ? -27.542 3.474 -5.957 1.00 49.28 707 GLU A N 1
ATOM 5594 C CA . GLU A 1 707 ? -26.245 3.756 -5.346 1.00 49.28 707 GLU A CA 1
ATOM 5595 C C . GLU A 1 707 ? -25.657 2.491 -4.679 1.00 49.28 707 GLU A C 1
ATOM 5597 O O . GLU A 1 707 ? -26.261 1.925 -3.772 1.00 49.28 707 GLU A O 1
ATOM 5602 N N . HIS A 1 708 ? -24.434 2.106 -5.070 1.00 60.31 708 HIS A N 1
ATOM 5603 C CA . HIS A 1 708 ? -23.598 1.057 -4.447 1.00 60.31 708 HIS A CA 1
ATOM 5604 C C . HIS A 1 708 ? -24.091 -0.403 -4.602 1.00 60.31 708 HIS A C 1
ATOM 5606 O O . HIS A 1 708 ? -24.467 -1.065 -3.636 1.00 60.31 708 HIS A O 1
ATOM 5612 N N . GLN A 1 709 ? -24.000 -0.961 -5.818 1.00 76.50 709 GLN A N 1
ATOM 5613 C CA . GLN A 1 709 ? -24.206 -2.407 -6.050 1.00 76.50 709 GLN A CA 1
ATOM 5614 C C . GLN A 1 709 ? -23.032 -3.294 -5.587 1.00 76.50 709 GLN A C 1
ATOM 5616 O O . GLN A 1 709 ? -23.223 -4.497 -5.397 1.00 76.50 709 GLN A O 1
ATOM 5621 N N . ILE A 1 710 ? -21.838 -2.715 -5.418 1.00 87.56 710 ILE A N 1
ATOM 5622 C CA . ILE A 1 710 ? -20.583 -3.393 -5.057 1.00 87.56 710 ILE A CA 1
ATOM 5623 C C . ILE A 1 710 ? -19.934 -2.650 -3.880 1.00 87.56 710 ILE A C 1
ATOM 5625 O O . ILE A 1 710 ? -19.973 -1.419 -3.818 1.00 87.56 710 ILE A O 1
ATOM 5629 N N . ALA A 1 711 ? -19.338 -3.409 -2.966 1.00 91.00 711 ALA A N 1
ATOM 5630 C CA . ALA A 1 711 ? -18.528 -2.937 -1.847 1.00 91.00 711 ALA A CA 1
ATOM 5631 C C . ALA A 1 711 ? -17.349 -3.904 -1.618 1.00 91.00 711 ALA A C 1
ATOM 5633 O O . ALA A 1 711 ? -17.355 -5.014 -2.148 1.00 91.00 711 ALA A O 1
ATOM 5634 N N . GLY A 1 712 ? -16.354 -3.510 -0.824 1.00 94.38 712 GLY A N 1
ATOM 5635 C CA . GLY A 1 712 ? -15.246 -4.377 -0.411 1.00 94.38 712 GLY A CA 1
ATOM 5636 C C . GLY A 1 712 ? -15.138 -4.507 1.101 1.00 94.38 712 GLY A C 1
ATOM 5637 O O . GLY A 1 712 ? -15.291 -3.523 1.825 1.00 94.38 712 GLY A O 1
ATOM 5638 N N . ILE A 1 713 ? -14.871 -5.720 1.575 1.00 95.81 713 ILE A N 1
ATOM 5639 C CA . ILE A 1 713 ? -14.519 -6.007 2.963 1.00 95.81 713 ILE A CA 1
ATOM 5640 C C . ILE A 1 713 ? -13.015 -5.811 3.122 1.00 95.81 713 ILE A C 1
ATOM 5642 O O . ILE A 1 713 ? -12.223 -6.362 2.363 1.00 95.81 713 ILE A O 1
ATOM 5646 N N . ASP A 1 714 ? -12.652 -5.011 4.110 1.00 94.44 714 ASP A N 1
ATOM 5647 C CA . ASP A 1 714 ? -11.293 -4.669 4.501 1.00 94.44 714 ASP A CA 1
ATOM 5648 C C . ASP A 1 714 ? -10.994 -5.415 5.807 1.00 94.44 714 ASP A C 1
ATOM 5650 O O . ASP A 1 714 ? -11.386 -4.977 6.894 1.00 94.44 714 ASP A O 1
ATOM 5654 N N . TRP A 1 715 ? -10.424 -6.615 5.666 1.00 95.06 715 TRP A N 1
ATOM 5655 C CA . TRP A 1 715 ? -10.043 -7.481 6.780 1.00 95.06 715 TRP A CA 1
ATOM 5656 C C . TRP A 1 715 ? -8.782 -6.961 7.465 1.00 95.06 715 TRP A C 1
ATOM 5658 O O . TRP A 1 715 ? -7.934 -6.321 6.844 1.00 95.06 715 TRP A O 1
ATOM 5668 N N . LYS A 1 716 ? -8.611 -7.276 8.751 1.00 93.69 716 LYS A N 1
ATOM 5669 C CA . LYS A 1 716 ? -7.339 -6.999 9.411 1.00 93.69 716 LYS A CA 1
ATOM 5670 C C . LYS A 1 716 ? -6.298 -7.996 8.897 1.00 93.69 716 LYS A C 1
ATOM 5672 O O . LYS A 1 716 ? -6.513 -9.197 8.974 1.00 93.69 716 LYS A O 1
ATOM 5677 N N . PHE A 1 717 ? -5.151 -7.505 8.447 1.00 94.38 717 PHE A N 1
ATOM 5678 C CA . PHE A 1 717 ? -4.008 -8.346 8.092 1.00 94.38 717 PHE A CA 1
ATOM 5679 C C . PHE A 1 717 ? -2.946 -8.327 9.202 1.00 94.38 717 PHE A C 1
ATOM 5681 O O . PHE A 1 717 ? -2.746 -7.296 9.858 1.00 94.38 717 PHE A O 1
ATOM 5688 N N . ASN A 1 718 ? -2.271 -9.458 9.438 1.00 92.94 718 ASN A N 1
ATOM 5689 C CA . ASN A 1 718 ? -1.203 -9.553 10.439 1.00 92.94 718 ASN A CA 1
ATOM 5690 C C . ASN A 1 718 ? 0.078 -10.268 9.975 1.00 92.94 718 ASN A C 1
ATOM 5692 O O . ASN A 1 718 ? 0.861 -10.662 10.832 1.00 92.94 718 ASN A O 1
ATOM 5696 N N . CYS A 1 719 ? 0.316 -10.429 8.667 1.00 94.00 719 CYS A N 1
ATOM 5697 C CA . CYS A 1 719 ? 1.454 -11.204 8.153 1.00 94.00 719 CYS A CA 1
ATOM 5698 C C . CYS A 1 719 ? 1.391 -12.707 8.507 1.00 94.00 719 CYS A C 1
ATOM 5700 O O . CYS A 1 719 ? 2.406 -13.315 8.845 1.00 94.00 719 CYS A O 1
ATOM 5702 N N . TRP A 1 720 ? 0.193 -13.304 8.429 1.00 94.06 720 TRP A N 1
ATOM 5703 C CA . TRP A 1 720 ? -0.077 -14.731 8.682 1.00 94.06 720 TRP A CA 1
ATOM 5704 C C . TRP A 1 720 ? 0.434 -15.259 10.040 1.00 94.06 720 TRP A C 1
ATOM 5706 O O . TRP A 1 720 ? 0.799 -16.425 10.164 1.00 94.06 720 TRP A O 1
ATOM 5716 N N . GLY A 1 721 ? 0.468 -14.415 11.075 1.00 88.56 721 GLY A N 1
ATOM 5717 C CA . GLY A 1 721 ? 0.916 -14.831 12.411 1.00 88.56 721 GLY A CA 1
ATOM 5718 C C . GLY A 1 721 ? 1.410 -13.730 13.350 1.00 88.56 721 GLY A C 1
ATOM 5719 O O . GLY A 1 721 ? 1.785 -14.008 14.491 1.00 88.56 721 GLY A O 1
ATOM 5720 N N . GLY A 1 722 ? 1.396 -12.470 12.920 1.00 88.38 722 GLY A N 1
ATOM 5721 C CA . GLY A 1 722 ? 1.747 -11.335 13.768 1.00 88.38 722 GLY A CA 1
ATOM 5722 C C . GLY A 1 722 ? 3.237 -11.278 14.136 1.00 88.38 722 GLY A C 1
ATOM 5723 O O . GLY A 1 722 ? 4.079 -11.811 13.418 1.00 88.38 722 GLY A O 1
ATOM 5724 N N . PRO A 1 723 ? 3.593 -10.611 15.252 1.00 82.88 723 PRO A N 1
ATOM 5725 C CA . PRO A 1 723 ? 4.993 -10.359 15.606 1.00 82.88 723 PRO A CA 1
ATOM 5726 C C . PRO A 1 723 ? 5.808 -11.597 16.004 1.00 82.88 723 PRO A C 1
ATOM 5728 O O . PRO A 1 723 ? 7.029 -11.492 16.083 1.00 82.88 723 PRO A O 1
ATOM 5731 N N . GLU A 1 724 ? 5.150 -12.714 16.333 1.00 79.12 724 GLU A N 1
ATOM 5732 C CA . GLU A 1 724 ? 5.802 -13.916 16.874 1.00 79.12 724 GLU A CA 1
ATOM 5733 C C . GLU A 1 724 ? 6.000 -14.997 15.801 1.00 79.12 724 GLU A C 1
ATOM 5735 O O . GLU A 1 724 ? 7.124 -15.466 15.632 1.00 79.12 724 GLU A O 1
ATOM 5740 N N . ASP A 1 725 ? 4.949 -15.323 15.036 1.00 85.00 725 ASP A N 1
ATOM 5741 C CA . ASP A 1 725 ? 4.960 -16.402 14.030 1.00 85.00 725 ASP A CA 1
ATOM 5742 C C . ASP A 1 725 ? 4.800 -15.909 12.576 1.00 85.00 725 ASP A C 1
ATOM 5744 O O . ASP A 1 725 ? 4.780 -16.719 11.647 1.00 85.00 725 ASP A O 1
ATOM 5748 N N . GLY A 1 726 ? 4.664 -14.597 12.354 1.00 86.94 726 GLY A N 1
ATOM 5749 C CA . GLY A 1 726 ? 4.422 -14.035 11.026 1.00 86.94 726 GLY A CA 1
ATOM 5750 C C . GLY A 1 726 ? 5.610 -14.151 10.064 1.00 86.94 726 GLY A C 1
ATOM 5751 O O . GLY A 1 726 ? 6.771 -14.272 10.460 1.00 86.94 726 GLY A O 1
ATOM 5752 N N . CYS A 1 727 ? 5.333 -14.069 8.761 1.00 88.50 727 CYS A N 1
ATOM 5753 C CA . CYS A 1 727 ? 6.358 -14.258 7.726 1.00 88.50 727 CYS A CA 1
ATOM 5754 C C . CYS A 1 727 ? 7.436 -13.155 7.696 1.00 88.50 727 CYS A C 1
ATOM 5756 O O . CYS A 1 727 ? 8.535 -13.388 7.185 1.00 88.50 727 CYS A O 1
ATOM 5758 N N . TYR A 1 728 ? 7.145 -11.964 8.228 1.00 88.81 728 TYR A N 1
ATOM 5759 C CA . TYR A 1 728 ? 8.064 -10.826 8.314 1.00 88.81 728 TYR A CA 1
ATOM 5760 C C . TYR A 1 728 ? 7.623 -9.775 9.340 1.00 88.81 728 TYR A C 1
ATOM 5762 O O . TYR A 1 728 ? 6.442 -9.658 9.647 1.00 88.81 728 TYR A O 1
ATOM 5770 N N . SER A 1 729 ? 8.572 -8.980 9.844 1.00 83.62 729 SER A N 1
ATOM 5771 C CA . SER A 1 729 ? 8.386 -8.120 11.026 1.00 83.62 729 SER A CA 1
ATOM 5772 C C . SER A 1 729 ? 7.663 -6.782 10.799 1.00 83.62 729 SER A C 1
ATOM 5774 O O . SER A 1 729 ? 7.309 -6.125 11.775 1.00 83.62 729 SER A O 1
ATOM 5776 N N . ASP A 1 730 ? 7.484 -6.339 9.551 1.00 86.00 730 ASP A N 1
ATOM 5777 C CA . ASP A 1 730 ? 6.755 -5.109 9.204 1.00 86.00 730 ASP A CA 1
ATOM 5778 C C . ASP A 1 730 ? 5.794 -5.346 8.032 1.00 86.00 730 ASP A C 1
ATOM 5780 O O . ASP A 1 730 ? 6.224 -5.585 6.905 1.00 86.00 730 ASP A O 1
ATOM 5784 N N . TRP A 1 731 ? 4.496 -5.250 8.321 1.00 89.62 731 TRP A N 1
ATOM 5785 C CA . TRP A 1 731 ? 3.371 -5.317 7.379 1.00 89.62 731 TRP A CA 1
ATOM 5786 C C . TRP A 1 731 ? 2.505 -4.039 7.434 1.00 89.62 731 TRP A C 1
ATOM 5788 O O . TRP A 1 731 ? 1.325 -4.040 7.075 1.00 89.62 731 TRP A O 1
ATOM 5798 N N . THR A 1 732 ? 3.059 -2.921 7.924 1.00 83.75 732 THR A N 1
ATOM 5799 C CA . THR A 1 732 ? 2.311 -1.667 8.153 1.00 83.75 732 THR A CA 1
ATOM 5800 C C . THR A 1 732 ? 1.817 -0.977 6.878 1.00 83.75 732 THR A C 1
ATOM 5802 O O . THR A 1 732 ? 0.928 -0.127 6.952 1.00 83.75 732 THR A O 1
ATOM 5805 N N . LEU A 1 733 ? 2.343 -1.338 5.705 1.00 83.75 733 LEU A N 1
ATOM 5806 C CA . LEU A 1 733 ? 1.864 -0.859 4.405 1.00 83.75 733 LEU A CA 1
ATOM 5807 C C . LEU A 1 733 ? 0.843 -1.817 3.779 1.00 83.75 733 LEU A C 1
ATOM 5809 O O . LEU A 1 733 ? -0.049 -1.337 3.069 1.00 83.75 733 LEU A O 1
ATOM 5813 N N . ASP A 1 734 ? 0.949 -3.119 4.070 1.00 87.12 734 ASP A N 1
ATOM 5814 C CA . ASP A 1 734 ? 0.031 -4.174 3.611 1.00 87.12 734 ASP A CA 1
ATOM 5815 C C . ASP A 1 734 ? -1.383 -3.979 4.162 1.00 87.12 734 ASP A C 1
ATOM 5817 O O . ASP A 1 734 ? -2.344 -4.015 3.398 1.00 87.12 734 ASP A O 1
ATOM 5821 N N . VAL A 1 735 ? -1.518 -3.651 5.457 1.00 88.88 735 VAL A N 1
ATOM 5822 C CA . VAL A 1 735 ? -2.823 -3.366 6.110 1.00 88.88 735 VAL A CA 1
ATOM 5823 C C . VAL A 1 735 ? -3.587 -2.190 5.492 1.00 88.88 735 VAL A C 1
ATOM 5825 O O . VAL A 1 735 ? -4.726 -1.928 5.859 1.00 88.88 735 VAL A O 1
ATOM 5828 N N . LEU A 1 736 ? -2.955 -1.442 4.587 1.00 88.81 736 LEU A N 1
ATOM 5829 C CA . LEU A 1 736 ? -3.561 -0.322 3.877 1.00 88.81 736 LEU A CA 1
ATOM 5830 C C . LEU A 1 736 ? -3.913 -0.670 2.420 1.00 88.81 736 LEU A C 1
ATOM 5832 O O . LEU A 1 736 ? -4.516 0.162 1.748 1.00 88.81 736 LEU A O 1
ATOM 5836 N N . VAL A 1 737 ? -3.515 -1.834 1.889 1.00 89.81 737 VAL A N 1
ATOM 5837 C CA . VAL A 1 737 ? -3.707 -2.189 0.468 1.00 89.81 737 VAL A CA 1
ATOM 5838 C C . VAL A 1 737 ? -5.189 -2.323 0.126 1.00 89.81 737 VAL A C 1
ATOM 5840 O O . VAL A 1 737 ? -5.642 -1.682 -0.823 1.00 89.81 737 VAL A O 1
ATOM 5843 N N . ALA A 1 738 ? -5.966 -3.045 0.935 1.00 90.38 738 ALA A N 1
ATOM 5844 C CA . ALA A 1 738 ? -7.415 -3.134 0.780 1.00 90.38 738 ALA A CA 1
ATOM 5845 C C . ALA A 1 738 ? -8.095 -1.748 0.765 1.00 90.38 738 ALA A C 1
ATOM 5847 O O . ALA A 1 738 ? -8.838 -1.434 -0.168 1.00 90.38 738 ALA A O 1
ATOM 5848 N N . GLN A 1 739 ? -7.783 -0.868 1.725 1.00 87.62 739 GLN A N 1
ATOM 5849 C CA . GLN A 1 739 ? -8.292 0.511 1.727 1.00 87.62 739 GLN A CA 1
ATOM 5850 C C . GLN A 1 739 ? -7.899 1.282 0.453 1.00 87.62 739 GLN A C 1
ATOM 5852 O O . GLN A 1 739 ? -8.774 1.853 -0.200 1.00 87.62 739 GLN A O 1
ATOM 5857 N N . LYS A 1 740 ? -6.615 1.265 0.062 1.00 87.25 740 LYS A N 1
ATOM 5858 C CA . LYS A 1 740 ? -6.109 1.983 -1.124 1.00 87.25 740 LYS A CA 1
ATOM 5859 C C . LYS A 1 740 ? -6.788 1.516 -2.414 1.00 87.25 740 LYS A C 1
ATOM 5861 O O . LYS A 1 740 ? -7.121 2.351 -3.249 1.00 87.25 740 LYS A O 1
ATOM 5866 N N . ILE A 1 741 ? -7.012 0.209 -2.586 1.00 88.25 741 ILE A N 1
ATOM 5867 C CA . ILE A 1 741 ? -7.713 -0.359 -3.753 1.00 88.25 741 ILE A CA 1
ATOM 5868 C C . ILE A 1 741 ? -9.151 0.171 -3.833 1.00 88.25 741 ILE A C 1
ATOM 5870 O O . ILE A 1 741 ? -9.581 0.635 -4.891 1.00 88.25 741 ILE A O 1
ATOM 5874 N N . LEU A 1 742 ? -9.885 0.147 -2.714 1.00 86.81 742 LEU A N 1
ATOM 5875 C CA . LEU A 1 742 ? -11.271 0.625 -2.665 1.00 86.81 742 LEU A CA 1
ATOM 5876 C C . LEU A 1 742 ? -11.372 2.140 -2.876 1.00 86.81 742 LEU A C 1
ATOM 5878 O O . LEU A 1 742 ? -12.305 2.601 -3.528 1.00 86.81 742 LEU A O 1
ATOM 5882 N N . GLU A 1 743 ? -10.414 2.921 -2.380 1.00 80.69 743 GLU A N 1
ATOM 5883 C CA . GLU A 1 743 ? -10.353 4.369 -2.607 1.00 80.69 743 GLU A CA 1
ATOM 5884 C C . GLU A 1 743 ? -10.067 4.721 -4.069 1.00 80.69 743 GLU A C 1
ATOM 5886 O O . GLU A 1 743 ? -10.747 5.581 -4.635 1.00 80.69 743 GLU A O 1
ATOM 5891 N N . LEU A 1 744 ? -9.111 4.031 -4.700 1.00 81.06 744 LEU A N 1
ATOM 5892 C CA . LEU A 1 744 ? -8.656 4.324 -6.062 1.00 81.06 744 LEU A CA 1
ATOM 5893 C C . LEU A 1 744 ? -9.788 4.201 -7.088 1.00 81.06 744 LEU A C 1
ATOM 5895 O O . LEU A 1 744 ? -9.930 5.060 -7.960 1.00 81.06 744 LEU A O 1
ATOM 5899 N N . ASP A 1 745 ? -10.634 3.183 -6.924 1.00 79.56 745 ASP A N 1
ATOM 5900 C CA . ASP A 1 745 ? -11.784 2.936 -7.793 1.00 79.56 745 ASP A CA 1
ATOM 5901 C C . ASP A 1 745 ? -13.142 3.358 -7.161 1.00 79.56 745 ASP A C 1
ATOM 5903 O O . ASP A 1 745 ? -14.200 3.133 -7.751 1.00 79.56 745 ASP A O 1
ATOM 5907 N N . ARG A 1 746 ? -13.119 4.068 -6.016 1.00 77.81 746 ARG A N 1
ATOM 5908 C CA . ARG A 1 746 ? -14.262 4.726 -5.329 1.00 77.81 746 ARG A CA 1
ATOM 5909 C C . ARG A 1 746 ? -15.394 3.797 -4.873 1.00 77.81 746 ARG A C 1
ATOM 5911 O O . ARG A 1 746 ? -16.575 4.052 -5.115 1.00 77.81 746 ARG A O 1
ATOM 5918 N N . ILE A 1 747 ? -15.035 2.725 -4.183 1.00 82.00 747 ILE A N 1
ATOM 5919 C CA . ILE A 1 747 ? -15.939 1.653 -3.760 1.00 82.00 747 ILE A CA 1
ATOM 5920 C C . ILE A 1 747 ? -16.202 1.746 -2.252 1.00 82.00 747 ILE A C 1
ATOM 5922 O O . ILE A 1 747 ? -15.341 2.146 -1.468 1.00 82.00 747 ILE A O 1
ATOM 5926 N N . ALA A 1 748 ? -17.425 1.408 -1.834 1.00 83.44 748 ALA A N 1
ATOM 5927 C CA . ALA A 1 748 ? -17.795 1.401 -0.422 1.00 83.44 748 ALA A CA 1
ATOM 5928 C C . ALA A 1 748 ? -17.024 0.315 0.350 1.00 83.44 748 ALA A C 1
ATOM 5930 O O . ALA A 1 748 ? -16.771 -0.769 -0.175 1.00 83.44 748 ALA A O 1
ATOM 5931 N N . ARG A 1 749 ? -16.674 0.599 1.607 1.00 87.56 749 ARG A N 1
ATOM 5932 C CA . ARG A 1 749 ? -15.833 -0.253 2.458 1.00 87.56 749 ARG A CA 1
ATOM 5933 C C . ARG A 1 749 ? -16.618 -0.810 3.643 1.00 87.56 749 ARG A C 1
ATOM 5935 O O . ARG A 1 749 ? -17.322 -0.066 4.319 1.00 87.56 749 ARG A O 1
ATOM 5942 N N . PHE A 1 750 ? -16.428 -2.087 3.946 1.00 90.12 750 PHE A N 1
ATOM 5943 C CA . PHE A 1 750 ? -16.794 -2.714 5.214 1.00 90.12 750 PHE A CA 1
ATOM 5944 C C . PHE A 1 750 ? -15.504 -3.036 5.976 1.00 90.12 750 PHE A C 1
ATOM 5946 O O . PHE A 1 750 ? -14.821 -3.995 5.639 1.00 90.12 750 PHE A O 1
ATOM 5953 N N . SER A 1 751 ? -15.136 -2.235 6.978 1.00 87.94 751 SER A N 1
ATOM 5954 C CA . SER A 1 751 ? -13.930 -2.501 7.780 1.00 87.94 751 SER A CA 1
ATOM 5955 C C . SER A 1 751 ? -14.200 -3.579 8.837 1.00 87.94 751 SER A C 1
ATOM 5957 O O . SER A 1 751 ? -15.235 -3.535 9.511 1.00 87.94 751 SER A O 1
ATOM 5959 N N . HIS A 1 752 ? -13.281 -4.536 8.984 1.00 89.38 752 HIS A N 1
ATOM 5960 C CA . HIS A 1 752 ? -13.366 -5.651 9.929 1.00 89.38 752 HIS A CA 1
ATOM 5961 C C . HIS A 1 752 ? -12.202 -5.649 10.938 1.00 89.38 752 HIS A C 1
ATOM 5963 O O . HIS A 1 752 ? -11.135 -5.096 10.683 1.00 89.38 752 HIS A O 1
ATOM 5969 N N . ARG A 1 753 ? -12.400 -6.271 12.111 1.00 89.88 753 ARG A N 1
ATOM 5970 C CA . ARG A 1 753 ? -11.377 -6.378 13.179 1.00 89.88 753 ARG A CA 1
ATOM 5971 C C . ARG A 1 753 ? -10.710 -7.750 13.304 1.00 89.88 753 ARG A C 1
ATOM 5973 O O . ARG A 1 753 ? -9.535 -7.793 13.657 1.00 89.88 753 ARG A O 1
ATOM 5980 N N . MET A 1 754 ? -11.452 -8.832 13.047 1.00 94.31 754 MET A N 1
ATOM 5981 C CA . MET A 1 754 ? -10.907 -10.192 12.899 1.00 94.31 754 MET A CA 1
ATOM 5982 C C . MET A 1 754 ? -9.783 -10.194 11.861 1.00 94.31 754 MET A C 1
ATOM 5984 O O . MET A 1 754 ? -9.918 -9.552 10.813 1.00 94.31 754 MET A O 1
ATOM 5988 N N . VAL A 1 755 ? -8.708 -10.913 12.175 1.00 96.94 755 VAL A N 1
ATOM 5989 C CA . VAL A 1 755 ? -7.628 -11.215 11.241 1.00 96.94 755 VAL A CA 1
ATOM 5990 C C . VAL A 1 755 ? -8.104 -12.297 10.282 1.00 96.94 755 VAL A C 1
ATOM 5992 O O . VAL A 1 755 ? -8.502 -13.372 10.735 1.00 96.94 755 VAL A O 1
ATOM 5995 N N . LEU A 1 756 ? -8.102 -12.008 8.984 1.00 97.50 756 LEU A N 1
ATOM 5996 C CA . LEU A 1 756 ? -8.468 -12.972 7.951 1.00 97.50 756 LEU A CA 1
ATOM 5997 C C . LEU A 1 756 ? -7.788 -12.617 6.632 1.00 97.50 756 LEU A C 1
ATOM 5999 O O . LEU A 1 756 ? -7.847 -11.475 6.182 1.00 97.50 756 LEU A O 1
ATOM 6003 N N . GLU A 1 757 ? -7.206 -13.625 5.999 1.00 96.56 757 GLU A N 1
ATOM 6004 C CA . GLU A 1 757 ? -6.604 -13.542 4.675 1.00 96.56 757 GLU A CA 1
ATOM 6005 C C . GLU A 1 757 ? -7.535 -14.146 3.613 1.00 96.56 757 GLU A C 1
ATOM 6007 O O . GLU A 1 757 ? -8.157 -15.185 3.844 1.00 96.56 757 GLU A O 1
ATOM 6012 N N . GLY A 1 758 ? -7.641 -13.535 2.431 1.00 94.50 758 GLY A N 1
ATOM 6013 C CA . GLY A 1 758 ? -8.550 -14.010 1.382 1.00 94.50 758 GLY A CA 1
ATOM 6014 C C . GLY A 1 758 ? -8.265 -15.431 0.875 1.00 94.50 758 GLY A C 1
ATOM 6015 O O . GLY A 1 758 ? -9.206 -16.103 0.464 1.00 94.50 758 GLY A O 1
ATOM 6016 N N . GLY A 1 759 ? -7.021 -15.926 0.933 1.00 94.75 759 GLY A N 1
ATOM 6017 C CA . GLY A 1 759 ? -6.669 -17.311 0.575 1.00 94.75 759 GLY A CA 1
ATOM 6018 C C . GLY A 1 759 ? -7.118 -18.363 1.602 1.00 94.75 759 GLY A C 1
ATOM 6019 O O . GLY A 1 759 ? -7.173 -19.556 1.299 1.00 94.75 759 GLY A O 1
ATOM 6020 N N . SER A 1 760 ? -7.510 -17.939 2.809 1.00 96.75 760 SER A N 1
ATOM 6021 C CA . SER A 1 760 ? -8.027 -18.823 3.866 1.00 96.75 760 SER A CA 1
ATOM 6022 C C . SER A 1 760 ? -9.494 -19.244 3.670 1.00 96.75 760 SER A C 1
ATOM 6024 O O . SER A 1 760 ? -9.991 -20.104 4.405 1.00 96.75 760 SER A O 1
ATOM 6026 N N . ILE A 1 761 ? -10.194 -18.680 2.677 1.00 98.00 761 ILE A N 1
ATOM 6027 C CA . ILE A 1 761 ? -11.623 -18.906 2.413 1.00 98.00 761 ILE A CA 1
ATOM 6028 C C . ILE A 1 761 ? -11.915 -19.128 0.923 1.00 98.00 761 ILE A C 1
ATOM 6030 O O . ILE A 1 761 ? -11.316 -18.503 0.054 1.00 98.00 761 ILE A O 1
ATOM 6034 N N . HIS A 1 762 ? -12.906 -19.967 0.614 1.00 97.81 762 HIS A N 1
ATOM 6035 C CA . HIS A 1 762 ? -13.446 -20.098 -0.744 1.00 97.81 762 HIS A CA 1
ATOM 6036 C C . HIS A 1 762 ? -14.966 -20.262 -0.712 1.00 97.81 762 HIS A C 1
ATOM 6038 O O . HIS A 1 762 ? -15.487 -21.120 -0.000 1.00 97.81 762 HIS A O 1
ATOM 6044 N N . VAL A 1 763 ? -15.696 -19.479 -1.512 1.00 97.81 763 VAL A N 1
ATOM 6045 C CA . VAL A 1 763 ? -17.171 -19.523 -1.573 1.00 97.81 763 VAL A CA 1
ATOM 6046 C C . VAL A 1 763 ? -17.696 -20.150 -2.864 1.00 97.81 763 VAL A C 1
ATOM 6048 O O . VAL A 1 763 ? -16.993 -20.178 -3.874 1.00 97.81 763 VAL A O 1
ATOM 6051 N N . ASP A 1 764 ? -18.939 -20.641 -2.831 1.00 96.94 764 ASP A N 1
ATOM 6052 C CA . ASP A 1 764 ? -19.647 -21.210 -3.990 1.00 96.94 764 ASP A CA 1
ATOM 6053 C C . ASP A 1 764 ? -20.634 -20.243 -4.678 1.00 96.94 764 ASP A C 1
ATOM 6055 O O . ASP A 1 764 ? -21.308 -20.634 -5.632 1.00 96.94 764 ASP A O 1
ATOM 6059 N N . GLY A 1 765 ? -20.777 -19.013 -4.164 1.00 93.69 765 GLY A N 1
ATOM 6060 C CA . GLY A 1 765 ? -21.777 -18.013 -4.588 1.00 93.69 765 GLY A CA 1
ATOM 6061 C C . GLY A 1 765 ? -23.239 -18.373 -4.275 1.00 93.69 765 GLY A C 1
ATOM 6062 O O . GLY A 1 765 ? -24.137 -17.552 -4.448 1.00 93.69 765 GLY A O 1
ATOM 6063 N N . ASP A 1 766 ? -23.495 -19.579 -3.770 1.00 94.88 766 ASP A N 1
ATOM 6064 C CA . ASP A 1 766 ? -24.816 -20.143 -3.479 1.00 94.88 766 ASP A CA 1
ATOM 6065 C C . ASP A 1 766 ? -25.098 -20.215 -1.961 1.00 94.88 766 ASP A C 1
ATOM 6067 O O . ASP A 1 766 ? -26.164 -20.665 -1.522 1.00 94.88 766 ASP A O 1
ATOM 6071 N N . GLY A 1 767 ? -24.164 -19.712 -1.151 1.00 96.19 767 GLY A N 1
ATOM 6072 C CA . GLY A 1 767 ? -24.283 -19.544 0.295 1.00 96.19 767 GLY A CA 1
ATOM 6073 C C . GLY A 1 767 ? -23.429 -20.505 1.122 1.00 96.19 767 GLY A C 1
ATOM 6074 O O . GLY A 1 767 ? -23.720 -20.659 2.310 1.00 96.19 767 GLY A O 1
ATOM 6075 N N . THR A 1 768 ? -22.412 -21.134 0.531 1.00 98.62 768 THR A N 1
ATOM 6076 C CA . THR A 1 768 ? -21.458 -22.036 1.192 1.00 98.62 768 THR A CA 1
ATOM 6077 C C . THR A 1 768 ? -20.047 -21.449 1.147 1.00 98.62 768 THR A C 1
ATOM 6079 O O . THR A 1 768 ? -19.607 -20.974 0.101 1.00 98.62 768 THR A O 1
ATOM 6082 N N . CYS A 1 769 ? -19.320 -21.524 2.261 1.00 98.56 769 CYS A N 1
ATOM 6083 C CA . CYS A 1 769 ? -17.882 -21.257 2.344 1.00 98.56 769 CYS A CA 1
ATOM 6084 C C . CYS A 1 769 ? -17.135 -22.539 2.754 1.00 98.56 769 CYS A C 1
ATOM 6086 O O . CYS A 1 769 ? -17.657 -23.308 3.560 1.00 98.56 769 CYS A O 1
ATOM 6088 N N . ILE A 1 770 ? -15.932 -22.770 2.227 1.00 98.69 770 ILE A N 1
ATOM 6089 C CA . ILE A 1 770 ? -14.967 -23.761 2.727 1.00 98.69 770 ILE A CA 1
ATOM 6090 C C . ILE A 1 770 ? -13.765 -23.000 3.294 1.00 98.69 770 ILE A C 1
ATOM 6092 O O . ILE A 1 770 ? -13.332 -21.997 2.725 1.00 98.69 770 ILE A O 1
ATOM 6096 N N . THR A 1 771 ? -13.237 -23.480 4.416 1.00 98.69 771 THR A N 1
ATOM 6097 C CA . THR A 1 771 ? -12.054 -22.941 5.097 1.00 98.69 771 THR A CA 1
ATOM 6098 C C . THR A 1 771 ? -11.326 -24.056 5.869 1.00 98.69 771 THR A C 1
ATOM 6100 O O . THR A 1 771 ? -11.788 -25.203 5.874 1.00 98.69 771 THR A O 1
ATOM 6103 N N . THR A 1 772 ? -10.195 -23.758 6.512 1.00 98.62 772 THR A N 1
ATOM 6104 C CA . THR A 1 772 ? -9.354 -24.717 7.251 1.00 98.62 772 THR A CA 1
ATOM 6105 C C . THR A 1 772 ? -9.270 -24.384 8.745 1.00 98.62 772 THR A C 1
ATOM 6107 O O . THR A 1 772 ? -9.048 -23.238 9.138 1.00 98.62 772 THR A O 1
ATOM 6110 N N . GLU A 1 773 ? -9.416 -25.401 9.603 1.00 98.44 773 GLU A N 1
ATOM 6111 C CA . GLU A 1 773 ? -9.263 -25.259 11.061 1.00 98.44 773 GLU A CA 1
ATOM 6112 C C . GLU A 1 773 ? -7.827 -24.864 11.440 1.00 98.44 773 GLU A C 1
ATOM 6114 O O . GLU A 1 773 ? -7.639 -23.963 12.253 1.00 98.44 773 GLU A O 1
ATOM 6119 N N . GLU A 1 774 ? -6.827 -25.481 10.800 1.00 97.75 774 GLU A N 1
ATOM 6120 C CA . GLU A 1 774 ? -5.388 -25.216 10.989 1.00 97.75 774 GLU A CA 1
ATOM 6121 C C . GLU A 1 774 ? -4.988 -23.738 10.799 1.00 97.75 774 GLU A C 1
ATOM 6123 O O . GLU A 1 774 ? -4.065 -23.270 11.471 1.00 97.75 774 GLU A O 1
ATOM 6128 N N . CYS A 1 775 ? -5.717 -22.999 9.951 1.00 97.62 775 CYS A N 1
ATOM 6129 C CA . CYS A 1 775 ? -5.496 -21.576 9.701 1.00 97.62 775 CYS A CA 1
ATOM 6130 C C . CYS A 1 775 ? -6.352 -20.689 10.615 1.00 97.62 775 CYS A C 1
ATOM 6132 O O . CYS A 1 775 ? -5.820 -19.956 11.447 1.00 97.62 775 CYS A O 1
ATOM 6134 N N . LEU A 1 776 ? -7.685 -20.716 10.477 1.00 97.81 776 LEU A N 1
ATOM 6135 C CA . LEU A 1 776 ? -8.533 -19.713 11.142 1.00 97.81 776 LEU A CA 1
ATOM 6136 C C . LEU A 1 776 ? -8.657 -19.916 12.659 1.00 97.81 776 LEU A C 1
ATOM 6138 O O . LEU A 1 776 ? -8.928 -18.946 13.365 1.00 97.81 776 LEU A O 1
ATOM 6142 N N . LEU A 1 777 ? -8.439 -21.138 13.164 1.00 97.81 777 LEU A N 1
ATOM 6143 C CA . LEU A 1 777 ? -8.403 -21.430 14.605 1.00 97.81 777 LEU A CA 1
ATOM 6144 C C . LEU A 1 777 ? -6.977 -21.389 15.175 1.00 97.81 777 LEU A C 1
ATOM 6146 O O . LEU A 1 777 ? -6.764 -21.750 16.334 1.00 97.81 777 LEU A O 1
ATOM 6150 N N . ASN A 1 778 ? -5.991 -20.957 14.382 1.00 96.81 778 ASN A N 1
ATOM 6151 C CA . ASN A 1 778 ? -4.631 -20.778 14.864 1.00 96.81 778 ASN A CA 1
ATOM 6152 C C . ASN A 1 778 ? -4.585 -19.641 15.908 1.00 96.81 778 ASN A C 1
ATOM 6154 O O . ASN A 1 778 ? -5.084 -18.542 15.632 1.00 96.81 778 ASN A O 1
ATOM 6158 N N . PRO A 1 779 ? -3.962 -19.845 17.088 1.00 94.75 779 PRO A N 1
ATOM 6159 C CA . PRO A 1 779 ? -3.801 -18.793 18.093 1.00 94.75 779 PRO A CA 1
ATOM 6160 C C . PRO A 1 779 ? -3.106 -17.524 17.581 1.00 94.75 779 PRO A C 1
ATOM 6162 O O . PRO A 1 779 ? -3.293 -16.458 18.163 1.00 94.75 779 PRO A O 1
ATOM 6165 N N . ASN A 1 780 ? -2.335 -17.606 16.493 1.00 94.06 780 ASN A N 1
ATOM 6166 C CA . ASN A 1 780 ? -1.671 -16.456 15.880 1.00 94.06 780 ASN A CA 1
ATOM 6167 C C . ASN A 1 780 ? -2.604 -15.570 15.014 1.00 94.06 780 ASN A C 1
ATOM 6169 O O . ASN A 1 780 ? -2.186 -14.500 14.563 1.00 94.06 780 ASN A O 1
ATOM 6173 N N . ARG A 1 781 ? -3.866 -15.981 14.792 1.00 95.06 781 ARG A N 1
ATOM 6174 C CA . ARG A 1 781 ? -4.907 -15.200 14.097 1.00 95.06 781 ARG A CA 1
ATOM 6175 C C . ARG A 1 781 ? -5.837 -14.491 15.075 1.00 95.06 781 ARG A C 1
ATOM 6177 O O . ARG A 1 781 ? -5.697 -13.291 15.306 1.00 95.06 781 ARG A O 1
ATOM 6184 N N . ASN A 1 782 ? -6.795 -15.231 15.635 1.00 96.69 782 ASN A N 1
ATOM 6185 C CA . ASN A 1 782 ? -7.897 -14.699 16.441 1.00 96.69 782 ASN A CA 1
ATOM 6186 C C . ASN A 1 782 ? -8.016 -15.474 17.769 1.00 96.69 782 ASN A C 1
ATOM 6188 O O . ASN A 1 782 ? -9.014 -16.160 17.981 1.00 96.69 782 ASN A O 1
ATOM 6192 N N . PRO A 1 783 ? -7.017 -15.391 18.671 1.00 93.69 783 PRO A N 1
ATOM 6193 C CA . PRO A 1 783 ? -6.957 -16.220 19.882 1.00 93.69 783 PRO A CA 1
ATOM 6194 C C . PRO A 1 783 ? -8.123 -15.985 20.855 1.00 93.69 783 PRO A C 1
ATOM 6196 O O . PRO A 1 783 ? -8.439 -16.861 21.656 1.00 93.69 783 PRO A O 1
ATOM 6199 N N . ASP A 1 784 ? -8.760 -14.815 20.775 1.00 94.12 784 ASP A N 1
ATOM 6200 C CA . ASP A 1 784 ? -9.897 -14.420 21.610 1.00 94.12 784 ASP A CA 1
ATOM 6201 C C . ASP A 1 784 ? -11.267 -14.813 21.016 1.00 94.12 784 ASP A C 1
ATOM 6203 O O . ASP A 1 784 ? -12.294 -14.473 21.602 1.00 94.12 784 ASP A O 1
ATOM 6207 N N . MET A 1 785 ? -11.312 -15.489 19.857 1.00 97.19 785 MET A N 1
ATOM 6208 C CA . MET A 1 785 ? -12.555 -15.899 19.187 1.00 97.19 785 MET A CA 1
ATOM 6209 C C . MET A 1 785 ? -12.723 -17.421 19.170 1.00 97.19 785 MET A C 1
ATOM 6211 O O . MET A 1 785 ? -11.805 -18.173 18.849 1.00 97.19 785 MET A O 1
ATOM 6215 N N . THR A 1 786 ? -13.936 -17.884 19.462 1.00 97.75 786 THR A N 1
ATOM 6216 C CA . THR A 1 786 ? -14.332 -19.287 19.281 1.00 97.75 786 THR A CA 1
ATOM 6217 C C . THR A 1 786 ? -14.571 -19.626 17.807 1.00 97.75 786 THR A C 1
ATOM 6219 O O . THR A 1 786 ? -14.814 -18.749 16.973 1.00 97.75 786 THR A O 1
ATOM 6222 N N . LYS A 1 787 ? -14.562 -20.926 17.480 1.00 98.00 787 LYS A N 1
ATOM 6223 C CA . LYS A 1 787 ? -14.900 -21.422 16.136 1.00 98.00 787 LYS A CA 1
ATOM 6224 C C . LYS A 1 787 ? -16.291 -20.954 15.702 1.00 98.00 787 LYS A C 1
ATOM 6226 O O . LYS A 1 787 ? -16.480 -20.550 14.558 1.00 98.00 787 LYS A O 1
ATOM 6231 N N . GLU A 1 788 ? -17.247 -20.977 16.624 1.00 97.88 788 GLU A N 1
ATOM 6232 C CA . GLU A 1 788 ? -18.625 -20.549 16.409 1.00 97.88 788 GLU A CA 1
ATOM 6233 C C . GLU A 1 788 ? -18.717 -19.043 16.118 1.00 97.88 788 GLU A C 1
ATOM 6235 O O . GLU A 1 788 ? -19.458 -18.642 15.223 1.00 97.88 788 GLU A O 1
ATOM 6240 N N . GLU A 1 789 ? -17.949 -18.201 16.816 1.00 97.75 789 GLU A N 1
ATOM 6241 C CA . GLU A 1 789 ? -17.899 -16.753 16.554 1.00 97.75 789 GLU A CA 1
ATOM 6242 C C . GLU A 1 789 ? -17.258 -16.435 15.199 1.00 97.75 789 GLU A C 1
ATOM 6244 O O . GLU A 1 789 ? -17.784 -15.604 14.457 1.00 97.75 789 GLU A O 1
ATOM 6249 N N . ILE A 1 790 ? -16.177 -17.134 14.837 1.00 98.25 790 ILE A N 1
ATOM 6250 C CA . ILE A 1 790 ? -15.555 -17.027 13.508 1.00 98.25 790 ILE A CA 1
ATOM 6251 C C . ILE A 1 790 ? -16.550 -17.440 12.417 1.00 98.25 790 ILE A C 1
ATOM 6253 O O . ILE A 1 790 ? -16.733 -16.717 11.439 1.00 98.25 790 ILE A O 1
ATOM 6257 N N . GLU A 1 791 ? -17.248 -18.563 12.597 1.00 98.38 791 GLU A N 1
ATOM 6258 C CA . GLU A 1 791 ? -18.273 -19.032 11.662 1.00 98.38 791 GLU A CA 1
ATOM 6259 C C . GLU A 1 791 ? -19.411 -18.011 11.486 1.00 98.38 791 GLU A C 1
ATOM 6261 O O . GLU A 1 791 ? -19.842 -17.762 10.357 1.00 98.38 791 GLU A O 1
ATOM 6266 N N . GLN A 1 792 ? -19.857 -17.358 12.566 1.00 97.75 792 GLN A N 1
ATOM 6267 C CA . GLN A 1 792 ? -20.860 -16.292 12.479 1.00 97.75 792 GLN A CA 1
ATOM 6268 C C . GLN A 1 792 ? -20.345 -15.041 11.753 1.00 97.75 792 GLN A C 1
ATOM 6270 O O . GLN A 1 792 ? -21.094 -14.460 10.965 1.00 97.75 792 GLN A O 1
ATOM 6275 N N . GLU A 1 793 ? -19.094 -14.616 11.958 1.00 97.38 793 GLU A N 1
ATOM 6276 C CA . GLU A 1 793 ? -18.547 -13.480 11.201 1.00 97.38 793 GLU A CA 1
ATOM 6277 C C . GLU A 1 793 ? -18.390 -13.805 9.709 1.00 97.38 793 GLU A C 1
ATOM 6279 O O . GLU A 1 793 ? -18.816 -13.007 8.868 1.00 97.38 793 GLU A O 1
ATOM 6284 N N . LEU A 1 794 ? -17.914 -15.008 9.364 1.00 98.25 794 LEU A N 1
ATOM 6285 C CA . LEU A 1 794 ? -17.869 -15.495 7.979 1.00 98.25 794 LEU A CA 1
ATOM 6286 C C . LEU A 1 794 ? -19.258 -15.461 7.322 1.00 98.25 794 LEU A C 1
ATOM 6288 O O . LEU A 1 794 ? -19.405 -14.918 6.226 1.00 98.25 794 LEU A O 1
ATOM 6292 N N . MET A 1 795 ? -20.294 -15.979 7.992 1.00 97.94 795 MET A N 1
ATOM 6293 C CA . MET A 1 795 ? -21.678 -15.923 7.498 1.00 97.94 795 MET A CA 1
ATOM 6294 C C . MET A 1 795 ? -22.150 -14.483 7.261 1.00 97.94 795 MET A C 1
ATOM 6296 O O . MET A 1 795 ? -22.668 -14.158 6.189 1.00 97.94 795 MET A O 1
ATOM 6300 N N . MET A 1 796 ? -21.935 -13.595 8.233 1.00 97.06 796 MET A N 1
ATOM 6301 C CA . MET A 1 796 ? -22.461 -12.228 8.196 1.00 97.06 796 MET A CA 1
ATOM 6302 C C . MET A 1 796 ? -21.726 -11.287 7.234 1.00 97.06 796 MET A C 1
ATOM 6304 O O . MET A 1 796 ? -22.340 -10.330 6.745 1.00 97.06 796 MET A O 1
ATOM 6308 N N . TYR A 1 797 ? -20.445 -11.534 6.953 1.00 96.50 797 TYR A N 1
ATOM 6309 C CA . TYR A 1 797 ? -19.656 -10.719 6.028 1.00 96.50 797 TYR A CA 1
ATOM 6310 C C . TYR A 1 797 ? -19.613 -11.285 4.607 1.00 96.50 797 TYR A C 1
ATOM 6312 O O . TYR A 1 797 ? -19.794 -10.524 3.658 1.00 96.50 797 TYR A O 1
ATOM 6320 N N . LEU A 1 798 ? -19.477 -12.601 4.430 1.00 97.19 798 LEU A N 1
ATOM 6321 C CA . LEU A 1 798 ? -19.489 -13.217 3.096 1.00 97.19 798 LEU A CA 1
ATOM 6322 C C . LEU A 1 798 ? -20.911 -13.412 2.543 1.00 97.19 798 LEU A C 1
ATOM 6324 O O . LEU A 1 798 ? -21.071 -13.725 1.366 1.00 97.19 798 LEU A O 1
ATOM 6328 N N . GLY A 1 799 ? -21.956 -13.239 3.360 1.00 96.12 799 GLY A N 1
ATOM 6329 C CA . GLY A 1 799 ? -23.344 -13.503 2.959 1.00 96.12 799 GLY A CA 1
ATOM 6330 C C . GLY A 1 799 ? -23.637 -14.993 2.754 1.00 96.12 799 GLY A C 1
ATOM 6331 O O . GLY A 1 799 ? -24.538 -15.350 1.992 1.00 96.12 799 GLY A O 1
ATOM 6332 N N . VAL A 1 800 ? -22.866 -15.862 3.415 1.00 97.81 800 VAL A N 1
ATOM 6333 C CA . VAL A 1 800 ? -23.039 -17.320 3.388 1.00 97.81 800 VAL A CA 1
ATOM 6334 C C . VAL A 1 800 ? -23.910 -17.793 4.554 1.00 97.81 800 VAL A C 1
ATOM 6336 O O . VAL A 1 800 ? -24.112 -17.094 5.540 1.00 97.81 800 VAL A O 1
ATOM 6339 N N . SER A 1 801 ? -24.445 -19.003 4.431 1.00 97.62 801 SER A N 1
ATOM 6340 C CA . SER A 1 801 ? -25.329 -19.646 5.417 1.00 97.62 801 SER A CA 1
ATOM 6341 C C . SER A 1 801 ? -24.797 -20.987 5.930 1.00 97.62 801 SER A C 1
ATOM 6343 O O . SER A 1 801 ? -25.421 -21.613 6.785 1.00 97.62 801 SER A O 1
ATOM 6345 N N . LYS A 1 802 ? -23.650 -21.438 5.407 1.00 98.38 802 LYS A N 1
ATOM 6346 C CA . LYS A 1 802 ? -22.952 -22.648 5.837 1.00 98.38 802 LYS A CA 1
ATOM 6347 C C . LYS A 1 802 ? -21.449 -22.482 5.650 1.00 98.38 802 LYS A C 1
ATOM 6349 O O . LYS A 1 802 ? -21.016 -22.023 4.593 1.00 98.38 802 LYS A O 1
ATOM 6354 N N . VAL A 1 803 ? -20.675 -22.903 6.645 1.00 98.69 803 VAL A N 1
ATOM 6355 C CA . VAL A 1 803 ? -19.217 -23.019 6.560 1.00 98.69 803 VAL A CA 1
ATOM 6356 C C . VAL A 1 803 ? -18.845 -24.499 6.667 1.00 98.69 803 VAL A C 1
ATOM 6358 O O . VAL A 1 803 ? -19.399 -25.234 7.484 1.00 98.69 803 VAL A O 1
ATOM 6361 N N . ILE A 1 804 ? -17.951 -24.956 5.796 1.00 98.69 804 ILE A N 1
ATOM 6362 C CA . ILE A 1 804 ? -17.377 -26.301 5.801 1.00 98.69 804 ILE A CA 1
ATOM 6363 C C . ILE A 1 804 ? -15.926 -26.167 6.257 1.00 98.69 804 ILE A C 1
ATOM 6365 O O . ILE A 1 804 ? -15.124 -25.480 5.629 1.00 98.69 804 ILE A O 1
ATOM 6369 N N . TRP A 1 805 ? -15.607 -26.839 7.356 1.00 98.62 805 TRP A N 1
ATOM 6370 C CA . TRP A 1 805 ? -14.302 -26.786 8.001 1.00 98.62 805 TRP A CA 1
ATOM 6371 C C . TRP A 1 805 ? -13.481 -28.020 7.629 1.00 98.62 805 TRP A C 1
ATOM 6373 O O . TRP A 1 805 ? -13.791 -29.124 8.077 1.00 98.62 805 TRP A O 1
ATOM 6383 N N . LEU A 1 806 ? -12.443 -27.845 6.812 1.00 98.69 806 LEU A N 1
ATOM 6384 C CA . LEU A 1 806 ? -11.434 -28.881 6.590 1.00 98.69 806 LEU A CA 1
ATOM 6385 C C . LEU A 1 806 ? -10.455 -28.890 7.779 1.00 98.69 806 LEU A C 1
ATOM 6387 O O . LEU A 1 806 ? -10.079 -27.810 8.233 1.00 98.69 806 LEU A O 1
ATOM 6391 N N . PRO A 1 807 ? -9.994 -30.050 8.285 1.00 98.19 807 PRO A N 1
ATOM 6392 C CA . PRO A 1 807 ? -9.159 -30.070 9.492 1.00 98.19 807 PRO A CA 1
ATOM 6393 C C . PRO A 1 807 ? -7.791 -29.408 9.283 1.00 98.19 807 PRO A C 1
ATOM 6395 O O . PRO A 1 807 ? -7.253 -28.764 10.180 1.00 98.19 807 PRO A O 1
ATOM 6398 N N . ARG A 1 808 ? -7.219 -29.584 8.087 1.00 98.06 808 ARG A N 1
ATOM 6399 C CA . ARG A 1 808 ? -5.841 -29.220 7.745 1.00 98.06 808 ARG A CA 1
ATOM 6400 C C . ARG A 1 808 ? -5.736 -28.736 6.299 1.00 98.06 808 ARG A C 1
ATOM 6402 O O . ARG A 1 808 ? -6.478 -29.210 5.436 1.00 98.06 808 ARG A O 1
ATOM 6409 N N . GLY A 1 809 ? -4.811 -27.812 6.051 1.00 96.38 809 GLY A N 1
ATOM 6410 C CA . GLY A 1 809 ? -4.416 -27.365 4.715 1.00 96.38 809 GLY A CA 1
ATOM 6411 C C . GLY A 1 809 ? -3.341 -28.259 4.092 1.00 96.38 809 GLY A C 1
ATOM 6412 O O . GLY A 1 809 ? -3.098 -29.386 4.544 1.00 96.38 809 GLY A O 1
ATOM 6413 N N . LEU A 1 810 ? -2.672 -27.755 3.053 1.00 94.25 810 LEU A N 1
ATOM 6414 C CA . LEU A 1 810 ? -1.613 -28.484 2.351 1.00 94.25 810 LEU A CA 1
ATOM 6415 C C . LEU A 1 810 ? -0.369 -28.691 3.241 1.00 94.25 810 LEU A C 1
ATOM 6417 O O . LEU A 1 810 ? 0.033 -27.817 4.008 1.00 94.25 810 LEU A O 1
ATOM 6421 N N . TYR A 1 811 ? 0.272 -29.855 3.138 1.00 93.94 811 TYR A N 1
ATOM 6422 C CA . TYR A 1 811 ? 1.500 -30.156 3.870 1.00 93.94 811 TYR A CA 1
ATOM 6423 C C . TYR A 1 811 ? 2.672 -29.260 3.434 1.00 93.94 811 TYR A C 1
ATOM 6425 O O . TYR A 1 811 ? 3.007 -29.193 2.251 1.00 93.94 811 TYR A O 1
ATOM 6433 N N . GLY A 1 812 ? 3.352 -28.652 4.411 1.00 86.12 812 GLY A N 1
ATOM 6434 C CA . GLY A 1 812 ? 4.465 -27.722 4.189 1.00 86.12 812 GLY A CA 1
ATOM 6435 C C . GLY A 1 812 ? 4.037 -26.260 4.035 1.00 86.12 812 GLY A C 1
ATOM 6436 O O . GLY A 1 812 ? 4.894 -25.403 3.833 1.00 86.12 812 GLY A O 1
ATOM 6437 N N . ASP A 1 813 ? 2.740 -25.956 4.151 1.00 89.50 813 ASP A N 1
ATOM 6438 C CA . ASP A 1 813 ? 2.212 -24.586 4.159 1.00 89.50 813 ASP A CA 1
ATOM 6439 C C . ASP A 1 813 ? 2.330 -23.952 5.557 1.00 89.50 813 ASP A C 1
ATOM 6441 O O . ASP A 1 813 ? 1.359 -23.555 6.206 1.00 89.50 813 ASP A O 1
ATOM 6445 N N . ASP A 1 814 ? 3.569 -23.894 6.045 1.00 84.56 814 ASP A N 1
ATOM 6446 C CA . ASP A 1 814 ? 3.898 -23.308 7.344 1.00 84.56 814 ASP A CA 1
ATOM 6447 C C . ASP A 1 814 ? 3.796 -21.772 7.318 1.00 84.56 814 ASP A C 1
ATOM 6449 O O . ASP A 1 814 ? 3.904 -21.133 8.363 1.00 84.56 814 ASP A O 1
ATOM 6453 N N . ASP A 1 815 ? 3.729 -21.161 6.130 1.00 86.25 815 ASP A N 1
ATOM 6454 C CA . ASP A 1 815 ? 3.707 -19.705 5.928 1.00 86.25 815 ASP A CA 1
ATOM 6455 C C . ASP A 1 815 ? 2.324 -19.130 6.198 1.00 86.25 815 ASP A C 1
ATOM 6457 O O . ASP A 1 815 ? 2.204 -18.158 6.934 1.00 86.25 815 ASP A O 1
ATOM 6461 N N . THR A 1 816 ? 1.288 -19.755 5.636 1.00 90.75 816 THR A N 1
ATOM 6462 C CA . THR A 1 816 ? -0.094 -19.295 5.793 1.00 90.75 816 THR A CA 1
ATOM 6463 C C . THR A 1 816 ? -0.845 -20.041 6.900 1.00 90.75 816 THR A C 1
ATOM 6465 O O . THR A 1 816 ? -1.957 -19.665 7.262 1.00 90.75 816 THR A O 1
ATOM 6468 N N . ASN A 1 817 ? -0.216 -21.071 7.480 1.00 93.44 817 ASN A N 1
ATOM 6469 C CA . ASN A 1 817 ? -0.815 -22.059 8.382 1.00 93.44 817 ASN A CA 1
ATOM 6470 C C . ASN A 1 817 ? -1.908 -22.903 7.703 1.00 93.44 817 ASN A C 1
ATOM 6472 O O . ASN A 1 817 ? -2.948 -23.197 8.289 1.00 93.44 817 ASN A O 1
ATOM 6476 N N . GLY A 1 818 ? -1.646 -23.324 6.463 1.00 94.69 818 GLY A N 1
ATOM 6477 C CA . GLY A 1 818 ? -2.518 -24.221 5.711 1.00 94.69 818 GLY A CA 1
ATOM 6478 C C . GLY A 1 818 ? -3.773 -23.538 5.175 1.00 94.69 818 GLY A C 1
ATOM 6479 O O . GLY A 1 818 ? -4.887 -23.946 5.518 1.00 94.69 818 GLY A O 1
ATOM 6480 N N . HIS A 1 819 ? -3.608 -22.528 4.317 1.00 96.00 819 HIS A N 1
ATOM 6481 C CA . HIS A 1 819 ? -4.711 -21.913 3.578 1.00 96.00 819 HIS A CA 1
ATOM 6482 C C . HIS A 1 819 ? -5.531 -22.933 2.770 1.00 96.00 819 HIS A C 1
ATOM 6484 O O . HIS A 1 819 ? -5.050 -23.991 2.345 1.00 96.00 819 HIS A O 1
ATOM 6490 N N . VAL A 1 820 ? -6.809 -22.603 2.559 1.00 97.62 820 VAL A N 1
ATOM 6491 C CA . VAL A 1 820 ? -7.734 -23.476 1.830 1.00 97.62 820 VAL A CA 1
ATOM 6492 C C . VAL A 1 820 ? -7.474 -23.444 0.325 1.00 97.62 820 VAL A C 1
ATOM 6494 O O . VAL A 1 820 ? -7.648 -24.473 -0.319 1.00 97.62 820 VAL A O 1
ATOM 6497 N N . ASP A 1 821 ? -6.996 -22.332 -0.238 1.00 94.62 821 ASP A N 1
ATOM 6498 C CA . ASP A 1 821 ? -6.718 -22.193 -1.677 1.00 94.62 821 ASP A CA 1
ATOM 6499 C C . ASP A 1 821 ? -5.579 -23.104 -2.190 1.00 94.62 821 ASP A C 1
ATOM 6501 O O . ASP A 1 821 ? -5.552 -23.467 -3.366 1.00 94.62 821 ASP A O 1
ATOM 6505 N N . ASN A 1 822 ? -4.695 -23.565 -1.302 1.00 92.81 822 ASN A N 1
ATOM 6506 C CA . ASN A 1 822 ? -3.698 -24.608 -1.566 1.00 92.81 822 ASN A CA 1
ATOM 6507 C C . ASN A 1 822 ? -4.243 -26.042 -1.424 1.00 92.81 822 ASN A C 1
ATOM 6509 O O . ASN A 1 822 ? -3.561 -26.994 -1.808 1.00 92.81 822 ASN A O 1
ATOM 6513 N N . MET A 1 823 ? -5.455 -26.221 -0.890 1.00 96.31 823 MET A N 1
ATOM 6514 C CA . MET A 1 823 ? -6.024 -27.527 -0.536 1.00 96.31 823 MET A CA 1
ATOM 6515 C C . MET A 1 823 ? -7.307 -27.874 -1.306 1.00 96.31 823 MET A C 1
ATOM 6517 O O . MET A 1 823 ? -7.448 -28.998 -1.788 1.00 96.31 823 MET A O 1
ATOM 6521 N N . CYS A 1 824 ? -8.260 -26.947 -1.417 1.00 97.19 824 CYS A N 1
ATOM 6522 C CA . CYS A 1 824 ? -9.595 -27.189 -1.955 1.00 97.19 824 CYS A CA 1
ATOM 6523 C C . CYS A 1 824 ? -10.223 -25.906 -2.525 1.00 97.19 824 CYS A C 1
ATOM 6525 O O . CYS A 1 824 ? -10.295 -24.889 -1.841 1.00 97.19 824 CYS A O 1
ATOM 6527 N N . CYS A 1 825 ? -10.779 -25.974 -3.735 1.00 94.75 825 CYS A N 1
ATOM 6528 C CA . CYS A 1 825 ? -11.476 -24.851 -4.374 1.00 94.75 825 CYS A CA 1
ATOM 6529 C C . CYS A 1 825 ? -12.800 -25.292 -5.018 1.00 94.75 825 CYS A C 1
ATOM 6531 O O . CYS A 1 825 ? -12.951 -26.444 -5.435 1.00 94.75 825 CYS A O 1
ATOM 6533 N N . PHE A 1 826 ? -13.792 -24.398 -5.087 1.00 97.19 826 PHE A N 1
ATOM 6534 C CA . PHE A 1 826 ? -15.058 -24.693 -5.770 1.00 97.19 826 PHE A CA 1
ATOM 6535 C C . PHE A 1 826 ? -14.915 -24.487 -7.287 1.00 97.19 826 PHE A C 1
ATOM 6537 O O . PHE A 1 826 ? -14.415 -23.464 -7.743 1.00 97.19 826 PHE A O 1
ATOM 6544 N N . VAL A 1 827 ? -15.430 -25.433 -8.075 1.00 94.38 827 VAL A N 1
ATOM 6545 C CA . VAL A 1 827 ? -15.498 -25.350 -9.552 1.00 94.38 827 VAL A CA 1
ATOM 6546 C C . VAL A 1 827 ? -16.824 -24.746 -10.016 1.00 94.38 827 VAL A C 1
ATOM 6548 O O . VAL A 1 827 ? -16.898 -24.025 -11.008 1.00 94.38 827 VAL A O 1
ATOM 6551 N N . LYS A 1 828 ? -17.893 -25.132 -9.322 1.00 94.81 828 LYS A N 1
ATOM 6552 C CA . LYS A 1 828 ? -19.293 -24.745 -9.526 1.00 94.81 828 LYS A CA 1
ATOM 6553 C C . LYS A 1 828 ? -20.062 -25.122 -8.246 1.00 94.81 828 LYS A C 1
ATOM 6555 O O . LYS A 1 828 ? -19.528 -25.886 -7.435 1.00 94.81 828 LYS A O 1
ATOM 6560 N N . PRO A 1 829 ? -21.313 -24.675 -8.044 1.00 96.56 829 PRO A N 1
ATOM 6561 C CA . PRO A 1 829 ? -22.038 -24.966 -6.811 1.00 96.56 829 PRO A CA 1
ATOM 6562 C C . PRO A 1 829 ? -22.188 -26.477 -6.565 1.00 96.56 829 PRO A C 1
ATOM 6564 O O . PRO A 1 829 ? -22.670 -27.211 -7.432 1.00 96.56 829 PRO A O 1
ATOM 6567 N N . GLY A 1 830 ? -21.755 -26.937 -5.387 1.00 96.56 830 GLY A N 1
ATOM 6568 C CA . GLY A 1 830 ? -21.748 -28.350 -4.991 1.00 96.56 830 GLY A CA 1
ATOM 6569 C C . GLY A 1 830 ? -20.600 -29.212 -5.544 1.00 96.56 830 GLY A C 1
ATOM 6570 O O . GLY A 1 830 ? -20.616 -30.418 -5.312 1.00 96.56 830 GLY A O 1
ATOM 6571 N N . VAL A 1 831 ? -19.613 -28.650 -6.258 1.00 98.12 831 VAL A N 1
ATOM 6572 C CA . VAL A 1 831 ? -18.486 -29.418 -6.835 1.00 98.12 831 VAL A CA 1
ATOM 6573 C C . VAL A 1 831 ? -17.148 -28.739 -6.557 1.00 98.12 831 VAL A C 1
ATOM 6575 O O . VAL A 1 831 ? -16.984 -27.548 -6.829 1.00 98.12 831 VAL A O 1
ATOM 6578 N N . VAL A 1 832 ? -16.184 -29.509 -6.055 1.00 98.44 832 VAL A N 1
ATOM 6579 C CA . VAL A 1 832 ? -14.863 -29.021 -5.630 1.00 98.44 832 VAL A CA 1
ATOM 6580 C C . VAL A 1 832 ? -13.721 -29.757 -6.323 1.00 98.44 832 VAL A C 1
ATOM 6582 O O . VAL A 1 832 ? -13.838 -30.941 -6.646 1.00 98.44 832 VAL A O 1
ATOM 6585 N N . LEU A 1 833 ? -12.597 -29.067 -6.502 1.00 98.31 833 LEU A N 1
ATOM 6586 C CA . LEU A 1 833 ? -11.293 -29.685 -6.728 1.00 98.31 833 LEU A CA 1
ATOM 6587 C C . LEU A 1 833 ? -10.587 -29.843 -5.381 1.00 98.31 833 LEU A C 1
ATOM 6589 O O . LEU A 1 833 ? -10.589 -28.917 -4.574 1.00 98.31 833 LEU A O 1
ATOM 6593 N N . LEU A 1 834 ? -9.977 -31.005 -5.156 1.00 98.50 834 LEU A N 1
ATOM 6594 C CA . LEU A 1 834 ? -9.233 -31.337 -3.942 1.00 98.50 834 LEU A CA 1
ATOM 6595 C C . LEU A 1 834 ? -7.794 -31.717 -4.300 1.00 98.50 834 LEU A C 1
ATOM 6597 O O . LEU A 1 834 ? -7.586 -32.614 -5.125 1.00 98.50 834 LEU A O 1
ATOM 6601 N N . ALA A 1 835 ? -6.821 -31.071 -3.656 1.00 96.75 835 ALA A N 1
ATOM 6602 C CA . ALA A 1 835 ? -5.410 -31.427 -3.737 1.00 96.75 835 ALA A CA 1
ATOM 6603 C C . ALA A 1 835 ? -5.203 -32.860 -3.227 1.00 96.75 835 ALA A C 1
ATOM 6605 O O . ALA A 1 835 ? -5.625 -33.213 -2.124 1.00 96.75 835 ALA A O 1
ATOM 6606 N N . TRP A 1 836 ? -4.583 -33.701 -4.051 1.00 97.62 836 TRP A N 1
ATOM 6607 C CA . TRP A 1 836 ? -4.512 -35.142 -3.826 1.00 97.62 836 TRP A CA 1
ATOM 6608 C C . TRP A 1 836 ? -3.128 -35.708 -4.156 1.00 97.62 836 TRP A C 1
ATOM 6610 O O . TRP A 1 836 ? -2.426 -35.204 -5.027 1.00 97.62 836 TRP A O 1
ATOM 6620 N N . THR A 1 837 ? -2.755 -36.802 -3.502 1.00 95.25 837 THR A N 1
ATOM 6621 C CA . THR A 1 837 ? -1.658 -37.688 -3.911 1.00 95.25 837 THR A CA 1
ATOM 6622 C C . THR A 1 837 ? -2.115 -39.129 -3.711 1.00 95.25 837 THR A C 1
ATOM 6624 O O . THR A 1 837 ? -2.902 -39.394 -2.805 1.00 95.25 837 THR A O 1
ATOM 6627 N N . ASP A 1 838 ? -1.654 -40.054 -4.552 1.00 93.69 838 ASP A N 1
ATOM 6628 C CA . ASP A 1 838 ? -1.882 -41.496 -4.362 1.00 93.69 838 ASP A CA 1
ATOM 6629 C C . ASP A 1 838 ? -0.716 -42.190 -3.618 1.00 93.69 838 ASP A C 1
ATOM 6631 O O . ASP A 1 838 ? -0.766 -43.398 -3.389 1.00 93.69 838 ASP A O 1
ATOM 6635 N N . ASP A 1 839 ? 0.345 -41.458 -3.246 1.00 95.62 839 ASP A N 1
ATOM 6636 C CA . ASP A 1 839 ? 1.470 -42.004 -2.471 1.00 95.62 839 ASP A CA 1
ATOM 6637 C C . ASP A 1 839 ? 1.184 -41.961 -0.965 1.00 95.62 839 ASP A C 1
ATOM 6639 O O . ASP A 1 839 ? 1.320 -40.918 -0.326 1.00 95.62 839 ASP A O 1
ATOM 6643 N N . GLU A 1 840 ? 0.838 -43.114 -0.387 1.00 96.25 840 GLU A N 1
ATOM 6644 C CA . GLU A 1 840 ? 0.540 -43.252 1.046 1.00 96.25 840 GLU A CA 1
ATOM 6645 C C . GLU A 1 840 ? 1.735 -42.956 1.975 1.00 96.25 840 GLU A C 1
ATOM 6647 O O . GLU A 1 840 ? 1.553 -42.847 3.188 1.00 96.25 840 GLU A O 1
ATOM 6652 N N . GLN A 1 841 ? 2.957 -42.836 1.439 1.00 95.69 841 GLN A N 1
ATOM 6653 C CA . GLN A 1 841 ? 4.148 -42.439 2.204 1.00 95.69 841 GLN A CA 1
ATOM 6654 C C . GLN A 1 841 ? 4.375 -40.921 2.222 1.00 95.69 841 GLN A C 1
ATOM 6656 O O . GLN A 1 841 ? 5.182 -40.441 3.022 1.00 95.69 841 GLN A O 1
ATOM 6661 N N . ASP A 1 842 ? 3.690 -40.155 1.369 1.00 95.75 842 ASP A N 1
ATOM 6662 C CA . ASP A 1 842 ? 3.746 -38.697 1.405 1.00 95.75 842 ASP A CA 1
ATOM 6663 C C . ASP A 1 842 ? 2.839 -38.178 2.543 1.00 95.75 842 ASP A C 1
ATOM 6665 O O . ASP A 1 842 ? 1.651 -38.506 2.571 1.00 95.75 842 ASP A O 1
ATOM 6669 N N . PRO A 1 843 ? 3.328 -37.332 3.472 1.00 95.50 843 PRO A N 1
ATOM 6670 C CA . PRO A 1 843 ? 2.501 -36.773 4.548 1.00 95.50 843 PRO A CA 1
ATOM 6671 C C . PRO A 1 843 ? 1.317 -35.907 4.066 1.00 95.50 843 PRO A C 1
ATOM 6673 O O . PRO A 1 843 ? 0.414 -35.615 4.853 1.00 95.50 843 PRO A O 1
ATOM 6676 N N . GLN A 1 844 ? 1.265 -35.518 2.786 1.00 96.25 844 GLN A N 1
ATOM 6677 C CA . GLN A 1 844 ? 0.072 -34.927 2.174 1.00 96.25 844 GLN A CA 1
ATOM 6678 C C . GLN A 1 844 ? -1.084 -35.933 2.023 1.00 96.25 844 GLN A C 1
ATOM 6680 O O . GLN A 1 844 ? -2.242 -35.513 2.006 1.00 96.25 844 GLN A O 1
ATOM 6685 N N . TYR A 1 845 ? -0.826 -37.242 1.927 1.00 97.50 845 TYR A N 1
ATOM 6686 C CA . TYR A 1 845 ? -1.875 -38.253 1.745 1.00 97.50 845 TYR A CA 1
ATOM 6687 C C . TYR A 1 845 ? -2.891 -38.236 2.889 1.00 97.50 845 TYR A C 1
ATOM 6689 O O . TYR A 1 845 ? -4.091 -38.137 2.648 1.00 97.50 845 TYR A O 1
ATOM 6697 N N . GLU A 1 846 ? -2.409 -38.235 4.134 1.00 97.88 846 GLU A N 1
ATOM 6698 C CA . GLU A 1 846 ? -3.240 -38.201 5.345 1.00 97.88 846 GLU A CA 1
ATOM 6699 C C . GLU A 1 846 ? -4.174 -36.976 5.356 1.00 97.88 846 GLU A C 1
ATOM 6701 O O . GLU A 1 846 ? -5.389 -37.117 5.508 1.00 97.88 846 GLU A O 1
ATOM 6706 N N . ARG A 1 847 ? -3.623 -35.785 5.077 1.00 97.88 847 ARG A N 1
ATOM 6707 C CA . ARG A 1 847 ? -4.374 -34.521 4.956 1.00 97.88 847 ARG A CA 1
ATOM 6708 C C . ARG A 1 847 ? -5.405 -34.570 3.819 1.00 97.88 847 ARG A C 1
ATOM 6710 O O . ARG A 1 847 ? -6.540 -34.126 3.988 1.00 97.88 847 ARG A O 1
ATOM 6717 N N . SER A 1 848 ? -5.040 -35.158 2.678 1.00 98.06 848 SER A N 1
ATOM 6718 C CA . SER A 1 848 ? -5.930 -35.331 1.516 1.00 98.06 848 SER A CA 1
ATOM 6719 C C . SER A 1 848 ? -7.104 -36.264 1.833 1.00 98.06 848 SER A C 1
ATOM 6721 O O . SER A 1 848 ? -8.243 -35.983 1.461 1.00 98.06 848 SER A O 1
ATOM 6723 N N . VAL A 1 849 ? -6.847 -37.359 2.556 1.00 98.44 849 VAL A N 1
ATOM 6724 C CA . VAL A 1 849 ? -7.860 -38.327 3.004 1.00 98.44 849 VAL A CA 1
ATOM 6725 C C . VAL A 1 849 ? -8.803 -37.708 4.039 1.00 98.44 849 VAL A C 1
ATOM 6727 O O . VAL A 1 849 ? -10.013 -37.909 3.948 1.00 98.44 849 VAL A O 1
ATOM 6730 N N . GLU A 1 850 ? -8.301 -36.916 4.988 1.00 98.19 850 GLU A N 1
ATOM 6731 C CA . GLU A 1 850 ? -9.139 -36.186 5.952 1.00 98.19 850 GLU A CA 1
ATOM 6732 C C . GLU A 1 850 ? -10.091 -35.201 5.277 1.00 98.19 850 GLU A C 1
ATOM 6734 O O . GLU A 1 850 ? -11.301 -35.255 5.516 1.00 98.19 850 GLU A O 1
ATOM 6739 N N . ALA A 1 851 ? -9.573 -34.343 4.396 1.00 98.44 851 ALA A N 1
ATOM 6740 C CA . ALA A 1 851 ? -10.394 -33.402 3.645 1.00 98.44 851 ALA A CA 1
ATOM 6741 C C . ALA A 1 851 ? -11.421 -34.133 2.762 1.00 98.44 851 ALA A C 1
ATOM 6743 O O . ALA A 1 851 ? -12.601 -33.779 2.769 1.00 98.44 851 ALA A O 1
ATOM 6744 N N . PHE A 1 852 ? -11.016 -35.211 2.078 1.00 98.62 852 PHE A N 1
ATOM 6745 C CA . PHE A 1 852 ? -11.926 -36.061 1.303 1.00 98.62 852 PHE A CA 1
ATOM 6746 C C . PHE A 1 852 ? -13.046 -36.653 2.170 1.00 98.62 852 PHE A C 1
ATOM 6748 O O . PHE A 1 852 ? -14.205 -36.657 1.753 1.00 98.62 852 PHE A O 1
ATOM 6755 N N . ASN A 1 853 ? -12.729 -37.121 3.381 1.00 98.31 853 ASN A N 1
ATOM 6756 C CA . ASN A 1 853 ? -13.709 -37.671 4.316 1.00 98.31 853 ASN A CA 1
ATOM 6757 C C . ASN A 1 853 ? -14.695 -36.604 4.811 1.00 98.31 853 ASN A C 1
ATOM 6759 O O . ASN A 1 853 ? -15.894 -36.880 4.860 1.00 98.31 853 ASN A O 1
ATOM 6763 N N . VAL A 1 854 ? -14.234 -35.393 5.139 1.00 98.50 854 VAL A N 1
ATOM 6764 C CA . VAL A 1 854 ? -15.129 -34.289 5.529 1.00 98.50 854 VAL A CA 1
ATOM 6765 C C . VAL A 1 854 ? -16.051 -33.908 4.374 1.00 98.50 854 VAL A C 1
ATOM 6767 O O . VAL A 1 854 ? -17.269 -33.895 4.552 1.00 98.50 854 VAL A O 1
ATOM 6770 N N . LEU A 1 855 ? -15.500 -33.671 3.182 1.00 98.50 855 LEU A N 1
ATOM 6771 C CA . LEU A 1 855 ? -16.270 -33.280 1.998 1.00 98.50 855 LEU A CA 1
ATOM 6772 C C . LEU A 1 855 ? -17.290 -34.361 1.598 1.00 98.50 855 LEU A C 1
ATOM 6774 O O . LEU A 1 855 ? -18.443 -34.036 1.333 1.00 98.50 855 LEU A O 1
ATOM 6778 N N . SER A 1 856 ? -16.912 -35.644 1.641 1.00 98.19 856 SER A N 1
ATOM 6779 C CA . SER A 1 856 ? -17.792 -36.768 1.265 1.00 98.19 856 SER A CA 1
ATOM 6780 C C . SER A 1 856 ? -18.973 -36.975 2.217 1.00 98.19 856 SER A C 1
ATOM 6782 O O . SER A 1 856 ? -19.998 -37.520 1.813 1.00 98.19 856 SER A O 1
ATOM 6784 N N . ASN A 1 857 ? -18.831 -36.576 3.485 1.00 97.62 857 ASN A N 1
ATOM 6785 C CA . ASN A 1 857 ? -19.866 -36.717 4.515 1.00 97.62 857 ASN A CA 1
ATOM 6786 C C . ASN A 1 857 ? -20.635 -35.410 4.779 1.00 97.62 857 ASN A C 1
ATOM 6788 O O . ASN A 1 857 ? -21.500 -35.372 5.656 1.00 97.62 857 ASN A O 1
ATOM 6792 N N . THR A 1 858 ? -20.344 -34.348 4.023 1.00 96.69 858 THR A N 1
ATOM 6793 C CA . THR A 1 858 ? -20.942 -33.020 4.191 1.00 96.69 858 THR A CA 1
ATOM 6794 C C . THR A 1 858 ? -21.765 -32.640 2.960 1.00 96.69 858 THR A C 1
ATOM 6796 O O . THR A 1 858 ? -21.492 -33.052 1.835 1.00 96.69 858 THR A O 1
ATOM 6799 N N . THR A 1 859 ? -22.803 -31.836 3.174 1.00 98.12 859 THR A N 1
ATOM 6800 C CA . THR A 1 859 ? -23.567 -31.184 2.103 1.00 98.12 859 THR A CA 1
ATOM 6801 C C . THR A 1 859 ? -23.265 -29.693 2.062 1.00 98.12 859 THR A C 1
ATOM 6803 O O . THR A 1 859 ? -22.827 -29.120 3.059 1.00 98.12 859 THR A O 1
ATOM 6806 N N . ASP A 1 860 ? -23.565 -29.023 0.960 1.00 98.00 860 ASP A N 1
ATOM 6807 C CA . ASP A 1 860 ? -23.477 -27.563 0.879 1.00 98.00 860 ASP A CA 1
ATOM 6808 C C . ASP A 1 860 ? -24.692 -26.848 1.522 1.00 98.00 860 ASP A C 1
ATOM 6810 O O . ASP A 1 860 ? -25.546 -27.475 2.165 1.00 98.00 860 ASP A O 1
ATOM 6814 N N . ALA A 1 861 ? -24.777 -25.522 1.382 1.00 97.88 861 ALA A N 1
ATOM 6815 C CA . ALA A 1 861 ? -25.891 -24.713 1.893 1.00 97.88 861 ALA A CA 1
ATOM 6816 C C . ALA A 1 861 ? -27.245 -24.985 1.206 1.00 97.88 861 ALA A C 1
ATOM 6818 O O . ALA A 1 861 ? -28.299 -24.673 1.763 1.00 97.88 861 ALA A O 1
ATOM 6819 N N . LYS A 1 862 ? -27.245 -25.581 0.009 1.00 97.69 862 LYS A N 1
ATOM 6820 C CA . LYS A 1 862 ? -28.453 -25.999 -0.722 1.00 97.69 862 LYS A CA 1
ATOM 6821 C C . LYS A 1 862 ? -28.802 -27.474 -0.492 1.00 97.69 862 LYS A C 1
ATOM 6823 O O . LYS A 1 862 ? -29.748 -27.970 -1.102 1.00 97.69 862 LYS A O 1
ATOM 6828 N N . ASN A 1 863 ? -28.099 -28.157 0.415 1.00 97.69 863 ASN A N 1
ATOM 6829 C CA . ASN A 1 863 ? -28.208 -29.594 0.688 1.00 97.69 863 ASN A CA 1
ATOM 6830 C C . ASN A 1 863 ? -27.822 -30.495 -0.502 1.00 97.69 863 ASN A C 1
ATOM 6832 O O . ASN A 1 863 ? -28.286 -31.633 -0.588 1.00 97.69 863 ASN A O 1
ATOM 6836 N N . ARG A 1 864 ? -26.964 -30.018 -1.412 1.00 98.00 864 ARG A N 1
ATOM 6837 C CA . ARG A 1 864 ? -26.320 -30.873 -2.420 1.00 98.00 864 ARG A CA 1
ATOM 6838 C C . ARG A 1 864 ? -25.170 -31.632 -1.754 1.00 98.00 864 ARG A C 1
ATOM 6840 O O . ARG A 1 864 ? -24.452 -31.060 -0.935 1.00 98.00 864 ARG A O 1
ATOM 6847 N N . ASN A 1 865 ? -24.994 -32.906 -2.098 1.00 97.88 865 ASN A N 1
ATOM 6848 C CA . ASN A 1 865 ? -23.775 -33.642 -1.747 1.00 97.88 865 ASN A CA 1
ATOM 6849 C C . ASN A 1 865 ? -22.598 -33.047 -2.529 1.00 97.88 865 ASN A C 1
ATOM 6851 O O . ASN A 1 865 ? -22.778 -32.696 -3.696 1.00 97.88 865 ASN A O 1
ATOM 6855 N N . ILE A 1 866 ? -21.419 -32.964 -1.913 1.00 98.38 866 ILE A N 1
ATOM 6856 C CA . ILE A 1 866 ? -20.228 -32.447 -2.591 1.00 98.38 866 ILE A CA 1
ATOM 6857 C C . ILE A 1 866 ? -19.678 -33.494 -3.572 1.00 98.38 866 ILE A C 1
ATOM 6859 O O . ILE A 1 866 ? -19.304 -34.598 -3.175 1.00 98.38 866 ILE A O 1
ATOM 6863 N N . GLU A 1 867 ? -19.602 -33.148 -4.857 1.00 98.25 867 GLU A N 1
ATOM 6864 C CA . GLU A 1 867 ? -18.830 -33.902 -5.853 1.00 98.25 867 GLU A CA 1
ATOM 6865 C C . GLU A 1 867 ? -17.353 -33.491 -5.743 1.00 98.25 867 GLU A C 1
ATOM 6867 O O . GLU A 1 867 ? -17.026 -32.307 -5.838 1.00 98.25 867 GLU A O 1
ATOM 6872 N N . ILE A 1 868 ? -16.458 -34.459 -5.524 1.00 98.62 868 ILE A N 1
ATOM 6873 C CA . ILE A 1 868 ? -15.029 -34.206 -5.287 1.00 98.62 868 ILE A CA 1
ATOM 6874 C C . ILE A 1 868 ? -14.218 -34.668 -6.498 1.00 98.62 868 ILE A C 1
ATOM 6876 O O . ILE A 1 868 ? -14.096 -35.868 -6.758 1.00 98.62 868 ILE A O 1
ATOM 6880 N N . ILE A 1 869 ? -13.615 -33.717 -7.205 1.00 98.38 869 ILE A N 1
ATOM 6881 C CA . ILE A 1 869 ? -12.670 -33.968 -8.292 1.00 98.38 869 ILE A CA 1
ATOM 6882 C C . ILE A 1 869 ? -11.257 -33.943 -7.700 1.00 98.38 869 ILE A C 1
ATOM 6884 O O . ILE A 1 869 ? -10.808 -32.933 -7.165 1.00 98.38 869 ILE A O 1
ATOM 6888 N N . LYS A 1 870 ? -10.535 -35.063 -7.779 1.00 98.00 870 LYS A N 1
ATOM 6889 C CA . LYS A 1 870 ? -9.150 -35.147 -7.294 1.00 98.00 870 LYS A CA 1
ATOM 6890 C C . LYS A 1 870 ? -8.194 -34.515 -8.305 1.00 98.00 870 LYS A C 1
ATOM 6892 O O . LYS A 1 870 ? -8.163 -34.938 -9.461 1.00 98.00 870 LYS A O 1
ATOM 6897 N N . LEU A 1 871 ? -7.392 -33.553 -7.858 1.00 96.19 871 LEU A N 1
ATOM 6898 C CA . LEU A 1 871 ? -6.322 -32.926 -8.632 1.00 96.19 871 LEU A CA 1
ATOM 6899 C C . LEU A 1 871 ? -4.982 -33.317 -8.003 1.00 96.19 871 LEU A C 1
ATOM 6901 O O . LEU A 1 871 ? -4.730 -32.998 -6.842 1.00 96.19 871 LEU A O 1
ATOM 6905 N N . HIS A 1 872 ? -4.149 -34.059 -8.737 1.00 95.69 872 HIS A N 1
ATOM 6906 C CA . HIS A 1 872 ? -2.898 -34.575 -8.180 1.00 95.69 872 HIS A CA 1
ATOM 6907 C C . HIS A 1 872 ? -1.913 -33.417 -7.964 1.00 95.69 872 HIS A C 1
ATOM 6909 O O . HIS A 1 872 ? -1.772 -32.589 -8.855 1.00 95.69 872 HIS A O 1
ATOM 6915 N N . ILE A 1 873 ? -1.235 -33.341 -6.815 1.00 92.50 873 ILE A N 1
ATOM 6916 C CA . ILE A 1 873 ? -0.167 -32.355 -6.554 1.00 92.50 873 ILE A CA 1
ATOM 6917 C C . ILE A 1 873 ? 1.089 -32.651 -7.403 1.00 92.50 873 ILE A C 1
ATOM 6919 O O . ILE A 1 873 ? 1.248 -33.783 -7.866 1.00 92.50 873 ILE A O 1
ATOM 6923 N N . PRO A 1 874 ? 2.012 -31.698 -7.632 1.00 87.75 874 PRO A N 1
ATOM 6924 C CA . PRO A 1 874 ? 3.322 -32.041 -8.193 1.00 87.75 874 PRO A CA 1
ATOM 6925 C C . PRO A 1 874 ? 4.066 -33.037 -7.286 1.00 87.75 874 PRO A C 1
ATOM 6927 O O . PRO A 1 874 ? 3.751 -33.173 -6.099 1.00 87.75 874 PRO A O 1
ATOM 6930 N N . GLY A 1 875 ? 5.095 -33.710 -7.816 1.00 83.62 875 GLY A N 1
ATOM 6931 C CA . GLY A 1 875 ? 6.048 -34.425 -6.961 1.00 83.62 875 GLY A CA 1
ATOM 6932 C C . GLY A 1 875 ? 6.660 -33.485 -5.904 1.00 83.62 875 GLY A C 1
ATOM 6933 O O . GLY A 1 875 ? 6.725 -32.277 -6.135 1.00 83.62 875 GLY A O 1
ATOM 6934 N N . PRO A 1 876 ? 7.106 -33.990 -4.738 1.00 87.06 876 PRO A N 1
ATOM 6935 C CA . PRO A 1 876 ? 7.549 -33.142 -3.634 1.00 87.06 876 PRO A CA 1
ATOM 6936 C C . PRO A 1 876 ? 8.725 -32.243 -4.046 1.00 87.06 876 PRO A C 1
ATOM 6938 O O . PRO A 1 876 ? 9.831 -32.712 -4.323 1.00 87.06 876 PRO A O 1
ATOM 6941 N N . LEU A 1 877 ? 8.469 -30.933 -4.085 1.00 85.88 877 LEU A N 1
ATOM 6942 C CA . LEU A 1 877 ? 9.446 -29.910 -4.446 1.00 85.88 877 LEU A CA 1
ATOM 6943 C C . LEU A 1 877 ? 10.143 -29.376 -3.194 1.00 85.88 877 LEU A C 1
ATOM 6945 O O . LEU A 1 877 ? 9.493 -29.102 -2.185 1.00 85.88 877 LEU A O 1
ATOM 6949 N N . TYR A 1 878 ? 11.456 -29.171 -3.288 1.00 87.50 878 TYR A N 1
ATOM 6950 C CA . TYR A 1 878 ? 12.286 -28.660 -2.198 1.00 87.50 878 TYR A CA 1
ATOM 6951 C C . TYR A 1 878 ? 13.153 -27.494 -2.674 1.00 87.50 878 TYR A C 1
ATOM 6953 O O . TYR A 1 878 ? 13.713 -27.562 -3.773 1.00 87.50 878 TYR A O 1
ATOM 6961 N N . ILE A 1 879 ? 13.297 -26.458 -1.845 1.00 83.94 879 ILE A N 1
ATOM 6962 C CA . ILE A 1 879 ? 14.197 -25.320 -2.099 1.00 83.94 879 ILE A CA 1
ATOM 6963 C C . ILE A 1 879 ? 15.626 -25.854 -2.300 1.00 83.94 879 ILE A C 1
ATOM 6965 O O . ILE A 1 879 ? 16.134 -26.587 -1.445 1.00 83.94 879 ILE A O 1
ATOM 6969 N N . THR A 1 880 ? 16.284 -25.538 -3.421 1.00 86.88 880 THR A N 1
ATOM 6970 C CA . THR A 1 880 ? 17.688 -25.933 -3.630 1.00 86.88 880 THR A CA 1
ATOM 6971 C C . THR A 1 880 ? 18.632 -25.042 -2.836 1.00 86.88 880 THR A C 1
ATOM 6973 O O . THR A 1 880 ? 18.255 -24.003 -2.294 1.00 86.88 880 THR A O 1
ATOM 6976 N N . LYS A 1 881 ? 19.906 -25.436 -2.783 1.00 89.69 881 LYS A N 1
ATOM 6977 C CA . LYS A 1 881 ? 20.926 -24.590 -2.178 1.00 89.69 881 LYS A CA 1
ATOM 6978 C C . LYS A 1 881 ? 21.086 -23.269 -2.934 1.00 89.69 881 LYS A C 1
ATOM 6980 O O . LYS A 1 881 ? 21.185 -22.229 -2.305 1.00 89.69 881 LYS A O 1
ATOM 6985 N N . GLU A 1 882 ? 21.074 -23.309 -4.259 1.00 86.81 882 GLU A N 1
ATOM 6986 C CA . GLU A 1 882 ? 21.228 -22.139 -5.126 1.00 86.81 882 GLU A CA 1
ATOM 6987 C C . GLU A 1 882 ? 20.053 -21.162 -4.975 1.00 86.81 882 GLU A C 1
ATOM 6989 O O . GLU A 1 882 ? 20.260 -19.953 -4.962 1.00 86.81 882 GLU A O 1
ATOM 6994 N N . GLU A 1 883 ? 18.830 -21.677 -4.811 1.00 84.56 883 GLU A N 1
ATOM 6995 C CA . GLU A 1 883 ? 17.637 -20.858 -4.563 1.00 84.56 883 GLU A CA 1
ATOM 6996 C C . GLU A 1 883 ? 17.695 -20.157 -3.196 1.00 84.56 883 GLU A C 1
ATOM 6998 O O . GLU A 1 883 ? 17.353 -18.980 -3.108 1.00 84.56 883 GLU A O 1
ATOM 7003 N N . ALA A 1 884 ? 18.174 -20.848 -2.154 1.00 86.56 884 ALA A N 1
ATOM 7004 C CA . ALA A 1 884 ? 18.361 -20.276 -0.819 1.00 86.56 884 ALA A CA 1
ATOM 7005 C C . ALA A 1 884 ? 19.549 -19.292 -0.745 1.00 86.56 884 ALA A C 1
ATOM 7007 O O . ALA A 1 884 ? 19.430 -18.225 -0.146 1.00 86.56 884 ALA A O 1
ATOM 7008 N N . ASP A 1 885 ? 20.681 -19.621 -1.377 1.00 87.62 885 ASP A N 1
ATOM 7009 C CA . ASP A 1 885 ? 21.887 -18.778 -1.430 1.00 87.62 885 ASP A CA 1
ATOM 7010 C C . ASP A 1 885 ? 21.658 -17.483 -2.249 1.00 87.62 885 ASP A C 1
ATOM 7012 O O . ASP A 1 885 ? 22.402 -16.514 -2.090 1.00 87.62 885 ASP A O 1
ATOM 7016 N N . GLY A 1 886 ? 20.635 -17.446 -3.115 1.00 86.06 886 GLY A N 1
ATOM 7017 C CA . GLY A 1 886 ? 20.235 -16.272 -3.903 1.00 86.06 886 GLY A CA 1
ATOM 7018 C C . GLY A 1 886 ? 19.416 -15.218 -3.140 1.00 86.06 886 GLY A C 1
ATOM 7019 O O . GLY A 1 886 ? 19.052 -14.197 -3.729 1.00 86.06 886 GLY A O 1
ATOM 7020 N N . LEU A 1 887 ? 19.110 -15.446 -1.858 1.00 86.06 887 LEU A N 1
ATOM 7021 C CA . LEU A 1 887 ? 18.346 -14.536 -0.997 1.00 86.06 887 LEU A CA 1
ATOM 7022 C C . LEU A 1 887 ? 19.257 -13.667 -0.123 1.00 86.06 887 LEU A C 1
ATOM 7024 O O . LEU A 1 887 ? 20.311 -14.092 0.351 1.00 86.06 887 LEU A O 1
ATOM 7028 N N . ILE A 1 888 ? 18.823 -12.437 0.142 1.00 83.06 888 ILE A N 1
ATOM 7029 C CA . ILE A 1 888 ? 19.537 -11.470 0.979 1.00 83.06 888 ILE A CA 1
ATOM 7030 C C . ILE A 1 888 ? 18.794 -11.339 2.307 1.00 83.06 888 ILE A C 1
ATOM 7032 O O . ILE A 1 888 ? 17.820 -10.602 2.427 1.00 83.06 888 ILE A O 1
ATOM 7036 N N . SER A 1 889 ? 19.284 -12.046 3.327 1.00 66.81 889 SER A N 1
ATOM 7037 C CA . SER A 1 889 ? 18.768 -11.952 4.697 1.00 66.81 889 SER A CA 1
ATOM 7038 C C . SER A 1 889 ? 19.014 -10.558 5.289 1.00 66.81 889 SER A C 1
ATOM 7040 O O . SER A 1 889 ? 20.117 -10.261 5.753 1.00 66.81 889 SER A O 1
ATOM 7042 N N . LEU A 1 890 ? 17.969 -9.732 5.337 1.00 61.22 890 LEU A N 1
ATOM 7043 C CA . LEU A 1 890 ? 17.972 -8.426 5.997 1.00 61.22 890 LEU A CA 1
ATOM 7044 C C . LEU A 1 890 ? 17.717 -8.591 7.506 1.00 61.22 890 LEU A C 1
ATOM 7046 O O . LEU A 1 890 ? 16.578 -8.673 7.962 1.00 61.22 890 LEU A O 1
ATOM 7050 N N . ASP A 1 891 ? 18.806 -8.671 8.275 1.00 56.94 891 ASP A N 1
ATOM 7051 C CA . ASP A 1 891 ? 18.860 -8.613 9.748 1.00 56.94 891 ASP A CA 1
ATOM 7052 C C . ASP A 1 891 ? 17.973 -9.609 10.534 1.00 56.94 891 ASP A C 1
ATOM 7054 O O . ASP A 1 891 ? 17.777 -9.451 11.738 1.00 56.94 891 ASP A O 1
ATOM 7058 N N . GLY A 1 892 ? 17.483 -10.675 9.890 1.00 61.41 892 GLY A N 1
ATOM 7059 C CA . GLY A 1 892 ? 16.624 -11.688 10.521 1.00 61.41 892 GLY A CA 1
ATOM 7060 C C . GLY A 1 892 ? 15.152 -11.279 10.655 1.00 61.41 892 GLY A C 1
ATOM 7061 O O . GLY A 1 892 ? 14.425 -11.886 11.433 1.00 61.41 892 GLY A O 1
ATOM 7062 N N . ASN A 1 893 ? 14.710 -10.269 9.899 1.00 67.62 893 ASN A N 1
ATOM 7063 C CA . ASN A 1 893 ? 13.355 -9.702 9.955 1.00 67.62 893 ASN A CA 1
ATOM 7064 C C . ASN A 1 893 ? 12.289 -10.482 9.153 1.00 67.62 893 ASN A C 1
ATOM 7066 O O . ASN A 1 893 ? 11.159 -10.009 9.017 1.00 67.62 893 ASN A O 1
ATOM 7070 N N . ALA A 1 894 ? 12.632 -11.647 8.600 1.00 82.50 894 ALA A N 1
ATOM 7071 C CA . ALA A 1 894 ? 11.736 -12.486 7.808 1.00 82.50 894 ALA A CA 1
ATOM 7072 C C . ALA A 1 894 ? 12.011 -13.979 8.017 1.00 82.50 894 ALA A C 1
ATOM 7074 O O . ALA A 1 894 ? 13.112 -14.385 8.404 1.00 82.50 894 ALA A O 1
ATOM 7075 N N . LYS A 1 895 ? 10.994 -14.798 7.745 1.00 85.19 895 LYS A N 1
ATOM 7076 C CA . LYS A 1 895 ? 11.028 -16.251 7.915 1.00 85.19 895 LYS A CA 1
ATOM 7077 C C . LYS A 1 895 ? 12.081 -16.892 6.989 1.00 85.19 895 LYS A C 1
ATOM 7079 O O . LYS A 1 895 ? 12.065 -16.649 5.782 1.00 85.19 895 LYS A O 1
ATOM 7084 N N . PRO A 1 896 ? 13.005 -17.722 7.510 1.00 83.81 896 PRO A N 1
ATOM 7085 C CA . PRO A 1 896 ? 14.150 -18.194 6.736 1.00 83.81 896 PRO A CA 1
ATOM 7086 C C . PRO A 1 896 ? 13.761 -19.222 5.665 1.00 83.81 896 PRO A C 1
ATOM 7088 O O . PRO A 1 896 ? 13.155 -20.257 5.950 1.00 83.81 896 PRO A O 1
ATOM 7091 N N . ARG A 1 897 ? 14.198 -18.983 4.426 1.00 85.44 897 ARG A N 1
ATOM 7092 C CA . ARG A 1 897 ? 14.043 -19.901 3.288 1.00 85.44 897 ARG A CA 1
ATOM 7093 C C . ARG A 1 897 ? 15.236 -20.856 3.203 1.00 85.44 897 ARG A C 1
ATOM 7095 O O . ARG A 1 897 ? 16.228 -20.587 2.534 1.00 85.44 897 ARG A O 1
ATOM 7102 N N . LEU A 1 898 ? 15.171 -21.958 3.947 1.00 87.56 898 LEU A N 1
ATOM 7103 C CA . LEU A 1 898 ? 16.275 -22.917 4.041 1.00 87.56 898 LEU A CA 1
ATOM 7104 C C . LEU A 1 898 ? 16.289 -23.914 2.871 1.00 87.56 898 LEU A C 1
ATOM 7106 O O . LEU A 1 898 ? 15.254 -24.423 2.443 1.00 87.56 898 LEU A O 1
ATOM 7110 N N . ALA A 1 899 ? 17.488 -24.250 2.391 1.00 89.44 899 ALA A N 1
ATOM 7111 C CA . ALA A 1 899 ? 17.674 -25.325 1.423 1.00 89.44 899 ALA A CA 1
ATOM 7112 C C . ALA A 1 899 ? 17.206 -26.671 2.009 1.00 89.44 899 ALA A C 1
ATOM 7114 O O . ALA A 1 899 ? 17.549 -27.020 3.140 1.00 89.44 899 ALA A O 1
ATOM 7115 N N . GLY A 1 900 ? 16.443 -27.438 1.231 1.00 88.88 900 GLY A N 1
ATOM 7116 C CA . GLY A 1 900 ? 15.806 -28.679 1.675 1.00 88.88 900 GLY A CA 1
ATOM 7117 C C . GLY A 1 900 ? 14.443 -28.501 2.355 1.00 88.88 900 GLY A C 1
ATOM 7118 O O . GLY A 1 900 ? 13.815 -29.507 2.677 1.00 88.88 900 GLY A O 1
ATOM 7119 N N . THR A 1 901 ? 13.942 -27.274 2.536 1.00 87.31 901 THR A N 1
ATOM 7120 C CA . THR A 1 901 ? 12.542 -27.043 2.935 1.00 87.31 901 THR A CA 1
ATOM 7121 C C . THR A 1 901 ? 11.604 -27.467 1.804 1.00 87.31 901 THR A C 1
ATOM 7123 O O . THR A 1 901 ? 11.836 -27.110 0.645 1.00 87.31 901 THR A O 1
ATOM 7126 N N . ARG A 1 902 ? 10.557 -28.242 2.125 1.00 88.00 902 ARG A N 1
ATOM 7127 C CA . ARG A 1 902 ? 9.505 -28.624 1.169 1.00 88.00 902 ARG A CA 1
ATOM 7128 C C . ARG A 1 902 ? 8.616 -27.419 0.872 1.00 88.00 902 ARG A C 1
ATOM 7130 O O . ARG A 1 902 ? 8.320 -26.645 1.773 1.00 88.00 902 ARG A O 1
ATOM 7137 N N . LEU A 1 903 ? 8.163 -27.296 -0.368 1.00 84.31 903 LEU A N 1
ATOM 7138 C CA . LEU A 1 903 ? 7.213 -26.264 -0.771 1.00 84.31 903 LEU A CA 1
ATOM 7139 C C . LEU A 1 903 ? 5.782 -26.783 -0.759 1.00 84.31 903 LEU A C 1
ATOM 7141 O O . LEU A 1 903 ? 5.516 -27.897 -1.223 1.00 84.31 903 LEU A O 1
ATOM 7145 N N . ALA A 1 904 ? 4.866 -25.919 -0.334 1.00 85.88 904 ALA A N 1
ATOM 7146 C CA . ALA A 1 904 ? 3.427 -26.076 -0.490 1.00 85.88 904 ALA A CA 1
ATOM 7147 C C . ALA A 1 904 ? 2.994 -25.807 -1.949 1.00 85.88 904 ALA A C 1
ATOM 7149 O O . ALA A 1 904 ? 2.261 -24.873 -2.251 1.00 85.88 904 ALA A O 1
ATOM 7150 N N . ALA A 1 905 ? 3.509 -26.607 -2.883 1.00 85.81 905 ALA A N 1
ATOM 7151 C CA . ALA A 1 905 ? 3.176 -26.515 -4.299 1.00 85.81 905 ALA A CA 1
ATOM 7152 C C . ALA A 1 905 ? 1.934 -27.363 -4.615 1.00 85.81 905 ALA A C 1
ATOM 7154 O O . ALA A 1 905 ? 1.955 -28.580 -4.429 1.00 85.81 905 ALA A O 1
ATOM 7155 N N . ALA A 1 906 ? 0.870 -26.741 -5.130 1.00 88.56 906 ALA A N 1
ATOM 7156 C CA . ALA A 1 906 ? -0.348 -27.436 -5.538 1.00 88.56 906 ALA A CA 1
ATOM 7157 C C . ALA A 1 906 ? -0.989 -26.804 -6.779 1.00 88.56 906 ALA A C 1
ATOM 7159 O O . ALA A 1 906 ? -1.035 -25.586 -6.923 1.00 88.56 906 ALA A O 1
ATOM 7160 N N . TYR A 1 907 ? -1.540 -27.640 -7.664 1.00 89.94 907 TYR A N 1
ATOM 7161 C CA . TYR A 1 907 ? -2.233 -27.164 -8.865 1.00 89.94 907 TYR A CA 1
ATOM 7162 C C . TYR A 1 907 ? -3.623 -26.586 -8.593 1.00 89.94 907 TYR A C 1
ATOM 7164 O O . TYR A 1 907 ? -4.165 -25.963 -9.497 1.00 89.94 907 TYR A O 1
ATOM 7172 N N . VAL A 1 908 ? -4.204 -26.784 -7.398 1.00 91.50 908 VAL A N 1
ATOM 7173 C CA . VAL A 1 908 ? -5.481 -26.148 -7.004 1.00 91.50 908 VAL A CA 1
ATOM 7174 C C . VAL A 1 908 ? -5.348 -24.637 -6.803 1.00 91.50 908 VAL A C 1
ATOM 7176 O O . VAL A 1 908 ? -6.349 -23.940 -6.935 1.00 91.50 908 VAL A O 1
ATOM 7179 N N . ASN A 1 909 ? -4.128 -24.129 -6.582 1.00 89.69 909 ASN A N 1
ATOM 7180 C CA . ASN A 1 909 ? -3.831 -22.699 -6.514 1.00 89.69 909 ASN A CA 1
ATOM 7181 C C . ASN A 1 909 ? -3.740 -22.098 -7.935 1.00 89.69 909 ASN A C 1
ATOM 7183 O O . ASN A 1 909 ? -2.706 -21.608 -8.384 1.00 89.69 909 ASN A O 1
ATOM 7187 N N . PHE A 1 910 ? -4.826 -22.240 -8.695 1.00 90.31 910 PHE A N 1
ATOM 7188 C CA . PHE A 1 910 ? -5.039 -21.585 -9.982 1.00 90.31 910 PHE A CA 1
ATOM 7189 C C . PHE A 1 910 ? -5.946 -20.370 -9.803 1.00 90.31 910 PHE A C 1
ATOM 7191 O O . PHE A 1 910 ? -6.546 -20.161 -8.753 1.00 90.31 910 PHE A O 1
ATOM 7198 N N . TYR A 1 911 ? -6.077 -19.590 -10.869 1.00 89.88 911 TYR A N 1
ATOM 7199 C CA . TYR A 1 911 ? -6.944 -18.426 -10.909 1.00 89.88 911 TYR A CA 1
ATOM 7200 C C . TYR A 1 911 ? -7.961 -18.522 -12.071 1.00 89.88 911 TYR A C 1
ATOM 7202 O O . TYR A 1 911 ? -7.580 -18.791 -13.217 1.00 89.88 911 TYR A O 1
ATOM 7210 N N . ILE A 1 912 ? -9.254 -18.309 -11.776 1.00 90.19 912 ILE A N 1
ATOM 7211 C CA . ILE A 1 912 ? -10.372 -18.306 -12.743 1.00 90.19 912 ILE A CA 1
ATOM 7212 C C . ILE A 1 912 ? -10.601 -16.910 -13.349 1.00 90.19 912 ILE A C 1
ATOM 7214 O O . ILE A 1 912 ? -11.363 -16.108 -12.819 1.00 90.19 912 ILE A O 1
ATOM 7218 N N . ALA A 1 913 ? -10.003 -16.613 -14.502 1.00 89.69 913 ALA A N 1
ATOM 7219 C CA . ALA A 1 913 ? -10.371 -15.425 -15.275 1.00 89.69 913 ALA A CA 1
ATOM 7220 C C . ALA A 1 913 ? -11.671 -15.651 -16.062 1.00 89.69 913 ALA A C 1
ATOM 7222 O O . ALA A 1 913 ? -11.989 -16.781 -16.425 1.00 89.69 913 ALA A O 1
ATOM 7223 N N . ASN A 1 914 ? -12.366 -14.566 -16.422 1.00 86.00 914 ASN A N 1
ATOM 7224 C CA . ASN A 1 914 ? -13.652 -14.537 -17.152 1.00 86.00 914 ASN A CA 1
ATOM 7225 C C . ASN A 1 914 ? -13.872 -15.611 -18.237 1.00 86.00 914 ASN A C 1
ATOM 7227 O O . ASN A 1 914 ? -14.994 -16.059 -18.459 1.00 86.00 914 ASN A O 1
ATOM 7231 N N . GLY A 1 915 ? -12.819 -15.938 -18.988 1.00 87.44 915 GLY A N 1
ATOM 7232 C CA . GLY A 1 915 ? -12.852 -16.910 -20.078 1.00 87.44 915 GLY A CA 1
ATOM 7233 C C . GLY A 1 915 ? -11.658 -17.859 -20.089 1.00 87.44 915 GLY A C 1
ATOM 7234 O O . GLY A 1 915 ? -11.440 -18.515 -21.104 1.00 87.44 915 GLY A O 1
ATOM 7235 N N . GLY A 1 916 ? -10.877 -17.941 -19.007 1.00 88.38 916 GLY A N 1
ATOM 7236 C CA . GLY A 1 916 ? -9.687 -18.786 -18.972 1.00 88.38 916 GLY A CA 1
ATOM 7237 C C . GLY A 1 916 ? -9.188 -19.126 -17.575 1.00 88.38 916 GLY A C 1
ATOM 7238 O O . GLY A 1 916 ? -9.376 -18.367 -16.633 1.00 88.38 916 GLY A O 1
ATOM 7239 N N . ILE A 1 917 ? -8.520 -20.272 -17.454 1.00 88.69 917 ILE A N 1
ATOM 7240 C CA . ILE A 1 917 ? -7.897 -20.713 -16.200 1.00 88.69 917 ILE A CA 1
ATOM 7241 C C . ILE A 1 917 ? -6.394 -20.464 -16.286 1.00 88.69 917 ILE A C 1
ATOM 7243 O O . ILE A 1 917 ? -5.735 -20.980 -17.193 1.00 88.69 917 ILE A O 1
ATOM 7247 N N . ILE A 1 918 ? -5.854 -19.692 -15.344 1.00 89.56 918 ILE A N 1
ATOM 7248 C CA . ILE A 1 918 ? -4.415 -19.456 -15.195 1.00 89.56 918 ILE A CA 1
ATOM 7249 C C . ILE A 1 918 ? -3.908 -20.376 -14.088 1.00 89.56 918 ILE A C 1
ATOM 7251 O O . ILE A 1 918 ? -4.026 -20.066 -12.905 1.00 89.56 918 ILE A O 1
ATOM 7255 N N . ALA A 1 919 ? -3.393 -21.538 -14.485 1.00 85.69 919 ALA A N 1
ATOM 7256 C CA . ALA A 1 919 ? -2.909 -22.564 -13.567 1.00 85.69 919 ALA A CA 1
ATOM 7257 C C . ALA A 1 919 ? -1.377 -22.527 -13.422 1.00 85.69 919 ALA A C 1
ATOM 7259 O O . ALA A 1 919 ? -0.680 -22.203 -14.394 1.00 85.69 919 ALA A O 1
ATOM 7260 N N . PRO A 1 920 ? -0.833 -22.884 -12.245 1.00 82.81 920 PRO A N 1
ATOM 7261 C CA . PRO A 1 920 ? 0.600 -23.043 -12.070 1.00 82.81 920 PRO A CA 1
ATOM 7262 C C . PRO A 1 920 ? 1.099 -24.268 -12.847 1.00 82.81 920 PRO A C 1
ATOM 7264 O O . PRO A 1 920 ? 0.363 -25.224 -13.094 1.00 82.81 920 PRO A O 1
ATOM 7267 N N . ALA A 1 921 ? 2.377 -24.239 -13.208 1.00 81.50 921 ALA A N 1
ATOM 7268 C CA . ALA A 1 921 ? 3.111 -25.395 -13.697 1.00 81.50 921 ALA A CA 1
ATOM 7269 C C . ALA A 1 921 ? 4.445 -25.471 -12.950 1.00 81.50 921 ALA A C 1
ATOM 7271 O O . ALA A 1 921 ? 5.030 -24.444 -12.583 1.00 81.50 921 ALA A O 1
ATOM 7272 N N . PHE A 1 922 ? 4.902 -26.692 -12.690 1.00 81.56 922 PHE A N 1
ATOM 7273 C CA . PHE A 1 922 ? 6.038 -26.945 -11.801 1.00 81.56 922 PHE A CA 1
ATOM 7274 C C . PHE A 1 922 ? 7.214 -27.632 -12.507 1.00 81.56 922 PHE A C 1
ATOM 7276 O O . PHE A 1 922 ? 8.261 -27.835 -11.894 1.00 81.56 922 PHE A O 1
ATOM 7283 N N . GLY A 1 923 ? 7.080 -27.952 -13.799 1.00 80.62 923 GLY A N 1
ATOM 7284 C CA . GLY A 1 923 ? 8.098 -28.669 -14.571 1.00 80.62 923 GLY A CA 1
ATOM 7285 C C . GLY A 1 923 ? 8.043 -30.187 -14.388 1.00 80.62 923 GLY A C 1
ATOM 7286 O O . GLY A 1 923 ? 8.925 -30.892 -14.878 1.00 80.62 923 GLY A O 1
ATOM 7287 N N . ASP A 1 924 ? 7.012 -30.697 -13.711 1.00 82.94 924 ASP A N 1
ATOM 7288 C CA . ASP A 1 924 ? 6.683 -32.119 -13.681 1.00 82.94 924 ASP A CA 1
ATOM 7289 C C . ASP A 1 924 ? 5.797 -32.420 -14.893 1.00 82.94 924 ASP A C 1
ATOM 7291 O O . ASP A 1 924 ? 4.580 -32.286 -14.833 1.00 82.94 924 ASP A O 1
ATOM 7295 N N . GLU A 1 925 ? 6.406 -32.790 -16.023 1.00 84.69 925 GLU A N 1
ATOM 7296 C CA . GLU A 1 925 ? 5.695 -32.959 -17.301 1.00 84.69 925 GLU A CA 1
ATOM 7297 C C . GLU A 1 925 ? 4.468 -33.887 -17.194 1.00 84.69 925 GLU A C 1
ATOM 7299 O O . GLU A 1 925 ? 3.462 -33.667 -17.870 1.00 84.69 925 GLU A O 1
ATOM 7304 N N . LYS A 1 926 ? 4.519 -34.899 -16.318 1.00 90.81 926 LYS A N 1
ATOM 7305 C CA . LYS A 1 926 ? 3.409 -35.830 -16.098 1.00 90.81 926 LYS A CA 1
ATOM 7306 C C . LYS A 1 926 ? 2.256 -35.144 -15.367 1.00 90.81 926 LYS A C 1
ATOM 7308 O O . LYS A 1 926 ? 1.111 -35.242 -15.818 1.00 90.81 926 LYS A O 1
ATOM 7313 N N . TRP A 1 927 ? 2.530 -34.509 -14.229 1.00 90.56 927 TRP A N 1
ATOM 7314 C CA . TRP A 1 927 ? 1.475 -33.909 -13.412 1.00 90.56 927 TRP A CA 1
ATOM 7315 C C . TRP A 1 927 ? 1.004 -32.554 -13.954 1.00 90.56 927 TRP A C 1
ATOM 7317 O O . TRP A 1 927 ? -0.192 -32.294 -13.894 1.00 90.56 927 TRP A O 1
ATOM 7327 N N . ASP A 1 928 ? 1.859 -31.778 -14.627 1.00 86.75 928 ASP A N 1
ATOM 7328 C CA . ASP A 1 928 ? 1.477 -30.564 -15.365 1.00 86.75 928 ASP A CA 1
ATOM 7329 C C . ASP A 1 928 ? 0.435 -30.909 -16.460 1.00 86.75 928 ASP A C 1
ATOM 7331 O O . ASP A 1 928 ? -0.611 -30.261 -16.569 1.00 86.75 928 ASP A O 1
ATOM 7335 N N . GLN A 1 929 ? 0.658 -31.981 -17.237 1.00 89.75 929 GLN A N 1
ATOM 7336 C CA . GLN A 1 929 ? -0.301 -32.458 -18.252 1.00 89.75 929 GLN A CA 1
ATOM 7337 C C . GLN A 1 929 ? -1.587 -33.037 -17.640 1.00 89.75 929 GLN A C 1
ATOM 7339 O O . GLN A 1 929 ? -2.676 -32.847 -18.189 1.00 89.75 929 GLN A O 1
ATOM 7344 N N . GLN A 1 930 ? -1.488 -33.748 -16.512 1.00 93.25 930 GLN A N 1
ATOM 7345 C CA . GLN A 1 930 ? -2.654 -34.314 -15.827 1.00 93.25 930 GLN A CA 1
ATOM 7346 C C . GLN A 1 930 ? -3.525 -33.213 -15.206 1.00 93.25 930 GLN A C 1
ATOM 7348 O O . GLN A 1 930 ? -4.745 -33.242 -15.378 1.00 93.25 930 GLN A O 1
ATOM 7353 N N . ALA A 1 931 ? -2.908 -32.204 -14.589 1.00 90.31 931 ALA A N 1
ATOM 7354 C CA . ALA A 1 931 ? -3.587 -31.031 -14.062 1.00 90.31 931 ALA A CA 1
ATOM 7355 C C . ALA A 1 931 ? -4.303 -30.250 -15.169 1.00 90.31 931 ALA A C 1
ATOM 7357 O O . ALA A 1 931 ? -5.481 -29.927 -15.020 1.00 90.31 931 ALA A O 1
ATOM 7358 N N . TYR A 1 932 ? -3.651 -30.042 -16.321 1.00 89.94 932 TYR A N 1
ATOM 7359 C CA . TYR A 1 932 ? -4.296 -29.450 -17.496 1.00 89.94 932 TYR A CA 1
ATOM 7360 C C . TYR A 1 932 ? -5.568 -30.194 -17.908 1.00 89.94 932 TYR A C 1
ATOM 7362 O O . TYR A 1 932 ? -6.615 -29.574 -18.084 1.00 89.94 932 TYR A O 1
ATOM 7370 N N . ALA A 1 933 ? -5.497 -31.522 -18.041 1.00 92.88 933 ALA A N 1
ATOM 7371 C CA . ALA A 1 933 ? -6.632 -32.334 -18.470 1.00 92.88 933 ALA A CA 1
ATOM 7372 C C . ALA A 1 933 ? -7.799 -32.291 -17.466 1.00 92.88 933 ALA A C 1
ATOM 7374 O O . ALA A 1 933 ? -8.960 -32.207 -17.874 1.00 92.88 933 ALA A O 1
ATOM 7375 N N . VAL A 1 934 ? -7.502 -32.305 -16.161 1.00 95.12 934 VAL A N 1
ATOM 7376 C CA . VAL A 1 934 ? -8.514 -32.187 -15.098 1.00 95.12 934 VAL A CA 1
ATOM 7377 C C . VAL A 1 934 ? -9.156 -30.797 -15.108 1.00 95.12 934 VAL A C 1
ATOM 7379 O O . VAL A 1 934 ? -10.383 -30.706 -15.130 1.00 95.12 934 VAL A O 1
ATOM 7382 N N . LEU A 1 935 ? -8.366 -29.721 -15.169 1.00 92.38 935 LEU A N 1
ATOM 7383 C CA . LEU A 1 935 ? -8.875 -28.344 -15.197 1.00 92.38 935 LEU A CA 1
ATOM 7384 C C . LEU A 1 935 ? -9.681 -28.050 -16.472 1.00 92.38 935 LEU A C 1
ATOM 7386 O O . LEU A 1 935 ? -10.758 -27.460 -16.390 1.00 92.38 935 LEU A O 1
ATOM 7390 N N . ALA A 1 936 ? -9.233 -28.537 -17.633 1.00 91.69 936 ALA A N 1
ATOM 7391 C CA . ALA A 1 936 ? -9.976 -28.459 -18.893 1.00 91.69 936 ALA A CA 1
ATOM 7392 C C . ALA A 1 936 ? -11.345 -29.157 -18.811 1.00 91.69 936 ALA A C 1
ATOM 7394 O O . ALA A 1 936 ? -12.337 -28.660 -19.343 1.00 91.69 936 ALA A O 1
ATOM 7395 N N . SER A 1 937 ? -11.414 -30.304 -18.125 1.00 93.31 937 SER A N 1
ATOM 7396 C CA . SER A 1 937 ? -12.670 -31.032 -17.912 1.00 93.31 937 SER A CA 1
ATOM 7397 C C . SER A 1 937 ? -13.565 -30.389 -16.848 1.00 93.31 937 SER A C 1
ATOM 7399 O O . SER A 1 937 ? -14.786 -30.524 -16.931 1.00 93.31 937 SER A O 1
ATOM 7401 N N . ALA A 1 938 ? -12.985 -29.725 -15.845 1.00 93.19 938 ALA A N 1
ATOM 7402 C CA . ALA A 1 938 ? -13.713 -29.030 -14.786 1.00 93.19 938 ALA A CA 1
ATOM 7403 C C . ALA A 1 938 ? -14.349 -27.722 -15.292 1.00 93.19 938 ALA A C 1
ATOM 7405 O O . ALA A 1 938 ? -15.494 -27.420 -14.951 1.00 93.19 938 ALA A O 1
ATOM 7406 N N . PHE A 1 939 ? -13.644 -26.992 -16.164 1.00 91.56 939 PHE A N 1
ATOM 7407 C CA . PHE A 1 939 ? -14.040 -25.680 -16.685 1.00 91.56 939 PHE A CA 1
ATOM 7408 C C . PHE A 1 939 ? -14.204 -25.671 -18.222 1.00 91.56 939 PHE A C 1
ATOM 7410 O O . PHE A 1 939 ? -13.533 -24.899 -18.903 1.00 91.56 939 PHE A O 1
ATOM 7417 N N . PRO A 1 940 ? -15.135 -26.451 -18.811 1.00 87.94 940 PRO A N 1
ATOM 7418 C CA . PRO A 1 940 ? -15.216 -26.668 -20.265 1.00 87.94 940 PRO A CA 1
ATOM 7419 C C . PRO A 1 940 ? -15.568 -25.425 -21.107 1.00 87.94 940 PRO A C 1
ATOM 7421 O O . PRO A 1 940 ? -15.452 -25.467 -22.329 1.00 87.94 940 PRO A O 1
ATOM 7424 N N . ASN A 1 941 ? -16.021 -24.337 -20.474 1.00 85.81 941 ASN A N 1
ATOM 7425 C CA . ASN A 1 941 ? -16.322 -23.055 -21.127 1.00 85.81 941 ASN A CA 1
ATOM 7426 C C . ASN A 1 941 ? -15.181 -22.024 -21.011 1.00 85.81 941 ASN A C 1
ATOM 7428 O O . ASN A 1 941 ? -15.315 -20.923 -21.538 1.00 85.81 941 ASN A O 1
ATOM 7432 N N . HIS A 1 942 ? -14.096 -22.359 -20.312 1.00 83.75 942 HIS A N 1
ATOM 7433 C CA . HIS A 1 942 ? -12.912 -21.517 -20.160 1.00 83.75 942 HIS A CA 1
ATOM 7434 C C . HIS A 1 942 ? -11.779 -22.106 -21.005 1.00 83.75 942 HIS A C 1
ATOM 7436 O O . HIS A 1 942 ? -11.686 -23.322 -21.152 1.00 83.75 942 HIS A O 1
ATOM 7442 N N . GLU A 1 943 ? -10.896 -21.270 -21.547 1.00 76.81 943 GLU A N 1
ATOM 7443 C CA . GLU A 1 943 ? -9.641 -21.731 -22.138 1.00 76.81 943 GLU A CA 1
ATOM 7444 C C . GLU A 1 943 ? -8.616 -21.956 -21.011 1.00 76.81 943 GLU A C 1
ATOM 7446 O O . GLU A 1 943 ? -8.116 -20.984 -20.436 1.00 76.81 943 GLU A O 1
ATOM 7451 N N . PRO A 1 944 ? -8.280 -23.205 -20.638 1.00 59.56 944 PRO A N 1
ATOM 7452 C CA . PRO A 1 944 ? -7.171 -23.434 -19.727 1.00 59.56 944 PRO A CA 1
ATOM 7453 C C . PRO A 1 944 ? -5.880 -23.008 -20.431 1.00 59.56 944 PRO A C 1
ATOM 7455 O O . PRO A 1 944 ? -5.506 -23.570 -21.463 1.00 59.56 944 PRO A O 1
ATOM 7458 N N . LEU A 1 945 ? -5.182 -22.020 -19.876 1.00 59.06 945 LEU A N 1
ATOM 7459 C CA . LEU A 1 945 ? -3.856 -21.636 -20.341 1.00 59.06 945 LEU A CA 1
ATOM 7460 C C . LEU A 1 945 ? -2.809 -22.271 -19.433 1.00 59.06 945 LEU A C 1
ATOM 7462 O O . LEU A 1 945 ? -2.386 -21.681 -18.439 1.00 59.06 945 LEU A O 1
ATOM 7466 N N . LEU A 1 946 ? -2.334 -23.459 -19.820 1.00 55.66 946 LEU A N 1
ATOM 7467 C CA . LEU A 1 946 ? -1.078 -23.974 -19.282 1.00 55.66 946 LEU A CA 1
ATOM 7468 C C . LEU A 1 946 ? 0.079 -23.202 -19.927 1.00 55.66 946 LEU A C 1
ATOM 7470 O O . LEU A 1 946 ? 0.568 -23.523 -21.010 1.00 55.66 946 LEU A O 1
ATOM 7474 N N . GLY A 1 947 ? 0.449 -22.103 -19.281 1.00 42.19 947 GLY A N 1
ATOM 7475 C CA . GLY A 1 947 ? 1.442 -21.165 -19.778 1.00 42.19 947 GLY A CA 1
ATOM 7476 C C . GLY A 1 947 ? 1.300 -19.815 -19.069 1.00 42.19 947 GLY A C 1
ATOM 7477 O O . GLY A 1 947 ? 0.303 -19.131 -19.263 1.00 42.19 947 GLY A O 1
ATOM 7478 N N . ILE A 1 948 ? 2.279 -19.322 -18.311 1.00 40.72 948 ILE A N 1
ATOM 7479 C CA . ILE A 1 948 ? 3.690 -19.724 -18.279 1.00 40.72 948 ILE A CA 1
ATOM 7480 C C . ILE A 1 948 ? 4.230 -19.586 -16.858 1.00 40.72 948 ILE A C 1
ATOM 7482 O O . ILE A 1 948 ? 4.518 -18.465 -16.436 1.00 40.72 948 ILE A O 1
ATOM 7486 N N . VAL A 1 949 ? 4.565 -20.708 -16.219 1.00 40.50 949 VAL A N 1
ATOM 7487 C CA . VAL A 1 949 ? 5.759 -20.722 -15.375 1.00 40.50 949 VAL A CA 1
ATOM 7488 C C . VAL A 1 949 ? 6.472 -22.071 -15.365 1.00 40.50 949 VAL A C 1
ATOM 7490 O O . VAL A 1 949 ? 5.858 -23.103 -15.156 1.00 40.50 949 VAL A O 1
ATOM 7493 N N . VAL A 1 950 ? 7.797 -22.038 -15.510 1.00 38.44 950 VAL A N 1
ATOM 7494 C CA . VAL A 1 950 ? 8.653 -22.850 -14.639 1.00 38.44 950 VAL A CA 1
ATOM 7495 C C . VAL A 1 950 ? 8.895 -21.944 -13.447 1.00 38.44 950 VAL A C 1
ATOM 7497 O O . VAL A 1 950 ? 9.747 -21.054 -13.529 1.00 38.44 950 VAL A O 1
ATOM 7500 N N . ILE A 1 951 ? 8.060 -22.058 -12.410 1.00 41.12 951 ILE A N 1
ATOM 7501 C CA . ILE A 1 951 ? 8.299 -21.285 -11.195 1.00 41.12 951 ILE A CA 1
ATOM 7502 C C . ILE A 1 951 ? 9.645 -21.770 -10.663 1.00 41.12 951 ILE A C 1
ATOM 7504 O O . ILE A 1 951 ? 9.810 -22.957 -10.385 1.00 41.12 951 ILE A O 1
ATOM 7508 N N . GLY A 1 952 ? 10.597 -20.860 -10.474 1.00 37.78 952 GLY A N 1
ATOM 7509 C CA . GLY A 1 952 ? 11.796 -21.156 -9.699 1.00 37.78 952 GLY A CA 1
ATOM 7510 C C . GLY A 1 952 ? 11.481 -21.201 -8.207 1.00 37.78 952 GLY A C 1
ATOM 7511 O O . GLY A 1 952 ? 12.045 -20.401 -7.471 1.00 37.78 952 GLY A O 1
ATOM 7512 N N . LYS A 1 953 ? 10.563 -22.094 -7.804 1.00 44.59 953 LYS A N 1
ATOM 7513 C CA . LYS A 1 953 ? 10.200 -22.422 -6.414 1.00 44.59 953 LYS A CA 1
ATOM 7514 C C . LYS A 1 953 ? 9.754 -21.245 -5.528 1.00 44.59 953 LYS A C 1
ATOM 7516 O O . LYS A 1 953 ? 9.862 -21.279 -4.309 1.00 44.59 953 LYS A O 1
ATOM 7521 N N . GLU A 1 954 ? 9.189 -20.239 -6.175 1.00 41.69 954 GLU A N 1
ATOM 7522 C CA . GLU A 1 954 ? 8.693 -18.980 -5.627 1.00 41.69 954 GLU A CA 1
ATOM 7523 C C . GLU A 1 954 ? 7.158 -18.996 -5.658 1.00 41.69 954 GLU A C 1
ATOM 7525 O O . GLU A 1 954 ? 6.576 -18.983 -6.734 1.00 41.69 954 GLU A O 1
ATOM 7530 N N . TYR A 1 955 ? 6.488 -19.072 -4.507 1.00 41.38 955 TYR A N 1
ATOM 7531 C CA . TYR A 1 955 ? 5.019 -19.101 -4.420 1.00 41.38 955 TYR A CA 1
ATOM 7532 C C . TYR A 1 955 ? 4.360 -17.978 -5.251 1.00 41.38 955 TYR A C 1
ATOM 7534 O O . TYR A 1 955 ? 4.883 -16.867 -5.292 1.00 41.38 955 TYR A O 1
ATOM 7542 N N . ILE A 1 956 ? 3.223 -18.236 -5.911 1.00 34.47 956 ILE A N 1
ATOM 7543 C CA . ILE A 1 956 ? 2.466 -17.208 -6.653 1.00 34.47 956 ILE A CA 1
ATOM 7544 C C . ILE A 1 956 ? 0.972 -17.509 -6.565 1.00 34.47 956 ILE A C 1
ATOM 7546 O O . ILE A 1 956 ? 0.513 -18.472 -7.170 1.00 34.47 956 ILE A O 1
ATOM 7550 N N . ILE A 1 957 ? 0.236 -16.632 -5.881 1.00 35.59 957 ILE A N 1
ATOM 7551 C CA . ILE A 1 957 ? -1.229 -16.636 -5.791 1.00 35.59 957 ILE A CA 1
ATOM 7552 C C . ILE A 1 957 ? -1.741 -15.366 -6.486 1.00 35.59 957 ILE A C 1
ATOM 7554 O O . ILE A 1 957 ? -1.154 -14.293 -6.330 1.00 35.59 957 ILE A O 1
ATOM 7558 N N . LEU A 1 958 ? -2.802 -15.468 -7.290 1.00 29.58 958 LEU A N 1
ATOM 7559 C CA . LEU A 1 958 ? -3.248 -14.401 -8.201 1.00 29.58 958 LEU A CA 1
ATOM 7560 C C . LEU A 1 958 ? -4.759 -14.234 -8.143 1.00 29.58 958 LEU A C 1
ATOM 7562 O O . LEU A 1 958 ? -5.465 -15.240 -8.118 1.00 29.58 958 LEU A O 1
ATOM 7566 N N . PHE A 1 959 ? -5.265 -12.991 -8.149 1.00 28.41 959 PHE A N 1
ATOM 7567 C CA . PHE A 1 959 ? -6.713 -12.789 -8.100 1.00 28.41 959 PHE A CA 1
ATOM 7568 C C . PHE A 1 959 ? -7.261 -11.462 -8.685 1.00 28.41 959 PHE A C 1
ATOM 7570 O O . PHE A 1 959 ? -6.560 -10.449 -8.726 1.00 28.41 959 PHE A O 1
ATOM 7577 N N . PRO A 1 960 ? -8.509 -11.454 -9.192 1.00 25.22 960 PRO A N 1
ATOM 7578 C CA . PRO A 1 960 ? -9.239 -10.277 -9.653 1.00 25.22 960 PRO A CA 1
ATOM 7579 C C . PRO A 1 960 ? -10.412 -9.836 -8.804 1.00 25.22 960 PRO A C 1
ATOM 7581 O O . PRO A 1 960 ? -10.958 -10.547 -7.975 1.00 25.22 960 PRO A O 1
ATOM 7584 N N . PHE A 1 961 ? -10.870 -8.634 -9.125 1.00 25.08 961 PHE A N 1
ATOM 7585 C CA . PHE A 1 961 ? -12.013 -8.016 -8.504 1.00 25.08 961 PHE A CA 1
ATOM 7586 C C . PHE A 1 961 ? -12.897 -7.279 -9.516 1.00 25.08 961 PHE A C 1
ATOM 7588 O O . PHE A 1 961 ? -12.572 -7.052 -10.685 1.00 25.08 961 PHE A O 1
ATOM 7595 N N . TRP A 1 962 ? -14.102 -6.962 -9.065 1.00 23.11 962 TRP A N 1
ATOM 7596 C CA . TRP A 1 962 ? -15.209 -6.565 -9.921 1.00 23.11 962 TRP A CA 1
ATOM 7597 C C . TRP A 1 962 ? -15.595 -5.111 -9.750 1.00 23.11 962 TRP A C 1
ATOM 7599 O O . TRP A 1 962 ? -15.807 -4.653 -8.630 1.00 23.11 962 TRP A O 1
ATOM 7609 N N . ILE A 1 963 ? -15.860 -4.440 -10.870 1.00 22.66 963 ILE A N 1
ATOM 7610 C CA . ILE A 1 963 ? -16.641 -3.205 -10.906 1.00 22.66 963 ILE A CA 1
ATOM 7611 C C . ILE A 1 963 ? -17.434 -3.144 -12.213 1.00 22.66 963 ILE A C 1
ATOM 7613 O O . ILE A 1 963 ? -16.966 -3.528 -13.279 1.00 22.66 963 ILE A O 1
ATOM 7617 N N . TRP A 1 964 ? -18.632 -2.587 -12.163 1.00 21.45 964 TRP A N 1
ATOM 7618 C CA . TRP A 1 964 ? -19.337 -2.082 -13.338 1.00 21.45 964 TRP A CA 1
ATOM 7619 C C . TRP A 1 964 ? -19.593 -0.598 -13.090 1.00 21.45 964 TRP A C 1
ATOM 7621 O O . TRP A 1 964 ? -20.185 -0.299 -12.060 1.00 21.45 964 TRP A O 1
ATOM 7631 N N . VAL A 1 965 ? -19.172 0.314 -13.985 1.00 22.80 965 VAL A N 1
ATOM 7632 C CA . VAL A 1 965 ? -19.734 1.681 -14.154 1.00 22.80 965 VAL A CA 1
ATOM 7633 C C . VAL A 1 965 ? -19.099 2.430 -15.350 1.00 22.80 965 VAL A C 1
ATOM 7635 O O . VAL A 1 965 ? -18.058 2.050 -15.881 1.00 22.80 965 VAL A O 1
ATOM 7638 N N . VAL A 1 966 ? -19.806 3.460 -15.830 1.00 21.06 966 VAL A N 1
ATOM 7639 C CA . VAL A 1 966 ? -19.672 4.138 -17.136 1.00 21.06 966 VAL A CA 1
ATOM 7640 C C . VAL A 1 966 ? -18.731 5.370 -17.121 1.00 21.06 966 VAL A C 1
ATOM 7642 O O . VAL A 1 966 ? -18.617 6.071 -16.122 1.00 21.06 966 VAL A O 1
ATOM 7645 N N . LYS A 1 967 ? -18.084 5.661 -18.269 1.00 20.81 967 LYS A N 1
ATOM 7646 C CA . LYS A 1 967 ? -17.089 6.744 -18.506 1.00 20.81 967 LYS A CA 1
ATOM 7647 C C . LYS A 1 967 ? -17.556 8.186 -18.191 1.00 20.81 967 LYS A C 1
ATOM 7649 O O . LYS A 1 967 ? -18.636 8.580 -18.631 1.00 20.81 967 LYS A O 1
ATOM 7654 N N . ARG A 1 968 ? -16.628 9.040 -17.705 1.00 21.03 968 ARG A N 1
ATOM 7655 C CA . ARG A 1 968 ? -16.452 10.464 -18.124 1.00 21.03 968 ARG A CA 1
ATOM 7656 C C . ARG A 1 968 ? -15.046 11.029 -17.791 1.00 21.03 968 ARG A C 1
ATOM 7658 O O . ARG A 1 968 ? -14.396 10.536 -16.879 1.00 21.03 968 ARG A O 1
ATOM 7665 N N . CYS A 1 969 ? -14.569 12.020 -18.564 1.00 20.73 969 CYS A N 1
ATOM 7666 C CA . CYS A 1 969 ? -13.166 12.511 -18.589 1.00 20.73 969 CYS A CA 1
ATOM 7667 C C . CYS A 1 969 ? -12.869 13.783 -17.736 1.00 20.73 969 CYS A C 1
ATOM 7669 O O . CYS A 1 969 ? -13.798 14.558 -17.503 1.00 20.73 969 CYS A O 1
ATOM 7671 N N . PRO A 1 970 ? -11.587 14.059 -17.366 1.00 26.14 970 PRO A N 1
ATOM 7672 C CA . PRO A 1 970 ? -11.161 15.224 -16.558 1.00 26.14 970 PRO A CA 1
ATOM 7673 C C . PRO A 1 970 ? -10.112 16.188 -17.195 1.00 26.14 970 PRO A C 1
ATOM 7675 O O . PRO A 1 970 ? -9.472 15.859 -18.191 1.00 26.14 970 PRO A O 1
ATOM 7678 N N . THR A 1 971 ? -9.872 17.339 -16.528 1.00 21.50 971 THR A N 1
ATOM 7679 C CA . THR A 1 971 ? -8.797 18.367 -16.722 1.00 21.50 971 THR A CA 1
ATOM 7680 C C . THR A 1 971 ? -8.729 19.298 -15.480 1.00 21.50 971 THR A C 1
ATOM 7682 O O . THR A 1 971 ? -9.788 19.500 -14.894 1.00 21.50 971 THR A O 1
ATOM 7685 N N . ARG A 1 972 ? -7.643 19.972 -15.030 1.00 22.48 972 ARG A N 1
ATOM 7686 C CA . ARG A 1 972 ? -6.181 20.003 -15.335 1.00 22.48 972 ARG A CA 1
ATOM 7687 C C . ARG A 1 972 ? -5.382 20.567 -14.110 1.00 22.48 972 ARG A C 1
ATOM 7689 O O . ARG A 1 972 ? -5.980 20.798 -13.066 1.00 22.48 972 ARG A O 1
ATOM 7696 N N . ALA A 1 973 ? -4.063 20.798 -14.230 1.00 25.44 973 ALA A N 1
ATOM 7697 C CA . ALA A 1 973 ? -3.102 21.183 -13.161 1.00 25.44 973 ALA A CA 1
ATOM 7698 C C . ALA A 1 973 ? -1.904 22.003 -13.757 1.00 25.44 973 ALA A C 1
ATOM 7700 O O . ALA A 1 973 ? -1.865 22.065 -14.984 1.00 25.44 973 ALA A O 1
ATOM 7701 N N . VAL A 1 974 ? -0.882 22.596 -13.086 1.00 27.72 974 VAL A N 1
ATOM 7702 C CA . VAL A 1 974 ? -0.586 23.142 -11.713 1.00 27.72 974 VAL A CA 1
ATOM 7703 C C . VAL A 1 974 ? 0.766 23.924 -11.766 1.00 27.72 974 VAL A C 1
ATOM 7705 O O . VAL A 1 974 ? 1.642 23.503 -12.513 1.00 27.72 974 VAL A O 1
ATOM 7708 N N . VAL A 1 975 ? 0.963 25.015 -10.992 1.00 25.27 975 VAL A N 1
ATOM 7709 C CA . VAL A 1 975 ? 2.184 25.891 -10.939 1.00 25.27 975 VAL A CA 1
ATOM 7710 C C . VAL A 1 975 ? 2.085 26.852 -9.718 1.00 25.27 975 VAL A C 1
ATOM 7712 O O . VAL A 1 975 ? 0.974 27.294 -9.447 1.00 25.27 975 VAL A O 1
ATOM 7715 N N . PHE A 1 976 ? 3.119 27.291 -8.965 1.00 24.20 976 PHE A N 1
ATOM 7716 C CA . PHE A 1 976 ? 4.511 26.832 -8.721 1.00 24.20 976 PHE A CA 1
ATOM 7717 C C . PHE A 1 976 ? 5.108 27.520 -7.438 1.00 24.20 976 PHE A C 1
ATOM 7719 O O . PHE A 1 976 ? 4.807 28.696 -7.229 1.00 24.20 976 PHE A O 1
ATOM 7726 N N . PRO A 1 977 ? 5.964 26.884 -6.594 1.00 31.48 977 PRO A N 1
ATOM 7727 C CA . PRO A 1 977 ? 6.521 27.484 -5.354 1.00 31.48 977 PRO A CA 1
ATOM 7728 C C . PRO A 1 977 ? 8.073 27.581 -5.269 1.00 31.48 977 PRO A C 1
ATOM 7730 O O . PRO A 1 977 ? 8.760 26.728 -5.822 1.00 31.48 977 PRO A O 1
ATOM 7733 N N . ALA A 1 978 ? 8.630 28.536 -4.490 1.00 21.92 978 ALA A N 1
ATOM 7734 C CA . ALA A 1 978 ? 9.971 28.471 -3.842 1.00 21.92 978 ALA A CA 1
ATOM 7735 C C . ALA A 1 978 ? 10.302 29.723 -2.979 1.00 21.92 978 ALA A C 1
ATOM 7737 O O . ALA A 1 978 ? 10.362 30.812 -3.540 1.00 21.92 978 ALA A O 1
ATOM 7738 N N . ALA A 1 979 ? 10.591 29.582 -1.664 1.00 21.22 979 ALA A N 1
ATOM 7739 C CA . ALA A 1 979 ? 11.328 30.598 -0.858 1.00 21.22 979 ALA A CA 1
ATOM 7740 C C . ALA A 1 979 ? 11.681 30.219 0.608 1.00 21.22 979 ALA A C 1
ATOM 7742 O O . ALA A 1 979 ? 12.680 30.707 1.127 1.00 21.22 979 ALA A O 1
ATOM 7743 N N . VAL A 1 980 ? 10.855 29.439 1.322 1.00 23.62 980 VAL A N 1
ATOM 7744 C CA . VAL A 1 980 ? 10.751 29.562 2.804 1.00 23.62 980 VAL A CA 1
ATOM 7745 C C . VAL A 1 980 ? 11.663 28.622 3.628 1.00 23.62 980 VAL A C 1
ATOM 7747 O O . VAL A 1 980 ? 11.853 28.827 4.825 1.00 23.62 980 VAL A O 1
ATOM 7750 N N . THR A 1 981 ? 12.278 27.606 3.023 1.00 24.23 981 THR A N 1
ATOM 7751 C CA . THR A 1 981 ? 12.842 26.441 3.742 1.00 24.23 981 THR A CA 1
ATOM 7752 C C . THR A 1 981 ? 14.258 26.629 4.328 1.00 24.23 981 THR A C 1
ATOM 7754 O O . THR A 1 981 ? 15.122 25.782 4.114 1.00 24.23 981 THR A O 1
ATOM 7757 N N . PHE A 1 982 ? 14.538 27.729 5.044 1.00 20.98 982 PHE A N 1
ATOM 7758 C CA . PHE A 1 982 ? 15.855 27.939 5.692 1.00 20.98 982 PHE A CA 1
ATOM 7759 C C . PHE A 1 982 ? 15.862 28.759 7.006 1.00 20.98 982 PHE A C 1
ATOM 7761 O O . PHE A 1 982 ? 16.928 29.182 7.448 1.00 20.98 982 PHE A O 1
ATOM 7768 N N . PHE A 1 983 ? 14.703 29.007 7.633 1.00 21.05 983 PHE A N 1
ATOM 7769 C CA . PHE A 1 983 ? 14.600 29.782 8.891 1.00 21.05 983 PHE A CA 1
ATOM 7770 C C . PHE A 1 983 ? 13.691 29.155 9.974 1.00 21.05 983 PHE A C 1
ATOM 7772 O O . PHE A 1 983 ? 13.291 29.844 10.916 1.00 21.05 983 PHE A O 1
ATOM 7779 N N . GLN A 1 984 ? 13.393 27.857 9.855 1.00 21.84 984 GLN A N 1
ATOM 7780 C CA . GLN A 1 984 ? 12.923 27.005 10.959 1.00 21.84 984 GLN A CA 1
ATOM 7781 C C . GLN A 1 984 ? 14.104 26.199 11.510 1.00 21.84 984 GLN A C 1
ATOM 7783 O O . GLN A 1 984 ? 14.143 26.027 12.747 1.00 21.84 984 GLN A O 1
#

Secondary structure (DSSP, 8-state):
-PPPPSHHHHHHHHHHHHHHHHHHHHHHHHHHHHHHHHHHHHHHHHHHHHHHHHHHHHHHHHHHHHHH-SSB-HHHHHHHHHHTHHHHHHHHHHHHHHHHHHHHHHHHHHHHHHHHHHHHS--TTHHHHHHHTTHHHHHHHHHHHHHHHHHIIIIIHHHHHHTTTSPPPTTPPPB---TTTHHHHHHHHHHHHHHHHHHHHHHHHHHHHHHHHHHHHHHHHHHHHT-GGG-STTSHHHHHHHHHHHHHHHHHHHHHHHHHHHHHHHHHHHHHHHHT-HHHHHHHHHHHHHHHHHHHHHTTT-SSS-SS-----S--HHHHHHHHHHHHHHHHHHH-------------------S----PPPPHHHHHHHHHHHHHHHHHHHHHTTSS-HHHHHHHHHHS--HIIIIIHHHHHHHHHHHHHHHTT-SSEE-SSS-EE-TTTS---HHHHHHHHHHHHHHHHHHHHT--HHHHHHHHHHHHH---SSGGGGGGGT--TT-HHHHHHHHHHHH-S---S----------GGGTS---PPPPP----------------------------PPPPPPPPPS--TTHHHHHHHHHHHHS-B--S-GGGGTEEPPPTTS--SEEEEEPP--TTTSTGGGHHHHHHHHHHHHHHTTTS-EEEEE-TTTHHHHHHHHTTSTTEEEEE---SS--HHHHS-EEEEE----TT--S-SEEEEEEEP-TTTHHHHSSBS--TTGGGHHHHHHHHTT-EEEEEEEE--GGGEEE-SSSEEEEEHHHHT-TTT-TT--HHHHHHHHHHHHT-SEEEEES---TT-TTTTS-STTTEEEEETTEEEEEE---TTSHHHHHHHHHHHHHHT-B-TT-PBPEEEEEEPPS--B--HHHHHT----TT-B----TTPBP---TT--EEETTEEE----S-HHHHHHHHHHHHHH-TTSEEE--S----S-----EEE-----------------S-TT--

InterPro domains:
  IPR007466 Peptidyl-arginine deiminase, Porphyromonas-type [PF04371] (608-943)
  IPR017754 Agmatine deiminase [MF_01841] (600-972)
  IPR017754 Agmatine deiminase [TIGR03380] (601-943)
  IPR040229 Uncharacterized membrane protein At3g27390-like [PTHR31133] (4-499)

Organism: Zingiber officinale (NCBI:txid94328)

pLDDT: mean 72.4, std 22.96, range [20.73, 98.69]

Radius of gyration: 35.35 Å; chains: 1; bounding box: 74×98×109 Å